Protein AF-0000000078268015 (afdb_homodimer)

Sequence (994 aa):
MNKLFCLAGTLLFILGSLFLSGPANSMHEPFAWPYADLQVLRTQRVTQLENVLGRLEEKARAAATDKVIVSVLELSAFHAQAQRQGAVDGDFEVKISEMKESFRRYYMENYYLFYDILFIDTTGAVVHSLRGENDLKTTLTAGEAASSPLGACIRRHPKSEVFIDYHDYTPSSEPAAFLVEPILKQDQLLGWIALQCSVNKINALFAPTGEEYETMETLLVNEKGIMLTDSQFFGDSSVLRAHLNFSNVPSKFAQGQGRMEVTDYRGQECLTTFQVVNFKGTRWLVVAKVDKDEVVTREFALHERYYTQRLLQAMAKQSCPAMNPPAQRAKKTAVRVDMDEFYRAERSQGLRTFGISTCTGFLAVPPGEFAYLAHVSNKDQTYGGTETNLLDQILENIERFDVSRSGKRELSFLIVAPHLDGLEGSLDQILDRGYLLSQINVLSCPQARTGEIRYDCEGTVITWTGPDLKPLGAHNIEDAVNLGKLMETIIAQGPPEMNKLFCLAGTLLFILGSLFLSGPANSMHEPFAWPYADLQVLRTQRVTQLENVLGRLEEKARAAATDKVIVSVLELSAFHAQAQRQGAVDGDFEVKISEMKESFRRYYMENYYLFYDILFIDTTGAVVHSLRGENDLKTTLTAGEAASSPLGACIRRHPKSEVFIDYHDYTPSSEPAAFLVEPILKQDQLLGWIALQCSVNKINALFAPTGEEYETMETLLVNEKGIMLTDSQFFGDSSVLRAHLNFSNVPSKFAQGQGRMEVTDYRGQECLTTFQVVNFKGTRWLVVAKVDKDEVVTREFALHERYYTQRLLQAMAKQSCPAMNPPAQRAKKTAVRVDMDEFYRAERSQGLRTFGISTCTGFLAVPPGEFAYLAHVSNKDQTYGGTETNLLDQILENIERFDVSRSGKRELSFLIVAPHLDGLEGSLDQILDRGYLLSQINVLSCPQARTGEIRYDCEGTVITWTGPDLKPLGAHNIEDAVNLGKLMETIIAQGPPE

Solvent-accessible surface area (backbone atoms only — not comparable to full-atom values): 53545 Å² total; per-residue (Å²): 140,75,82,82,70,70,84,79,66,71,87,68,61,83,77,59,67,84,67,64,71,77,86,69,80,71,69,78,56,85,57,50,64,63,48,49,53,30,45,54,53,36,52,51,46,51,51,53,49,51,51,53,52,50,49,50,51,51,51,50,59,48,46,47,70,30,66,67,53,52,50,49,42,52,52,31,43,50,48,52,53,30,53,77,67,69,63,68,50,74,69,56,51,52,52,51,52,50,48,52,54,54,47,52,54,52,36,62,74,72,46,57,84,34,72,32,46,35,27,25,34,78,79,32,30,22,54,42,41,77,72,60,49,71,54,47,73,35,39,24,67,44,77,78,43,26,74,32,74,68,16,42,42,51,69,76,38,60,84,42,74,43,64,44,71,72,38,86,33,71,60,73,75,40,56,33,24,33,45,34,31,41,25,63,56,96,87,37,76,63,24,36,38,38,36,28,37,52,44,64,64,57,27,56,68,46,48,87,85,76,64,94,48,92,62,50,46,45,44,39,23,40,84,86,30,34,22,57,26,53,47,91,88,44,88,56,80,21,52,77,68,38,50,53,46,69,87,54,44,63,59,46,61,71,60,33,56,52,70,48,78,44,60,45,68,84,70,43,53,24,43,36,28,39,38,54,44,79,56,82,88,42,55,33,37,41,38,14,35,32,42,41,52,58,53,52,34,47,54,38,63,77,40,39,72,65,45,50,54,52,49,52,51,53,55,70,67,50,72,65,65,85,59,40,74,66,71,76,82,69,79,69,81,44,47,76,35,49,80,75,34,67,46,78,30,53,56,89,42,24,39,30,36,66,74,23,35,88,28,35,34,38,36,42,35,41,87,87,45,46,34,37,41,33,24,40,44,64,45,18,41,43,54,73,30,78,76,42,52,63,67,60,51,52,52,49,46,37,46,36,64,70,29,24,62,58,48,58,74,54,38,36,34,38,41,37,22,28,61,68,83,47,47,64,36,46,47,51,59,47,43,74,70,70,52,47,38,62,31,34,28,40,42,53,35,74,77,32,46,29,34,26,45,37,38,40,83,89,44,49,40,35,40,32,26,25,80,86,71,40,78,69,19,21,44,44,68,85,66,29,50,42,44,27,61,51,46,50,54,50,53,70,70,50,76,87,128,138,74,86,82,69,71,92,74,69,76,84,70,61,81,77,62,67,82,67,62,71,74,87,60,85,71,68,78,57,84,57,50,64,62,48,49,54,31,45,54,53,38,51,51,47,50,51,52,49,52,50,52,51,49,49,50,52,52,51,49,58,47,46,47,70,27,68,67,54,52,48,50,43,54,52,32,44,49,49,51,53,30,53,76,66,69,64,66,50,73,68,57,51,52,52,52,52,50,49,53,55,54,46,50,54,51,36,62,73,72,48,60,86,34,71,33,46,36,28,25,34,78,78,31,30,21,55,40,42,77,74,59,49,71,55,46,73,36,39,24,65,43,76,77,42,25,75,33,72,67,18,42,43,50,68,76,39,60,84,44,74,43,63,43,72,74,38,86,33,68,58,75,71,42,57,32,23,34,46,33,32,40,26,63,56,97,88,37,75,63,24,35,38,36,36,28,36,50,44,64,64,57,27,55,68,46,47,86,85,77,64,92,47,92,64,50,47,45,43,39,24,40,82,86,29,34,22,57,25,54,47,92,87,43,88,56,80,22,52,76,67,38,53,51,46,70,89,54,44,64,59,47,63,72,61,33,56,52,71,48,77,44,61,45,68,84,70,43,54,25,45,33,29,40,37,55,46,79,55,83,88,42,57,32,37,40,35,14,36,31,42,41,53,57,52,50,35,48,54,38,64,77,40,39,73,64,44,49,53,51,49,53,51,53,54,69,66,51,74,64,66,86,60,40,74,66,72,77,83,71,78,69,81,44,49,76,34,50,81,73,33,66,46,77,30,53,53,87,42,24,38,30,37,66,72,23,34,87,29,37,34,38,36,40,35,42,84,87,46,46,34,37,42,34,23,41,43,63,46,17,41,42,55,70,30,79,75,41,52,64,66,60,51,52,52,49,48,39,45,36,65,70,29,23,61,58,47,57,74,55,38,37,36,40,40,36,19,25,53,71,78,38,48,66,38,47,48,50,59,46,43,74,71,68,51,47,38,61,32,35,28,41,43,52,37,72,77,32,48,27,33,27,47,38,39,41,84,89,44,49,41,35,40,30,25,24,81,86,72,40,77,70,20,20,42,44,69,85,66,28,49,45,44,28,62,52,46,51,55,50,51,72,68,50,76,86,130

Structure (mmCIF, N/CA/C/O backbone):
data_AF-0000000078268015-model_v1
#
loop_
_entity.id
_entity.type
_entity.pdbx_description
1 polymer 'Cache domain-containing protein'
#
loop_
_atom_site.group_PDB
_atom_site.id
_atom_site.type_symbol
_atom_site.label_atom_id
_atom_site.label_alt_id
_atom_site.label_comp_id
_atom_site.label_asym_id
_atom_site.label_entity_id
_atom_site.label_seq_id
_atom_site.pdbx_PDB_ins_code
_atom_site.Cartn_x
_atom_site.Cartn_y
_atom_site.Cartn_z
_atom_site.occupancy
_atom_site.B_iso_or_equiv
_atom_site.auth_seq_id
_atom_site.auth_comp_id
_atom_site.auth_asym_id
_atom_site.auth_atom_id
_atom_site.pdbx_PDB_model_num
ATOM 1 N N . MET A 1 1 ? -6.363 -22.812 -66.25 1 22.92 1 MET A N 1
ATOM 2 C CA . MET A 1 1 ? -5.898 -21.531 -65.75 1 22.92 1 MET A CA 1
ATOM 3 C C . MET A 1 1 ? -7.074 -20.672 -65.25 1 22.92 1 MET A C 1
ATOM 5 O O . MET A 1 1 ? -6.918 -19.781 -64.438 1 22.92 1 MET A O 1
ATOM 9 N N . ASN A 1 2 ? -8.203 -20.641 -66.062 1 21.12 2 ASN A N 1
ATOM 10 C CA . ASN A 1 2 ? -9.234 -19.625 -66.25 1 21.12 2 ASN A CA 1
ATOM 11 C C . ASN A 1 2 ? -10.234 -19.625 -65.125 1 21.12 2 ASN A C 1
ATOM 13 O O . ASN A 1 2 ? -11.008 -18.672 -64.938 1 21.12 2 ASN A O 1
ATOM 17 N N . LYS A 1 3 ? -10.703 -20.828 -64.688 1 24.11 3 LYS A N 1
ATOM 18 C CA . LYS A 1 3 ? -12.039 -21.062 -64.188 1 24.11 3 LYS A CA 1
ATOM 19 C C . LYS A 1 3 ? -12.211 -20.438 -62.812 1 24.11 3 LYS A C 1
ATOM 21 O O . LYS A 1 3 ? -13.219 -20.672 -62.125 1 24.11 3 LYS A O 1
ATOM 26 N N . LEU A 1 4 ? -11.023 -20.141 -62.094 1 24.19 4 LEU A N 1
ATOM 27 C CA . LEU A 1 4 ? -10.992 -20.078 -60.625 1 24.19 4 LEU A CA 1
ATOM 28 C C . LEU A 1 4 ? -11.625 -18.781 -60.125 1 24.19 4 LEU A C 1
ATOM 30 O O . LEU A 1 4 ? -11.562 -18.469 -58.938 1 24.19 4 LEU A O 1
ATOM 34 N N . PHE A 1 5 ? -12.109 -17.812 -61.094 1 25.39 5 PHE A N 1
ATOM 35 C CA . PHE A 1 5 ? -12.359 -16.406 -60.812 1 25.39 5 PHE A CA 1
ATOM 36 C C . PHE A 1 5 ? -13.641 -16.234 -60 1 25.39 5 PHE A C 1
ATOM 38 O O . PHE A 1 5 ? -13.828 -15.211 -59.344 1 25.39 5 PHE A O 1
ATOM 45 N N . CYS A 1 6 ? -14.766 -16.984 -60.344 1 23.23 6 CYS A N 1
ATOM 46 C CA . CYS A 1 6 ? -16.078 -16.359 -60.281 1 23.23 6 CYS A CA 1
ATOM 47 C C . CYS A 1 6 ? -16.578 -16.25 -58.844 1 23.23 6 CYS A C 1
ATOM 49 O O . CYS A 1 6 ? -17.578 -15.602 -58.594 1 23.23 6 CYS A O 1
ATOM 51 N N . LEU A 1 7 ? -16.391 -17.312 -58.031 1 26.58 7 LEU A N 1
ATOM 52 C CA . LEU A 1 7 ? -17.359 -17.578 -56.969 1 26.58 7 LEU A CA 1
ATOM 53 C C . LEU A 1 7 ? -17.25 -16.562 -55.844 1 26.58 7 LEU A C 1
ATOM 55 O O . LEU A 1 7 ? -17.688 -16.812 -54.719 1 26.58 7 LEU A O 1
ATOM 59 N N . ALA A 1 8 ? -16.391 -15.453 -55.938 1 28.44 8 ALA A N 1
ATOM 60 C CA . ALA A 1 8 ? -16.016 -14.516 -54.906 1 28.44 8 ALA A CA 1
ATOM 61 C C . ALA A 1 8 ? -17.188 -13.609 -54.531 1 28.44 8 ALA A C 1
ATOM 63 O O . ALA A 1 8 ? -17.047 -12.703 -53.719 1 28.44 8 ALA A O 1
ATOM 64 N N . GLY A 1 9 ? -18.297 -13.594 -55.375 1 25.55 9 GLY A N 1
ATOM 65 C CA . GLY A 1 9 ? -19.234 -12.484 -55.344 1 25.55 9 GLY A CA 1
ATOM 66 C C . GLY A 1 9 ? -20.062 -12.43 -54.062 1 25.55 9 GLY A C 1
ATOM 67 O O . GLY A 1 9 ? -20.375 -11.344 -53.594 1 25.55 9 GLY A O 1
ATOM 68 N N . THR A 1 10 ? -20.812 -13.516 -53.75 1 26.98 10 THR A N 1
ATOM 69 C CA . THR A 1 10 ? -22.125 -13.406 -53.156 1 26.98 10 THR A CA 1
ATOM 70 C C . THR A 1 10 ? -22.016 -13.047 -51.656 1 26.98 10 THR A C 1
ATOM 72 O O . THR A 1 10 ? -23.031 -12.82 -51 1 26.98 10 THR A O 1
ATOM 75 N N . LEU A 1 11 ? -20.89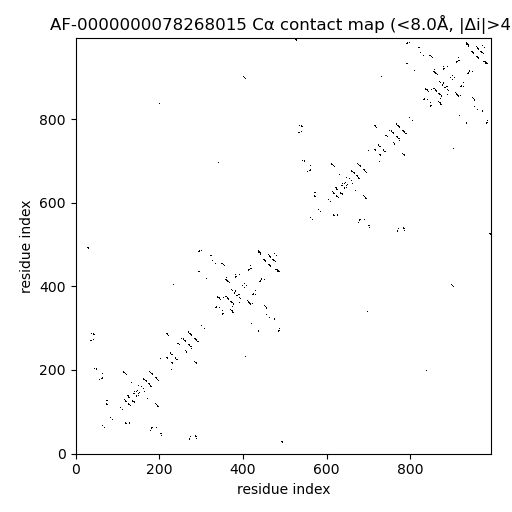1 -13.359 -50.969 1 28.88 11 LEU A N 1
ATOM 76 C CA . LEU A 1 11 ? -21.047 -13.469 -49.5 1 28.88 11 LEU A CA 1
ATOM 77 C C . LEU A 1 11 ? -21.266 -12.094 -48.875 1 28.88 11 LEU A C 1
ATOM 79 O O . LEU A 1 11 ? -21.188 -11.945 -47.656 1 28.88 11 LEU A O 1
ATOM 83 N N . LEU A 1 12 ? -21.469 -10.977 -49.75 1 27.78 12 LEU A N 1
ATOM 84 C CA . LEU A 1 12 ? -21.531 -9.594 -49.281 1 27.78 12 LEU A CA 1
ATOM 85 C C . LEU A 1 12 ? -22.812 -9.336 -48.5 1 27.78 12 LEU A C 1
ATOM 87 O O . LEU A 1 12 ? -22.953 -8.297 -47.844 1 27.78 12 LEU A O 1
ATOM 91 N N . PHE A 1 13 ? -23.953 -9.984 -48.906 1 28.56 13 PHE A N 1
ATOM 92 C CA . PHE A 1 13 ? -25.25 -9.367 -48.688 1 28.56 13 PHE A CA 1
ATOM 93 C C . PHE A 1 13 ? -25.594 -9.32 -47.188 1 28.56 13 PHE A C 1
ATOM 95 O O . PHE A 1 13 ? -26.359 -8.461 -46.75 1 28.56 13 PHE A O 1
ATOM 102 N N . ILE A 1 14 ? -25.484 -10.484 -46.5 1 30.19 14 ILE A N 1
ATOM 103 C CA . ILE A 1 14 ? -26.375 -10.633 -45.375 1 30.19 14 ILE A CA 1
ATOM 104 C C . ILE A 1 14 ? -25.969 -9.672 -44.25 1 30.19 14 ILE A C 1
ATOM 106 O O . ILE A 1 14 ? -26.453 -9.773 -43.125 1 30.19 14 ILE A O 1
ATOM 110 N N . LEU A 1 15 ? -24.875 -8.836 -44.406 1 29.3 15 LEU A N 1
ATOM 111 C CA . LEU A 1 15 ? -24.438 -8.062 -43.25 1 29.3 15 LEU A CA 1
ATOM 112 C C . LEU A 1 15 ? -25.406 -6.926 -42.969 1 29.3 15 LEU A C 1
ATOM 114 O O . LEU A 1 15 ? -25.203 -6.152 -42.031 1 29.3 15 LEU A O 1
ATOM 118 N N . GLY A 1 16 ? -26.219 -6.492 -44 1 28.52 16 GLY A N 1
ATOM 119 C CA . GLY A 1 16 ? -26.906 -5.215 -43.969 1 28.52 16 GLY A CA 1
ATOM 120 C C . GLY A 1 16 ? -28 -5.176 -42.906 1 28.52 16 GLY A C 1
ATOM 121 O O . GLY A 1 16 ? -28.281 -4.121 -42.344 1 28.52 16 GLY A O 1
ATOM 122 N N . SER A 1 17 ? -28.906 -6.137 -43.031 1 29.97 17 SER A N 1
ATOM 123 C CA . SER A 1 17 ? -30.266 -5.855 -42.562 1 29.97 17 SER A CA 1
ATOM 124 C C . SER A 1 17 ? -30.297 -5.656 -41.062 1 29.97 17 SER A C 1
ATOM 126 O O . SER A 1 17 ? -31.344 -5.328 -40.5 1 29.97 17 SER A O 1
ATOM 128 N N . LEU A 1 18 ? -29.469 -6.371 -40.344 1 30.39 18 LEU A N 1
ATOM 129 C CA . LEU A 1 18 ? -29.906 -6.406 -38.969 1 30.39 18 LEU A CA 1
ATOM 130 C C . LEU A 1 18 ? -29.859 -5.016 -38.344 1 30.39 18 LEU A C 1
ATOM 132 O O . LEU A 1 18 ? -30.078 -4.863 -37.125 1 30.39 18 LEU A O 1
ATOM 136 N N . PHE A 1 19 ? -29.406 -3.934 -39.094 1 30.44 19 PHE A N 1
ATOM 137 C CA . PHE A 1 19 ? -29.234 -2.605 -38.531 1 30.44 19 PHE A CA 1
ATOM 138 C C . PHE A 1 19 ? -30.578 -1.9 -38.375 1 30.44 19 PHE A C 1
ATOM 140 O O . PHE A 1 19 ? -30.641 -0.72 -38.031 1 30.44 19 PHE A O 1
ATOM 147 N N . LEU A 1 20 ? -31.609 -2.178 -39.156 1 29.42 20 LEU A N 1
ATOM 148 C CA . LEU A 1 20 ? -32.688 -1.212 -39.312 1 29.42 20 LEU A CA 1
ATOM 149 C C . LEU A 1 20 ? -33.406 -0.965 -38 1 29.42 20 LEU A C 1
ATOM 151 O O . LEU A 1 20 ? -34.469 -0.321 -37.969 1 29.42 20 LEU A O 1
ATOM 155 N N . SER A 1 21 ? -33.594 -1.953 -37.156 1 31.69 21 SER A N 1
ATOM 156 C CA . SER A 1 21 ? -34.625 -1.555 -36.219 1 31.69 21 SER A CA 1
ATOM 157 C C . SER A 1 21 ? -34.375 -0.148 -35.688 1 31.69 21 SER A C 1
ATOM 159 O O . SER A 1 21 ? -33.219 0.329 -35.688 1 31.69 21 SER A O 1
ATOM 161 N N . GLY A 1 22 ? -35.5 0.756 -35.531 1 32.38 22 GLY A N 1
ATOM 162 C CA . GLY A 1 22 ? -35.562 2.164 -35.188 1 32.38 22 GLY A CA 1
ATOM 163 C C . GLY A 1 22 ? -34.594 2.553 -34.094 1 32.38 22 GLY A C 1
ATOM 164 O O . GLY A 1 22 ? -34.188 1.711 -33.281 1 32.38 22 GLY A O 1
ATOM 165 N N . PRO A 1 23 ? -33.781 3.637 -34.344 1 33.12 23 PRO A N 1
ATOM 166 C CA . PRO A 1 23 ? -32.938 4.285 -33.344 1 33.12 23 PRO A CA 1
ATOM 167 C C . PRO A 1 23 ? -33.625 4.543 -32 1 33.12 23 PRO A C 1
ATOM 169 O O . PRO A 1 23 ? -33.219 5.422 -31.25 1 33.12 23 PRO A O 1
ATOM 172 N N . ALA A 1 24 ? -35.094 4.258 -31.906 1 32.31 24 ALA A N 1
ATOM 173 C CA . ALA A 1 24 ? -35.875 4.734 -30.766 1 32.31 24 ALA A CA 1
ATOM 174 C C . ALA A 1 24 ? -35.031 4.766 -29.5 1 32.31 24 ALA A C 1
ATOM 176 O O . ALA A 1 24 ? -34.75 5.84 -28.953 1 32.31 24 ALA A O 1
ATOM 177 N N . ASN A 1 25 ? -35.844 4.277 -28.281 1 32.94 25 ASN A N 1
ATOM 178 C CA . ASN A 1 25 ? -35.438 4.41 -26.875 1 32.94 25 ASN A CA 1
ATOM 179 C C . ASN A 1 25 ? -34.062 3.828 -26.625 1 32.94 25 ASN A C 1
ATOM 181 O O . ASN A 1 25 ? -33.906 2.641 -26.328 1 32.94 25 ASN A O 1
ATOM 185 N N . SER A 1 26 ? -33.25 3.811 -27.422 1 38.81 26 SER A N 1
ATOM 186 C CA . SER A 1 26 ? -31.906 3.43 -27.031 1 38.81 26 SER A CA 1
ATOM 187 C C . SER A 1 26 ? -31.609 3.828 -25.578 1 38.81 26 SER A C 1
ATOM 189 O O . SER A 1 26 ? -31.234 4.973 -25.312 1 38.81 26 SER A O 1
ATOM 191 N N . MET A 1 27 ? -32.562 3.623 -24.656 1 42.16 27 MET A N 1
ATOM 192 C CA . MET A 1 27 ? -32.406 3.754 -23.203 1 42.16 27 MET A CA 1
ATOM 193 C C . MET A 1 27 ? -30.938 3.559 -22.812 1 42.16 27 MET A C 1
ATOM 195 O O . MET A 1 27 ? -30.328 2.541 -23.156 1 42.16 27 MET A O 1
ATOM 199 N N . HIS A 1 28 ? -30.094 4.578 -22.75 1 55.16 28 HIS A N 1
ATOM 200 C CA . HIS A 1 28 ? -28.734 4.672 -22.234 1 55.16 28 HIS A CA 1
ATOM 201 C C . HIS A 1 28 ? -28.5 3.67 -21.109 1 55.16 28 HIS A C 1
ATOM 203 O O . HIS A 1 28 ? -29.203 3.691 -20.094 1 55.16 28 HIS A O 1
ATOM 209 N N . GLU A 1 29 ? -28.188 2.559 -21.391 1 72.12 29 GLU A N 1
ATOM 210 C CA . GLU A 1 29 ? -27.781 1.63 -20.344 1 72.12 29 GLU A CA 1
ATOM 211 C C . GLU A 1 29 ? -26.516 2.117 -19.641 1 72.12 29 GLU A C 1
ATOM 213 O O . GLU A 1 29 ? -25.438 2.096 -20.219 1 72.12 29 GLU A O 1
ATOM 218 N N . PRO A 1 30 ? -26.688 2.717 -18.516 1 76.75 30 PRO A N 1
ATOM 219 C CA . PRO A 1 30 ? -25.562 3.359 -17.828 1 76.75 30 PRO A CA 1
ATOM 220 C C . PRO A 1 30 ? -24.344 2.447 -17.719 1 76.75 30 PRO A C 1
ATOM 222 O O . PRO A 1 30 ? -23.219 2.93 -17.656 1 76.75 30 PRO A O 1
ATOM 225 N N . PHE A 1 31 ? -24.516 1.16 -17.828 1 87.56 31 PHE A N 1
ATOM 226 C CA . PHE A 1 31 ? -23.359 0.294 -17.578 1 87.56 31 PHE A CA 1
ATOM 227 C C . PHE A 1 31 ? -23.062 -0.557 -18.812 1 87.56 31 PHE A C 1
ATOM 229 O O . PHE A 1 31 ? -22.531 -1.667 -18.688 1 87.56 31 PHE A O 1
ATOM 236 N N . ALA A 1 32 ? -23.281 0.018 -20 1 88.56 32 ALA A N 1
ATOM 237 C CA . ALA A 1 32 ? -23.047 -0.732 -21.234 1 88.56 32 ALA A CA 1
ATOM 238 C C . ALA A 1 32 ? -21.547 -0.958 -21.453 1 88.56 32 ALA A C 1
ATOM 240 O O . ALA A 1 32 ? -21.125 -2.055 -21.828 1 88.56 32 ALA A O 1
ATOM 241 N N . TRP A 1 33 ? -20.812 0.065 -21.172 1 89.06 33 TRP A N 1
ATOM 242 C CA . TRP A 1 33 ? -19.375 -0.033 -21.438 1 89.06 33 TRP A CA 1
ATOM 243 C C . TRP A 1 33 ? -18.703 -0.975 -20.453 1 89.06 33 TRP A C 1
ATOM 245 O O . TRP A 1 33 ? -17.938 -1.854 -20.844 1 89.06 33 TRP A O 1
ATOM 255 N N . PRO A 1 34 ? -19 -0.862 -19.172 1 93.12 34 PRO A N 1
ATOM 256 C CA . PRO A 1 34 ? -18.438 -1.837 -18.25 1 93.12 34 PRO A CA 1
ATOM 257 C C . PRO A 1 34 ? -18.812 -3.275 -18.594 1 93.12 34 PRO A C 1
ATOM 259 O O . PRO A 1 34 ? -17.984 -4.18 -18.484 1 93.12 34 PRO A O 1
ATOM 262 N N . TYR A 1 35 ? -20 -3.494 -19.062 1 95.44 35 TYR A N 1
ATOM 263 C CA . TYR A 1 35 ? -20.406 -4.836 -19.469 1 95.44 35 TYR A CA 1
ATOM 264 C C . TYR A 1 35 ? -19.625 -5.309 -20.688 1 95.44 35 TYR A C 1
ATOM 266 O O . TYR A 1 35 ? -19.266 -6.484 -20.781 1 95.44 35 TYR A O 1
ATOM 274 N N . ALA A 1 36 ? -19.422 -4.418 -21.562 1 94.62 36 ALA A N 1
ATOM 275 C CA . ALA A 1 36 ? -18.641 -4.766 -22.734 1 94.62 36 ALA A CA 1
ATOM 276 C C . ALA A 1 36 ? -17.219 -5.172 -22.359 1 94.62 36 ALA A C 1
ATOM 278 O O . ALA A 1 36 ? -16.688 -6.152 -22.875 1 94.62 36 ALA A O 1
ATOM 279 N N . ASP A 1 37 ? -16.672 -4.406 -21.438 1 94.31 37 ASP A N 1
ATOM 280 C CA . ASP A 1 37 ? -15.328 -4.73 -20.953 1 94.31 37 ASP A CA 1
ATOM 281 C C . ASP A 1 37 ? -15.305 -6.098 -20.266 1 94.31 37 ASP A C 1
ATOM 283 O O . ASP A 1 37 ? -14.391 -6.891 -20.5 1 94.31 37 ASP A O 1
ATOM 287 N N . LEU A 1 38 ? -16.281 -6.355 -19.5 1 96.69 38 LEU A N 1
ATOM 288 C CA . LEU A 1 38 ? -16.375 -7.633 -18.812 1 96.69 38 LEU A CA 1
ATOM 289 C C . LEU A 1 38 ? -16.547 -8.781 -19.797 1 96.69 38 LEU A C 1
ATOM 291 O O . LEU A 1 38 ? -15.961 -9.852 -19.609 1 96.69 38 LEU A O 1
ATOM 295 N N . GLN A 1 39 ? -17.328 -8.547 -20.781 1 96.75 39 GLN A N 1
ATOM 296 C CA . GLN A 1 39 ? -17.562 -9.586 -21.781 1 96.75 39 GLN A CA 1
ATOM 297 C C . GLN A 1 39 ? -16.281 -9.914 -22.531 1 96.75 39 GLN A C 1
ATOM 299 O O . GLN A 1 39 ? -16 -11.086 -22.812 1 96.75 39 GLN A O 1
ATOM 304 N N . VAL A 1 40 ? -15.586 -8.844 -22.906 1 95.62 40 VAL A N 1
ATOM 305 C CA . VAL A 1 40 ? -14.32 -9.062 -23.609 1 95.62 40 VAL A CA 1
ATOM 306 C C . VAL A 1 40 ? -13.383 -9.891 -22.734 1 95.62 40 VAL A C 1
ATOM 308 O O . VAL A 1 40 ? -12.789 -10.867 -23.203 1 95.62 40 VAL A O 1
ATOM 311 N N . LEU A 1 41 ? -13.258 -9.555 -21.484 1 95.56 41 LEU A N 1
ATOM 312 C CA . LEU A 1 41 ? -12.383 -10.266 -20.562 1 95.56 41 LEU A CA 1
ATOM 313 C C . LEU A 1 41 ? -12.844 -11.703 -20.359 1 95.56 41 LEU A C 1
ATOM 315 O O . LEU A 1 41 ? -12.031 -12.633 -20.375 1 95.56 41 LEU A O 1
ATOM 319 N N . ARG A 1 42 ? -14.102 -11.922 -20.172 1 97.06 42 ARG A N 1
ATOM 320 C CA . ARG A 1 42 ? -14.656 -13.266 -19.984 1 97.06 42 ARG A CA 1
ATOM 321 C C . ARG A 1 42 ? -14.375 -14.141 -21.203 1 97.06 42 ARG A C 1
ATOM 323 O O . ARG A 1 42 ? -13.945 -15.289 -21.062 1 97.06 42 ARG A O 1
ATOM 330 N N . THR A 1 43 ? -14.625 -13.586 -22.359 1 97.19 43 THR A N 1
ATOM 331 C CA . THR A 1 43 ? -14.406 -14.336 -23.594 1 97.19 43 THR A CA 1
ATOM 332 C C . THR A 1 43 ? -12.938 -14.727 -23.734 1 97.19 43 THR A C 1
ATOM 334 O O . THR A 1 43 ? -12.625 -15.836 -24.172 1 97.19 43 THR A O 1
ATOM 337 N N . GLN A 1 44 ? -12.164 -13.805 -23.375 1 95.38 44 GLN A N 1
ATOM 338 C CA . GLN A 1 44 ? -10.734 -14.094 -23.406 1 95.38 44 GLN A CA 1
ATOM 339 C C . GLN A 1 44 ? -10.383 -15.25 -22.484 1 95.38 44 GLN A C 1
ATOM 341 O O . GLN A 1 44 ? -9.648 -16.172 -22.875 1 95.38 44 GLN A O 1
ATOM 346 N N . ARG A 1 45 ? -10.883 -15.273 -21.297 1 96.31 45 ARG A N 1
ATOM 347 C CA . ARG A 1 45 ? -10.586 -16.312 -20.328 1 96.31 45 ARG A CA 1
ATOM 348 C C . ARG A 1 45 ? -11.18 -17.656 -20.75 1 96.31 45 ARG A C 1
ATOM 350 O O . ARG A 1 45 ? -10.555 -18.703 -20.578 1 96.31 45 ARG A O 1
ATOM 357 N N . VAL A 1 46 ? -12.359 -17.594 -21.297 1 97.88 46 VAL A N 1
ATOM 358 C CA . VAL A 1 46 ? -12.992 -18.812 -21.781 1 97.88 46 VAL A CA 1
ATOM 359 C C . VAL A 1 46 ? -12.148 -19.438 -22.891 1 97.88 46 VAL A C 1
ATOM 361 O O . VAL A 1 46 ? -11.891 -20.641 -22.875 1 97.88 46 VAL A O 1
ATOM 364 N N . THR A 1 47 ? -11.719 -18.578 -23.766 1 97.06 47 THR A N 1
ATOM 365 C CA . THR A 1 47 ? -10.906 -19.062 -24.875 1 97.06 47 THR A CA 1
ATOM 366 C C . THR A 1 47 ? -9.602 -19.672 -24.359 1 97.06 47 THR A C 1
ATOM 368 O O . THR A 1 47 ? -9.195 -20.75 -24.812 1 97.06 47 THR A O 1
ATOM 371 N N . GLN A 1 48 ? -8.992 -19.016 -23.469 1 93.69 48 GLN A N 1
ATOM 372 C CA . GLN A 1 48 ? -7.746 -19.516 -22.891 1 93.69 48 GLN A CA 1
ATOM 373 C C . GLN A 1 48 ? -7.973 -20.828 -22.141 1 93.69 48 GLN A C 1
ATOM 375 O O . GLN A 1 48 ? -7.164 -21.75 -22.25 1 93.69 48 GLN A O 1
ATOM 380 N N . LEU A 1 49 ? -9.023 -20.906 -21.422 1 96.12 49 LEU A N 1
ATOM 381 C CA . LEU A 1 49 ? -9.359 -22.109 -20.688 1 96.12 49 LEU A CA 1
ATOM 382 C C . LEU A 1 49 ? -9.602 -23.281 -21.641 1 96.12 49 LEU A C 1
ATOM 384 O O . LEU A 1 49 ? -9.055 -24.375 -21.453 1 96.12 49 LEU A O 1
ATOM 388 N N . GLU A 1 50 ? -10.383 -23.031 -22.656 1 97.12 50 GLU A N 1
ATOM 389 C CA . GLU A 1 50 ? -10.688 -24.078 -23.641 1 97.12 50 GLU A CA 1
ATOM 390 C C . GLU A 1 50 ? -9.422 -24.547 -24.344 1 97.12 50 GLU A C 1
ATOM 392 O O . GLU A 1 50 ? -9.273 -25.75 -24.625 1 97.12 50 GLU A O 1
ATOM 397 N N . ASN A 1 51 ? -8.586 -23.641 -24.625 1 94.75 51 ASN A N 1
ATOM 398 C CA . ASN A 1 51 ? -7.32 -24 -25.25 1 94.75 51 ASN A CA 1
ATOM 399 C C . ASN A 1 51 ? -6.484 -24.906 -24.359 1 94.75 51 ASN A C 1
ATOM 401 O O . ASN A 1 51 ? -5.953 -25.922 -24.797 1 94.75 51 ASN A O 1
ATOM 405 N N . VAL A 1 52 ? -6.379 -24.547 -23.141 1 93 52 VAL A N 1
ATOM 406 C CA . VAL A 1 52 ? -5.59 -25.328 -22.203 1 93 52 VAL A CA 1
ATOM 407 C C . VAL A 1 52 ? -6.227 -26.703 -22.016 1 93 52 VAL A C 1
ATOM 409 O O . VAL A 1 52 ? -5.531 -27.719 -22 1 93 52 VAL A O 1
ATOM 412 N N . LEU A 1 53 ? -7.52 -26.75 -21.906 1 95.62 53 LEU A N 1
ATOM 413 C CA . LEU A 1 53 ? -8.227 -28.016 -21.719 1 95.62 53 LEU A CA 1
ATOM 414 C C . LEU A 1 53 ? -8.07 -28.906 -22.953 1 95.62 53 LEU A C 1
ATOM 416 O O . LEU A 1 53 ? -7.902 -30.125 -22.828 1 95.62 53 LEU A O 1
ATOM 420 N N . GLY A 1 54 ? -8.164 -28.234 -24.078 1 95.94 54 GLY A N 1
ATOM 421 C CA . GLY A 1 54 ? -7.934 -28.984 -25.312 1 95.94 54 GLY A CA 1
ATOM 422 C C . GLY A 1 54 ? -6.547 -29.594 -25.391 1 95.94 54 GLY A C 1
ATOM 423 O O . GLY A 1 54 ? -6.395 -30.75 -25.781 1 95.94 54 GLY A O 1
ATOM 424 N N . ARG A 1 55 ? -5.637 -28.906 -24.953 1 94.12 55 ARG A N 1
ATOM 425 C CA . ARG A 1 55 ? -4.266 -29.391 -24.938 1 94.12 55 ARG A CA 1
ATOM 426 C C . ARG A 1 55 ? -4.102 -30.547 -23.938 1 94.12 55 ARG A C 1
ATOM 428 O O . ARG A 1 55 ? -3.41 -31.516 -24.234 1 94.12 55 ARG A O 1
ATOM 435 N N . LEU A 1 56 ? -4.652 -30.406 -22.844 1 95.38 56 LEU A N 1
ATOM 436 C CA . LEU A 1 56 ? -4.602 -31.469 -21.844 1 95.38 56 LEU A CA 1
ATOM 437 C C . LEU A 1 56 ? -5.199 -32.75 -22.391 1 95.38 56 LEU A C 1
ATOM 439 O O . LEU A 1 56 ? -4.609 -33.844 -22.25 1 95.38 56 LEU A O 1
ATOM 443 N N . GLU A 1 57 ? -6.324 -32.625 -22.969 1 96.62 57 GLU A N 1
ATOM 444 C CA . GLU A 1 57 ? -7 -33.781 -23.531 1 96.62 57 GLU A CA 1
ATOM 445 C C . GLU A 1 57 ? -6.156 -34.438 -24.625 1 96.62 57 GLU A C 1
ATOM 447 O O . GLU A 1 57 ? -6.008 -35.656 -24.656 1 96.62 57 GLU A O 1
ATOM 452 N N . GLU A 1 58 ? -5.613 -33.625 -25.438 1 96.69 58 GLU A N 1
ATOM 453 C CA . GLU A 1 58 ? -4.793 -34.125 -26.531 1 96.69 58 GLU A CA 1
ATOM 454 C C . GLU A 1 58 ? -3.562 -34.875 -26 1 96.69 58 GLU A C 1
ATOM 456 O O . GLU A 1 58 ? -3.24 -35.969 -26.469 1 96.69 58 GLU A O 1
ATOM 461 N N . LYS A 1 59 ? -2.951 -34.281 -25.078 1 96.56 59 LYS A N 1
ATOM 462 C CA . LYS A 1 59 ? -1.747 -34.906 -24.516 1 96.56 59 LYS A CA 1
ATOM 463 C C . LYS A 1 59 ? -2.084 -36.156 -23.734 1 96.56 59 LYS A C 1
ATOM 465 O O . LYS A 1 59 ? -1.299 -37.125 -23.719 1 96.56 59 LYS A O 1
ATOM 470 N N . ALA A 1 60 ? -3.164 -36.156 -23.078 1 97.31 60 ALA A N 1
ATOM 471 C CA . ALA A 1 60 ? -3.584 -37.375 -22.344 1 97.31 60 ALA A CA 1
ATOM 472 C C . ALA A 1 60 ? -3.842 -38.531 -23.312 1 97.31 60 ALA A C 1
ATOM 474 O O . ALA A 1 60 ? -3.404 -39.656 -23.062 1 97.31 60 ALA A O 1
ATOM 475 N N . ARG A 1 61 ? -4.508 -38.25 -24.375 1 95.44 61 ARG A N 1
ATOM 476 C CA . ARG A 1 61 ? -4.773 -39.281 -25.391 1 95.44 61 ARG A CA 1
ATOM 477 C C . ARG A 1 61 ? -3.477 -39.781 -26.016 1 95.44 61 ARG A C 1
ATOM 479 O O . ARG A 1 61 ? -3.326 -40.969 -26.266 1 95.44 61 ARG A O 1
ATOM 486 N N . ALA A 1 62 ? -2.609 -38.844 -26.219 1 96.56 62 ALA A N 1
ATOM 487 C CA . ALA A 1 62 ? -1.311 -39.219 -26.766 1 96.56 62 ALA A CA 1
ATOM 488 C C . ALA A 1 62 ? -0.528 -40.094 -25.797 1 96.56 62 ALA A C 1
ATOM 490 O O . ALA A 1 62 ? 0.161 -41.031 -26.219 1 96.56 62 ALA A O 1
ATOM 491 N N . ALA A 1 63 ? -0.664 -39.812 -24.594 1 96.75 63 ALA A N 1
ATOM 492 C CA . ALA A 1 63 ? 0.053 -40.562 -23.562 1 96.75 63 ALA A CA 1
ATOM 493 C C . ALA A 1 63 ? -0.43 -42.031 -23.531 1 96.75 63 ALA A C 1
ATOM 495 O O . ALA A 1 63 ? 0.363 -42.938 -23.312 1 96.75 63 ALA A O 1
ATOM 496 N N . ALA A 1 64 ? -1.682 -42.281 -23.75 1 94.44 64 ALA A N 1
ATOM 497 C CA . ALA A 1 64 ? -2.285 -43.625 -23.672 1 94.44 64 ALA A CA 1
ATOM 498 C C . ALA A 1 64 ? -1.732 -44.531 -24.75 1 94.44 64 ALA A C 1
ATOM 500 O O . ALA A 1 64 ? -1.743 -45.75 -24.594 1 94.44 64 ALA A O 1
ATOM 501 N N . THR A 1 65 ? -1.223 -43.969 -25.812 1 94.12 65 THR A N 1
ATOM 502 C CA . THR A 1 65 ? -0.723 -44.781 -26.906 1 94.12 65 THR A CA 1
ATOM 503 C C . THR A 1 65 ? 0.778 -44.562 -27.094 1 94.12 65 THR A C 1
ATOM 505 O O . THR A 1 65 ? 1.366 -45.094 -28.062 1 94.12 65 THR A O 1
ATOM 508 N N . ASP A 1 66 ? 1.335 -43.812 -26.266 1 96.06 66 ASP A N 1
ATOM 509 C CA . ASP A 1 66 ? 2.764 -43.531 -26.344 1 96.06 66 ASP A CA 1
ATOM 510 C C . ASP A 1 66 ? 3.592 -44.75 -25.969 1 96.06 66 ASP A C 1
ATOM 512 O O . ASP A 1 66 ? 3.463 -45.281 -24.844 1 96.06 66 ASP A O 1
ATOM 516 N N . LYS A 1 67 ? 4.523 -45.188 -26.781 1 95 67 LYS A N 1
ATOM 517 C CA . LYS A 1 67 ? 5.285 -46.438 -26.594 1 95 67 LYS A CA 1
ATOM 518 C C . LYS A 1 67 ? 6.141 -46.344 -25.328 1 95 67 LYS A C 1
ATOM 520 O O . LYS A 1 67 ? 6.316 -47.344 -24.625 1 95 67 LYS A O 1
ATOM 525 N N . VAL A 1 68 ? 6.66 -45.188 -25.109 1 95.56 68 VAL A N 1
ATOM 526 C CA . VAL A 1 68 ? 7.504 -45.031 -23.938 1 95.56 68 VAL A CA 1
ATOM 527 C C . VAL A 1 68 ? 6.664 -45.156 -22.672 1 95.56 68 VAL A C 1
ATOM 529 O O . VAL A 1 68 ? 7.047 -45.875 -21.734 1 95.56 68 VAL A O 1
ATOM 532 N N . ILE A 1 69 ? 5.488 -44.562 -22.641 1 95.62 69 ILE A N 1
ATOM 533 C CA . ILE A 1 69 ? 4.598 -44.625 -21.484 1 95.62 69 ILE A CA 1
ATOM 534 C C . ILE A 1 69 ? 4.133 -46.062 -21.25 1 95.62 69 ILE A C 1
ATOM 536 O O . ILE A 1 69 ? 4.145 -46.531 -20.109 1 95.62 69 ILE A O 1
ATOM 540 N N . VAL A 1 70 ? 3.791 -46.75 -22.266 1 94.81 70 VAL A N 1
ATOM 541 C CA . VAL A 1 70 ? 3.328 -48.156 -22.172 1 94.81 70 VAL A CA 1
ATOM 542 C C . VAL A 1 70 ? 4.445 -49.031 -21.609 1 94.81 70 VAL A C 1
ATOM 544 O O . VAL A 1 70 ? 4.207 -49.875 -20.75 1 94.81 70 VAL A O 1
ATOM 547 N N . SER A 1 71 ? 5.68 -48.75 -22.109 1 94.31 71 SER A N 1
ATOM 548 C CA . SER A 1 71 ? 6.82 -49.531 -21.656 1 94.31 71 SER A CA 1
ATOM 549 C C . SER A 1 71 ? 7.094 -49.281 -20.172 1 94.31 71 SER A C 1
ATOM 551 O O . SER A 1 71 ? 7.441 -50.219 -19.438 1 94.31 71 SER A O 1
ATOM 553 N N . VAL A 1 72 ? 6.93 -48.062 -19.766 1 95.44 72 VAL A N 1
ATOM 554 C CA . VAL A 1 72 ? 7.148 -47.75 -18.359 1 95.44 72 VAL A CA 1
ATOM 555 C C . VAL A 1 72 ? 6.117 -48.469 -17.5 1 95.44 72 VAL A C 1
ATOM 557 O O . VAL A 1 72 ? 6.449 -49 -16.438 1 95.44 72 VAL A O 1
ATOM 560 N N . LEU A 1 73 ? 4.883 -48.5 -17.906 1 95.62 73 LEU A N 1
ATOM 561 C CA . LEU A 1 73 ? 3.844 -49.188 -17.156 1 95.62 73 LEU A CA 1
ATOM 562 C C . LEU A 1 73 ? 4.156 -50.688 -17.047 1 95.62 73 LEU A C 1
ATOM 564 O O . LEU A 1 73 ? 4.113 -51.25 -15.961 1 95.62 73 LEU A O 1
ATOM 568 N N . GLU A 1 74 ? 4.527 -51.281 -18.141 1 93.69 74 GLU A N 1
ATOM 569 C CA . GLU A 1 74 ? 4.805 -52.719 -18.172 1 93.69 74 GLU A CA 1
ATOM 570 C C . GLU A 1 74 ? 5.992 -53.062 -17.281 1 93.69 74 GLU A C 1
ATOM 572 O O . GLU A 1 74 ? 5.918 -54 -16.469 1 93.69 74 GLU A O 1
ATOM 577 N N . LEU A 1 75 ? 7.008 -52.312 -17.453 1 92.94 75 LEU A N 1
ATOM 578 C CA . LEU A 1 75 ? 8.219 -52.562 -16.688 1 92.94 75 LEU A CA 1
ATOM 579 C C . LEU A 1 75 ? 7.996 -52.312 -15.211 1 92.94 75 LEU A C 1
ATOM 581 O O . LEU A 1 75 ? 8.5 -53.062 -14.367 1 92.94 75 LEU A O 1
ATOM 585 N N . SER A 1 76 ? 7.273 -51.281 -14.883 1 94.38 76 SER A N 1
ATOM 586 C CA . SER A 1 76 ? 6.996 -50.969 -13.484 1 94.38 76 SER A CA 1
ATOM 587 C C . SER A 1 76 ? 6.086 -52.031 -12.852 1 94.38 76 SER A C 1
ATOM 589 O O . SER A 1 76 ? 6.258 -52.375 -11.688 1 94.38 76 SER A O 1
ATOM 591 N N . ALA A 1 77 ? 5.109 -52.469 -13.586 1 92.5 77 ALA A N 1
ATOM 592 C CA . ALA A 1 77 ? 4.234 -53.531 -13.102 1 92.5 77 ALA A CA 1
ATOM 593 C C . ALA A 1 77 ? 5.02 -54.812 -12.844 1 92.5 77 ALA A C 1
ATOM 595 O O . ALA A 1 77 ? 4.809 -55.469 -11.836 1 92.5 77 ALA A O 1
ATOM 596 N N . PHE A 1 78 ? 5.898 -55.094 -13.766 1 91.56 78 PHE A N 1
ATOM 597 C CA . PHE A 1 78 ? 6.746 -56.281 -13.617 1 91.56 78 PHE A CA 1
ATOM 598 C C . PHE A 1 78 ? 7.648 -56.156 -12.398 1 91.56 78 PHE A C 1
ATOM 600 O O . PHE A 1 78 ? 7.824 -57.094 -11.648 1 91.56 78 PHE A O 1
ATOM 607 N N . HIS A 1 79 ? 8.18 -55.062 -12.273 1 92.56 79 HIS A N 1
ATOM 608 C CA . HIS A 1 79 ? 9.039 -54.781 -11.133 1 92.56 79 HIS A CA 1
ATOM 609 C C . HIS A 1 79 ? 8.281 -54.969 -9.82 1 92.56 79 HIS A C 1
ATOM 611 O O . HIS A 1 79 ? 8.797 -55.531 -8.867 1 92.56 79 HIS A O 1
ATOM 617 N N . ALA A 1 80 ? 7.105 -54.406 -9.758 1 90.88 80 ALA A N 1
ATOM 618 C CA . ALA A 1 80 ? 6.281 -54.5 -8.555 1 90.88 80 ALA A CA 1
ATOM 619 C C . ALA A 1 80 ? 5.945 -55.969 -8.242 1 90.88 80 ALA A C 1
ATOM 621 O O . ALA A 1 80 ? 5.953 -56.375 -7.082 1 90.88 80 ALA A O 1
ATOM 622 N N . GLN A 1 81 ? 5.672 -56.719 -9.211 1 88.5 81 GLN A N 1
ATOM 623 C CA . GLN A 1 81 ? 5.375 -58.125 -9.039 1 88.5 81 GLN A CA 1
ATOM 624 C C . GLN A 1 81 ? 6.602 -58.906 -8.547 1 88.5 81 GLN A C 1
ATOM 626 O O . GLN A 1 81 ? 6.5 -59.719 -7.645 1 88.5 81 GLN A O 1
ATOM 631 N N . ALA A 1 82 ? 7.711 -58.531 -9.141 1 90.38 82 ALA A N 1
ATOM 632 C CA . ALA A 1 82 ? 8.961 -59.188 -8.742 1 90.38 82 ALA A CA 1
ATOM 633 C C . ALA A 1 82 ? 9.312 -58.844 -7.293 1 90.38 82 ALA A C 1
ATOM 635 O O . ALA A 1 82 ? 9.82 -59.719 -6.57 1 90.38 82 ALA A O 1
ATOM 636 N N . GLN A 1 83 ? 9.07 -57.688 -6.895 1 88.62 83 GLN A N 1
ATOM 637 C CA . GLN A 1 83 ? 9.344 -57.25 -5.52 1 88.62 83 GLN A CA 1
ATOM 638 C C . GLN A 1 83 ? 8.461 -58 -4.535 1 88.62 83 GLN A C 1
ATOM 640 O O . GLN A 1 83 ? 8.914 -58.406 -3.461 1 88.62 83 GLN A O 1
ATOM 645 N N . ARG A 1 84 ? 7.211 -58.156 -4.906 1 84.25 84 ARG A N 1
ATOM 646 C CA . ARG A 1 84 ? 6.277 -58.875 -4.051 1 84.25 84 ARG A CA 1
ATOM 647 C C . ARG A 1 84 ? 6.688 -60.344 -3.904 1 84.25 84 ARG A C 1
ATOM 649 O O . ARG A 1 84 ? 6.473 -60.969 -2.852 1 84.25 84 ARG A O 1
ATOM 656 N N . GLN A 1 85 ? 7.441 -60.844 -4.938 1 86.62 85 GLN A N 1
ATOM 657 C CA . GLN A 1 85 ? 7.832 -62.25 -4.945 1 86.62 85 GLN A CA 1
ATOM 658 C C . GLN A 1 85 ? 9.25 -62.438 -4.41 1 86.62 85 GLN A C 1
ATOM 660 O O . GLN A 1 85 ? 9.742 -63.562 -4.305 1 86.62 85 GLN A O 1
ATOM 665 N N . GLY A 1 86 ? 9.883 -61.312 -3.961 1 81.69 86 GLY A N 1
ATOM 666 C CA . GLY A 1 86 ? 11.234 -61.375 -3.443 1 81.69 86 GLY A CA 1
ATOM 667 C C . GLY A 1 86 ? 12.266 -61.75 -4.5 1 81.69 86 GLY A C 1
ATOM 668 O O . GLY A 1 86 ? 13.305 -62.312 -4.184 1 81.69 86 GLY A O 1
ATOM 669 N N . ALA A 1 87 ? 11.961 -61.594 -5.699 1 79.44 87 ALA A N 1
ATOM 670 C CA . ALA A 1 87 ? 12.789 -62.062 -6.805 1 79.44 87 ALA A CA 1
ATOM 671 C C . ALA A 1 87 ? 13.562 -60.906 -7.453 1 79.44 87 ALA A C 1
ATOM 673 O O . ALA A 1 87 ? 13.93 -61 -8.625 1 79.44 87 ALA A O 1
ATOM 674 N N . VAL A 1 88 ? 13.75 -59.812 -6.781 1 78.31 88 VAL A N 1
ATOM 675 C CA . VAL A 1 88 ? 14.43 -58.719 -7.434 1 78.31 88 VAL A CA 1
ATOM 676 C C . VAL A 1 88 ? 15.93 -58.812 -7.207 1 78.31 88 VAL A C 1
ATOM 678 O O . VAL A 1 88 ? 16.391 -58.969 -6.07 1 78.31 88 VAL A O 1
ATOM 681 N N . ASP A 1 89 ? 16.719 -58.938 -8.344 1 82.12 89 ASP A N 1
ATOM 682 C CA . ASP A 1 89 ? 18.172 -58.969 -8.227 1 82.12 89 ASP A CA 1
ATOM 683 C C . ASP A 1 89 ? 18.75 -57.531 -8.383 1 82.12 89 ASP A C 1
ATOM 685 O O . ASP A 1 89 ? 18.047 -56.625 -8.828 1 82.12 89 ASP A O 1
ATOM 689 N N . GLY A 1 90 ? 19.938 -57.406 -7.902 1 80.88 90 GLY A N 1
ATOM 690 C CA . GLY A 1 90 ? 20.609 -56.125 -7.887 1 80.88 90 GLY A CA 1
ATOM 691 C C . GLY A 1 90 ? 20.719 -55.469 -9.266 1 80.88 90 GLY A C 1
ATOM 692 O O . GLY A 1 90 ? 20.5 -54.281 -9.422 1 80.88 90 GLY A O 1
ATOM 693 N N . ASP A 1 91 ? 20.906 -56.25 -10.258 1 83 91 ASP A N 1
ATOM 694 C CA . ASP A 1 91 ? 21.078 -55.75 -11.625 1 83 91 ASP A CA 1
ATOM 695 C C . ASP A 1 91 ? 19.766 -55.188 -12.172 1 83 91 ASP A C 1
ATOM 697 O O . ASP A 1 91 ? 19.75 -54.188 -12.867 1 83 91 ASP A O 1
ATOM 701 N N . PHE A 1 92 ? 18.75 -55.875 -11.82 1 83.12 92 PHE A N 1
ATOM 702 C CA . PHE A 1 92 ? 17.438 -55.438 -12.266 1 83.12 92 PHE A CA 1
ATOM 703 C C . PHE A 1 92 ? 17.047 -54.125 -11.617 1 83.12 92 PHE A C 1
ATOM 705 O O . PHE A 1 92 ? 16.469 -53.25 -12.281 1 83.12 92 PHE A O 1
ATOM 712 N N . GLU A 1 93 ? 17.438 -54 -10.453 1 87.81 93 GLU A N 1
ATOM 713 C CA . GLU A 1 93 ? 17.141 -52.75 -9.734 1 87.81 93 GLU A CA 1
ATOM 714 C C . GLU A 1 93 ? 17.844 -51.562 -10.367 1 87.81 93 GLU A C 1
ATOM 716 O O . GLU A 1 93 ? 17.281 -50.469 -10.445 1 87.81 93 GLU A O 1
ATOM 721 N N . VAL A 1 94 ? 19 -51.75 -10.781 1 86.62 94 VAL A N 1
ATOM 722 C CA . VAL A 1 94 ? 19.781 -50.688 -11.414 1 86.62 94 VAL A CA 1
ATOM 723 C C . VAL A 1 94 ? 19.125 -50.281 -12.742 1 86.62 94 VAL A C 1
ATOM 725 O O . VAL A 1 94 ? 19 -49.094 -13.055 1 86.62 94 VAL A O 1
ATOM 728 N N . LYS A 1 95 ? 18.656 -51.25 -13.469 1 84.31 95 LYS A N 1
ATOM 729 C CA . LYS A 1 95 ? 18.016 -51 -14.758 1 84.31 95 LYS A CA 1
ATOM 730 C C . LYS A 1 95 ? 16.703 -50.219 -14.578 1 84.31 95 LYS A C 1
ATOM 732 O O . LYS A 1 95 ? 16.391 -49.344 -15.367 1 84.31 95 LYS A O 1
ATOM 737 N N . ILE A 1 96 ? 16.047 -50.594 -13.57 1 87.25 96 ILE A N 1
ATOM 738 C CA . ILE A 1 96 ? 14.797 -49.938 -13.273 1 87.25 96 ILE A CA 1
ATOM 739 C C . ILE A 1 96 ? 15.07 -48.469 -12.891 1 87.25 96 ILE A C 1
ATOM 741 O O . ILE A 1 96 ? 14.359 -47.562 -13.328 1 87.25 96 ILE A O 1
ATOM 745 N N . SER A 1 97 ? 16.094 -48.312 -12.148 1 85.88 97 SER A N 1
ATOM 746 C CA . SER A 1 97 ? 16.469 -46.969 -11.727 1 85.88 97 SER A CA 1
ATOM 747 C C . SER A 1 97 ? 16.875 -46.125 -12.922 1 85.88 97 SER A C 1
ATOM 749 O O . SER A 1 97 ? 16.5 -44.938 -13.008 1 85.88 97 SER A O 1
ATOM 751 N N . GLU A 1 98 ? 17.562 -46.656 -13.82 1 86 98 GLU A N 1
ATOM 752 C CA . GLU A 1 98 ? 17.984 -45.969 -15.031 1 86 98 GLU A CA 1
ATOM 753 C C . GLU A 1 98 ? 16.781 -45.625 -15.906 1 86 98 GLU A C 1
ATOM 755 O O . GLU A 1 98 ? 16.719 -44.531 -16.484 1 86 98 GLU A O 1
ATOM 760 N N . MET A 1 99 ? 15.93 -46.531 -16 1 85.75 99 MET A N 1
ATOM 761 C CA . MET A 1 99 ? 14.719 -46.312 -16.781 1 85.75 99 MET A CA 1
ATOM 762 C C . MET A 1 99 ? 13.906 -45.156 -16.188 1 85.75 99 MET A C 1
ATOM 764 O O . MET A 1 99 ? 13.414 -44.312 -16.922 1 85.75 99 MET A O 1
ATOM 768 N N . LYS A 1 100 ? 13.812 -45.125 -14.945 1 84.81 100 LYS A N 1
ATOM 769 C CA . LYS A 1 100 ? 13.055 -44.094 -14.266 1 84.81 100 LYS A CA 1
ATOM 770 C C . LYS A 1 100 ? 13.68 -42.719 -14.508 1 84.81 100 LYS A C 1
ATOM 772 O O . LYS A 1 100 ? 12.969 -41.719 -14.719 1 84.81 100 LYS A O 1
ATOM 777 N N . GLU A 1 101 ? 14.945 -42.656 -14.516 1 82.44 101 GLU A N 1
ATOM 778 C CA . GLU A 1 101 ? 15.641 -41.406 -14.781 1 82.44 101 GLU A CA 1
ATOM 779 C C . GLU A 1 101 ? 15.438 -40.969 -16.219 1 82.44 101 GLU A C 1
ATOM 781 O O . GLU A 1 101 ? 15.234 -39.781 -16.484 1 82.44 101 GLU A O 1
ATOM 786 N N . SER A 1 102 ? 15.57 -41.906 -17.109 1 87.31 102 SER A N 1
ATOM 787 C CA . SER A 1 102 ? 15.344 -41.625 -18.516 1 87.31 102 SER A CA 1
ATOM 788 C C . SER A 1 102 ? 13.914 -41.156 -18.75 1 87.31 102 SER A C 1
ATOM 790 O O . SER A 1 102 ? 13.672 -40.25 -19.562 1 87.31 102 SER A O 1
ATOM 792 N N . PHE A 1 103 ? 12.969 -41.719 -18.062 1 90.25 103 PHE A N 1
ATOM 793 C CA . PHE A 1 103 ? 11.57 -41.344 -18.219 1 90.25 103 PHE A CA 1
ATOM 794 C C . PHE A 1 103 ? 11.344 -39.906 -17.688 1 90.25 103 PHE A C 1
ATOM 796 O O . PHE A 1 103 ? 10.547 -39.156 -18.25 1 90.25 103 PHE A O 1
ATOM 803 N N . ARG A 1 104 ? 11.969 -39.625 -16.641 1 85.94 104 ARG A N 1
ATOM 804 C CA . ARG A 1 104 ? 11.844 -38.281 -16.109 1 85.94 104 ARG A CA 1
ATOM 805 C C . ARG A 1 104 ? 12.188 -37.25 -17.188 1 85.94 104 ARG A C 1
ATOM 807 O O . ARG A 1 104 ? 11.492 -36.25 -17.328 1 85.94 104 ARG A O 1
ATOM 814 N N . ARG A 1 105 ? 13.234 -37.469 -17.891 1 84 105 ARG A N 1
ATOM 815 C CA . ARG A 1 105 ? 13.617 -36.562 -18.969 1 84 105 ARG A CA 1
ATOM 816 C C . ARG A 1 105 ? 12.555 -36.531 -20.062 1 84 105 ARG A C 1
ATOM 818 O O . ARG A 1 105 ? 12.219 -35.469 -20.578 1 84 105 ARG A O 1
ATOM 825 N N . TYR A 1 106 ? 12.156 -37.719 -20.438 1 91.12 106 TYR A N 1
ATOM 826 C CA . TYR A 1 106 ? 11.117 -37.844 -21.453 1 91.12 106 TYR A CA 1
ATOM 827 C C . TYR A 1 106 ? 9.859 -37.094 -21.047 1 91.12 106 TYR A C 1
ATOM 829 O O . TYR A 1 106 ? 9.242 -36.406 -21.859 1 91.12 106 TYR A O 1
ATOM 837 N N . TYR A 1 107 ? 9.43 -37.188 -19.797 1 90.56 107 TYR A N 1
ATOM 838 C CA . TYR A 1 107 ? 8.289 -36.5 -19.234 1 90.56 107 TYR A CA 1
ATOM 839 C C . TYR A 1 107 ? 8.445 -34.969 -19.375 1 90.56 107 TYR A C 1
ATOM 841 O O . TYR A 1 107 ? 7.512 -34.281 -19.781 1 90.56 107 TYR A O 1
ATOM 849 N N . MET A 1 108 ? 9.594 -34.469 -19 1 80.38 108 MET A N 1
ATOM 850 C CA . MET A 1 108 ? 9.859 -33.031 -19.031 1 80.38 108 MET A CA 1
ATOM 851 C C . MET A 1 108 ? 9.727 -32.5 -20.453 1 80.38 108 MET A C 1
ATOM 853 O O . MET A 1 108 ? 9.305 -31.359 -20.656 1 80.38 108 MET A O 1
ATOM 857 N N . GLU A 1 109 ? 10.023 -33.344 -21.359 1 85.12 109 GLU A N 1
ATOM 858 C CA . GLU A 1 109 ? 10.016 -32.906 -22.766 1 85.12 109 GLU A CA 1
ATOM 859 C C . GLU A 1 109 ? 8.617 -33 -23.359 1 85.12 109 GLU A C 1
ATOM 861 O O . GLU A 1 109 ? 8.258 -32.219 -24.234 1 85.12 109 GLU A O 1
ATOM 866 N N . ASN A 1 110 ? 7.859 -34 -22.828 1 91.06 110 ASN A N 1
ATOM 867 C CA . ASN A 1 110 ? 6.656 -34.312 -23.594 1 91.06 110 ASN A CA 1
ATOM 868 C C . ASN A 1 110 ? 5.395 -34.094 -22.766 1 91.06 110 ASN A C 1
ATOM 870 O O . ASN A 1 110 ? 4.316 -33.875 -23.312 1 91.06 110 ASN A O 1
ATOM 874 N N . TYR A 1 111 ? 5.457 -34.219 -21.484 1 93.12 111 TYR A N 1
ATOM 875 C CA . TYR A 1 111 ? 4.234 -34.281 -20.688 1 93.12 111 TYR A CA 1
ATOM 876 C C . TYR A 1 111 ? 4.32 -33.375 -19.484 1 93.12 111 TYR A C 1
ATOM 878 O O . TYR A 1 111 ? 3.631 -33.562 -18.484 1 93.12 111 TYR A O 1
ATOM 886 N N . TYR A 1 112 ? 5.133 -32.312 -19.625 1 85 112 TYR A N 1
ATOM 887 C CA . TYR A 1 112 ? 5.375 -31.359 -18.547 1 85 112 TYR A CA 1
ATOM 888 C C . TYR A 1 112 ? 4.098 -30.609 -18.172 1 85 112 TYR A C 1
ATOM 890 O O . TYR A 1 112 ? 4.008 -30.016 -17.094 1 85 112 TYR A O 1
ATOM 898 N N . LEU A 1 113 ? 3.098 -30.734 -19.016 1 86.88 113 LEU A N 1
ATOM 899 C CA . LEU A 1 113 ? 1.801 -30.094 -18.797 1 86.88 113 LEU A CA 1
ATOM 900 C C . LEU A 1 113 ? 1.123 -30.672 -17.562 1 86.88 113 LEU A C 1
ATOM 902 O O . LEU A 1 113 ? 0.34 -29.984 -16.906 1 86.88 113 LEU A O 1
ATOM 906 N N . PHE A 1 114 ? 1.464 -31.906 -17.25 1 93.06 114 PHE A N 1
ATOM 907 C CA . PHE A 1 114 ? 0.859 -32.594 -16.109 1 93.06 114 PHE A CA 1
ATOM 908 C C . PHE A 1 114 ? 1.768 -32.5 -14.891 1 93.06 114 PHE A C 1
ATOM 910 O O . PHE A 1 114 ? 2.992 -32.594 -15.016 1 93.06 114 PHE A O 1
ATOM 917 N N . TYR A 1 115 ? 1.099 -32.281 -13.742 1 89.19 115 TYR A N 1
ATOM 918 C CA . TYR A 1 115 ? 1.84 -32.25 -12.484 1 89.19 115 TYR A CA 1
ATOM 919 C C . TYR A 1 115 ? 2.5 -33.594 -12.195 1 89.19 115 TYR A C 1
ATOM 921 O O . TYR A 1 115 ? 3.637 -33.625 -11.719 1 89.19 115 TYR A O 1
ATOM 929 N N . ASP A 1 116 ? 1.783 -34.656 -12.43 1 92.81 116 ASP A N 1
ATOM 930 C CA . ASP A 1 116 ? 2.234 -36.031 -12.18 1 92.81 116 ASP A CA 1
ATOM 931 C C . ASP A 1 116 ? 1.556 -37 -13.133 1 92.81 116 ASP A C 1
ATOM 933 O O . ASP A 1 116 ? 0.526 -36.688 -13.734 1 92.81 116 ASP A O 1
ATOM 937 N N . ILE A 1 117 ? 2.223 -38.094 -13.344 1 96.56 117 ILE A N 1
ATOM 938 C CA . ILE A 1 117 ? 1.628 -39.25 -14.031 1 96.56 117 ILE A CA 1
ATOM 939 C C . ILE A 1 117 ? 1.687 -40.469 -13.141 1 96.56 117 ILE A C 1
ATOM 941 O O . ILE A 1 117 ? 2.771 -40.938 -12.766 1 96.56 117 ILE A O 1
ATOM 945 N N . LEU A 1 118 ? 0.557 -41 -12.797 1 97.38 118 LEU A N 1
ATOM 946 C CA . LEU A 1 118 ? 0.469 -42.25 -12.031 1 97.38 118 LEU A CA 1
ATOM 947 C C . LEU A 1 118 ? 0.282 -43.438 -12.953 1 97.38 118 LEU A C 1
ATOM 949 O O . LEU A 1 118 ? -0.615 -43.438 -13.797 1 97.38 118 LEU A O 1
ATOM 953 N N . PHE A 1 119 ? 1.181 -44.375 -12.789 1 97.62 119 PHE A N 1
ATOM 954 C CA . PHE A 1 119 ? 1.073 -45.656 -13.5 1 97.62 119 PHE A CA 1
ATOM 955 C C . PHE A 1 119 ? 0.407 -46.688 -12.625 1 97.62 119 PHE A C 1
ATOM 957 O O . PHE A 1 119 ? 0.933 -47.062 -11.57 1 97.62 119 PHE A O 1
ATOM 964 N N . ILE A 1 120 ? -0.765 -47.188 -13.094 1 97.12 120 ILE A N 1
ATOM 965 C CA . ILE A 1 120 ? -1.581 -48.094 -12.305 1 97.12 120 ILE A CA 1
ATOM 966 C C . ILE A 1 120 ? -1.696 -49.438 -13.016 1 97.12 120 ILE A C 1
ATOM 968 O O . ILE A 1 120 ? -2.09 -49.5 -14.188 1 97.12 120 ILE A O 1
ATOM 972 N N . ASP A 1 121 ? -1.401 -50.5 -12.344 1 95.69 121 ASP A N 1
ATOM 973 C CA . ASP A 1 121 ? -1.481 -51.812 -12.984 1 95.69 121 ASP A CA 1
ATOM 974 C C . ASP A 1 121 ? -2.885 -52.375 -12.859 1 95.69 121 ASP A C 1
ATOM 976 O O . ASP A 1 121 ? -3.805 -51.719 -12.383 1 95.69 121 ASP A O 1
ATOM 980 N N . THR A 1 122 ? -3.072 -53.656 -13.281 1 94.12 122 THR A N 1
ATOM 981 C CA . THR A 1 122 ? -4.402 -54.25 -13.398 1 94.12 122 THR A CA 1
ATOM 982 C C . THR A 1 122 ? -4.957 -54.594 -12.016 1 94.12 122 THR A C 1
ATOM 984 O O . THR A 1 122 ? -6.16 -54.812 -11.867 1 94.12 122 THR A O 1
ATOM 987 N N . THR A 1 123 ? -4.137 -54.625 -10.977 1 92.31 123 THR A N 1
ATOM 988 C CA . THR A 1 123 ? -4.605 -54.875 -9.609 1 92.31 123 THR A CA 1
ATOM 989 C C . THR A 1 123 ? -5.117 -53.594 -8.977 1 92.31 123 THR A C 1
ATOM 991 O O . THR A 1 123 ? -5.785 -53.625 -7.941 1 92.31 123 THR A O 1
ATOM 994 N N . GLY A 1 124 ? -4.832 -52.469 -9.656 1 94.38 124 GLY A N 1
ATOM 995 C CA . GLY A 1 124 ? -5.211 -51.156 -9.125 1 94.38 124 GLY A CA 1
ATOM 996 C C . GLY A 1 124 ? -4.109 -50.5 -8.312 1 94.38 124 GLY A C 1
ATOM 997 O O . GLY A 1 124 ? -4.324 -49.469 -7.699 1 94.38 124 GLY A O 1
ATOM 998 N N . ALA A 1 125 ? -2.957 -51.094 -8.266 1 95.19 125 ALA A N 1
ATOM 999 C CA . ALA A 1 125 ? -1.832 -50.531 -7.508 1 95.19 125 ALA A CA 1
ATOM 1000 C C . ALA A 1 125 ? -1.094 -49.469 -8.312 1 95.19 125 ALA A C 1
ATOM 1002 O O . ALA A 1 125 ? -0.877 -49.656 -9.516 1 95.19 125 ALA A O 1
ATOM 1003 N N . VAL A 1 126 ? -0.799 -48.375 -7.676 1 97.06 126 VAL A N 1
ATOM 1004 C CA . VAL A 1 126 ? 0.075 -47.375 -8.297 1 97.06 126 VAL A CA 1
ATOM 1005 C C . VAL A 1 126 ? 1.519 -47.875 -8.273 1 97.06 126 VAL A C 1
ATOM 1007 O O . VAL A 1 126 ? 2.191 -47.781 -7.238 1 97.06 126 VAL A O 1
ATOM 1010 N N . VAL A 1 127 ? 2.062 -48.25 -9.391 1 95.75 127 VAL A N 1
ATOM 1011 C CA . VAL A 1 127 ? 3.342 -48.938 -9.445 1 95.75 127 VAL A CA 1
ATOM 1012 C C . VAL A 1 127 ? 4.457 -47.969 -9.773 1 95.75 127 VAL A C 1
ATOM 1014 O O . VAL A 1 127 ? 5.637 -48.25 -9.578 1 95.75 127 VAL A O 1
ATOM 1017 N N . HIS A 1 128 ? 4.102 -46.844 -10.289 1 95 128 HIS A N 1
ATOM 1018 C CA . HIS A 1 128 ? 5.078 -45.781 -10.547 1 95 128 HIS A CA 1
ATOM 1019 C C . HIS A 1 128 ? 4.426 -44.406 -10.531 1 95 128 HIS A C 1
ATOM 1021 O O . HIS A 1 128 ? 3.234 -44.281 -10.82 1 95 128 HIS A O 1
ATOM 1027 N N . SER A 1 129 ? 5.074 -43.438 -10.133 1 93.88 129 SER A N 1
ATOM 1028 C CA . SER A 1 129 ? 4.695 -42.031 -10.133 1 93.88 129 SER A CA 1
ATOM 1029 C C . SER A 1 129 ? 5.91 -41.156 -10.352 1 93.88 129 SER A C 1
ATOM 1031 O O . SER A 1 129 ? 6.996 -41.438 -9.844 1 93.88 129 SER A O 1
ATOM 1033 N N . LEU A 1 130 ? 5.703 -40.188 -11.125 1 87.25 130 LEU A N 1
ATOM 1034 C CA . LEU A 1 130 ? 6.809 -39.281 -11.383 1 87.25 130 LEU A CA 1
ATOM 1035 C C . LEU A 1 130 ? 7.234 -38.531 -10.109 1 87.25 130 LEU A C 1
ATOM 1037 O O . LEU A 1 130 ? 8.43 -38.344 -9.867 1 87.25 130 LEU A O 1
ATOM 1041 N N . ARG A 1 131 ? 6.285 -38.125 -9.32 1 84.5 131 ARG A N 1
ATOM 1042 C CA . ARG A 1 131 ? 6.559 -37.312 -8.141 1 84.5 131 ARG A CA 1
ATOM 1043 C C . ARG A 1 131 ? 6.82 -38.188 -6.922 1 84.5 131 ARG A C 1
ATOM 1045 O O . ARG A 1 131 ? 7.457 -37.781 -5.961 1 84.5 131 ARG A O 1
ATOM 1052 N N . GLY A 1 132 ? 6.406 -39.375 -6.945 1 87.56 132 GLY A N 1
ATOM 1053 C CA . GLY A 1 132 ? 6.629 -40.312 -5.855 1 87.56 132 GLY A CA 1
ATOM 1054 C C . GLY A 1 132 ? 6 -39.875 -4.547 1 87.56 132 GLY A C 1
ATOM 1055 O O . GLY A 1 132 ? 6.617 -40 -3.486 1 87.56 132 GLY A O 1
ATOM 1056 N N . GLU A 1 133 ? 4.832 -39.281 -4.617 1 88.12 133 GLU A N 1
ATOM 1057 C CA . GLU A 1 133 ? 4.152 -38.844 -3.412 1 88.12 133 GLU A CA 1
ATOM 1058 C C . GLU A 1 133 ? 3.496 -40 -2.668 1 88.12 133 GLU A C 1
ATOM 1060 O O . GLU A 1 133 ? 3.826 -41.156 -2.91 1 88.12 133 GLU A O 1
ATOM 1065 N N . ASN A 1 134 ? 2.621 -39.719 -1.699 1 88.62 134 ASN A N 1
ATOM 1066 C CA . ASN A 1 134 ? 2.066 -40.719 -0.809 1 88.62 134 ASN A CA 1
ATOM 1067 C C . ASN A 1 134 ? 1.138 -41.688 -1.556 1 88.62 134 ASN A C 1
ATOM 1069 O O . ASN A 1 134 ? 0.765 -42.719 -1.029 1 88.62 134 ASN A O 1
ATOM 1073 N N . ASP A 1 135 ? 0.839 -41.375 -2.812 1 91.44 135 ASP A N 1
ATOM 1074 C CA . ASP A 1 135 ? -0.039 -42.25 -3.602 1 91.44 135 ASP A CA 1
ATOM 1075 C C . ASP A 1 135 ? 0.745 -43.375 -4.25 1 91.44 135 ASP A C 1
ATOM 1077 O O . ASP A 1 135 ? 0.157 -44.375 -4.707 1 91.44 135 ASP A O 1
ATOM 1081 N N . LEU A 1 136 ? 2.064 -43.281 -4.223 1 92.06 136 LEU A N 1
ATOM 1082 C CA . LEU A 1 136 ? 2.879 -44.375 -4.762 1 92.06 136 LEU A CA 1
ATOM 1083 C C . LEU A 1 136 ? 2.74 -45.625 -3.91 1 92.06 136 LEU A C 1
ATOM 1085 O O . LEU A 1 136 ? 2.752 -45.562 -2.68 1 92.06 136 LEU A O 1
ATOM 1089 N N . LYS A 1 137 ? 2.549 -46.781 -4.5 1 90.56 137 LYS A N 1
ATOM 1090 C CA . LYS A 1 137 ? 2.445 -48.094 -3.904 1 90.56 137 LYS A CA 1
ATOM 1091 C C . LYS A 1 137 ? 1.1 -48.281 -3.211 1 90.56 137 LYS A C 1
ATOM 1093 O O . LYS A 1 137 ? 0.892 -49.281 -2.508 1 90.56 137 LYS A O 1
ATOM 1098 N N . THR A 1 138 ? 0.23 -47.344 -3.377 1 93.31 138 THR A N 1
ATOM 1099 C CA . THR A 1 138 ? -1.129 -47.5 -2.871 1 93.31 138 THR A CA 1
ATOM 1100 C C . THR A 1 138 ? -1.982 -48.281 -3.863 1 93.31 138 THR A C 1
ATOM 1102 O O . THR A 1 138 ? -1.82 -48.156 -5.078 1 93.31 138 THR A O 1
ATOM 1105 N N . THR A 1 139 ? -2.861 -49.125 -3.275 1 93.19 139 THR A N 1
ATOM 1106 C CA . THR A 1 139 ? -3.797 -49.844 -4.109 1 93.19 139 THR A CA 1
ATOM 1107 C C . THR A 1 139 ? -5.152 -49.156 -4.16 1 93.19 139 THR A C 1
ATOM 1109 O O . THR A 1 139 ? -5.883 -49.125 -3.168 1 93.19 139 THR A O 1
ATOM 1112 N N . LEU A 1 140 ? -5.52 -48.719 -5.316 1 94.31 140 LEU A N 1
ATOM 1113 C CA . LEU A 1 140 ? -6.688 -47.844 -5.504 1 94.31 140 LEU A CA 1
ATOM 1114 C C . LEU A 1 140 ? -7.973 -48.688 -5.484 1 94.31 140 LEU A C 1
ATOM 1116 O O . LEU A 1 140 ? -9.07 -48.125 -5.367 1 94.31 140 LEU A O 1
ATOM 1120 N N . THR A 1 141 ? -7.836 -49.969 -5.598 1 90.81 141 THR A N 1
ATOM 1121 C CA . THR A 1 141 ? -9.023 -50.812 -5.621 1 90.81 141 THR A CA 1
ATOM 1122 C C . THR A 1 141 ? -9.273 -51.438 -4.246 1 90.81 141 THR A C 1
ATOM 1124 O O . THR A 1 141 ? -10.258 -52.156 -4.055 1 90.81 141 THR A O 1
ATOM 1127 N N . ALA A 1 142 ? -8.461 -51.156 -3.346 1 89.12 142 ALA A N 1
ATOM 1128 C CA . ALA A 1 142 ? -8.602 -51.719 -2.008 1 89.12 142 ALA A CA 1
ATOM 1129 C C . ALA A 1 142 ? -8.336 -50.656 -0.932 1 89.12 142 ALA A C 1
ATOM 1131 O O . ALA A 1 142 ? -7.645 -49.688 -1.179 1 89.12 142 ALA A O 1
ATOM 1132 N N . GLY A 1 143 ? -9.031 -50.906 0.257 1 87.06 143 GLY A N 1
ATOM 1133 C CA . GLY A 1 143 ? -8.781 -50.062 1.404 1 87.06 143 GLY A CA 1
ATOM 1134 C C . GLY A 1 143 ? -9.422 -48.688 1.277 1 87.06 143 GLY A C 1
ATOM 1135 O O . GLY A 1 143 ? -10.461 -48.531 0.632 1 87.06 143 GLY A O 1
ATOM 1136 N N . GLU A 1 144 ? -8.828 -47.656 1.917 1 87.25 144 GLU A N 1
ATOM 1137 C CA . GLU A 1 144 ? -9.336 -46.281 1.962 1 87.25 144 GLU A CA 1
ATOM 1138 C C . GLU A 1 144 ? -9.242 -45.625 0.594 1 87.25 144 GLU A C 1
ATOM 1140 O O . GLU A 1 144 ? -10.086 -44.781 0.242 1 87.25 144 GLU A O 1
ATOM 1145 N N . ALA A 1 145 ? -8.242 -46.062 -0.202 1 88.88 145 ALA A N 1
ATOM 1146 C CA . ALA A 1 145 ? -8.008 -45.469 -1.516 1 88.88 145 ALA A CA 1
ATOM 1147 C C . ALA A 1 145 ? -9.094 -45.875 -2.504 1 88.88 145 ALA A C 1
ATOM 1149 O O . ALA A 1 145 ? -9.305 -45.188 -3.518 1 88.88 145 ALA A O 1
ATOM 1150 N N . ALA A 1 146 ? -9.82 -46.938 -2.17 1 90.06 146 ALA A N 1
ATOM 1151 C CA . ALA A 1 146 ? -10.867 -47.406 -3.059 1 90.06 146 ALA A CA 1
ATOM 1152 C C . ALA A 1 146 ? -12.039 -46.438 -3.125 1 90.06 146 ALA A C 1
ATOM 1154 O O . ALA A 1 146 ? -12.75 -46.375 -4.129 1 90.06 146 ALA A O 1
ATOM 1155 N N . SER A 1 147 ? -12.188 -45.688 -2.061 1 90.75 147 SER A N 1
ATOM 1156 C CA . SER A 1 147 ? -13.297 -44.719 -2.008 1 90.75 147 SER A CA 1
ATOM 1157 C C . SER A 1 147 ? -12.883 -43.375 -2.562 1 90.75 147 SER A C 1
ATOM 1159 O O . SER A 1 147 ? -13.719 -42.469 -2.705 1 90.75 147 SER A O 1
ATOM 1161 N N . SER A 1 148 ? -11.664 -43.25 -2.9 1 93.19 148 SER A N 1
ATOM 1162 C CA . SER A 1 148 ? -11.203 -42.031 -3.518 1 93.19 148 SER A CA 1
ATOM 1163 C C . SER A 1 148 ? -11.781 -41.844 -4.918 1 93.19 148 SER A C 1
ATOM 1165 O O . SER A 1 148 ? -12.242 -42.812 -5.523 1 93.19 148 SER A O 1
ATOM 1167 N N . PRO A 1 149 ? -11.844 -40.656 -5.41 1 94.19 149 PRO A N 1
ATOM 1168 C CA . PRO A 1 149 ? -12.336 -40.438 -6.777 1 94.19 149 PRO A CA 1
ATOM 1169 C C . PRO A 1 149 ? -11.562 -41.281 -7.809 1 94.19 149 PRO A C 1
ATOM 1171 O O . PRO A 1 149 ? -12.156 -41.812 -8.742 1 94.19 149 PRO A O 1
ATOM 1174 N N . LEU A 1 150 ? -10.281 -41.406 -7.672 1 94.38 150 LEU A N 1
ATOM 1175 C CA . LEU A 1 150 ? -9.469 -42.219 -8.586 1 94.38 150 LEU A CA 1
ATOM 1176 C C . LEU A 1 150 ? -9.844 -43.688 -8.5 1 94.38 150 LEU A C 1
ATOM 1178 O O . LEU A 1 150 ? -9.984 -44.344 -9.523 1 94.38 150 LEU A O 1
ATOM 1182 N N . GLY A 1 151 ? -9.914 -44.188 -7.27 1 94.25 151 GLY A N 1
ATOM 1183 C CA . GLY A 1 151 ? -10.336 -45.562 -7.078 1 94.25 151 GLY A CA 1
ATOM 1184 C C . GLY A 1 151 ? -11.695 -45.844 -7.676 1 94.25 151 GLY A C 1
ATOM 1185 O O . GLY A 1 151 ? -11.867 -46.844 -8.367 1 94.25 151 GLY A O 1
ATOM 1186 N N . ALA A 1 152 ? -12.633 -45 -7.387 1 94.56 152 ALA A N 1
ATOM 1187 C CA . ALA A 1 152 ? -13.984 -45.156 -7.922 1 94.56 152 ALA A CA 1
ATOM 1188 C C . ALA A 1 152 ? -13.969 -45.156 -9.445 1 94.56 152 ALA A C 1
ATOM 1190 O O . ALA A 1 152 ? -14.711 -45.906 -10.078 1 94.56 152 ALA A O 1
ATOM 1191 N N . CYS A 1 153 ? -13.18 -44.312 -10.023 1 93.44 153 CYS A N 1
ATOM 1192 C CA . CYS A 1 153 ? -13.07 -44.188 -11.469 1 93.44 153 CYS A CA 1
ATOM 1193 C C . CYS A 1 153 ? -12.609 -45.469 -12.109 1 93.44 153 CYS A C 1
ATOM 1195 O O . CYS A 1 153 ? -13.219 -45.969 -13.062 1 93.44 153 CYS A O 1
ATOM 1197 N N . ILE A 1 154 ? -11.57 -46.062 -11.562 1 92.06 154 ILE A N 1
ATOM 1198 C CA . ILE A 1 154 ? -10.977 -47.281 -12.109 1 92.06 154 ILE A CA 1
ATOM 1199 C C . ILE A 1 154 ? -11.969 -48.438 -11.984 1 92.06 154 ILE A C 1
ATOM 1201 O O . ILE A 1 154 ? -12.047 -49.281 -12.875 1 92.06 154 ILE A O 1
ATOM 1205 N N . ARG A 1 155 ? -12.672 -48.438 -10.922 1 91.88 155 ARG A N 1
ATOM 1206 C CA . ARG A 1 155 ? -13.641 -49.5 -10.672 1 91.88 155 ARG A CA 1
ATOM 1207 C C . ARG A 1 155 ? -14.844 -49.375 -11.602 1 91.88 155 ARG A C 1
ATOM 1209 O O . ARG A 1 155 ? -15.297 -50.344 -12.195 1 91.88 155 ARG A O 1
ATOM 1216 N N . ARG A 1 156 ? -15.352 -48.188 -11.727 1 91.62 156 ARG A N 1
ATOM 1217 C CA . ARG A 1 156 ? -16.609 -47.969 -12.43 1 91.62 156 ARG A CA 1
ATOM 1218 C C . ARG A 1 156 ? -16.391 -47.906 -13.945 1 91.62 156 ARG A C 1
ATOM 1220 O O . ARG A 1 156 ? -17.266 -48.312 -14.719 1 91.62 156 ARG A O 1
ATOM 1227 N N . HIS A 1 157 ? -15.195 -47.375 -14.344 1 88.81 157 HIS A N 1
ATOM 1228 C CA . HIS A 1 157 ? -14.945 -47.156 -15.758 1 88.81 157 HIS A CA 1
ATOM 1229 C C . HIS A 1 157 ? -13.602 -47.75 -16.172 1 88.81 157 HIS A C 1
ATOM 1231 O O . HIS A 1 157 ? -12.727 -47.031 -16.672 1 88.81 157 HIS A O 1
ATOM 1237 N N . PRO A 1 158 ? -13.43 -49 -16.094 1 89.88 158 PRO A N 1
ATOM 1238 C CA . PRO A 1 158 ? -12.117 -49.625 -16.281 1 89.88 158 PRO A CA 1
ATOM 1239 C C . PRO A 1 158 ? -11.594 -49.469 -17.703 1 89.88 158 PRO A C 1
ATOM 1241 O O . PRO A 1 158 ? -10.383 -49.469 -17.938 1 89.88 158 PRO A O 1
ATOM 1244 N N . LYS A 1 159 ? -12.461 -49.281 -18.719 1 92.81 159 LYS A N 1
ATOM 1245 C CA . LYS A 1 159 ? -11.953 -49.281 -20.094 1 92.81 159 LYS A CA 1
ATOM 1246 C C . LYS A 1 159 ? -12.281 -47.938 -20.781 1 92.81 159 LYS A C 1
ATOM 1248 O O . LYS A 1 159 ? -12.227 -47.844 -22.016 1 92.81 159 LYS A O 1
ATOM 1253 N N . SER A 1 160 ? -12.672 -46.969 -19.984 1 92.94 160 SER A N 1
ATOM 1254 C CA . SER A 1 160 ? -13.047 -45.656 -20.562 1 92.94 160 SER A CA 1
ATOM 1255 C C . SER A 1 160 ? -12.164 -44.562 -20.016 1 92.94 160 SER A C 1
ATOM 1257 O O . SER A 1 160 ? -11.688 -44.625 -18.891 1 92.94 160 SER A O 1
ATOM 1259 N N . GLU A 1 161 ? -11.906 -43.594 -20.922 1 94.94 161 GLU A N 1
ATOM 1260 C CA . GLU A 1 161 ? -11.266 -42.344 -20.469 1 94.94 161 GLU A CA 1
ATOM 1261 C C . GLU A 1 161 ? -12.195 -41.531 -19.578 1 94.94 161 GLU A C 1
ATOM 1263 O O . GLU A 1 161 ? -13.398 -41.469 -19.844 1 94.94 161 GLU A O 1
ATOM 1268 N N . VAL A 1 162 ? -11.68 -41.062 -18.5 1 96.44 162 VAL A N 1
ATOM 1269 C CA . VAL A 1 162 ? -12.508 -40.312 -17.562 1 96.44 162 VAL A CA 1
ATOM 1270 C C . VAL A 1 162 ? -11.75 -39.062 -17.078 1 96.44 162 VAL A C 1
ATOM 1272 O O . VAL A 1 162 ? -10.531 -39.125 -16.891 1 96.44 162 VAL A O 1
ATOM 1275 N N . PHE A 1 163 ? -12.477 -37.969 -17 1 97.38 163 PHE A N 1
ATOM 1276 C CA . PHE A 1 163 ? -11.969 -36.781 -16.344 1 97.38 163 PHE A CA 1
ATOM 1277 C C . PHE A 1 163 ? -12.547 -36.656 -14.93 1 97.38 163 PHE A C 1
ATOM 1279 O O . PHE A 1 163 ? -13.758 -36.688 -14.742 1 97.38 163 PHE A O 1
ATOM 1286 N N . ILE A 1 164 ? -11.664 -36.625 -13.977 1 97 164 ILE A N 1
ATOM 1287 C CA . ILE A 1 164 ? -12.062 -36.375 -12.594 1 97 164 ILE A CA 1
ATOM 1288 C C . ILE A 1 164 ? -11.836 -34.906 -12.242 1 97 164 ILE A C 1
ATOM 1290 O O . ILE A 1 164 ? -10.703 -34.438 -12.281 1 97 164 ILE A O 1
ATOM 1294 N N . ASP A 1 165 ? -12.891 -34.188 -11.836 1 96.44 165 ASP A N 1
ATOM 1295 C CA . ASP A 1 165 ? -12.852 -32.781 -11.562 1 96.44 165 ASP A CA 1
ATOM 1296 C C . ASP A 1 165 ? -11.977 -32.469 -10.344 1 96.44 165 ASP A C 1
ATOM 1298 O O . ASP A 1 165 ? -11.648 -33.375 -9.57 1 96.44 165 ASP A O 1
ATOM 1302 N N . TYR A 1 166 ? -11.594 -31.203 -10.211 1 96.12 166 TYR A N 1
ATOM 1303 C CA . TYR A 1 166 ? -10.727 -30.766 -9.125 1 96.12 166 TYR A CA 1
ATOM 1304 C C . TYR A 1 166 ? -11.336 -31.094 -7.77 1 96.12 166 TYR A C 1
ATOM 1306 O O . TYR A 1 166 ? -12.539 -30.891 -7.555 1 96.12 166 TYR A O 1
ATOM 1314 N N . HIS A 1 167 ? -10.578 -31.672 -6.91 1 94.94 167 HIS A N 1
ATOM 1315 C CA . HIS A 1 167 ? -10.922 -32.031 -5.543 1 94.94 167 HIS A CA 1
ATOM 1316 C C . HIS A 1 167 ? -9.695 -32.031 -4.641 1 94.94 167 HIS A C 1
ATOM 1318 O O . HIS A 1 167 ? -8.562 -31.891 -5.125 1 94.94 167 HIS A O 1
ATOM 1324 N N . ASP A 1 168 ? -9.953 -32.031 -3.365 1 93.31 168 ASP A N 1
ATOM 1325 C CA . ASP A 1 168 ? -8.82 -32.125 -2.449 1 93.31 168 ASP A CA 1
ATOM 1326 C C . ASP A 1 168 ? -8.102 -33.469 -2.59 1 93.31 168 ASP A C 1
ATOM 1328 O O . ASP A 1 168 ? -8.68 -34.531 -2.326 1 93.31 168 ASP A O 1
ATOM 1332 N N . TYR A 1 169 ? -6.906 -33.406 -3.096 1 93.25 169 TYR A N 1
ATOM 1333 C CA . TYR A 1 169 ? -6.102 -34.625 -3.279 1 93.25 169 TYR A CA 1
ATOM 1334 C C . TYR A 1 169 ? -5.02 -34.719 -2.211 1 93.25 169 TYR A C 1
ATOM 1336 O O . TYR A 1 169 ? -3.928 -34.156 -2.369 1 93.25 169 TYR A O 1
ATOM 1344 N N . THR A 1 170 ? -5.211 -35.5 -1.229 1 89.12 170 THR A N 1
ATOM 1345 C CA . THR A 1 170 ? -4.457 -35.562 0.018 1 89.12 170 THR A CA 1
ATOM 1346 C C . THR A 1 170 ? -3.002 -35.938 -0.248 1 89.12 170 THR A C 1
ATOM 1348 O O . THR A 1 170 ? -2.088 -35.375 0.357 1 89.12 170 THR A O 1
ATOM 1351 N N . PRO A 1 171 ? -2.826 -36.875 -1.174 1 88.81 171 PRO A N 1
ATOM 1352 C CA . PRO A 1 171 ? -1.432 -37.281 -1.373 1 88.81 171 PRO A CA 1
ATOM 1353 C C . PRO A 1 171 ? -0.537 -36.125 -1.798 1 88.81 171 PRO A C 1
ATOM 1355 O O . PRO A 1 171 ? 0.656 -36.125 -1.485 1 88.81 171 PRO A O 1
ATOM 1358 N N . SER A 1 172 ? -1.096 -35.219 -2.512 1 85.56 172 SER A N 1
ATOM 1359 C CA . SER A 1 172 ? -0.324 -34.031 -2.947 1 85.56 172 SER A CA 1
ATOM 1360 C C . SER A 1 172 ? -0.56 -32.844 -2.031 1 85.56 172 SER A C 1
ATOM 1362 O O . SER A 1 172 ? 0.066 -31.797 -2.197 1 85.56 172 SER A O 1
ATOM 1364 N N . SER A 1 173 ? -1.481 -32.906 -1.056 1 82 173 SER A N 1
ATOM 1365 C CA . SER A 1 173 ? -1.884 -31.812 -0.164 1 82 173 SER A CA 1
ATOM 1366 C C . SER A 1 173 ? -2.273 -30.578 -0.951 1 82 173 SER A C 1
ATOM 1368 O O . SER A 1 173 ? -1.896 -29.453 -0.583 1 82 173 SER A O 1
ATOM 1370 N N . GLU A 1 174 ? -2.859 -30.766 -2.137 1 85.69 174 GLU A N 1
ATOM 1371 C CA . GLU A 1 174 ? -3.324 -29.672 -2.992 1 85.69 174 GLU A CA 1
ATOM 1372 C C . GLU A 1 174 ? -4.504 -30.125 -3.855 1 85.69 174 GLU A C 1
ATOM 1374 O O . GLU A 1 174 ? -4.691 -31.312 -4.094 1 85.69 174 GLU A O 1
ATOM 1379 N N . PRO A 1 175 ? -5.289 -29.141 -4.309 1 92.31 175 PRO A N 1
ATOM 1380 C CA . PRO A 1 175 ? -6.344 -29.5 -5.262 1 92.31 175 PRO A CA 1
ATOM 1381 C C . PRO A 1 175 ? -5.793 -30.078 -6.566 1 92.31 175 PRO A C 1
ATOM 1383 O O . PRO A 1 175 ? -4.781 -29.594 -7.078 1 92.31 175 PRO A O 1
ATOM 1386 N N . ALA A 1 176 ? -6.457 -31.125 -7.047 1 94.12 176 ALA A N 1
ATOM 1387 C CA . ALA A 1 176 ? -6.004 -31.766 -8.281 1 94.12 176 ALA A CA 1
ATOM 1388 C C . ALA A 1 176 ? -7.176 -32.344 -9.062 1 94.12 176 ALA A C 1
ATOM 1390 O O . ALA A 1 176 ? -8.188 -32.75 -8.477 1 94.12 176 ALA A O 1
ATOM 1391 N N . ALA A 1 177 ? -7.059 -32.281 -10.328 1 96.56 177 ALA A N 1
ATOM 1392 C CA . ALA A 1 177 ? -7.902 -33 -11.258 1 96.56 177 ALA A CA 1
ATOM 1393 C C . ALA A 1 177 ? -7.105 -34.094 -11.977 1 96.56 177 ALA A C 1
ATOM 1395 O O . ALA A 1 177 ? -5.875 -34.094 -11.93 1 96.56 177 ALA A O 1
ATOM 1396 N N . PHE A 1 178 ? -7.809 -35.094 -12.578 1 97.81 178 PHE A N 1
ATOM 1397 C CA . PHE A 1 178 ? -7.109 -36.188 -13.242 1 97.81 178 PHE A CA 1
ATOM 1398 C C . PHE A 1 178 ? -7.75 -36.5 -14.586 1 97.81 178 PHE A C 1
ATOM 1400 O O . PHE A 1 178 ? -8.977 -36.5 -14.711 1 97.81 178 PHE A O 1
ATOM 1407 N N . LEU A 1 179 ? -6.988 -36.688 -15.555 1 98.06 179 LEU A N 1
ATOM 1408 C CA . LEU A 1 179 ? -7.375 -37.406 -16.75 1 98.06 179 LEU A CA 1
ATOM 1409 C C . LEU A 1 179 ? -6.91 -38.844 -16.688 1 98.06 179 LEU A C 1
ATOM 1411 O O . LEU A 1 179 ? -5.707 -39.125 -16.672 1 98.06 179 LEU A O 1
ATOM 1415 N N . VAL A 1 180 ? -7.836 -39.75 -16.594 1 97.94 180 VAL A N 1
ATOM 1416 C CA . VAL A 1 180 ? -7.527 -41.188 -16.469 1 97.94 180 VAL A CA 1
ATOM 1417 C C . VAL A 1 180 ? -7.703 -41.875 -17.812 1 97.94 180 VAL A C 1
ATOM 1419 O O . VAL A 1 180 ? -8.773 -41.812 -18.422 1 97.94 180 VAL A O 1
ATOM 1422 N N . GLU A 1 181 ? -6.637 -42.5 -18.25 1 97.44 181 GLU A N 1
ATOM 1423 C CA . GLU A 1 181 ? -6.648 -43.188 -19.531 1 97.44 181 GLU A CA 1
ATOM 1424 C C . GLU A 1 181 ? -6.34 -44.688 -19.344 1 97.44 181 GLU A C 1
ATOM 1426 O O . GLU A 1 181 ? -5.309 -45.031 -18.781 1 97.44 181 GLU A O 1
ATOM 1431 N N . PRO A 1 182 ? -7.199 -45.562 -19.859 1 96.62 182 PRO A N 1
ATOM 1432 C CA . PRO A 1 182 ? -6.824 -47 -19.906 1 96.62 182 PRO A CA 1
ATOM 1433 C C . PRO A 1 182 ? -5.789 -47.281 -20.984 1 96.62 182 PRO A C 1
ATOM 1435 O O . PRO A 1 182 ? -5.84 -46.719 -22.078 1 96.62 182 PRO A O 1
ATOM 1438 N N . ILE A 1 183 ? -4.836 -48.031 -20.625 1 96.62 183 ILE A N 1
ATOM 1439 C CA . ILE A 1 183 ? -3.85 -48.5 -21.594 1 96.62 183 ILE A CA 1
ATOM 1440 C C . ILE A 1 183 ? -4.215 -49.906 -22.078 1 96.62 183 ILE A C 1
ATOM 1442 O O . ILE A 1 183 ? -4.188 -50.844 -21.297 1 96.62 183 ILE A O 1
ATOM 1446 N N . LEU A 1 184 ? -4.527 -49.938 -23.375 1 92.56 184 LEU A N 1
ATOM 1447 C CA . LEU A 1 184 ? -4.953 -51.219 -23.969 1 92.56 184 LEU A CA 1
ATOM 1448 C C . LEU A 1 184 ? -3.922 -51.719 -24.984 1 92.56 184 LEU A C 1
ATOM 1450 O O . LEU A 1 184 ? -3.318 -50.906 -25.703 1 92.56 184 LEU A O 1
ATOM 1454 N N . LYS A 1 185 ? -3.566 -52.906 -24.906 1 87.81 185 LYS A N 1
ATOM 1455 C CA . LYS A 1 185 ? -2.789 -53.594 -25.938 1 87.81 185 LYS A CA 1
ATOM 1456 C C . LYS A 1 185 ? -3.59 -54.75 -26.531 1 87.81 185 LYS A C 1
ATOM 1458 O O . LYS A 1 185 ? -3.854 -55.75 -25.859 1 87.81 185 LYS A O 1
ATOM 1463 N N . GLN A 1 186 ? -3.887 -54.75 -27.875 1 86.81 186 GLN A N 1
ATOM 1464 C CA . GLN A 1 186 ? -4.707 -55.781 -28.547 1 86.81 186 GLN A CA 1
ATOM 1465 C C . GLN A 1 186 ? -5.973 -56.062 -27.734 1 86.81 186 GLN A C 1
ATOM 1467 O O . GLN A 1 186 ? -6.277 -57.219 -27.453 1 86.81 186 GLN A O 1
ATOM 1472 N N . ASP A 1 187 ? -6.652 -55.125 -27.156 1 85.5 187 ASP A N 1
ATOM 1473 C CA . ASP A 1 187 ? -7.941 -55.156 -26.469 1 85.5 187 ASP A CA 1
ATOM 1474 C C . ASP A 1 187 ? -7.797 -55.688 -25.047 1 85.5 187 ASP A C 1
ATOM 1476 O O . ASP A 1 187 ? -8.797 -55.938 -24.359 1 85.5 187 ASP A O 1
ATOM 1480 N N . GLN A 1 188 ? -6.562 -55.938 -24.719 1 91.69 188 GLN A N 1
ATOM 1481 C CA . GLN A 1 188 ? -6.301 -56.344 -23.344 1 91.69 188 GLN A CA 1
ATOM 1482 C C . GLN A 1 188 ? -5.855 -55.156 -22.5 1 91.69 188 GLN A C 1
ATOM 1484 O O . GLN A 1 188 ? -4.992 -54.375 -22.906 1 91.69 188 GLN A O 1
ATOM 1489 N N . LEU A 1 189 ? -6.504 -55.062 -21.391 1 94.5 189 LEU A N 1
ATOM 1490 C CA . LEU A 1 189 ? -6.172 -53.969 -20.484 1 94.5 189 LEU A CA 1
ATOM 1491 C C . LEU A 1 189 ? -4.844 -54.219 -19.781 1 94.5 189 LEU A C 1
ATOM 1493 O O . LEU A 1 189 ? -4.691 -55.25 -19.094 1 94.5 189 LEU A O 1
ATOM 1497 N N . LEU A 1 190 ? -3.873 -53.375 -19.969 1 95.19 190 LEU A N 1
ATOM 1498 C CA . LEU A 1 190 ? -2.568 -53.469 -19.328 1 95.19 190 LEU A CA 1
ATOM 1499 C C . LEU A 1 190 ? -2.551 -52.719 -18.016 1 95.19 190 LEU A C 1
ATOM 1501 O O . LEU A 1 190 ? -1.734 -53 -17.141 1 95.19 190 LEU A O 1
ATOM 1505 N N . GLY A 1 191 ? -3.473 -51.781 -17.875 1 96.56 191 GLY A N 1
ATOM 1506 C CA . GLY A 1 191 ? -3.568 -50.906 -16.734 1 96.56 191 GLY A CA 1
ATOM 1507 C C . GLY A 1 191 ? -4.082 -49.531 -17.078 1 96.56 191 GLY A C 1
ATOM 1508 O O . GLY A 1 191 ? -4.859 -49.375 -18.016 1 96.56 191 GLY A O 1
ATOM 1509 N N . TRP A 1 192 ? -3.812 -48.531 -16.234 1 97.38 192 TRP A N 1
ATOM 1510 C CA . TRP A 1 192 ? -4.262 -47.156 -16.438 1 97.38 192 TRP A CA 1
ATOM 1511 C C . TRP A 1 192 ? -3.119 -46.188 -16.203 1 97.38 192 TRP A C 1
ATOM 1513 O O . TRP A 1 192 ? -2.16 -46.5 -15.484 1 97.38 192 TRP A O 1
ATOM 1523 N N . ILE A 1 193 ? -3.184 -45.094 -16.812 1 97.88 193 ILE A N 1
ATOM 1524 C CA . ILE A 1 193 ? -2.408 -43.906 -16.406 1 97.88 193 ILE A CA 1
ATOM 1525 C C . ILE A 1 193 ? -3.35 -42.812 -15.922 1 97.88 193 ILE A C 1
ATOM 1527 O O . ILE A 1 193 ? -4.434 -42.625 -16.484 1 97.88 193 ILE A O 1
ATOM 1531 N N . ALA A 1 194 ? -3.076 -42.219 -14.859 1 98 194 ALA A N 1
ATOM 1532 C CA . ALA A 1 194 ? -3.777 -41.062 -14.352 1 98 194 ALA A CA 1
ATOM 1533 C C . ALA A 1 194 ? -2.891 -39.812 -14.422 1 98 194 ALA A C 1
ATOM 1535 O O . ALA A 1 194 ? -1.883 -39.719 -13.711 1 98 194 ALA A O 1
ATOM 1536 N N . LEU A 1 195 ? -3.229 -38.906 -15.273 1 97.88 195 LEU A N 1
ATOM 1537 C CA . LEU A 1 195 ? -2.492 -37.656 -15.453 1 97.88 195 LEU A CA 1
ATOM 1538 C C . LEU A 1 195 ? -3.057 -36.562 -14.562 1 97.88 195 LEU A C 1
ATOM 1540 O O . LEU A 1 195 ? -4.203 -36.156 -14.742 1 97.88 195 LEU A O 1
ATOM 1544 N N . GLN A 1 196 ? -2.275 -36.125 -13.625 1 96.06 196 GLN A N 1
ATOM 1545 C CA . GLN A 1 196 ? -2.713 -35.156 -12.633 1 96.06 196 GLN A CA 1
ATOM 1546 C C . GLN A 1 196 ? -2.625 -33.719 -13.18 1 96.06 196 GLN A C 1
ATOM 1548 O O . GLN A 1 196 ? -1.575 -33.312 -13.68 1 96.06 196 GLN A O 1
ATOM 1553 N N . CYS A 1 197 ? -3.684 -33.031 -13.117 1 94.19 197 CYS A N 1
ATOM 1554 C CA . CYS A 1 197 ? -3.742 -31.625 -13.523 1 94.19 197 CYS A CA 1
ATOM 1555 C C . CYS A 1 197 ? -3.668 -30.703 -12.32 1 94.19 197 CYS A C 1
ATOM 1557 O O . CYS A 1 197 ? -4.531 -30.75 -11.438 1 94.19 197 CYS A O 1
ATOM 1559 N N . SER A 1 198 ? -2.66 -29.844 -12.352 1 87.75 198 SER A N 1
ATOM 1560 C CA . SER A 1 198 ? -2.5 -28.891 -11.258 1 87.75 198 SER A CA 1
ATOM 1561 C C . SER A 1 198 ? -3.49 -27.75 -11.383 1 87.75 198 SER A C 1
ATOM 1563 O O . SER A 1 198 ? -3.787 -27.297 -12.492 1 87.75 198 SER A O 1
ATOM 1565 N N . VAL A 1 199 ? -3.943 -27.266 -10.219 1 87.19 199 VAL A N 1
ATOM 1566 C CA . VAL A 1 199 ? -4.879 -26.156 -10.219 1 87.19 199 VAL A CA 1
ATOM 1567 C C . VAL A 1 199 ? -4.121 -24.844 -10.477 1 87.19 199 VAL A C 1
ATOM 1569 O O . VAL A 1 199 ? -4.707 -23.859 -10.93 1 87.19 199 VAL A O 1
ATOM 1572 N N . ASN A 1 200 ? -2.83 -24.828 -10.25 1 81.12 200 ASN A N 1
ATOM 1573 C CA . ASN A 1 200 ? -2.008 -23.625 -10.398 1 81.12 200 ASN A CA 1
ATOM 1574 C C . ASN A 1 200 ? -1.978 -23.141 -11.844 1 81.12 200 ASN A C 1
ATOM 1576 O O . ASN A 1 200 ? -1.896 -21.938 -12.094 1 81.12 200 ASN A O 1
ATOM 1580 N N . LYS A 1 201 ? -2.025 -24.047 -12.773 1 81.44 201 LYS A N 1
ATOM 1581 C CA . LYS A 1 201 ? -2.025 -23.656 -14.18 1 81.44 201 LYS A CA 1
ATOM 1582 C C . LYS A 1 201 ? -3.312 -22.922 -14.547 1 81.44 201 LYS A C 1
ATOM 1584 O O . LYS A 1 201 ? -3.283 -21.953 -15.297 1 81.44 201 LYS A O 1
ATOM 1589 N N . ILE A 1 202 ? -4.383 -23.453 -14.031 1 87.81 202 ILE A N 1
ATOM 1590 C CA . ILE A 1 202 ? -5.668 -22.781 -14.242 1 87.81 202 ILE A CA 1
ATOM 1591 C C . ILE A 1 202 ? -5.672 -21.438 -13.531 1 87.81 202 ILE A C 1
ATOM 1593 O O . ILE A 1 202 ? -6.141 -20.438 -14.094 1 87.81 202 ILE A O 1
ATOM 1597 N N . ASN A 1 203 ? -5.18 -21.453 -12.352 1 87.44 203 ASN A N 1
ATOM 1598 C CA . ASN A 1 203 ? -5.109 -20.234 -11.57 1 87.44 203 ASN A CA 1
ATOM 1599 C C . ASN A 1 203 ? -4.32 -19.141 -12.305 1 87.44 203 ASN A C 1
ATOM 1601 O O . ASN A 1 203 ? -4.695 -17.969 -12.273 1 87.44 203 ASN A O 1
ATOM 1605 N N . ALA A 1 204 ? -3.254 -19.5 -12.891 1 81.12 204 ALA A N 1
ATOM 1606 C CA . ALA A 1 204 ? -2.41 -18.547 -13.609 1 81.12 204 ALA A CA 1
ATOM 1607 C C . ALA A 1 204 ? -3.172 -17.922 -14.773 1 81.12 204 ALA A C 1
ATOM 1609 O O . ALA A 1 204 ? -2.973 -16.734 -15.086 1 81.12 204 ALA A O 1
ATOM 1610 N N . LEU A 1 205 ? -4.023 -18.656 -15.383 1 85.56 205 LEU A N 1
ATOM 1611 C CA . LEU A 1 205 ? -4.824 -18.172 -16.5 1 85.56 205 LEU A CA 1
ATOM 1612 C C . LEU A 1 205 ? -5.785 -17.078 -16.062 1 85.56 205 LEU A C 1
ATOM 1614 O O . LEU A 1 205 ? -6.102 -16.172 -16.844 1 85.56 205 LEU A O 1
ATOM 1618 N N . PHE A 1 206 ? -6.18 -17.188 -14.883 1 91.12 206 PHE A N 1
ATOM 1619 C CA . PHE A 1 206 ? -7.219 -16.281 -14.398 1 91.12 206 PHE A CA 1
ATOM 1620 C C . PHE A 1 206 ? -6.613 -15.156 -13.562 1 91.12 206 PHE A C 1
ATOM 1622 O O . PHE A 1 206 ? -7.34 -14.32 -13.023 1 91.12 206 PHE A O 1
ATOM 1629 N N . ALA A 1 207 ? -5.316 -15.141 -13.492 1 83.12 207 ALA A N 1
ATOM 1630 C CA . ALA A 1 207 ? -4.641 -14.07 -12.758 1 83.12 207 ALA A CA 1
ATOM 1631 C C . ALA A 1 207 ? -4.875 -12.719 -13.43 1 83.12 207 ALA A C 1
ATOM 1633 O O . ALA A 1 207 ? -5 -12.641 -14.656 1 83.12 207 ALA A O 1
ATOM 1634 N N . PRO A 1 208 ? -4.918 -11.641 -12.594 1 84 208 PRO A N 1
ATOM 1635 C CA . PRO A 1 208 ? -5.082 -10.312 -13.172 1 84 208 PRO A CA 1
ATOM 1636 C C . PRO A 1 208 ? -3.945 -9.938 -14.125 1 84 208 PRO A C 1
ATOM 1638 O O . PRO A 1 208 ? -2.787 -10.281 -13.875 1 84 208 PRO A O 1
ATOM 1641 N N . THR A 1 209 ? -4.184 -9.258 -15.195 1 75.38 209 THR A N 1
ATOM 1642 C CA . THR A 1 209 ? -3.211 -8.844 -16.203 1 75.38 209 THR A CA 1
ATOM 1643 C C . THR A 1 209 ? -3.166 -7.32 -16.312 1 75.38 209 THR A C 1
ATOM 1645 O O . THR A 1 209 ? -2.742 -6.781 -17.328 1 75.38 209 THR A O 1
ATOM 1648 N N . GLY A 1 210 ? -3.619 -6.637 -15.25 1 76.12 210 GLY A N 1
ATOM 1649 C CA . GLY A 1 210 ? -3.629 -5.184 -15.297 1 76.12 210 GLY A CA 1
ATOM 1650 C C . GLY A 1 210 ? -4.926 -4.613 -15.836 1 76.12 210 GLY A C 1
ATOM 1651 O O . GLY A 1 210 ? -4.914 -3.736 -16.703 1 76.12 210 GLY A O 1
ATOM 1652 N N . GLU A 1 211 ? -5.992 -4.992 -15.328 1 73.12 211 GLU A N 1
ATOM 1653 C CA . GLU A 1 211 ? -7.324 -4.594 -15.766 1 73.12 211 GLU A CA 1
ATOM 1654 C C . GLU A 1 211 ? -7.609 -3.135 -15.422 1 73.12 211 GLU A C 1
ATOM 1656 O O . GLU A 1 211 ? -6.965 -2.564 -14.539 1 73.12 211 GLU A O 1
ATOM 1661 N N . GLU A 1 212 ? -8.562 -2.682 -16.172 1 79.5 212 GLU A N 1
ATOM 1662 C CA . GLU A 1 212 ? -8.945 -1.276 -16.094 1 79.5 212 GLU A CA 1
ATOM 1663 C C . GLU A 1 212 ? -9.477 -0.935 -14.703 1 79.5 212 GLU A C 1
ATOM 1665 O O . GLU A 1 212 ? -9.234 0.16 -14.188 1 79.5 212 GLU A O 1
ATOM 1670 N N . TYR A 1 213 ? -10.242 -1.86 -14.148 1 91.81 213 TYR A N 1
ATOM 1671 C CA . TYR A 1 213 ? -10.82 -1.656 -12.82 1 91.81 213 TYR A CA 1
ATOM 1672 C C . TYR A 1 213 ? -10.016 -2.398 -11.766 1 91.81 213 TYR A C 1
ATOM 1674 O O . TYR A 1 213 ? -9.617 -3.549 -11.969 1 91.81 213 TYR A O 1
ATOM 1682 N N . GLU A 1 214 ? -9.82 -1.765 -10.648 1 92.19 214 GLU A N 1
ATOM 1683 C CA . GLU A 1 214 ? -9.078 -2.375 -9.547 1 92.19 214 GLU A CA 1
ATOM 1684 C C . GLU A 1 214 ? -9.805 -3.607 -9.016 1 92.19 214 GLU A C 1
ATOM 1686 O O . GLU A 1 214 ? -9.172 -4.566 -8.57 1 92.19 214 GLU A O 1
ATOM 1691 N N . THR A 1 215 ? -11.164 -3.637 -9.148 1 94.75 215 THR A N 1
ATOM 1692 C CA . THR A 1 215 ? -11.938 -4.707 -8.531 1 94.75 215 THR A CA 1
ATOM 1693 C C . THR A 1 215 ? -12.344 -5.754 -9.562 1 94.75 215 THR A C 1
ATOM 1695 O O . THR A 1 215 ? -13.086 -6.688 -9.258 1 94.75 215 THR A O 1
ATOM 1698 N N . MET A 1 216 ? -11.914 -5.543 -10.758 1 94.69 216 MET A N 1
ATOM 1699 C CA . MET A 1 216 ? -12.266 -6.5 -11.797 1 94.69 216 MET A CA 1
ATOM 1700 C C . MET A 1 216 ? -11.609 -7.852 -11.547 1 94.69 216 MET A C 1
ATOM 1702 O O . MET A 1 216 ? -10.406 -7.918 -11.266 1 94.69 216 MET A O 1
ATOM 1706 N N . GLU A 1 217 ? -12.438 -8.914 -11.617 1 94.12 217 GLU A N 1
ATOM 1707 C CA . GLU A 1 217 ? -11.945 -10.25 -11.312 1 94.12 217 GLU A CA 1
ATOM 1708 C C . GLU A 1 217 ? -12.586 -11.297 -12.211 1 94.12 217 GLU A C 1
ATOM 1710 O O . GLU A 1 217 ? -13.734 -11.141 -12.633 1 94.12 217 GLU A O 1
ATOM 1715 N N . THR A 1 218 ? -11.836 -12.227 -12.555 1 96.06 218 THR A N 1
ATOM 1716 C CA . THR A 1 218 ? -12.352 -13.406 -13.234 1 96.06 218 THR A CA 1
ATOM 1717 C C . THR A 1 218 ? -12.195 -14.648 -12.359 1 96.06 218 THR A C 1
ATOM 1719 O O . THR A 1 218 ? -11.188 -14.797 -11.664 1 96.06 218 THR A O 1
ATOM 1722 N N . LEU A 1 219 ? -13.211 -15.516 -12.445 1 96.25 219 LEU A N 1
ATOM 1723 C CA . LEU A 1 219 ? -13.227 -16.719 -11.609 1 96.25 219 LEU A CA 1
ATOM 1724 C C . LEU A 1 219 ? -13.719 -17.922 -12.406 1 96.25 219 LEU A C 1
ATOM 1726 O O . LEU A 1 219 ? -14.5 -17.781 -13.352 1 96.25 219 LEU A O 1
ATOM 1730 N N . LEU A 1 220 ? -13.211 -19.016 -12.047 1 97.12 220 LEU A N 1
ATOM 1731 C CA . LEU A 1 220 ? -13.734 -20.312 -12.461 1 97.12 220 LEU A CA 1
ATOM 1732 C C . LEU A 1 220 ? -14.391 -21.031 -11.281 1 97.12 220 LEU A C 1
ATOM 1734 O O . LEU A 1 220 ? -13.797 -21.141 -10.211 1 97.12 220 LEU A O 1
ATOM 1738 N N . VAL A 1 221 ? -15.617 -21.469 -11.523 1 96.31 221 VAL A N 1
ATOM 1739 C CA . VAL A 1 221 ? -16.375 -22.094 -10.445 1 96.31 221 VAL A CA 1
ATOM 1740 C C . VAL A 1 221 ? -17 -23.391 -10.938 1 96.31 221 VAL A C 1
ATOM 1742 O O . VAL A 1 221 ? -17.391 -23.516 -12.102 1 96.31 221 VAL A O 1
ATOM 1745 N N . ASN A 1 222 ? -17.078 -24.375 -10.016 1 95.56 222 ASN A N 1
ATOM 1746 C CA . ASN A 1 222 ? -17.734 -25.625 -10.398 1 95.56 222 ASN A CA 1
ATOM 1747 C C . ASN A 1 222 ? -19.234 -25.547 -10.18 1 95.56 222 ASN A C 1
ATOM 1749 O O . ASN A 1 222 ? -19.766 -24.516 -9.797 1 95.56 222 ASN A O 1
ATOM 1753 N N . GLU A 1 223 ? -19.922 -26.594 -10.414 1 93.5 223 GLU A N 1
ATOM 1754 C CA . GLU A 1 223 ? -21.391 -26.594 -10.414 1 93.5 223 GLU A CA 1
ATOM 1755 C C . GLU A 1 223 ? -21.938 -26.391 -9.008 1 93.5 223 GLU A C 1
ATOM 1757 O O . GLU A 1 223 ? -23.094 -25.969 -8.844 1 93.5 223 GLU A O 1
ATOM 1762 N N . LYS A 1 224 ? -21.141 -26.625 -8.031 1 92.38 224 LYS A N 1
ATOM 1763 C CA . LYS A 1 224 ? -21.562 -26.422 -6.645 1 92.38 224 LYS A CA 1
ATOM 1764 C C . LYS A 1 224 ? -21.312 -24.969 -6.207 1 92.38 224 LYS A C 1
ATOM 1766 O O . LYS A 1 224 ? -21.641 -24.594 -5.078 1 92.38 224 LYS A O 1
ATOM 1771 N N . GLY A 1 225 ? -20.766 -24.234 -7.051 1 94.12 225 GLY A N 1
ATOM 1772 C CA . GLY A 1 225 ? -20.484 -22.844 -6.738 1 94.12 225 GLY A CA 1
ATOM 1773 C C . GLY A 1 225 ? -19.141 -22.641 -6.055 1 94.12 225 GLY A C 1
ATOM 1774 O O . GLY A 1 225 ? -18.859 -21.562 -5.551 1 94.12 225 GLY A O 1
ATOM 1775 N N . ILE A 1 226 ? -18.344 -23.703 -6.027 1 95.62 226 ILE A N 1
ATOM 1776 C CA . ILE A 1 226 ? -17.047 -23.641 -5.352 1 95.62 226 ILE A CA 1
ATOM 1777 C C . ILE A 1 226 ? -15.992 -23.078 -6.305 1 95.62 226 ILE A C 1
ATOM 1779 O O . ILE A 1 226 ? -15.93 -23.484 -7.469 1 95.62 226 ILE A O 1
ATOM 1783 N N . MET A 1 227 ? -15.156 -22.188 -5.766 1 95.56 227 MET A N 1
ATOM 1784 C CA . MET A 1 227 ? -14.148 -21.531 -6.594 1 95.56 227 MET A CA 1
ATOM 1785 C C . MET A 1 227 ? -13.016 -22.484 -6.93 1 95.56 227 MET A C 1
ATOM 1787 O O . MET A 1 227 ? -12.539 -23.234 -6.066 1 95.56 227 MET A O 1
ATOM 1791 N N . LEU A 1 228 ? -12.586 -22.469 -8.172 1 95.56 228 LEU A N 1
ATOM 1792 C CA . LEU A 1 228 ? -11.461 -23.266 -8.641 1 95.56 228 LEU A CA 1
ATOM 1793 C C . LEU A 1 228 ? -10.258 -22.391 -8.938 1 95.56 228 LEU A C 1
ATOM 1795 O O . LEU A 1 228 ? -9.219 -22.875 -9.391 1 95.56 228 LEU A O 1
ATOM 1799 N N . THR A 1 229 ? -10.43 -21.125 -8.766 1 94.12 229 THR A N 1
ATOM 1800 C CA . THR A 1 229 ? -9.352 -20.141 -8.93 1 94.12 229 THR A CA 1
ATOM 1801 C C . THR A 1 229 ? -9.273 -19.219 -7.723 1 94.12 229 THR A C 1
ATOM 1803 O O . THR A 1 229 ? -10.242 -19.078 -6.973 1 94.12 229 THR A O 1
ATOM 1806 N N . ASP A 1 230 ? -8.094 -18.625 -7.59 1 90.75 230 ASP A N 1
ATOM 1807 C CA . ASP A 1 230 ? -7.891 -17.703 -6.48 1 90.75 230 ASP A CA 1
ATOM 1808 C C . ASP A 1 230 ? -8.555 -16.359 -6.766 1 90.75 230 ASP A C 1
ATOM 1810 O O . ASP A 1 230 ? -8.531 -15.875 -7.902 1 90.75 230 ASP A O 1
ATOM 1814 N N . SER A 1 231 ? -9.133 -15.836 -5.711 1 91.88 231 SER A N 1
ATOM 1815 C CA . SER A 1 231 ? -9.664 -14.477 -5.758 1 91.88 231 SER A CA 1
ATOM 1816 C C . SER A 1 231 ? -8.586 -13.453 -5.418 1 91.88 231 SER A C 1
ATOM 1818 O O . SER A 1 231 ? -7.758 -13.688 -4.535 1 91.88 231 SER A O 1
ATOM 1820 N N . GLN A 1 232 ? -8.617 -12.32 -6.09 1 87.75 232 GLN A N 1
ATOM 1821 C CA . GLN A 1 232 ? -7.66 -11.258 -5.801 1 87.75 232 GLN A CA 1
ATOM 1822 C C . GLN A 1 232 ? -8.008 -10.547 -4.496 1 87.75 232 GLN A C 1
ATOM 1824 O O . GLN A 1 232 ? -7.246 -9.703 -4.02 1 87.75 232 GLN A O 1
ATOM 1829 N N . PHE A 1 233 ? -9.086 -10.867 -3.895 1 90.5 233 PHE A N 1
ATOM 1830 C CA . PHE A 1 233 ? -9.523 -10.172 -2.688 1 90.5 233 PHE A CA 1
ATOM 1831 C C . PHE A 1 233 ? -9.141 -10.961 -1.442 1 90.5 233 PHE A C 1
ATOM 1833 O O . PHE A 1 233 ? -9.359 -10.508 -0.319 1 90.5 233 PHE A O 1
ATOM 1840 N N . PHE A 1 234 ? -8.57 -12.18 -1.715 1 85.81 234 PHE A N 1
ATOM 1841 C CA . PHE A 1 234 ? -8.109 -13 -0.599 1 85.81 234 PHE A CA 1
ATOM 1842 C C . PHE A 1 234 ? -6.59 -13.109 -0.61 1 85.81 234 PHE A C 1
ATOM 1844 O O . PHE A 1 234 ? -5.984 -13.312 -1.666 1 85.81 234 PHE A O 1
ATOM 1851 N N . GLY A 1 235 ? -6.02 -12.953 0.524 1 78.88 235 GLY A N 1
ATOM 1852 C CA . GLY A 1 235 ? -4.594 -13.203 0.649 1 78.88 235 GLY A CA 1
ATOM 1853 C C . GLY A 1 235 ? -4.238 -14.68 0.543 1 78.88 235 GLY A C 1
ATOM 1854 O O . GLY A 1 235 ? -3.248 -15.039 -0.097 1 78.88 235 GLY A O 1
ATOM 1855 N N . ASP A 1 236 ? -5.098 -15.453 1.061 1 82.69 236 ASP A N 1
ATOM 1856 C CA . ASP A 1 236 ? -4.938 -16.906 0.987 1 82.69 236 ASP A CA 1
ATOM 1857 C C . ASP A 1 236 ? -5.668 -17.469 -0.228 1 82.69 236 ASP A C 1
ATOM 1859 O O . ASP A 1 236 ? -6.52 -16.797 -0.816 1 82.69 236 ASP A O 1
ATOM 1863 N N . SER A 1 237 ? -5.371 -18.656 -0.481 1 86.94 237 SER A N 1
ATOM 1864 C CA . SER A 1 237 ? -6.004 -19.297 -1.633 1 86.94 237 SER A CA 1
ATOM 1865 C C . SER A 1 237 ? -7.496 -19.5 -1.406 1 86.94 237 SER A C 1
ATOM 1867 O O . SER A 1 237 ? -7.918 -19.922 -0.326 1 86.94 237 SER A O 1
ATOM 1869 N N . SER A 1 238 ? -8.234 -19.203 -2.395 1 91.69 238 SER A N 1
ATOM 1870 C CA . SER A 1 238 ? -9.672 -19.406 -2.348 1 91.69 238 SER A CA 1
ATOM 1871 C C . SER A 1 238 ? -10.07 -20.719 -3.031 1 91.69 238 SER A C 1
ATOM 1873 O O . SER A 1 238 ? -11.227 -21.141 -2.955 1 91.69 238 SER A O 1
ATOM 1875 N N . VAL A 1 239 ? -9.18 -21.375 -3.617 1 93.31 239 VAL A N 1
ATOM 1876 C CA . VAL A 1 239 ? -9.469 -22.578 -4.383 1 93.31 239 VAL A CA 1
ATOM 1877 C C . VAL A 1 239 ? -10.062 -23.641 -3.469 1 93.31 239 VAL A C 1
ATOM 1879 O O . VAL A 1 239 ? -9.461 -24 -2.451 1 93.31 239 VAL A O 1
ATOM 1882 N N . LEU A 1 240 ? -11.242 -24.125 -3.766 1 93.94 240 LEU A N 1
ATOM 1883 C CA . LEU A 1 240 ? -12.016 -25.156 -3.074 1 93.94 240 LEU A CA 1
ATOM 1884 C C . LEU A 1 240 ? -12.352 -24.719 -1.651 1 93.94 240 LEU A C 1
ATOM 1886 O O . LEU A 1 240 ? -12.68 -25.547 -0.802 1 93.94 240 LEU A O 1
ATOM 1890 N N . ARG A 1 241 ? -12.211 -23.453 -1.366 1 91.06 241 ARG A N 1
ATOM 1891 C CA . ARG A 1 241 ? -12.469 -22.922 -0.03 1 91.06 241 ARG A CA 1
ATOM 1892 C C . ARG A 1 241 ? -13.578 -21.875 -0.061 1 91.06 241 ARG A C 1
ATOM 1894 O O . ARG A 1 241 ? -14.445 -21.859 0.811 1 91.06 241 ARG A O 1
ATOM 1901 N N . ALA A 1 242 ? -13.484 -21.078 -1.053 1 90.81 242 ALA A N 1
ATOM 1902 C CA . ALA A 1 242 ? -14.492 -20.016 -1.165 1 90.81 242 ALA A CA 1
ATOM 1903 C C . ALA A 1 242 ? -15.617 -20.438 -2.109 1 90.81 242 ALA A C 1
ATOM 1905 O O . ALA A 1 242 ? -15.414 -21.25 -3.006 1 90.81 242 ALA A O 1
ATOM 1906 N N . HIS A 1 243 ? -16.797 -19.891 -1.825 1 90.88 243 HIS A N 1
ATOM 1907 C CA . HIS A 1 243 ? -18 -20.188 -2.605 1 90.88 243 HIS A CA 1
ATOM 1908 C C . HIS A 1 243 ? -18.719 -18.906 -3.035 1 90.88 243 HIS A C 1
ATOM 1910 O O . HIS A 1 243 ? -18.766 -17.938 -2.279 1 90.88 243 HIS A O 1
ATOM 1916 N N . LEU A 1 244 ? -19.188 -18.984 -4.234 1 90.5 244 LEU A N 1
ATOM 1917 C CA . LEU A 1 244 ? -20.062 -17.891 -4.645 1 90.5 244 LEU A CA 1
ATOM 1918 C C . LEU A 1 244 ? -21.359 -17.891 -3.857 1 90.5 244 LEU A C 1
ATOM 1920 O O . LEU A 1 244 ? -21.625 -18.828 -3.105 1 90.5 244 LEU A O 1
ATOM 1924 N N . ASN A 1 245 ? -22.047 -16.797 -4.035 1 83.69 245 ASN A N 1
ATOM 1925 C CA . ASN A 1 245 ? -23.375 -16.766 -3.443 1 83.69 245 ASN A CA 1
ATOM 1926 C C . ASN A 1 245 ? -24.297 -17.781 -4.113 1 83.69 245 ASN A C 1
ATOM 1928 O O . ASN A 1 245 ? -24.547 -17.703 -5.316 1 83.69 245 ASN A O 1
ATOM 1932 N N . PHE A 1 246 ? -24.875 -18.625 -3.41 1 77.81 246 PHE A N 1
ATOM 1933 C CA . PHE A 1 246 ? -25.641 -19.766 -3.887 1 77.81 246 PHE A CA 1
ATOM 1934 C C . PHE A 1 246 ? -26.859 -19.312 -4.672 1 77.81 246 PHE A C 1
ATOM 1936 O O . PHE A 1 246 ? -27.297 -19.984 -5.602 1 77.81 246 PHE A O 1
ATOM 1943 N N . SER A 1 247 ? -27.328 -18.156 -4.359 1 81.56 247 SER A N 1
ATOM 1944 C CA . SER A 1 247 ? -28.594 -17.719 -4.926 1 81.56 247 SER A CA 1
ATOM 1945 C C . SER A 1 247 ? -28.469 -17.484 -6.426 1 81.56 247 SER A C 1
ATOM 1947 O O . SER A 1 247 ? -29.469 -17.609 -7.156 1 81.56 247 SER A O 1
ATOM 1949 N N . ASN A 1 248 ? -27.297 -17.344 -6.922 1 84.75 248 ASN A N 1
ATOM 1950 C CA . ASN A 1 248 ? -27.188 -16.953 -8.32 1 84.75 248 ASN A CA 1
ATOM 1951 C C . ASN A 1 248 ? -26.516 -18.031 -9.164 1 84.75 248 ASN A C 1
ATOM 1953 O O . ASN A 1 248 ? -26.516 -17.953 -10.391 1 84.75 248 ASN A O 1
ATOM 1957 N N . VAL A 1 249 ? -26.062 -19.109 -8.602 1 91 249 VAL A N 1
ATOM 1958 C CA . VAL A 1 249 ? -25.219 -20.078 -9.305 1 91 249 VAL A CA 1
ATOM 1959 C C . VAL A 1 249 ? -26.094 -20.969 -10.18 1 91 249 VAL A C 1
ATOM 1961 O O . VAL A 1 249 ? -25.844 -21.109 -11.375 1 91 249 VAL A O 1
ATOM 1964 N N . PRO A 1 250 ? -27.188 -21.516 -9.633 1 91.25 250 PRO A N 1
ATOM 1965 C CA . PRO A 1 250 ? -28 -22.406 -10.469 1 91.25 250 PRO A CA 1
ATOM 1966 C C . PRO A 1 250 ? -28.578 -21.703 -11.688 1 91.25 250 PRO A C 1
ATOM 1968 O O . PRO A 1 250 ? -28.641 -22.266 -12.773 1 91.25 250 PRO A O 1
ATOM 1971 N N . SER A 1 251 ? -29 -20.516 -11.484 1 91.75 251 SER A N 1
ATOM 1972 C CA . SER A 1 251 ? -29.578 -19.766 -12.594 1 91.75 251 SER A CA 1
ATOM 1973 C C . SER A 1 251 ? -28.562 -19.516 -13.688 1 91.75 251 SER A C 1
ATOM 1975 O O . SER A 1 251 ? -28.891 -19.547 -14.875 1 91.75 251 SER A O 1
ATOM 1977 N N . LYS A 1 252 ? -27.344 -19.266 -13.336 1 94.31 252 LYS A N 1
ATOM 1978 C CA . LYS A 1 252 ? -26.297 -19.031 -14.312 1 94.31 252 LYS A CA 1
ATOM 1979 C C . LYS A 1 252 ? -26 -20.281 -15.133 1 94.31 252 LYS A C 1
ATOM 1981 O O . LYS A 1 252 ? -25.844 -20.203 -16.359 1 94.31 252 LYS A O 1
ATOM 1986 N N . PHE A 1 253 ? -25.984 -21.406 -14.461 1 95.69 253 PHE A N 1
ATOM 1987 C CA . PHE A 1 253 ? -25.734 -22.656 -15.172 1 95.69 253 PHE A CA 1
ATOM 1988 C C . PHE A 1 253 ? -26.891 -22.984 -16.109 1 95.69 253 PHE A C 1
ATOM 1990 O O . PHE A 1 253 ? -26.688 -23.516 -17.203 1 95.69 253 PHE A O 1
ATOM 1997 N N . ALA A 1 254 ? -28.078 -22.641 -15.664 1 95.06 254 ALA A N 1
ATOM 1998 C CA . ALA A 1 254 ? -29.25 -22.891 -16.5 1 95.06 254 ALA A CA 1
ATOM 1999 C C . ALA A 1 254 ? -29.266 -21.984 -17.719 1 95.06 254 ALA A C 1
ATOM 2001 O O . ALA A 1 254 ? -29.594 -22.422 -18.828 1 95.06 254 ALA A O 1
ATOM 2002 N N . GLN A 1 255 ? -28.891 -20.75 -17.594 1 95.44 255 GLN A N 1
ATOM 2003 C CA . GLN A 1 255 ? -28.875 -19.781 -18.672 1 95.44 255 GLN A CA 1
ATOM 2004 C C . GLN A 1 255 ? -27.734 -20.031 -19.656 1 95.44 255 GLN A C 1
ATOM 2006 O O . GLN A 1 255 ? -27.844 -19.734 -20.844 1 95.44 255 GLN A O 1
ATOM 2011 N N . GLY A 1 256 ? -26.656 -20.531 -19.172 1 96.62 256 GLY A N 1
ATOM 2012 C CA . GLY A 1 256 ? -25.516 -20.859 -20.016 1 96.62 256 GLY A CA 1
ATOM 2013 C C . GLY A 1 256 ? -24.562 -19.688 -20.234 1 96.62 256 GLY A C 1
ATOM 2014 O O . GLY A 1 256 ? -23.344 -19.844 -20.109 1 96.62 256 GLY A O 1
ATOM 2015 N N . GLN A 1 257 ? -25.109 -18.609 -20.609 1 97.5 257 GLN A N 1
ATOM 2016 C CA . GLN A 1 257 ? -24.344 -17.375 -20.812 1 97.5 257 GLN A CA 1
ATOM 2017 C C . GLN A 1 257 ? -25.219 -16.156 -20.578 1 97.5 257 GLN A C 1
ATOM 2019 O O . GLN A 1 257 ? -26.422 -16.172 -20.844 1 97.5 257 GLN A O 1
ATOM 2024 N N . GLY A 1 258 ? -24.594 -15.094 -19.984 1 96.31 258 GLY A N 1
ATOM 2025 C CA . GLY A 1 258 ? -25.375 -13.883 -19.766 1 96.31 258 GLY A CA 1
ATOM 2026 C C . GLY A 1 258 ? -24.672 -12.875 -18.891 1 96.31 258 GLY A C 1
ATOM 2027 O O . GLY A 1 258 ? -23.438 -12.914 -18.734 1 96.31 258 GLY A O 1
ATOM 2028 N N . ARG A 1 259 ? -25.391 -11.875 -18.547 1 95.12 259 ARG A N 1
ATOM 2029 C CA . ARG A 1 259 ? -24.938 -10.852 -17.609 1 95.12 259 ARG A CA 1
ATOM 2030 C C . ARG A 1 259 ? -25.984 -10.57 -16.547 1 95.12 259 ARG A C 1
ATOM 2032 O O . ARG A 1 259 ? -27.172 -10.812 -16.766 1 95.12 259 ARG A O 1
ATOM 2039 N N . MET A 1 260 ? -25.578 -10.164 -15.398 1 92.88 260 MET A N 1
ATOM 2040 C CA . MET A 1 260 ? -26.469 -9.859 -14.289 1 92.88 260 MET A CA 1
ATOM 2041 C C . MET A 1 260 ? -25.781 -9 -13.242 1 92.88 260 MET A C 1
ATOM 2043 O O . MET A 1 260 ? -24.547 -9.023 -13.125 1 92.88 260 MET A O 1
ATOM 2047 N N . GLU A 1 261 ? -26.594 -8.188 -12.578 1 93.31 261 GLU A N 1
ATOM 2048 C CA . GLU A 1 261 ? -26.156 -7.535 -11.352 1 93.31 261 GLU A CA 1
ATOM 2049 C C . GLU A 1 261 ? -26.391 -8.43 -10.133 1 93.31 261 GLU A C 1
ATOM 2051 O O . GLU A 1 261 ? -27.484 -8.961 -9.961 1 93.31 261 GLU A O 1
ATOM 2056 N N . VAL A 1 262 ? -25.375 -8.617 -9.344 1 93.94 262 VAL A N 1
ATOM 2057 C CA . VAL A 1 262 ? -25.516 -9.531 -8.211 1 93.94 262 VAL A CA 1
ATOM 2058 C C . VAL A 1 262 ? -24.766 -8.969 -7.004 1 93.94 262 VAL A C 1
ATOM 2060 O O . VAL A 1 262 ? -23.984 -8.023 -7.133 1 93.94 262 VAL A O 1
ATOM 2063 N N . THR A 1 263 ? -25.094 -9.484 -5.805 1 93.81 263 THR A N 1
ATOM 2064 C CA . THR A 1 263 ? -24.234 -9.359 -4.637 1 93.81 263 THR A CA 1
ATOM 2065 C C . THR A 1 263 ? -23.234 -10.508 -4.578 1 93.81 263 THR A C 1
ATOM 2067 O O . THR A 1 263 ? -23.625 -11.672 -4.547 1 93.81 263 THR A O 1
ATOM 2070 N N . ASP A 1 264 ? -21.969 -10.203 -4.598 1 92.19 264 ASP A N 1
ATOM 2071 C CA . ASP A 1 264 ? -20.969 -11.266 -4.73 1 92.19 264 ASP A CA 1
ATOM 2072 C C . ASP A 1 264 ? -20.656 -11.898 -3.379 1 92.19 264 ASP A C 1
ATOM 2074 O O . ASP A 1 264 ? -21.375 -11.664 -2.4 1 92.19 264 ASP A O 1
ATOM 2078 N N . TYR A 1 265 ? -19.672 -12.797 -3.348 1 90.88 265 TYR A N 1
ATOM 2079 C CA . TYR A 1 265 ? -19.328 -13.602 -2.184 1 90.88 265 TYR A CA 1
ATOM 2080 C C . TYR A 1 265 ? -18.781 -12.734 -1.061 1 90.88 265 TYR A C 1
ATOM 2082 O O . TYR A 1 265 ? -18.703 -13.172 0.09 1 90.88 265 TYR A O 1
ATOM 2090 N N . ARG A 1 266 ? -18.453 -11.477 -1.327 1 91.81 266 ARG A N 1
ATOM 2091 C CA . ARG A 1 266 ? -17.953 -10.523 -0.339 1 91.81 266 ARG A CA 1
ATOM 2092 C C . ARG A 1 266 ? -19.078 -9.625 0.174 1 91.81 266 ARG A C 1
ATOM 2094 O O . ARG A 1 266 ? -18.844 -8.734 0.986 1 91.81 266 ARG A O 1
ATOM 2101 N N . GLY A 1 267 ? -20.266 -9.734 -0.374 1 91.56 267 GLY A N 1
ATOM 2102 C CA . GLY A 1 267 ? -21.375 -8.859 -0.029 1 91.56 267 GLY A CA 1
ATOM 2103 C C . GLY A 1 267 ? -21.375 -7.562 -0.812 1 91.56 267 GLY A C 1
ATOM 2104 O O . GLY A 1 267 ? -22.062 -6.609 -0.431 1 91.56 267 GLY A O 1
ATOM 2105 N N . GLN A 1 268 ? -20.672 -7.504 -1.842 1 93.19 268 GLN A N 1
ATOM 2106 C CA . GLN A 1 268 ? -20.562 -6.305 -2.664 1 93.19 268 GLN A CA 1
ATOM 2107 C C . GLN A 1 268 ? -21.453 -6.41 -3.904 1 93.19 268 GLN A C 1
ATOM 2109 O O . GLN A 1 268 ? -21.531 -7.473 -4.523 1 93.19 268 GLN A O 1
ATOM 2114 N N . GLU A 1 269 ? -22.141 -5.332 -4.223 1 95.44 269 GLU A N 1
ATOM 2115 C CA . GLU A 1 269 ? -22.875 -5.285 -5.48 1 95.44 269 GLU A CA 1
ATOM 2116 C C . GLU A 1 269 ? -21.938 -5.227 -6.672 1 95.44 269 GLU A C 1
ATOM 2118 O O . GLU A 1 269 ? -21 -4.418 -6.699 1 95.44 269 GLU A O 1
ATOM 2123 N N . CYS A 1 270 ? -22.203 -6.133 -7.641 1 95.69 270 CYS A N 1
ATOM 2124 C CA . CYS A 1 270 ? -21.281 -6.234 -8.766 1 95.69 270 CYS A CA 1
ATOM 2125 C C . CYS A 1 270 ? -22.031 -6.406 -10.078 1 95.69 270 CYS A C 1
ATOM 2127 O O . CYS A 1 270 ? -23.172 -6.891 -10.086 1 95.69 270 CYS A O 1
ATOM 2129 N N . LEU A 1 271 ? -21.406 -5.918 -11.148 1 96.56 271 LEU A N 1
ATOM 2130 C CA . LEU A 1 271 ? -21.766 -6.328 -12.5 1 96.56 271 LEU A CA 1
ATOM 2131 C C . LEU A 1 271 ? -21.031 -7.605 -12.891 1 96.56 271 LEU A C 1
ATOM 2133 O O . LEU A 1 271 ? -19.812 -7.73 -12.656 1 96.56 271 LEU A O 1
ATOM 2137 N N . THR A 1 272 ? -21.812 -8.562 -13.414 1 96.31 272 THR A N 1
ATOM 2138 C CA . THR A 1 272 ? -21.188 -9.844 -13.734 1 96.31 272 THR A CA 1
ATOM 2139 C C . THR A 1 272 ? -21.578 -10.289 -15.141 1 96.31 272 THR A C 1
ATOM 2141 O O . THR A 1 272 ? -22.672 -9.992 -15.617 1 96.31 272 THR A O 1
ATOM 2144 N N . THR A 1 273 ? -20.672 -10.844 -15.875 1 97.5 273 THR A N 1
ATOM 2145 C CA . THR A 1 273 ? -20.906 -11.664 -17.047 1 97.5 273 THR A CA 1
ATOM 2146 C C . THR A 1 273 ? -20.391 -13.086 -16.828 1 97.5 273 THR A C 1
ATOM 2148 O O . THR A 1 273 ? -19.453 -13.297 -16.062 1 97.5 273 THR A O 1
ATOM 2151 N N . PHE A 1 274 ? -21.078 -14.055 -17.406 1 97.88 274 PHE A N 1
ATOM 2152 C CA . PHE A 1 274 ? -20.719 -15.438 -17.125 1 97.88 274 PHE A CA 1
ATOM 2153 C C . PHE A 1 274 ? -20.953 -16.312 -18.344 1 97.88 274 PHE A C 1
ATOM 2155 O O . PHE A 1 274 ? -21.719 -15.953 -19.234 1 97.88 274 PHE A O 1
ATOM 2162 N N . GLN A 1 275 ? -20.312 -17.406 -18.391 1 98.56 275 GLN A N 1
ATOM 2163 C CA . GLN A 1 275 ? -20.469 -18.406 -19.438 1 98.56 275 GLN A CA 1
ATOM 2164 C C . GLN A 1 275 ? -20.125 -19.797 -18.906 1 98.56 275 GLN A C 1
ATOM 2166 O O . GLN A 1 275 ? -19.109 -19.984 -18.219 1 98.56 275 GLN A O 1
ATOM 2171 N N . VAL A 1 276 ? -21 -20.766 -19.172 1 98.38 276 VAL A N 1
ATOM 2172 C CA . VAL A 1 276 ? -20.766 -22.156 -18.781 1 98.38 276 VAL A CA 1
ATOM 2173 C C . VAL A 1 276 ? -19.812 -22.812 -19.797 1 98.38 276 VAL A C 1
ATOM 2175 O O . VAL A 1 276 ? -19.953 -22.609 -21 1 98.38 276 VAL A O 1
ATOM 2178 N N . VAL A 1 277 ? -18.844 -23.469 -19.312 1 98.12 277 VAL A N 1
ATOM 2179 C CA . VAL A 1 277 ? -17.906 -24.25 -20.125 1 98.12 277 VAL A CA 1
ATOM 2180 C C . VAL A 1 277 ? -18.031 -25.734 -19.766 1 98.12 277 VAL A C 1
ATOM 2182 O O . VAL A 1 277 ? -18.125 -26.094 -18.594 1 98.12 277 VAL A O 1
ATOM 2185 N N . ASN A 1 278 ? -18.047 -26.531 -20.812 1 96.81 278 ASN A N 1
ATOM 2186 C CA . ASN A 1 278 ? -18.125 -27.969 -20.656 1 96.81 278 ASN A CA 1
ATOM 2187 C C . ASN A 1 278 ? -16.828 -28.672 -21.031 1 96.81 278 ASN A C 1
ATOM 2189 O O . ASN A 1 278 ? -16.234 -28.344 -22.062 1 96.81 278 ASN A O 1
ATOM 2193 N N . PHE A 1 279 ? -16.438 -29.578 -20.172 1 96.56 279 PHE A N 1
ATOM 2194 C CA . PHE A 1 279 ? -15.242 -30.375 -20.438 1 96.56 279 PHE A CA 1
ATOM 2195 C C . PHE A 1 279 ? -15.414 -31.812 -19.953 1 96.56 279 PHE A C 1
ATOM 2197 O O . PHE A 1 279 ? -15.367 -32.062 -18.75 1 96.56 279 PHE A O 1
ATOM 2204 N N . LYS A 1 280 ? -15.531 -32.719 -20.906 1 95.56 280 LYS A N 1
ATOM 2205 C CA . LYS A 1 280 ? -15.609 -34.156 -20.656 1 95.56 280 LYS A CA 1
ATOM 2206 C C . LYS A 1 280 ? -16.641 -34.469 -19.578 1 95.56 280 LYS A C 1
ATOM 2208 O O . LYS A 1 280 ? -16.359 -35.188 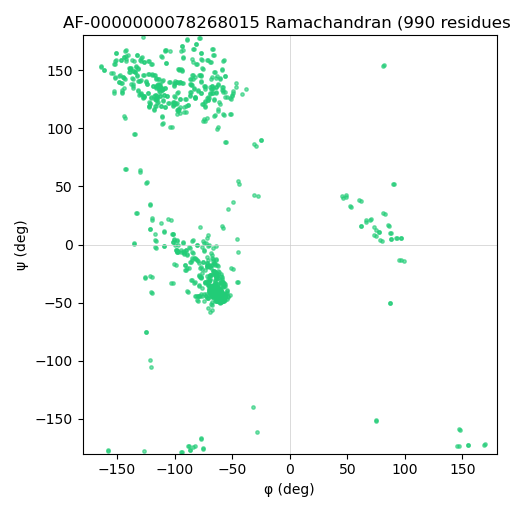-18.609 1 95.56 280 LYS A O 1
ATOM 2213 N N . GLY A 1 281 ? -17.781 -33.812 -19.656 1 93.56 281 GLY A N 1
ATOM 2214 C CA . GLY A 1 281 ? -18.906 -34.094 -18.781 1 93.56 281 GLY A CA 1
ATOM 2215 C C . GLY A 1 281 ? -18.953 -33.188 -17.562 1 93.56 281 GLY A C 1
ATOM 2216 O O . GLY A 1 281 ? -19.953 -33.125 -16.859 1 93.56 281 GLY A O 1
ATOM 2217 N N . THR A 1 282 ? -17.922 -32.531 -17.328 1 96.19 282 THR A N 1
ATOM 2218 C CA . THR A 1 282 ? -17.891 -31.578 -16.234 1 96.19 282 THR A CA 1
ATOM 2219 C C . THR A 1 282 ? -18.266 -30.188 -16.719 1 96.19 282 THR A C 1
ATOM 2221 O O . THR A 1 282 ? -17.844 -29.766 -17.812 1 96.19 282 THR A O 1
ATOM 2224 N N . ARG A 1 283 ? -19.094 -29.453 -15.898 1 97 283 ARG A N 1
ATOM 2225 C CA . ARG A 1 283 ? -19.5 -28.078 -16.234 1 97 283 ARG A CA 1
ATOM 2226 C C . ARG A 1 283 ? -18.906 -27.078 -15.25 1 97 283 ARG A C 1
ATOM 2228 O O . ARG A 1 283 ? -18.984 -27.281 -14.031 1 97 283 ARG A O 1
ATOM 2235 N N . TRP A 1 284 ? -18.266 -26.109 -15.797 1 97.94 284 TRP A N 1
ATOM 2236 C CA . TRP A 1 284 ? -17.719 -25 -15.008 1 97.94 284 TRP A CA 1
ATOM 2237 C C . TRP A 1 284 ? -18.328 -23.672 -15.445 1 97.94 284 TRP A C 1
ATOM 2239 O O . TRP A 1 284 ? -18.891 -23.562 -16.531 1 97.94 284 TRP A O 1
ATOM 2249 N N . LEU A 1 285 ? -18.328 -22.781 -14.602 1 97.62 285 LEU A N 1
ATOM 2250 C CA . LEU A 1 285 ? -18.797 -21.422 -14.867 1 97.62 285 LEU A CA 1
ATOM 2251 C C . LEU A 1 285 ? -17.641 -20.422 -14.836 1 97.62 285 LEU A C 1
ATOM 2253 O O . LEU A 1 285 ? -16.906 -20.344 -13.844 1 97.62 285 LEU A O 1
ATOM 2257 N N . VAL A 1 286 ? -17.406 -19.75 -15.953 1 98.25 286 VAL A N 1
ATOM 2258 C CA . VAL A 1 286 ? -16.469 -18.641 -15.984 1 98.25 286 VAL A CA 1
ATOM 2259 C C . VAL A 1 286 ? -17.203 -17.328 -15.688 1 98.25 286 VAL A C 1
ATOM 2261 O O . VAL A 1 286 ? -18.203 -17.016 -16.344 1 98.25 286 VAL A O 1
ATOM 2264 N N . VAL A 1 287 ? -16.734 -16.609 -14.711 1 97 287 VAL A N 1
ATOM 2265 C CA . VAL A 1 287 ? -17.391 -15.375 -14.305 1 97 287 VAL A CA 1
ATOM 2266 C C . VAL A 1 287 ? -16.391 -14.219 -14.391 1 97 287 VAL A C 1
ATOM 2268 O O . VAL A 1 287 ? -15.242 -14.336 -13.953 1 97 287 VAL A O 1
ATOM 2271 N N . ALA A 1 288 ? -16.734 -13.172 -14.992 1 97.06 288 ALA A N 1
ATOM 2272 C CA . ALA A 1 288 ? -16.062 -11.875 -14.898 1 97.06 288 ALA A CA 1
ATOM 2273 C C . ALA A 1 288 ? -16.922 -10.859 -14.164 1 97.06 288 ALA A C 1
ATOM 2275 O O . ALA A 1 288 ? -18.125 -10.727 -14.453 1 97.06 288 ALA A O 1
ATOM 2276 N N . LYS A 1 289 ? -16.344 -10.164 -13.242 1 96.69 289 LYS A N 1
ATOM 2277 C CA . LYS A 1 289 ? -17.156 -9.242 -12.453 1 96.69 289 LYS A CA 1
ATOM 2278 C C . LYS A 1 289 ? -16.375 -7.98 -12.109 1 96.69 289 LYS A C 1
ATOM 2280 O O . LYS A 1 289 ? -15.141 -7.969 -12.172 1 96.69 289 LYS A O 1
ATOM 2285 N N . VAL A 1 290 ? -17.062 -6.941 -11.75 1 97.06 290 VAL A N 1
ATOM 2286 C CA . VAL A 1 290 ? -16.516 -5.676 -11.273 1 97.06 290 VAL A CA 1
ATOM 2287 C C . VAL A 1 290 ? -17.469 -5.039 -10.273 1 97.06 290 VAL A C 1
ATOM 2289 O O . VAL A 1 290 ? -18.688 -5.148 -10.414 1 97.06 290 VAL A O 1
ATOM 2292 N N . ASP A 1 291 ? -16.922 -4.477 -9.25 1 97.31 291 ASP A N 1
ATOM 2293 C CA . ASP A 1 291 ? -17.766 -3.84 -8.234 1 97.31 291 ASP A CA 1
ATOM 2294 C C . ASP A 1 291 ? -18.531 -2.656 -8.82 1 97.31 291 ASP A C 1
ATOM 2296 O O . ASP A 1 291 ? -17.953 -1.82 -9.523 1 97.31 291 ASP A O 1
ATOM 2300 N N . LYS A 1 292 ? -19.75 -2.574 -8.508 1 97.06 292 LYS A N 1
ATOM 2301 C CA . LYS A 1 292 ? -20.609 -1.535 -9.062 1 97.06 292 LYS A CA 1
ATOM 2302 C C . LYS A 1 292 ? -20.156 -0.148 -8.617 1 97.06 292 LYS A C 1
ATOM 2304 O O . LYS A 1 292 ? -20.188 0.804 -9.398 1 97.06 292 LYS A O 1
ATOM 2309 N N . ASP A 1 293 ? -19.766 -0.027 -7.391 1 97.38 293 ASP A N 1
ATOM 2310 C CA . ASP A 1 293 ? -19.391 1.283 -6.871 1 97.38 293 ASP A CA 1
ATOM 2311 C C . ASP A 1 293 ? -18.141 1.809 -7.578 1 97.38 293 ASP A C 1
ATOM 2313 O O . ASP A 1 293 ? -17.984 3.018 -7.762 1 97.38 293 ASP A O 1
ATOM 2317 N N . GLU A 1 294 ? -17.188 0.93 -7.906 1 97.06 294 GLU A N 1
ATOM 2318 C CA . GLU A 1 294 ? -16.047 1.371 -8.695 1 97.06 294 GLU A CA 1
ATOM 2319 C C . GLU A 1 294 ? -16.484 1.852 -10.078 1 97.06 294 GLU A C 1
ATOM 2321 O O . GLU A 1 294 ? -15.961 2.848 -10.586 1 97.06 294 GLU A O 1
ATOM 2326 N N . VAL A 1 295 ? -17.438 1.185 -10.711 1 96.38 295 VAL A N 1
ATOM 2327 C CA . VAL A 1 295 ? -17.953 1.57 -12.016 1 96.38 295 VAL A CA 1
ATOM 2328 C C . VAL A 1 295 ? -18.594 2.955 -11.922 1 96.38 295 VAL A C 1
ATOM 2330 O O . VAL A 1 295 ? -18.344 3.814 -12.773 1 96.38 295 VAL A O 1
ATOM 2333 N N . VAL A 1 296 ? -19.359 3.158 -10.906 1 96.31 296 VAL A N 1
ATOM 2334 C CA . VAL A 1 296 ? -20.031 4.434 -10.68 1 96.31 296 VAL A CA 1
ATOM 2335 C C . VAL A 1 296 ? -19 5.543 -10.516 1 96.31 296 VAL A C 1
ATOM 2337 O O . VAL A 1 296 ? -19.125 6.613 -11.109 1 96.31 296 VAL A O 1
ATOM 2340 N N . THR A 1 297 ? -18.016 5.285 -9.727 1 96.94 297 THR A N 1
ATOM 2341 C CA . THR A 1 297 ? -16.969 6.266 -9.477 1 96.94 297 THR A CA 1
ATOM 2342 C C . THR A 1 297 ? -16.219 6.59 -10.766 1 96.94 297 THR A C 1
ATOM 2344 O O . THR A 1 297 ? -15.898 7.75 -11.031 1 96.94 297 THR A O 1
ATOM 2347 N N . ARG A 1 298 ? -15.953 5.57 -11.516 1 94.44 298 ARG A N 1
ATOM 2348 C CA . ARG A 1 298 ? -15.258 5.777 -12.781 1 94.44 298 ARG A CA 1
ATOM 2349 C C . ARG A 1 298 ? -16.109 6.598 -13.75 1 94.44 298 ARG A C 1
ATOM 2351 O O . ARG A 1 298 ? -15.594 7.465 -14.453 1 94.44 298 ARG A O 1
ATOM 2358 N N . GLU A 1 299 ? -17.375 6.297 -13.828 1 92.62 299 GLU A N 1
ATOM 2359 C CA . GLU A 1 299 ? -18.281 7.094 -14.648 1 92.62 299 GLU A CA 1
ATOM 2360 C C . GLU A 1 299 ? -18.25 8.562 -14.234 1 92.62 299 GLU A C 1
ATOM 2362 O O . GLU A 1 299 ? -18.203 9.453 -15.086 1 92.62 299 GLU A O 1
ATOM 2367 N N . PHE A 1 300 ? -18.297 8.828 -12.969 1 94.56 300 PHE A N 1
ATOM 2368 C CA . PHE A 1 300 ? -18.172 10.18 -12.445 1 94.56 300 PHE A CA 1
ATOM 2369 C C . PHE A 1 300 ? -16.891 10.852 -12.938 1 94.56 300 PHE A C 1
ATOM 2371 O O . PHE A 1 300 ? -16.922 11.984 -13.422 1 94.56 300 PHE A O 1
ATOM 2378 N N . ALA A 1 301 ? -15.781 10.109 -12.836 1 92.62 301 ALA A N 1
ATOM 2379 C CA . ALA A 1 301 ? -14.477 10.656 -13.195 1 92.62 301 ALA A CA 1
ATOM 2380 C C . ALA A 1 301 ? -14.398 10.961 -14.688 1 92.62 301 ALA A C 1
ATOM 2382 O O . ALA A 1 301 ? -13.758 11.93 -15.094 1 92.62 301 ALA A O 1
ATOM 2383 N N . LEU A 1 302 ? -15.008 10.18 -15.508 1 89.94 302 LEU A N 1
ATOM 2384 C CA . LEU A 1 302 ? -14.977 10.352 -16.953 1 89.94 302 LEU A CA 1
ATOM 2385 C C . LEU A 1 302 ? -15.758 11.594 -17.375 1 89.94 302 LEU A C 1
ATOM 2387 O O . LEU A 1 302 ? -15.43 12.227 -18.375 1 89.94 302 LEU A O 1
ATOM 2391 N N . HIS A 1 303 ? -16.797 11.922 -16.594 1 91.31 303 HIS A N 1
ATOM 2392 C CA . HIS A 1 303 ? -17.625 13.094 -16.844 1 91.31 303 HIS A CA 1
ATOM 2393 C C . HIS A 1 303 ? -17.672 14 -15.617 1 91.31 303 HIS A C 1
ATOM 2395 O O . HIS A 1 303 ? -18.766 14.391 -15.18 1 91.31 303 HIS A O 1
ATOM 2401 N N . GLU A 1 304 ? -16.578 14.336 -15.156 1 92.12 304 GLU A N 1
ATOM 2402 C CA . GLU A 1 304 ? -16.406 14.938 -13.836 1 92.12 304 GLU A CA 1
ATOM 2403 C C . GLU A 1 304 ? -17.172 16.266 -13.727 1 92.12 304 GLU A C 1
ATOM 2405 O O . GLU A 1 304 ? -17.906 16.484 -12.766 1 92.12 304 GLU A O 1
ATOM 2410 N N . ARG A 1 305 ? -16.984 17.188 -14.703 1 91.19 305 ARG A N 1
ATOM 2411 C CA . ARG A 1 305 ? -17.609 18.5 -14.633 1 91.19 305 ARG A CA 1
ATOM 2412 C C . ARG A 1 305 ? -19.141 18.375 -14.594 1 91.19 305 ARG A C 1
ATOM 2414 O O . ARG A 1 305 ? -19.797 19.016 -13.766 1 91.19 305 ARG A O 1
ATOM 2421 N N . TYR A 1 306 ? -19.609 17.547 -15.477 1 92 306 TYR A N 1
ATOM 2422 C CA . TYR A 1 306 ? -21.062 17.344 -15.562 1 92 306 TYR A CA 1
ATOM 2423 C C . TYR A 1 306 ? -21.594 16.734 -14.273 1 92 306 TYR A C 1
ATOM 2425 O O . TYR A 1 306 ? -22.547 17.266 -13.688 1 92 306 TYR A O 1
ATOM 2433 N N . TYR A 1 307 ? -21 15.695 -13.742 1 93.62 307 TYR A N 1
ATOM 2434 C CA . TYR A 1 307 ? -21.547 14.969 -12.602 1 93.62 307 TYR A CA 1
ATOM 2435 C C . TYR A 1 307 ? -21.281 15.711 -11.305 1 93.62 307 TYR A C 1
ATOM 2437 O O . TYR A 1 307 ? -22.047 15.586 -10.344 1 93.62 307 TYR A O 1
ATOM 2445 N N . THR A 1 308 ? -20.234 16.5 -11.25 1 94.56 308 THR A N 1
ATOM 2446 C CA . THR A 1 308 ? -20.031 17.312 -10.07 1 94.56 308 THR A CA 1
ATOM 2447 C C . THR A 1 308 ? -21.172 18.297 -9.875 1 94.56 308 THR A C 1
ATOM 2449 O O . THR A 1 308 ? -21.688 18.453 -8.766 1 94.56 308 THR A O 1
ATOM 2452 N N . GLN A 1 309 ? -21.547 18.922 -10.953 1 93.69 309 GLN A N 1
ATOM 2453 C CA . GLN A 1 309 ? -22.656 19.875 -10.891 1 93.69 309 GLN A CA 1
ATOM 2454 C C . GLN A 1 309 ? -23.953 19.188 -10.461 1 93.69 309 GLN A C 1
ATOM 2456 O O . GLN A 1 309 ? -24.672 19.703 -9.609 1 93.69 309 GLN A O 1
ATOM 2461 N N . ARG A 1 310 ? -24.203 18.047 -11.016 1 94.44 310 ARG A N 1
ATOM 2462 C CA . ARG A 1 310 ? -25.406 17.297 -10.664 1 94.44 310 ARG A CA 1
ATOM 2463 C C . ARG A 1 310 ? -25.375 16.844 -9.211 1 94.44 310 ARG A C 1
ATOM 2465 O O . ARG A 1 310 ? -26.406 16.859 -8.531 1 94.44 310 ARG A O 1
ATOM 2472 N N . LEU A 1 311 ? -24.266 16.438 -8.82 1 95.12 311 LEU A N 1
ATOM 2473 C CA . LEU A 1 311 ? -24.109 15.984 -7.445 1 95.12 311 LEU A CA 1
ATOM 2474 C C . LEU A 1 311 ? -24.359 17.125 -6.461 1 95.12 311 LEU A C 1
ATOM 2476 O O . LEU A 1 311 ? -25.078 16.953 -5.473 1 95.12 311 LEU A O 1
ATOM 2480 N N . LEU A 1 312 ? -23.797 18.281 -6.742 1 93.88 312 LEU A N 1
ATOM 2481 C CA . LEU A 1 312 ? -23.953 19.438 -5.871 1 93.88 312 LEU A CA 1
ATOM 2482 C C . LEU A 1 312 ? -25.422 19.891 -5.836 1 93.88 312 LEU A C 1
ATOM 2484 O O . LEU A 1 312 ? -25.938 20.25 -4.777 1 93.88 312 LEU A O 1
ATOM 2488 N N . GLN A 1 313 ? -26.031 19.797 -6.961 1 93.12 313 GLN A N 1
ATOM 2489 C CA . GLN A 1 313 ? -27.453 20.141 -7.031 1 93.12 313 GLN A CA 1
ATOM 2490 C C . GLN A 1 313 ? -28.297 19.156 -6.215 1 93.12 313 GLN A C 1
ATOM 2492 O O . GLN A 1 313 ? -29.203 19.562 -5.492 1 93.12 313 GLN A O 1
ATOM 2497 N N . ALA A 1 314 ? -27.969 17.906 -6.359 1 93.5 314 ALA A N 1
ATOM 2498 C CA . ALA A 1 314 ? -28.688 16.891 -5.609 1 93.5 314 ALA A CA 1
ATOM 2499 C C . ALA A 1 314 ? -28.484 17.062 -4.105 1 93.5 314 ALA A C 1
ATOM 2501 O O . ALA A 1 314 ? -29.406 16.875 -3.318 1 93.5 314 ALA A O 1
ATOM 2502 N N . MET A 1 315 ? -27.328 17.438 -3.773 1 92.25 315 MET A N 1
ATOM 2503 C CA . MET A 1 315 ? -27 17.641 -2.365 1 92.25 315 MET A CA 1
ATOM 2504 C C . MET A 1 315 ? -27.734 18.859 -1.803 1 92.25 315 MET A C 1
ATOM 2506 O O . MET A 1 315 ? -28.203 18.828 -0.663 1 92.25 315 MET A O 1
ATOM 2510 N N . ALA A 1 316 ? -27.797 19.859 -2.559 1 88.81 316 ALA A N 1
ATOM 2511 C CA . ALA A 1 316 ? -28.453 21.094 -2.125 1 88.81 316 ALA A CA 1
ATOM 2512 C C . ALA A 1 316 ? -29.953 20.844 -1.892 1 88.81 316 ALA A C 1
ATOM 2514 O O . ALA A 1 316 ? -30.562 21.516 -1.063 1 88.81 316 ALA A O 1
ATOM 2515 N N . LYS A 1 317 ? -30.438 19.875 -2.604 1 85.75 317 LYS A N 1
ATOM 2516 C CA . LYS A 1 317 ? -31.859 19.594 -2.506 1 85.75 317 LYS A CA 1
ATOM 2517 C C . LYS A 1 317 ? -32.156 18.656 -1.333 1 85.75 317 LYS A C 1
ATOM 2519 O O . LYS A 1 317 ? -33.312 18.531 -0.906 1 85.75 317 LYS A O 1
ATOM 2524 N N . GLN A 1 318 ? -31.125 18.094 -0.887 1 81.12 318 GLN A N 1
ATOM 2525 C CA . GLN A 1 318 ? -31.328 17.156 0.215 1 81.12 318 GLN A CA 1
ATOM 2526 C C . GLN A 1 318 ? -31.641 17.891 1.512 1 81.12 318 GLN A C 1
ATOM 2528 O O . GLN A 1 318 ? -31.016 18.906 1.821 1 81.12 318 GLN A O 1
ATOM 2533 N N . SER A 1 319 ? -32.75 17.609 2.119 1 75.69 319 SER A N 1
ATOM 2534 C CA . SER A 1 319 ? -33.094 18.172 3.424 1 75.69 319 SER A CA 1
ATOM 2535 C C . SER A 1 319 ? -32.156 17.625 4.512 1 75.69 319 SER A C 1
ATOM 2537 O O . SER A 1 319 ? -31.703 16.484 4.418 1 75.69 319 SER A O 1
ATOM 2539 N N . CYS A 1 320 ? -31.844 18.453 5.43 1 76.12 320 CYS A N 1
ATOM 2540 C CA . CYS A 1 320 ? -31.078 18 6.582 1 76.12 320 CYS A CA 1
ATOM 2541 C C . CYS A 1 320 ? -31.797 16.844 7.281 1 76.12 320 CYS A C 1
ATOM 2543 O O . CYS A 1 320 ? -33 16.922 7.559 1 76.12 320 CYS A O 1
ATOM 2545 N N . PRO A 1 321 ? -31.047 15.805 7.434 1 76.69 321 PRO A N 1
ATOM 2546 C CA . PRO A 1 321 ? -31.672 14.68 8.125 1 76.69 321 PRO A CA 1
ATOM 2547 C C . PRO A 1 321 ? -32.188 15.055 9.516 1 76.69 321 PRO A C 1
ATOM 2549 O O . PRO A 1 321 ? -31.766 16.047 10.086 1 76.69 321 PRO A O 1
ATOM 2552 N N . ALA A 1 322 ? -33.094 14.25 9.969 1 80.88 322 ALA A N 1
ATOM 2553 C CA . ALA A 1 322 ? -33.656 14.461 11.305 1 80.88 322 ALA A CA 1
ATOM 2554 C C . ALA A 1 322 ? -32.562 14.422 12.359 1 80.88 322 ALA A C 1
ATOM 2556 O O . ALA A 1 322 ? -31.656 13.57 12.289 1 80.88 322 ALA A O 1
ATOM 2557 N N . MET A 1 323 ? -32.594 15.383 13.219 1 86.81 323 MET A N 1
ATOM 2558 C CA . MET A 1 323 ? -31.531 15.508 14.211 1 86.81 323 MET A CA 1
ATOM 2559 C C . MET A 1 323 ? -31.938 14.844 15.523 1 86.81 323 MET A C 1
ATOM 2561 O O . MET A 1 323 ? -33.125 14.852 15.891 1 86.81 323 MET A O 1
ATOM 2565 N N . ASN A 1 324 ? -30.984 14.188 16.109 1 82.62 324 ASN A N 1
ATOM 2566 C CA . ASN A 1 324 ? -31.156 13.672 17.453 1 82.62 324 ASN A CA 1
ATOM 2567 C C . ASN A 1 324 ? -30.922 14.75 18.5 1 82.62 324 ASN A C 1
ATOM 2569 O O . ASN A 1 324 ? -30.281 15.766 18.219 1 82.62 324 ASN A O 1
ATOM 2573 N N . PRO A 1 325 ? -31.609 14.469 19.719 1 77.25 325 PRO A N 1
ATOM 2574 C CA . PRO A 1 325 ? -31.312 15.43 20.781 1 77.25 325 PRO A CA 1
ATOM 2575 C C . PRO A 1 325 ? -29.828 15.547 21.078 1 77.25 325 PRO A C 1
ATOM 2577 O O . PRO A 1 325 ? -29.078 14.594 20.891 1 77.25 325 PRO A O 1
ATOM 2580 N N . PRO A 1 326 ? -29.5 16.734 21.391 1 66.19 326 PRO A N 1
ATOM 2581 C CA . PRO A 1 326 ? -28.062 17 21.609 1 66.19 326 PRO A CA 1
ATOM 2582 C C . PRO A 1 326 ? -27.422 16.016 22.578 1 66.19 326 PRO A C 1
ATOM 2584 O O . PRO A 1 326 ? -28.031 15.648 23.578 1 66.19 326 PRO A O 1
ATOM 2587 N N . ALA A 1 327 ? -26.516 15.148 22.094 1 58.09 327 ALA A N 1
ATOM 2588 C CA . ALA A 1 327 ? -25.828 14.125 22.875 1 58.09 327 ALA A CA 1
ATOM 2589 C C . ALA A 1 327 ? -25.188 14.727 24.125 1 58.09 327 ALA A C 1
ATOM 2591 O O . ALA A 1 327 ? -24.703 15.867 24.109 1 58.09 327 ALA A O 1
ATOM 2592 N N . GLN A 1 328 ? -25.5 14.164 25.328 1 55.31 328 GLN A N 1
ATOM 2593 C CA . GLN A 1 328 ? -24.859 14.57 26.578 1 55.31 328 GLN A CA 1
ATOM 2594 C C . GLN A 1 328 ? -23.344 14.578 26.438 1 55.31 328 GLN A C 1
ATOM 2596 O O . GLN A 1 328 ? -22.766 13.703 25.781 1 55.31 328 GLN A O 1
ATOM 2601 N N . ARG A 1 329 ? -22.719 15.734 26.828 1 50.31 329 ARG A N 1
ATOM 2602 C CA . ARG A 1 329 ? -21.297 16.047 26.844 1 50.31 329 ARG A CA 1
ATOM 2603 C C . ARG A 1 329 ? -20.484 14.898 27.422 1 50.31 329 ARG A C 1
ATOM 2605 O O . ARG A 1 329 ? -20.438 14.711 28.641 1 50.31 329 ARG A O 1
ATOM 2612 N N . ALA A 1 330 ? -20.562 13.719 26.969 1 48.84 330 ALA A N 1
ATOM 2613 C CA . ALA A 1 330 ? -19.641 12.828 27.672 1 48.84 330 ALA A CA 1
ATOM 2614 C C . ALA A 1 330 ? -18.203 13.328 27.547 1 48.84 330 ALA A C 1
ATOM 2616 O O . ALA A 1 330 ? -17.734 13.633 26.438 1 48.84 330 ALA A O 1
ATOM 2617 N N . LYS A 1 331 ? -17.625 13.766 28.641 1 52.53 331 LYS A N 1
ATOM 2618 C CA . LYS A 1 331 ? -16.328 14.344 28.969 1 52.53 331 LYS A CA 1
ATOM 2619 C C . LYS A 1 331 ? -15.195 13.391 28.609 1 52.53 331 LYS A C 1
ATOM 2621 O O . LYS A 1 331 ? -14.117 13.445 29.219 1 52.53 331 LYS A O 1
ATOM 2626 N N . LYS A 1 332 ? -15.383 12.297 27.766 1 56.5 332 LYS A N 1
ATOM 2627 C CA . LYS A 1 332 ? -14.117 11.578 27.688 1 56.5 332 LYS A CA 1
ATOM 2628 C C . LYS A 1 332 ? -13.039 12.43 27.031 1 56.5 332 LYS A C 1
ATOM 2630 O O . LYS A 1 332 ? -13.344 13.289 26.203 1 56.5 332 LYS A O 1
ATOM 2635 N N . THR A 1 333 ? -11.852 12.328 27.469 1 70.19 333 THR A N 1
ATOM 2636 C CA . THR A 1 333 ? -10.617 13 27.078 1 70.19 333 THR A CA 1
ATOM 2637 C C . THR A 1 333 ? -10.359 12.812 25.578 1 70.19 333 THR A C 1
ATOM 2639 O O . THR A 1 333 ? -10.258 11.68 25.109 1 70.19 333 THR A O 1
ATOM 2642 N N . ALA A 1 334 ? -10.891 13.695 24.766 1 85.69 334 ALA A N 1
ATOM 2643 C CA . ALA A 1 334 ? -10.609 13.703 23.344 1 85.69 334 ALA A CA 1
ATOM 2644 C C . ALA A 1 334 ? -9.531 14.727 23 1 85.69 334 ALA A C 1
ATOM 2646 O O . ALA A 1 334 ? -9.461 15.789 23.625 1 85.69 334 ALA A O 1
ATOM 2647 N N . VAL A 1 335 ? -8.766 14.25 22.141 1 84.62 335 VAL A N 1
ATOM 2648 C CA . VAL A 1 335 ? -7.746 15.172 21.641 1 84.62 335 VAL A CA 1
ATOM 2649 C C . VAL A 1 335 ? -8.398 16.25 20.766 1 84.62 335 VAL A C 1
ATOM 2651 O O . VAL A 1 335 ? -9.172 15.93 19.859 1 84.62 335 VAL A O 1
ATOM 2654 N N . ARG A 1 336 ? -8.148 17.438 21.141 1 85.75 336 ARG A N 1
ATOM 2655 C CA . ARG A 1 336 ? -8.703 18.562 20.375 1 85.75 336 ARG A CA 1
ATOM 2656 C C . ARG A 1 336 ? -7.914 18.797 19.094 1 85.75 336 ARG A C 1
ATOM 2658 O O . ARG A 1 336 ? -6.684 18.859 19.125 1 85.75 336 ARG A O 1
ATOM 2665 N N . VAL A 1 337 ? -8.609 18.891 18.016 1 89.12 337 VAL A N 1
ATOM 2666 C CA . VAL A 1 337 ? -8.016 19.188 16.719 1 89.12 337 VAL A CA 1
ATOM 2667 C C . VAL A 1 337 ? -8.391 20.609 16.312 1 89.12 337 VAL A C 1
ATOM 2669 O O . VAL A 1 337 ? -9.562 20.906 16.062 1 89.12 337 VAL A O 1
ATOM 2672 N N . ASP A 1 338 ? -7.441 21.438 16.156 1 82.94 338 ASP A N 1
ATOM 2673 C CA . ASP A 1 338 ? -7.695 22.844 15.867 1 82.94 338 ASP A CA 1
ATOM 2674 C C . ASP A 1 338 ? -7.672 23.094 14.359 1 82.94 338 ASP A C 1
ATOM 2676 O O . ASP A 1 338 ? -7.344 22.203 13.578 1 82.94 338 ASP A O 1
ATOM 2680 N N . MET A 1 339 ? -8.062 24.266 14.008 1 84.94 339 MET A N 1
ATOM 2681 C CA . MET A 1 339 ? -8.125 24.656 12.609 1 84.94 339 MET A CA 1
ATOM 2682 C C . MET A 1 339 ? -6.758 24.531 11.945 1 84.94 339 MET A C 1
ATOM 2684 O O . MET A 1 339 ? -5.738 24.891 12.531 1 84.94 339 MET A O 1
ATOM 2688 N N . ASP A 1 340 ? -6.777 23.969 10.75 1 84.25 340 ASP A N 1
ATOM 2689 C CA . ASP A 1 340 ? -5.621 23.812 9.875 1 84.25 340 ASP A CA 1
ATOM 2690 C C . ASP A 1 340 ? -4.648 22.766 10.438 1 84.25 340 ASP A C 1
ATOM 2692 O O . ASP A 1 340 ? -3.441 22.844 10.188 1 84.25 340 ASP A O 1
ATOM 2696 N N . GLU A 1 341 ? -5.195 21.938 11.266 1 85.44 341 GLU A N 1
ATOM 2697 C CA . GLU A 1 341 ? -4.418 20.812 11.781 1 85.44 341 GLU A CA 1
ATOM 2698 C C . GLU A 1 341 ? -5.172 19.5 11.609 1 85.44 341 GLU A C 1
ATOM 2700 O O . GLU A 1 341 ? -6.379 19.5 11.344 1 85.44 341 GLU A O 1
ATOM 2705 N N . PHE A 1 342 ? -4.438 18.469 11.664 1 90.88 342 PHE A N 1
ATOM 2706 C CA . PHE A 1 342 ? -5.055 17.156 11.766 1 90.88 342 PHE A CA 1
ATOM 2707 C C . PHE A 1 342 ? -4.34 16.297 12.812 1 90.88 342 PHE A C 1
ATOM 2709 O O . PHE A 1 342 ? -3.207 16.594 13.195 1 90.88 342 PHE A O 1
ATOM 2716 N N . TYR A 1 343 ? -5.047 15.32 13.289 1 89.62 343 TYR A N 1
ATOM 2717 C CA . TYR A 1 343 ? -4.508 14.391 14.281 1 89.62 343 TYR A CA 1
ATOM 2718 C C . TYR A 1 343 ? -4.883 12.953 13.945 1 89.62 343 TYR A C 1
ATOM 2720 O O . TYR A 1 343 ? -5.98 12.695 13.438 1 89.62 343 TYR A O 1
ATOM 2728 N N . ARG A 1 344 ? -3.957 12.086 14.203 1 90.75 344 ARG A N 1
ATOM 2729 C CA . ARG A 1 344 ? -4.215 10.648 14.094 1 90.75 344 ARG A CA 1
ATOM 2730 C C . ARG A 1 344 ? -4.496 10.039 15.461 1 90.75 344 ARG A C 1
ATOM 2732 O O . ARG A 1 344 ? -3.715 10.211 16.406 1 90.75 344 ARG A O 1
ATOM 2739 N N . ALA A 1 345 ? -5.574 9.375 15.547 1 89.5 345 ALA A N 1
ATOM 2740 C CA . ALA A 1 345 ? -5.926 8.695 16.781 1 89.5 345 ALA A CA 1
ATOM 2741 C C . ALA A 1 345 ? -5.68 7.191 16.672 1 89.5 345 ALA A C 1
ATOM 2743 O O . ALA A 1 345 ? -5.941 6.59 15.625 1 89.5 345 ALA A O 1
ATOM 2744 N N . GLU A 1 346 ? -5.168 6.684 17.766 1 85.19 346 GLU A N 1
ATOM 2745 C CA . GLU A 1 346 ? -5.137 5.23 17.906 1 85.19 346 GLU A CA 1
ATOM 2746 C C . GLU A 1 346 ? -6.465 4.691 18.422 1 85.19 346 GLU A C 1
ATOM 2748 O O . GLU A 1 346 ? -7.348 5.469 18.812 1 85.19 346 GLU A O 1
ATOM 2753 N N . ARG A 1 347 ? -6.684 3.447 18.391 1 77 347 ARG A N 1
ATOM 2754 C CA . ARG A 1 347 ? -7.945 2.777 18.672 1 77 347 ARG A CA 1
ATOM 2755 C C . ARG A 1 347 ? -8.594 3.342 19.938 1 77 347 ARG A C 1
ATOM 2757 O O . ARG A 1 347 ? -9.805 3.541 19.984 1 77 347 ARG A O 1
ATOM 2764 N N . SER A 1 348 ? -7.961 3.797 20.938 1 77.5 348 SER A N 1
ATOM 2765 C CA . SER A 1 348 ? -8.586 4.172 22.203 1 77.5 348 SER A CA 1
ATOM 2766 C C . SER A 1 348 ? -8.578 5.688 22.391 1 77.5 348 SER A C 1
ATOM 2768 O O . SER A 1 348 ? -9.102 6.191 23.391 1 77.5 348 SER A O 1
ATOM 2770 N N . GLN A 1 349 ? -8.258 6.309 21.344 1 85 349 GLN A N 1
ATOM 2771 C CA . GLN A 1 349 ? -8.164 7.758 21.516 1 85 349 GLN A CA 1
ATOM 2772 C C . GLN A 1 349 ? -9.32 8.461 20.812 1 85 349 GLN A C 1
ATOM 2774 O O . GLN A 1 349 ? -9.719 8.07 19.703 1 85 349 GLN A O 1
ATOM 2779 N N . GLY A 1 350 ? -9.906 9.406 21.516 1 90.12 350 GLY A N 1
ATOM 2780 C CA . GLY A 1 350 ? -10.961 10.211 20.906 1 90.12 350 GLY A CA 1
ATOM 2781 C C . GLY A 1 350 ? -10.445 11.508 20.297 1 90.12 350 GLY A C 1
ATOM 2782 O O . GLY A 1 350 ? -9.414 12.031 20.734 1 90.12 350 GLY A O 1
ATOM 2783 N N . LEU A 1 351 ? -11.094 11.961 19.281 1 93.19 351 LEU A N 1
ATOM 2784 C CA . LEU A 1 351 ? -10.773 13.227 18.641 1 93.19 351 LEU A CA 1
ATOM 2785 C C . LEU A 1 351 ? -11.977 14.156 18.625 1 93.19 351 LEU A C 1
ATOM 2787 O O . LEU A 1 351 ? -13.125 13.703 18.594 1 93.19 351 LEU A O 1
ATOM 2791 N N . ARG A 1 352 ? -11.664 15.43 18.734 1 93.19 352 ARG A N 1
ATOM 2792 C CA . ARG A 1 352 ? -12.742 16.422 18.719 1 93.19 352 ARG A CA 1
ATOM 2793 C C . ARG A 1 352 ? -12.305 17.688 18 1 93.19 352 ARG A C 1
ATOM 2795 O O . ARG A 1 352 ? -11.164 18.125 18.141 1 93.19 352 ARG A O 1
ATOM 2802 N N . THR A 1 353 ? -13.109 18.203 17.156 1 93.69 353 THR A N 1
ATOM 2803 C CA . THR A 1 353 ? -12.945 19.547 16.594 1 93.69 353 THR A CA 1
ATOM 2804 C C . THR A 1 353 ? -14.266 20.297 16.609 1 93.69 353 THR A C 1
ATOM 2806 O O . THR A 1 353 ? -15.336 19.688 16.578 1 93.69 353 THR A O 1
ATOM 2809 N N . PHE A 1 354 ? -14.219 21.547 16.75 1 89.75 354 PHE A N 1
ATOM 2810 C CA . PHE A 1 354 ? -15.422 22.359 16.859 1 89.75 354 PHE A CA 1
ATOM 2811 C C . PHE A 1 354 ? -15.242 23.688 16.141 1 89.75 354 PHE A C 1
ATOM 2813 O O . PHE A 1 354 ? -14.141 24.016 15.688 1 89.75 354 PHE A O 1
ATOM 2820 N N . GLY A 1 355 ? -16.328 24.312 15.969 1 88.44 355 GLY A N 1
ATOM 2821 C CA . GLY A 1 355 ? -16.297 25.609 15.328 1 88.44 355 GLY A CA 1
ATOM 2822 C C . GLY A 1 355 ? -16.266 25.531 13.812 1 88.44 355 GLY A C 1
ATOM 2823 O O . GLY A 1 355 ? -15.695 26.406 13.156 1 88.44 355 GLY A O 1
ATOM 2824 N N . ILE A 1 356 ? -16.766 24.484 13.281 1 93.81 356 ILE A N 1
ATOM 2825 C CA . ILE A 1 356 ? -16.828 24.344 11.828 1 93.81 356 ILE A CA 1
ATOM 2826 C C . ILE A 1 356 ? -17.922 25.25 11.266 1 93.81 356 ILE A C 1
ATOM 2828 O O . ILE A 1 356 ? -19.109 24.984 11.445 1 93.81 356 ILE A O 1
ATOM 2832 N N . SER A 1 357 ? -17.562 26.328 10.633 1 92.5 357 SER A N 1
ATOM 2833 C CA . SER A 1 357 ? -18.516 27.281 10.062 1 92.5 357 SER A CA 1
ATOM 2834 C C . SER A 1 357 ? -18.25 27.5 8.586 1 92.5 357 SER A C 1
ATOM 2836 O O . SER A 1 357 ? -18.859 26.859 7.73 1 92.5 357 SER A O 1
ATOM 2838 N N . THR A 1 358 ? -17.156 28.281 8.258 1 90.12 358 THR A N 1
ATOM 2839 C CA . THR A 1 358 ? -16.75 28.469 6.867 1 90.12 358 THR A CA 1
ATOM 2840 C C . THR A 1 358 ? -15.711 27.422 6.457 1 90.12 358 THR A C 1
ATOM 2842 O O . THR A 1 358 ? -15.32 27.359 5.289 1 90.12 358 THR A O 1
ATOM 2845 N N . CYS A 1 359 ? -15.281 26.688 7.453 1 93.44 359 CYS A N 1
ATOM 2846 C CA . CYS A 1 359 ? -14.305 25.625 7.258 1 93.44 359 CYS A CA 1
ATOM 2847 C C . CYS A 1 359 ? -15 24.281 7.055 1 93.44 359 CYS A C 1
ATOM 2849 O O . CYS A 1 359 ? -16.219 24.219 6.863 1 93.44 359 CYS A O 1
ATOM 2851 N N . THR A 1 360 ? -14.258 23.219 6.895 1 96.56 360 THR A N 1
ATOM 2852 C CA . THR A 1 360 ? -14.742 21.844 6.711 1 96.56 360 THR A CA 1
ATOM 2853 C C . THR A 1 360 ? -14.062 20.891 7.684 1 96.56 360 THR A C 1
ATOM 2855 O O . THR A 1 360 ? -12.859 21 7.926 1 96.56 360 THR A O 1
ATOM 2858 N N . GLY A 1 361 ? -14.898 20.094 8.359 1 97.69 361 GLY A N 1
ATOM 2859 C CA . GLY A 1 361 ? -14.359 18.969 9.102 1 97.69 361 GLY A CA 1
ATOM 2860 C C . GLY A 1 361 ? -14.195 17.719 8.25 1 97.69 361 GLY A C 1
ATOM 2861 O O . GLY A 1 361 ? -15.047 17.422 7.406 1 97.69 361 GLY A O 1
ATOM 2862 N N . PHE A 1 362 ? -13.086 17.062 8.445 1 97.88 362 PHE A N 1
ATOM 2863 C CA . PHE A 1 362 ? -12.797 15.859 7.691 1 97.88 362 PHE A CA 1
ATOM 2864 C C . PHE A 1 362 ? -12.375 14.719 8.617 1 97.88 362 PHE A C 1
ATOM 2866 O O . PHE A 1 362 ? -11.492 14.898 9.461 1 97.88 362 PHE A O 1
ATOM 2873 N N . LEU A 1 363 ? -13 13.602 8.453 1 97.25 363 LEU A N 1
ATOM 2874 C CA . LEU A 1 363 ? -12.695 12.414 9.234 1 97.25 363 LEU A CA 1
ATOM 2875 C C . LEU A 1 363 ? -12.438 11.219 8.328 1 97.25 363 LEU A C 1
ATOM 2877 O O . LEU A 1 363 ? -13.195 10.977 7.379 1 97.25 363 LEU A O 1
ATOM 2881 N N . ALA A 1 364 ? -11.328 10.539 8.508 1 96.62 364 ALA A N 1
ATOM 2882 C CA . ALA A 1 364 ? -11.008 9.281 7.84 1 96.62 364 ALA A CA 1
ATOM 2883 C C . ALA A 1 364 ? -10.898 8.133 8.844 1 96.62 364 ALA A C 1
ATOM 2885 O O . ALA A 1 364 ? -10.141 8.219 9.812 1 96.62 364 ALA A O 1
ATOM 2886 N N . VAL A 1 365 ? -11.641 7.055 8.625 1 91.94 365 VAL A N 1
ATOM 2887 C CA . VAL A 1 365 ? -11.602 5.988 9.617 1 91.94 365 VAL A CA 1
ATOM 2888 C C . VAL A 1 365 ? -11.75 4.633 8.93 1 91.94 365 VAL A C 1
ATOM 2890 O O . VAL A 1 365 ? -12.523 4.496 7.977 1 91.94 365 VAL A O 1
ATOM 2893 N N . PRO A 1 366 ? -10.805 3.654 9.273 1 85.25 366 PRO A N 1
ATOM 2894 C CA . PRO A 1 366 ? -11.172 2.254 9.062 1 85.25 366 PRO A CA 1
ATOM 2895 C C . PRO A 1 366 ? -11.977 1.675 10.219 1 85.25 366 PRO A C 1
ATOM 2897 O O . PRO A 1 366 ? -12.008 2.256 11.305 1 85.25 366 PRO A O 1
ATOM 2900 N N . PRO A 1 367 ? -12.656 0.721 9.953 1 71.25 367 PRO A N 1
ATOM 2901 C CA . PRO A 1 367 ? -13.398 0.123 11.062 1 71.25 367 PRO A CA 1
ATOM 2902 C C . PRO A 1 367 ? -12.484 -0.417 12.156 1 71.25 367 PRO A C 1
ATOM 2904 O O . PRO A 1 367 ? -11.656 -1.298 11.898 1 71.25 367 PRO A O 1
ATOM 2907 N N . GLY A 1 368 ? -12.602 0.204 13.422 1 68.38 368 GLY A N 1
ATOM 2908 C CA . GLY A 1 368 ? -12.031 -0.344 14.648 1 68.38 368 GLY A CA 1
ATOM 2909 C C . GLY A 1 368 ? -10.539 -0.115 14.766 1 68.38 368 GLY A C 1
ATOM 2910 O O . GLY A 1 368 ? -9.883 -0.711 15.625 1 68.38 368 GLY A O 1
ATOM 2911 N N . GLU A 1 369 ? -9.898 0.667 13.977 1 82 369 GLU A N 1
ATOM 2912 C CA . GLU A 1 369 ? -8.445 0.795 14.047 1 82 369 GLU A CA 1
ATOM 2913 C C . GLU A 1 369 ? -8.031 2.236 14.336 1 82 369 GLU A C 1
ATOM 2915 O O . GLU A 1 369 ? -8.461 2.824 15.328 1 82 369 GLU A O 1
ATOM 2920 N N . PHE A 1 370 ? -7.527 3.014 13.422 1 89.38 370 PHE A N 1
ATOM 2921 C CA . PHE A 1 370 ? -7.059 4.387 13.57 1 89.38 370 PHE A CA 1
ATOM 2922 C C . PHE A 1 370 ? -8.07 5.371 12.992 1 89.38 370 PHE A C 1
ATOM 2924 O O . PHE A 1 370 ? -9.055 4.961 12.375 1 89.38 370 PHE A O 1
ATOM 2931 N N . ALA A 1 371 ? -7.867 6.625 13.336 1 93.75 371 ALA A N 1
ATOM 2932 C CA . ALA A 1 371 ? -8.688 7.688 12.766 1 93.75 371 ALA A CA 1
ATOM 2933 C C . ALA A 1 371 ? -7.867 8.953 12.547 1 93.75 371 ALA A C 1
ATOM 2935 O O . ALA A 1 371 ? -6.895 9.203 13.258 1 93.75 371 ALA A O 1
ATOM 2936 N N . TYR A 1 372 ? -8.188 9.641 11.484 1 95.31 372 TYR A N 1
ATOM 2937 C CA . TYR A 1 372 ? -7.637 10.969 11.258 1 95.31 372 TYR A CA 1
ATOM 2938 C C . TYR A 1 372 ? -8.734 12.023 11.273 1 95.31 372 TYR A C 1
ATOM 2940 O O . TYR A 1 372 ? -9.758 11.875 10.602 1 95.31 372 TYR A O 1
ATOM 2948 N N . LEU A 1 373 ? -8.625 13.008 12.078 1 96.44 373 LEU A N 1
ATOM 2949 C CA . LEU A 1 373 ? -9.539 14.148 12.109 1 96.44 373 LEU A CA 1
ATOM 2950 C C . LEU A 1 373 ? -8.82 15.438 11.734 1 96.44 373 LEU A C 1
ATOM 2952 O O . LEU A 1 373 ? -7.719 15.703 12.227 1 96.44 373 LEU A O 1
ATOM 2956 N N . ALA A 1 374 ? -9.359 16.172 10.797 1 96.25 374 ALA A N 1
ATOM 2957 C CA . ALA A 1 374 ? -8.773 17.438 10.367 1 96.25 374 ALA A CA 1
ATOM 2958 C C . ALA A 1 374 ? -9.805 18.562 10.414 1 96.25 374 ALA A C 1
ATOM 2960 O O . ALA A 1 374 ? -11.008 18.312 10.266 1 96.25 374 ALA A O 1
ATOM 2961 N N . HIS A 1 375 ? -9.367 19.688 10.727 1 94.88 375 HIS A N 1
ATOM 2962 C CA . HIS A 1 375 ? -10.125 20.938 10.617 1 94.88 375 HIS A CA 1
ATOM 2963 C C . HIS A 1 375 ? -9.555 21.812 9.508 1 94.88 375 HIS A C 1
ATOM 2965 O O . HIS A 1 375 ? -8.547 22.5 9.711 1 94.88 375 HIS A O 1
ATOM 2971 N N . VAL A 1 376 ? -10.289 21.828 8.398 1 94.44 376 VAL A N 1
ATOM 2972 C CA . VAL A 1 376 ? -9.75 22.391 7.16 1 94.44 376 VAL A CA 1
ATOM 2973 C C . VAL A 1 376 ? -10.32 23.797 6.938 1 94.44 376 VAL A C 1
ATOM 2975 O O . VAL A 1 376 ? -11.531 23.953 6.754 1 94.44 376 VAL A O 1
ATOM 2978 N N . SER A 1 377 ? -9.484 24.828 6.875 1 90.25 377 SER A N 1
ATOM 2979 C CA . SER A 1 377 ? -9.945 26.188 6.637 1 90.25 377 SER A CA 1
ATOM 2980 C C . SER A 1 377 ? -10 26.5 5.141 1 90.25 377 SER A C 1
ATOM 2982 O O . SER A 1 377 ? -9.625 25.656 4.316 1 90.25 377 SER A O 1
ATOM 2984 N N . ASN A 1 378 ? -10.484 27.688 4.812 1 89.5 378 ASN A N 1
ATOM 2985 C CA . ASN A 1 378 ? -10.625 28.094 3.416 1 89.5 378 ASN A CA 1
ATOM 2986 C C . ASN A 1 378 ? -9.273 28.438 2.795 1 89.5 378 ASN A C 1
ATOM 2988 O O . ASN A 1 378 ? -9.203 28.766 1.609 1 89.5 378 ASN A O 1
ATOM 2992 N N . LYS A 1 379 ? -8.195 28.312 3.529 1 85.44 379 LYS A N 1
ATOM 2993 C CA . LYS A 1 379 ? -6.855 28.562 3.014 1 85.44 379 LYS A CA 1
ATOM 2994 C C . LYS A 1 379 ? -6.207 27.266 2.523 1 85.44 379 LYS A C 1
ATOM 2996 O O . LYS A 1 379 ? -5.109 27.297 1.969 1 85.44 379 LYS A O 1
ATOM 3001 N N . ASP A 1 380 ? -6.859 26.219 2.725 1 90.56 380 ASP A N 1
ATOM 3002 C CA . ASP A 1 380 ? -6.379 24.906 2.322 1 90.56 380 ASP A CA 1
ATOM 3003 C C . ASP A 1 380 ? -6.547 24.688 0.819 1 90.56 380 ASP A C 1
ATOM 3005 O O . ASP A 1 380 ? -7.43 25.281 0.2 1 90.56 380 ASP A O 1
ATOM 3009 N N . GLN A 1 381 ? -5.801 23.766 0.313 1 90.44 381 GLN A N 1
ATOM 3010 C CA . GLN A 1 381 ? -5.855 23.469 -1.112 1 90.44 381 GLN A CA 1
ATOM 3011 C C . GLN A 1 381 ? -7.234 22.938 -1.509 1 90.44 381 GLN A C 1
ATOM 3013 O O . GLN A 1 381 ? -7.633 23.047 -2.672 1 90.44 381 GLN A O 1
ATOM 3018 N N . THR A 1 382 ? -7.957 22.375 -0.619 1 92.75 382 THR A N 1
ATOM 3019 C CA . THR A 1 382 ? -9.32 21.922 -0.852 1 92.75 382 THR A CA 1
ATOM 3020 C C . THR A 1 382 ? -10.195 23.078 -1.338 1 92.75 382 THR A C 1
ATOM 3022 O O . THR A 1 382 ? -11.125 22.875 -2.119 1 92.75 382 THR A O 1
ATOM 3025 N N . TYR A 1 383 ? -9.906 24.297 -0.856 1 93.44 383 TYR A N 1
ATOM 3026 C CA . TYR A 1 383 ? -10.664 25.5 -1.212 1 93.44 383 TYR A CA 1
ATOM 3027 C C . TYR A 1 383 ? -9.922 26.328 -2.26 1 93.44 383 TYR A C 1
ATOM 3029 O O . TYR A 1 383 ? -10.297 27.453 -2.547 1 93.44 383 TYR A O 1
ATOM 3037 N N . GLY A 1 384 ? -8.844 25.75 -2.795 1 90.69 384 GLY A N 1
ATOM 3038 C CA . GLY A 1 384 ? -8.039 26.5 -3.746 1 90.69 384 GLY A CA 1
ATOM 3039 C C . GLY A 1 384 ? -6.957 27.344 -3.086 1 90.69 384 GLY A C 1
ATOM 3040 O O . GLY A 1 384 ? -6.258 28.109 -3.756 1 90.69 384 GLY A O 1
ATOM 3041 N N . GLY A 1 385 ? -6.805 27.234 -1.8 1 88.25 385 GLY A N 1
ATOM 3042 C CA . GLY A 1 385 ? -5.742 27.922 -1.087 1 88.25 385 GLY A CA 1
ATOM 3043 C C . GLY A 1 385 ? -4.383 27.281 -1.273 1 88.25 385 GLY A C 1
ATOM 3044 O O . GLY A 1 385 ? -4.234 26.359 -2.078 1 88.25 385 GLY A O 1
ATOM 3045 N N . THR A 1 386 ? -3.324 27.812 -0.567 1 81.62 386 THR A N 1
ATOM 3046 C CA . THR A 1 386 ? -1.975 27.297 -0.758 1 81.62 386 THR A CA 1
ATOM 3047 C C . THR A 1 386 ? -1.28 27.094 0.584 1 81.62 386 THR A C 1
ATOM 3049 O O . THR A 1 386 ? -0.137 26.641 0.633 1 81.62 386 THR A O 1
ATOM 3052 N N . GLU A 1 387 ? -1.984 27.391 1.625 1 78.81 387 GLU A N 1
ATOM 3053 C CA . GLU A 1 387 ? -1.312 27.391 2.922 1 78.81 387 GLU A CA 1
ATOM 3054 C C . GLU A 1 387 ? -1.151 25.969 3.463 1 78.81 387 GLU A C 1
ATOM 3056 O O . GLU A 1 387 ? -0.104 25.625 4.016 1 78.81 387 GLU A O 1
ATOM 3061 N N . THR A 1 388 ? -2.287 25.203 3.332 1 83.88 388 THR A N 1
ATOM 3062 C CA . THR A 1 388 ? -2.232 23.844 3.83 1 83.88 388 THR A CA 1
ATOM 3063 C C . THR A 1 388 ? -2.789 22.859 2.797 1 83.88 388 THR A C 1
ATOM 3065 O O . THR A 1 388 ? -3.373 23.281 1.794 1 83.88 388 THR A O 1
ATOM 3068 N N . ASN A 1 389 ? -2.486 21.672 2.996 1 88.81 389 ASN A N 1
ATOM 3069 C CA . ASN A 1 389 ? -3.016 20.562 2.211 1 88.81 389 ASN A CA 1
ATOM 3070 C C . ASN A 1 389 ? -3.268 19.328 3.076 1 88.81 389 ASN A C 1
ATOM 3072 O O . ASN A 1 389 ? -2.672 18.266 2.854 1 88.81 389 ASN A O 1
ATOM 3076 N N . LEU A 1 390 ? -4.188 19.516 3.951 1 92.06 390 LEU A N 1
ATOM 3077 C CA . LEU A 1 390 ? -4.336 18.562 5.051 1 92.06 390 LEU A CA 1
ATOM 3078 C C . LEU A 1 390 ? -4.848 17.219 4.543 1 92.06 390 LEU A C 1
ATOM 3080 O O . LEU A 1 390 ? -4.359 16.172 4.957 1 92.06 390 LEU A O 1
ATOM 3084 N N . LEU A 1 391 ? -5.809 17.266 3.648 1 94.69 391 LEU A N 1
ATOM 3085 C CA . LEU A 1 391 ? -6.391 16.016 3.158 1 94.69 391 LEU A CA 1
ATOM 3086 C C . LEU A 1 391 ? -5.34 15.172 2.443 1 94.69 391 LEU A C 1
ATOM 3088 O O . LEU A 1 391 ? -5.242 13.969 2.68 1 94.69 391 LEU A O 1
ATOM 3092 N N . ASP A 1 392 ? -4.633 15.805 1.639 1 91.88 392 ASP A N 1
ATOM 3093 C CA . ASP A 1 392 ? -3.584 15.086 0.917 1 91.88 392 ASP A CA 1
ATOM 3094 C C . ASP A 1 392 ? -2.564 14.484 1.882 1 91.88 392 ASP A C 1
ATOM 3096 O O . ASP A 1 392 ? -2.109 13.359 1.688 1 91.88 392 ASP A O 1
ATOM 3100 N N . GLN A 1 393 ? -2.199 15.234 2.857 1 88.62 393 GLN A N 1
ATOM 3101 C CA . GLN A 1 393 ? -1.232 14.75 3.838 1 88.62 393 GLN A CA 1
ATOM 3102 C C . GLN A 1 393 ? -1.78 13.547 4.602 1 88.62 393 GLN A C 1
ATOM 3104 O O . GLN A 1 393 ? -1.059 12.57 4.836 1 88.62 393 GLN A O 1
ATOM 3109 N N . ILE A 1 394 ? -3.014 13.648 4.988 1 92.88 394 ILE A N 1
ATOM 3110 C CA . ILE A 1 394 ? -3.656 12.547 5.703 1 92.88 394 ILE A CA 1
ATOM 3111 C C . ILE A 1 394 ? -3.662 11.297 4.832 1 92.88 394 ILE A C 1
ATOM 3113 O O . ILE A 1 394 ? -3.268 10.219 5.277 1 92.88 394 ILE A O 1
ATOM 3117 N N . LEU A 1 395 ? -4.109 11.477 3.598 1 94.56 395 LEU A N 1
ATOM 3118 C CA . LEU A 1 395 ? -4.207 10.336 2.695 1 94.56 395 LEU A CA 1
ATOM 3119 C C . LEU A 1 395 ? -2.828 9.75 2.404 1 94.56 395 LEU A C 1
ATOM 3121 O O . LEU A 1 395 ? -2.674 8.531 2.297 1 94.56 395 LEU A O 1
ATOM 3125 N N . GLU A 1 396 ? -1.885 10.594 2.283 1 91 396 GLU A N 1
ATOM 3126 C CA . GLU A 1 396 ? -0.509 10.141 2.109 1 91 396 GLU A CA 1
ATOM 3127 C C . GLU A 1 396 ? -0.052 9.305 3.301 1 91 396 GLU A C 1
ATOM 3129 O O . GLU A 1 396 ? 0.546 8.242 3.127 1 91 396 GLU A O 1
ATOM 3134 N N . ASN A 1 397 ? -0.299 9.766 4.465 1 90.81 397 ASN A N 1
ATOM 3135 C CA . ASN A 1 397 ? 0.085 9.039 5.668 1 90.81 397 ASN A CA 1
ATOM 3136 C C . ASN A 1 397 ? -0.601 7.676 5.738 1 90.81 397 ASN A C 1
ATOM 3138 O O . ASN A 1 397 ? 0.032 6.676 6.078 1 90.81 397 ASN A O 1
ATOM 3142 N N . ILE A 1 398 ? -1.835 7.723 5.426 1 93.38 398 ILE A N 1
ATOM 3143 C CA . ILE A 1 398 ? -2.605 6.488 5.484 1 93.38 398 ILE A CA 1
ATOM 3144 C C . ILE A 1 398 ? -1.992 5.453 4.543 1 93.38 398 ILE A C 1
ATOM 3146 O O . ILE A 1 398 ? -1.749 4.312 4.938 1 93.38 398 ILE A O 1
ATOM 3150 N N . GLU A 1 399 ? -1.727 5.809 3.322 1 92.31 399 GLU A N 1
ATOM 3151 C CA . GLU A 1 399 ? -1.212 4.883 2.316 1 92.31 399 GLU A CA 1
ATOM 3152 C C . GLU A 1 399 ? 0.225 4.477 2.627 1 92.31 399 GLU A C 1
ATOM 3154 O O . GLU A 1 399 ? 0.633 3.35 2.332 1 92.31 399 GLU A O 1
ATOM 3159 N N . ARG A 1 400 ? 0.928 5.332 3.197 1 91.25 400 ARG A N 1
ATOM 3160 C CA . ARG A 1 400 ? 2.338 5.07 3.469 1 91.25 400 ARG A CA 1
ATOM 3161 C C . ARG A 1 400 ? 2.504 4.18 4.695 1 91.25 400 ARG A C 1
ATOM 3163 O O . ARG A 1 400 ? 3.391 3.322 4.73 1 91.25 400 ARG A O 1
ATOM 3170 N N . PHE A 1 401 ? 1.626 4.344 5.699 1 90.06 401 PHE A N 1
ATOM 3171 C CA . PHE A 1 401 ? 1.961 3.727 6.977 1 90.06 401 PHE A CA 1
ATOM 3172 C C . PHE A 1 401 ? 0.833 2.818 7.449 1 90.06 401 PHE A C 1
ATOM 3174 O O . PHE A 1 401 ? 1.063 1.886 8.227 1 90.06 401 PHE A O 1
ATOM 3181 N N . ASP A 1 402 ? -0.368 3.141 7.062 1 90.5 402 ASP A N 1
ATOM 3182 C CA . ASP A 1 402 ? -1.473 2.576 7.832 1 90.5 402 ASP A CA 1
ATOM 3183 C C . ASP A 1 402 ? -2.104 1.393 7.102 1 90.5 402 ASP A C 1
ATOM 3185 O O . ASP A 1 402 ? -2.615 0.467 7.734 1 90.5 402 ASP A O 1
ATOM 3189 N N . VAL A 1 403 ? -2.115 1.467 5.766 1 91.5 403 VAL A N 1
ATOM 3190 C CA . VAL A 1 403 ? -2.893 0.434 5.09 1 91.5 403 VAL A CA 1
ATOM 3191 C C . VAL A 1 403 ? -2.139 -0.06 3.857 1 91.5 403 VAL A C 1
ATOM 3193 O O . VAL A 1 403 ? -1.369 0.69 3.25 1 91.5 403 VAL A O 1
ATOM 3196 N N . SER A 1 404 ? -2.371 -1.359 3.477 1 91.44 404 SER A N 1
ATOM 3197 C CA . SER A 1 404 ? -1.979 -1.889 2.174 1 91.44 404 SER A CA 1
ATOM 3198 C C . SER A 1 404 ? -2.959 -1.463 1.086 1 91.44 404 SER A C 1
ATOM 3200 O O . SER A 1 404 ? -3.943 -0.774 1.364 1 91.44 404 SER A O 1
ATOM 3202 N N . ARG A 1 405 ? -2.695 -1.826 -0.092 1 91.69 405 ARG A N 1
ATOM 3203 C CA . ARG A 1 405 ? -3.559 -1.438 -1.204 1 91.69 405 ARG A CA 1
ATOM 3204 C C . ARG A 1 405 ? -4.973 -1.97 -1.011 1 91.69 405 ARG A C 1
ATOM 3206 O O . ARG A 1 405 ? -5.949 -1.257 -1.255 1 91.69 405 ARG A O 1
ATOM 3213 N N . SER A 1 406 ? -5.125 -3.197 -0.57 1 90.88 406 SER A N 1
ATOM 3214 C CA . SER A 1 406 ? -6.449 -3.766 -0.336 1 90.88 406 SER A CA 1
ATOM 3215 C C . SER A 1 406 ? -7.137 -3.098 0.85 1 90.88 406 SER A C 1
ATOM 3217 O O . SER A 1 406 ? -8.367 -3.008 0.892 1 90.88 406 SER A O 1
ATOM 3219 N N . GLY A 1 407 ? -6.332 -2.572 1.774 1 91.75 407 GLY A N 1
ATOM 3220 C CA . GLY A 1 407 ? -6.879 -1.913 2.949 1 91.75 407 GLY A CA 1
ATOM 3221 C C . GLY A 1 407 ? -7.516 -0.572 2.639 1 91.75 407 GLY A C 1
ATOM 3222 O O . GLY A 1 407 ? -8.32 -0.062 3.426 1 91.75 407 GLY A O 1
ATOM 3223 N N . LYS A 1 408 ? -7.188 -0.027 1.532 1 93.25 408 LYS A N 1
ATOM 3224 C CA . LYS A 1 408 ? -7.758 1.256 1.131 1 93.25 408 LYS A CA 1
ATOM 3225 C C . LYS A 1 408 ? -9.281 1.179 1.047 1 93.25 408 LYS A C 1
ATOM 3227 O O . LYS A 1 408 ? -9.969 2.148 1.363 1 93.25 408 LYS A O 1
ATOM 3232 N N . ARG A 1 409 ? -9.773 0.021 0.693 1 92.81 409 ARG A N 1
ATOM 3233 C CA . ARG A 1 409 ? -11.195 -0.166 0.445 1 92.81 409 ARG A CA 1
ATOM 3234 C C . ARG A 1 409 ? -11.992 -0.124 1.747 1 92.81 409 ARG A C 1
ATOM 3236 O O . ARG A 1 409 ? -13.203 0.091 1.734 1 92.81 409 ARG A O 1
ATOM 3243 N N . GLU A 1 410 ? -11.336 -0.258 2.811 1 92.69 410 GLU A N 1
ATOM 3244 C CA . GLU A 1 410 ? -12.016 -0.338 4.098 1 92.69 410 GLU A CA 1
ATOM 3245 C C . GLU A 1 410 ? -12.203 1.048 4.707 1 92.69 410 GLU A C 1
ATOM 3247 O O . GLU A 1 410 ? -12.945 1.206 5.684 1 92.69 410 GLU A O 1
ATOM 3252 N N . LEU A 1 411 ? -11.602 2.016 4.117 1 95.69 411 LEU A N 1
ATOM 3253 C CA . LEU A 1 411 ? -11.664 3.359 4.688 1 95.69 411 LEU A CA 1
ATOM 3254 C C . LEU A 1 411 ? -13 4.02 4.383 1 95.69 411 LEU A C 1
ATOM 3256 O O . LEU A 1 411 ? -13.609 3.758 3.342 1 95.69 411 LEU A O 1
ATOM 3260 N N . SER A 1 412 ? -13.461 4.801 5.285 1 96.12 412 SER A N 1
ATOM 3261 C CA . SER A 1 412 ? -14.609 5.688 5.133 1 96.12 412 SER A CA 1
ATOM 3262 C C . SER A 1 412 ? -14.242 7.133 5.441 1 96.12 412 SER A C 1
ATOM 3264 O O . SER A 1 412 ? -13.477 7.395 6.371 1 96.12 412 SER A O 1
ATOM 3266 N N . PHE A 1 413 ? -14.734 8 4.652 1 97.88 413 PHE A N 1
ATOM 3267 C CA . PHE A 1 413 ? -14.453 9.422 4.828 1 97.88 413 PHE A CA 1
ATOM 3268 C C . PHE A 1 413 ? -15.719 10.188 5.18 1 97.88 413 PHE A C 1
ATOM 3270 O O . PHE A 1 413 ? -16.797 9.906 4.641 1 97.88 413 PHE A O 1
ATOM 3277 N N . LEU A 1 414 ? -15.625 11.086 6.102 1 97.69 414 LEU A N 1
ATOM 3278 C CA . LEU A 1 414 ? -16.734 11.953 6.484 1 97.69 414 LEU A CA 1
ATOM 3279 C C . LEU A 1 414 ? -16.359 13.422 6.305 1 97.69 414 LEU A C 1
ATOM 3281 O O . LEU A 1 414 ? -15.32 13.867 6.809 1 97.69 414 LEU A O 1
ATOM 3285 N N . ILE A 1 415 ? -17.094 14.117 5.527 1 98 415 ILE A N 1
ATOM 3286 C CA . ILE A 1 415 ? -16.922 15.547 5.301 1 98 415 ILE A CA 1
ATOM 3287 C C . ILE A 1 415 ? -18.094 16.297 5.941 1 98 415 ILE A C 1
ATOM 3289 O O . ILE A 1 415 ? -19.25 16.062 5.617 1 98 415 ILE A O 1
ATOM 3293 N N . VAL A 1 416 ? -17.812 17.234 6.824 1 97.06 416 VAL A N 1
ATOM 3294 C CA . VAL A 1 416 ? -18.828 17.922 7.594 1 97.06 416 VAL A CA 1
ATOM 3295 C C . VAL A 1 416 ? -18.656 19.438 7.445 1 97.06 416 VAL A C 1
ATOM 3297 O O . VAL A 1 416 ? -17.578 19.969 7.703 1 97.06 416 VAL A O 1
ATOM 3300 N N . ALA A 1 417 ? -19.688 20.109 7.062 1 96 417 ALA A N 1
ATOM 3301 C CA . ALA A 1 417 ? -19.75 21.562 7.039 1 96 417 ALA A CA 1
ATOM 3302 C C . ALA A 1 417 ? -21.203 22.031 6.914 1 96 417 ALA A C 1
ATOM 3304 O O . ALA A 1 417 ? -22.062 21.312 6.414 1 96 417 ALA A O 1
ATOM 3305 N N . PRO A 1 418 ? -21.484 23.234 7.406 1 93.94 418 PRO A N 1
ATOM 3306 C CA . PRO A 1 418 ? -22.828 23.781 7.18 1 93.94 418 PRO A CA 1
ATOM 3307 C C . PRO A 1 418 ? -23.109 24.047 5.707 1 93.94 418 PRO A C 1
ATOM 3309 O O . PRO A 1 418 ? -24.266 24.188 5.312 1 93.94 418 PRO A O 1
ATOM 3312 N N . HIS A 1 419 ? -22.141 24.125 4.879 1 93.62 419 HIS A N 1
ATOM 3313 C CA . HIS A 1 419 ? -22.219 24.453 3.459 1 93.62 419 HIS A CA 1
ATOM 3314 C C . HIS A 1 419 ? -21.531 23.391 2.604 1 93.62 419 HIS A C 1
ATOM 3316 O O . HIS A 1 419 ? -20.984 22.422 3.133 1 93.62 419 HIS A O 1
ATOM 3322 N N . LEU A 1 420 ? -21.516 23.656 1.224 1 94 420 LEU A N 1
ATOM 3323 C CA . LEU A 1 420 ? -20.938 22.672 0.315 1 94 420 LEU A CA 1
ATOM 3324 C C . LEU A 1 420 ? -19.719 23.266 -0.396 1 94 420 LEU A C 1
ATOM 3326 O O . LEU A 1 420 ? -19.172 22.641 -1.309 1 94 420 LEU A O 1
ATOM 3330 N N . ASP A 1 421 ? -19.156 24.375 -0.135 1 91.19 421 ASP A N 1
ATOM 3331 C CA . ASP A 1 421 ? -18.109 25.109 -0.849 1 91.19 421 ASP A CA 1
ATOM 3332 C C . ASP A 1 421 ? -16.828 24.297 -0.938 1 91.19 421 ASP A C 1
ATOM 3334 O O . ASP A 1 421 ? -16.125 24.344 -1.945 1 91.19 421 ASP A O 1
ATOM 3338 N N . GLY A 1 422 ? -16.406 23.5 -0.113 1 91.88 422 GLY A N 1
ATOM 3339 C CA . GLY A 1 422 ? -15.164 22.75 -0.099 1 91.88 422 GLY A CA 1
ATOM 3340 C C . GLY A 1 422 ? -15.344 21.297 -0.515 1 91.88 422 GLY A C 1
ATOM 3341 O O . GLY A 1 422 ? -14.367 20.547 -0.565 1 91.88 422 GLY A O 1
ATOM 3342 N N . LEU A 1 423 ? -16.5 21.031 -0.98 1 95.25 423 LEU A N 1
ATOM 3343 C CA . LEU A 1 423 ? -16.781 19.625 -1.259 1 95.25 423 LEU A CA 1
ATOM 3344 C C . LEU A 1 423 ? -16.094 19.188 -2.547 1 95.25 423 LEU A C 1
ATOM 3346 O O . LEU A 1 423 ? -15.484 18.109 -2.592 1 95.25 423 LEU A O 1
ATOM 3350 N N . GLU A 1 424 ? -16.156 19.969 -3.596 1 95 424 GLU A N 1
ATOM 3351 C CA . GLU A 1 424 ? -15.547 19.609 -4.871 1 95 424 GLU A CA 1
ATOM 3352 C C . GLU A 1 424 ? -14.047 19.375 -4.715 1 95 424 GLU A C 1
ATOM 3354 O O . GLU A 1 424 ? -13.508 18.391 -5.219 1 95 424 GLU A O 1
ATOM 3359 N N . GLY A 1 425 ? -13.367 20.297 -4.062 1 95.44 425 GLY A N 1
ATOM 3360 C CA . GLY A 1 425 ? -11.938 20.125 -3.824 1 95.44 425 GLY A CA 1
ATOM 3361 C C . GLY A 1 425 ? -11.609 18.891 -3.027 1 95.44 425 GLY A C 1
ATOM 3362 O O . GLY A 1 425 ? -10.609 18.203 -3.305 1 95.44 425 GLY A O 1
ATOM 3363 N N . SER A 1 426 ? -12.422 18.594 -2.014 1 96.75 426 SER A N 1
ATOM 3364 C CA . SER A 1 426 ? -12.242 17.391 -1.228 1 96.75 426 SER A CA 1
ATOM 3365 C C . SER A 1 426 ? -12.391 16.141 -2.094 1 96.75 426 SER A C 1
ATOM 3367 O O . SER A 1 426 ? -11.586 15.203 -1.99 1 96.75 426 SER A O 1
ATOM 3369 N N . LEU A 1 427 ? -13.398 16.141 -2.938 1 96.75 427 LEU A N 1
ATOM 3370 C CA . LEU A 1 427 ? -13.648 15.008 -3.814 1 96.75 427 LEU A CA 1
ATOM 3371 C C . LEU A 1 427 ? -12.469 14.773 -4.758 1 96.75 427 LEU A C 1
ATO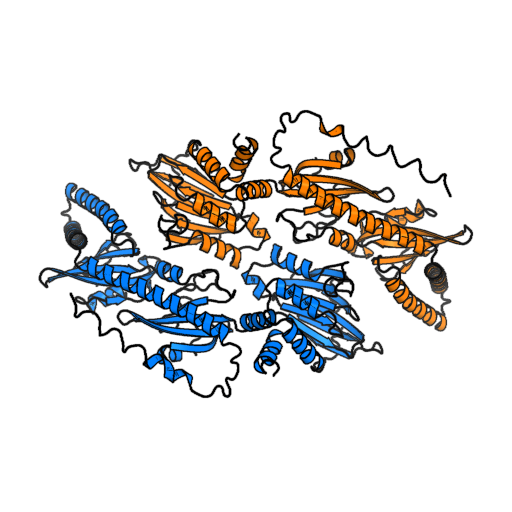M 3373 O O . LEU A 1 427 ? -12.008 13.641 -4.914 1 96.75 427 LEU A O 1
ATOM 3377 N N . ASP A 1 428 ? -11.992 15.789 -5.312 1 95.75 428 ASP A N 1
ATOM 3378 C CA . ASP A 1 428 ? -10.867 15.68 -6.234 1 95.75 428 ASP A CA 1
ATOM 3379 C C . ASP A 1 428 ? -9.672 15.016 -5.566 1 95.75 428 ASP A C 1
ATOM 3381 O O . ASP A 1 428 ? -9.078 14.086 -6.121 1 95.75 428 ASP A O 1
ATOM 3385 N N . GLN A 1 429 ? -9.344 15.445 -4.383 1 95.44 429 GLN A N 1
ATOM 3386 C CA . GLN A 1 429 ? -8.18 14.93 -3.684 1 95.44 429 GLN A CA 1
ATOM 3387 C C . GLN A 1 429 ? -8.367 13.461 -3.307 1 95.44 429 GLN A C 1
ATOM 3389 O O . GLN A 1 429 ? -7.445 12.656 -3.432 1 95.44 429 GLN A O 1
ATOM 3394 N N . ILE A 1 430 ? -9.562 13.109 -2.896 1 97.31 430 ILE A N 1
ATOM 3395 C CA . ILE A 1 430 ? -9.844 11.742 -2.465 1 97.31 430 ILE A CA 1
ATOM 3396 C C . ILE A 1 430 ? -9.883 10.812 -3.676 1 97.31 430 ILE A C 1
ATOM 3398 O O . ILE A 1 430 ? -9.242 9.758 -3.674 1 97.31 430 ILE A O 1
ATOM 3402 N N . LEU A 1 431 ? -10.531 11.258 -4.719 1 97 431 LEU A N 1
ATOM 3403 C CA . LEU A 1 431 ? -10.719 10.414 -5.895 1 97 431 LEU A CA 1
ATOM 3404 C C . LEU A 1 431 ? -9.422 10.281 -6.684 1 97 431 LEU A C 1
ATOM 3406 O O . LEU A 1 431 ? -9.156 9.242 -7.281 1 97 431 LEU A O 1
ATOM 3410 N N . ASP A 1 432 ? -8.625 11.297 -6.688 1 94.25 432 ASP A N 1
ATOM 3411 C CA . ASP A 1 432 ? -7.336 11.258 -7.371 1 94.25 432 ASP A CA 1
ATOM 3412 C C . ASP A 1 432 ? -6.43 10.18 -6.773 1 94.25 432 ASP A C 1
ATOM 3414 O O . ASP A 1 432 ? -5.535 9.672 -7.449 1 94.25 432 ASP A O 1
ATOM 3418 N N . ARG A 1 433 ? -6.699 9.844 -5.559 1 94.31 433 ARG A N 1
ATOM 3419 C CA . ARG A 1 433 ? -5.871 8.852 -4.891 1 94.31 433 ARG A CA 1
ATOM 3420 C C . ARG A 1 433 ? -6.449 7.449 -5.062 1 94.31 433 ARG A C 1
ATOM 3422 O O . ARG A 1 433 ? -5.91 6.477 -4.523 1 94.31 433 ARG A O 1
ATOM 3429 N N . GLY A 1 434 ? -7.531 7.344 -5.777 1 94.44 434 GLY A N 1
ATOM 3430 C CA . GLY A 1 434 ? -8.07 6.043 -6.141 1 94.44 434 GLY A CA 1
ATOM 3431 C C . GLY A 1 434 ? -9.172 5.574 -5.211 1 94.44 434 GLY A C 1
ATOM 3432 O O . GLY A 1 434 ? -9.602 4.422 -5.281 1 94.44 434 GLY A O 1
ATOM 3433 N N . TYR A 1 435 ? -9.586 6.426 -4.285 1 97.44 435 TYR A N 1
ATOM 3434 C CA . TYR A 1 435 ? -10.727 6.066 -3.441 1 97.44 435 TYR A CA 1
ATOM 3435 C C . TYR A 1 435 ? -12.039 6.227 -4.199 1 97.44 435 TYR A C 1
ATOM 3437 O O . TYR A 1 435 ? -12.07 6.805 -5.289 1 97.44 435 TYR A O 1
ATOM 3445 N N . LEU A 1 436 ? -13.086 5.641 -3.656 1 98.06 436 LEU A N 1
ATOM 3446 C CA . LEU A 1 436 ? -14.359 5.582 -4.363 1 98.06 436 LEU A CA 1
ATOM 3447 C C . LEU A 1 436 ? -15.375 6.531 -3.736 1 98.06 436 LEU A C 1
ATOM 3449 O O . LEU A 1 436 ? -15.266 6.867 -2.555 1 98.06 436 LEU A O 1
ATOM 3453 N N . LEU A 1 437 ? -16.344 6.938 -4.531 1 98.31 437 LEU A N 1
ATOM 3454 C CA . LEU A 1 437 ? -17.438 7.773 -4.043 1 98.31 437 LEU A CA 1
ATOM 3455 C C . LEU A 1 437 ? -18.188 7.082 -2.902 1 98.31 437 LEU A C 1
ATOM 3457 O O . LEU A 1 437 ? -18.656 7.742 -1.978 1 98.31 437 LEU A O 1
ATOM 3461 N N . SER A 1 438 ? -18.281 5.762 -2.951 1 97.94 438 SER A N 1
ATOM 3462 C CA . SER A 1 438 ? -19.016 4.98 -1.954 1 97.94 438 SER A CA 1
ATOM 3463 C C . SER A 1 438 ? -18.344 5.074 -0.585 1 97.94 438 SER A C 1
ATOM 3465 O O . SER A 1 438 ? -18.953 4.719 0.429 1 97.94 438 SER A O 1
ATOM 3467 N N . GLN A 1 439 ? -17.109 5.531 -0.551 1 97.38 439 GLN A N 1
ATOM 3468 C CA . GLN A 1 439 ? -16.375 5.652 0.708 1 97.38 439 GLN A CA 1
ATOM 3469 C C . GLN A 1 439 ? -16.562 7.039 1.315 1 97.38 439 GLN A C 1
ATOM 3471 O O . GLN A 1 439 ? -16.094 7.301 2.428 1 97.38 439 GLN A O 1
ATOM 3476 N N . ILE A 1 440 ? -17.188 7.953 0.614 1 98 440 ILE A N 1
ATOM 3477 C CA . ILE A 1 440 ? -17.281 9.344 1.029 1 98 440 ILE A CA 1
ATOM 3478 C C . ILE A 1 440 ? -18.688 9.633 1.554 1 98 440 ILE A C 1
ATOM 3480 O O . ILE A 1 440 ? -19.672 9.438 0.841 1 98 440 ILE A O 1
ATOM 3484 N N . ASN A 1 441 ? -18.781 10.062 2.744 1 97.25 441 ASN A N 1
ATOM 3485 C CA . ASN A 1 441 ? -20.016 10.5 3.4 1 97.25 441 ASN A CA 1
ATOM 3486 C C . ASN A 1 441 ? -19.984 12 3.695 1 97.25 441 ASN A C 1
ATOM 3488 O O . ASN A 1 441 ? -18.969 12.531 4.141 1 97.25 441 ASN A O 1
ATOM 3492 N N . VAL A 1 442 ? -21.109 12.656 3.428 1 96.88 442 VAL A N 1
ATOM 3493 C CA . VAL A 1 442 ? -21.156 14.102 3.578 1 96.88 442 VAL A CA 1
ATOM 3494 C C . VAL A 1 442 ? -22.328 14.5 4.477 1 96.88 442 VAL A C 1
ATOM 3496 O O . VAL A 1 442 ? -23.453 14.031 4.281 1 96.88 442 VAL A O 1
ATOM 3499 N N . LEU A 1 443 ? -22.031 15.25 5.441 1 95.31 443 LEU A N 1
ATOM 3500 C CA . LEU A 1 443 ? -23.062 15.844 6.293 1 95.31 443 LEU A CA 1
ATOM 3501 C C . LEU A 1 443 ? -23.016 17.359 6.215 1 95.31 443 LEU A C 1
ATOM 3503 O O . LEU A 1 443 ? -22.016 17.984 6.57 1 95.31 443 LEU A O 1
ATOM 3507 N N . SER A 1 444 ? -24.047 17.906 5.723 1 93.75 444 SER A N 1
ATOM 3508 C CA . SER A 1 444 ? -24.188 19.359 5.645 1 93.75 444 SER A CA 1
ATOM 3509 C C . SER A 1 444 ? -25.484 19.812 6.328 1 93.75 444 SER A C 1
ATOM 3511 O O . SER A 1 444 ? -26.5 19.141 6.258 1 93.75 444 SER A O 1
ATOM 3513 N N . CYS A 1 445 ? -25.406 20.906 7.023 1 92.62 445 CYS A N 1
ATOM 3514 C CA . CYS A 1 445 ? -26.547 21.516 7.684 1 92.62 445 CYS A CA 1
ATOM 3515 C C . CYS A 1 445 ? -26.562 23.031 7.453 1 92.62 445 CYS A C 1
ATOM 3517 O O . CYS A 1 445 ? -26.109 23.797 8.297 1 92.62 445 CYS A O 1
ATOM 3519 N N . PRO A 1 446 ? -27.312 23.484 6.43 1 90.81 446 PRO A N 1
ATOM 3520 C CA . PRO A 1 446 ? -27.281 24.891 6.051 1 90.81 446 PRO A CA 1
ATOM 3521 C C . PRO A 1 446 ? -27.875 25.812 7.117 1 90.81 446 PRO A C 1
ATOM 3523 O O . PRO A 1 446 ? -27.562 27 7.156 1 90.81 446 PRO A O 1
ATOM 3526 N N . GLN A 1 447 ? -28.703 25.297 7.953 1 90.06 447 GLN A N 1
ATOM 3527 C CA . GLN A 1 447 ? -29.344 26.125 8.977 1 90.06 447 GLN A CA 1
ATOM 3528 C C . GLN A 1 447 ? -28.422 26.328 10.172 1 90.06 447 GLN A C 1
ATOM 3530 O O . GLN A 1 447 ? -28.703 27.172 11.031 1 90.06 447 GLN A O 1
ATOM 3535 N N . ALA A 1 448 ? -27.375 25.547 10.195 1 93.06 448 ALA A N 1
ATOM 3536 C CA . ALA A 1 448 ? -26.469 25.625 11.336 1 93.06 448 ALA A CA 1
ATOM 3537 C C . ALA A 1 448 ? -25.438 26.75 11.141 1 93.06 448 ALA A C 1
ATOM 3539 O O . ALA A 1 448 ? -25.016 27.016 10.016 1 93.06 448 ALA A O 1
ATOM 3540 N N . ARG A 1 449 ? -25.109 27.344 12.25 1 93.12 449 ARG A N 1
ATOM 3541 C CA . ARG A 1 449 ? -24.016 28.297 12.25 1 93.12 449 ARG A CA 1
ATOM 3542 C C . ARG A 1 449 ? -22.656 27.594 12.32 1 93.12 449 ARG A C 1
ATOM 3544 O O . ARG A 1 449 ? -21.719 27.969 11.617 1 93.12 449 ARG A O 1
ATOM 3551 N N . THR A 1 450 ? -22.578 26.594 13.219 1 93.31 450 THR A N 1
ATOM 3552 C CA . THR A 1 450 ? -21.328 25.859 13.383 1 93.31 450 THR A CA 1
ATOM 3553 C C . THR A 1 450 ? -21.609 24.375 13.625 1 93.31 450 THR A C 1
ATOM 3555 O O . THR A 1 450 ? -22.734 24 13.953 1 93.31 450 THR A O 1
ATOM 3558 N N . GLY A 1 451 ? -20.609 23.562 13.367 1 94.06 451 GLY A N 1
ATOM 3559 C CA . GLY A 1 451 ? -20.641 22.141 13.656 1 94.06 451 GLY A CA 1
ATOM 3560 C C . GLY A 1 451 ? -19.453 21.672 14.492 1 94.06 451 GLY A C 1
ATOM 3561 O O . GLY A 1 451 ? -18.438 22.359 14.555 1 94.06 451 GLY A O 1
ATOM 3562 N N . GLU A 1 452 ? -19.672 20.547 15.164 1 94.25 452 GLU A N 1
ATOM 3563 C CA . GLU A 1 452 ? -18.656 19.859 15.953 1 94.25 452 GLU A CA 1
ATOM 3564 C C . GLU A 1 452 ? -18.625 18.375 15.625 1 94.25 452 GLU A C 1
ATOM 3566 O O . GLU A 1 452 ? -19.672 17.734 15.469 1 94.25 452 GLU A O 1
ATOM 3571 N N . ILE A 1 453 ? -17.438 17.875 15.414 1 95.69 453 ILE A N 1
ATOM 3572 C CA . ILE A 1 453 ? -17.25 16.453 15.211 1 95.69 453 ILE A CA 1
ATOM 3573 C C . ILE A 1 453 ? -16.609 15.828 16.453 1 95.69 453 ILE A C 1
ATOM 3575 O O . ILE A 1 453 ? -15.586 16.312 16.938 1 95.69 453 ILE A O 1
ATOM 3579 N N . ARG A 1 454 ? -17.188 14.828 16.953 1 93.56 454 ARG A N 1
ATOM 3580 C CA . ARG A 1 454 ? -16.609 14.008 18.016 1 93.56 454 ARG A CA 1
ATOM 3581 C C . ARG A 1 454 ? -16.484 12.555 17.578 1 93.56 454 ARG A C 1
ATOM 3583 O O . ARG A 1 454 ? -17.484 11.914 17.234 1 93.56 454 ARG A O 1
ATOM 3590 N N . TYR A 1 455 ? -15.281 12.133 17.609 1 93.25 455 TYR A N 1
ATOM 3591 C CA . TYR A 1 455 ? -14.984 10.75 17.266 1 93.25 455 TYR A CA 1
ATOM 3592 C C . TYR A 1 455 ? -14.469 9.984 18.469 1 93.25 455 TYR A C 1
ATOM 3594 O O . TYR A 1 455 ? -13.641 10.492 19.234 1 93.25 455 TYR A O 1
ATOM 3602 N N . ASP A 1 456 ? -14.938 8.734 18.656 1 88.62 456 ASP A N 1
ATOM 3603 C CA . ASP A 1 456 ? -14.375 7.809 19.625 1 88.62 456 ASP A CA 1
ATOM 3604 C C . ASP A 1 456 ? -14.703 6.363 19.266 1 88.62 456 ASP A C 1
ATOM 3606 O O . ASP A 1 456 ? -15.195 6.094 18.172 1 88.62 456 ASP A O 1
ATOM 3610 N N . CYS A 1 457 ? -14.297 5.418 20.109 1 81.19 457 CYS A N 1
ATOM 3611 C CA . CYS A 1 457 ? -14.453 3.996 19.828 1 81.19 457 CYS A CA 1
ATOM 3612 C C . CYS A 1 457 ? -15.93 3.625 19.719 1 81.19 457 CYS A C 1
ATOM 3614 O O . CYS A 1 457 ? -16.266 2.58 19.156 1 81.19 457 CYS A O 1
ATOM 3616 N N . GLU A 1 458 ? -16.766 4.5 20.234 1 80.94 458 GLU A N 1
ATOM 3617 C CA . GLU A 1 458 ? -18.203 4.191 20.203 1 80.94 458 GLU A CA 1
ATOM 3618 C C . GLU A 1 458 ? -18.859 4.738 18.953 1 80.94 458 GLU A C 1
ATOM 3620 O O . GLU A 1 458 ? -19.969 4.336 18.594 1 80.94 458 GLU A O 1
ATOM 3625 N N . GLY A 1 459 ? -18.125 5.652 18.375 1 87.25 459 GLY A N 1
ATOM 3626 C CA . GLY A 1 459 ? -18.688 6.18 17.141 1 87.25 459 GLY A CA 1
ATOM 3627 C C . GLY A 1 459 ? -18.359 7.645 16.906 1 87.25 459 GLY A C 1
ATOM 3628 O O . GLY A 1 459 ? -17.5 8.211 17.578 1 87.25 459 GLY A O 1
ATOM 3629 N N . THR A 1 460 ? -19 8.195 15.836 1 91.44 460 THR A N 1
ATOM 3630 C CA . THR A 1 460 ? -18.797 9.586 15.461 1 91.44 460 THR A CA 1
ATOM 3631 C C . THR A 1 460 ? -20.094 10.375 15.578 1 91.44 460 THR A C 1
ATOM 3633 O O . THR A 1 460 ? -21.109 9.984 15.016 1 91.44 460 THR A O 1
ATOM 3636 N N . VAL A 1 461 ? -20.031 11.445 16.328 1 93.19 461 VAL A N 1
ATOM 3637 C CA . VAL A 1 461 ? -21.203 12.305 16.516 1 93.19 461 VAL A CA 1
ATOM 3638 C C . VAL A 1 461 ? -20.906 13.711 16 1 93.19 461 VAL A C 1
ATOM 3640 O O . VAL A 1 461 ? -19.812 14.242 16.25 1 93.19 461 VAL A O 1
ATOM 3643 N N . ILE A 1 462 ? -21.812 14.266 15.32 1 95.06 462 ILE A N 1
ATOM 3644 C CA . ILE A 1 462 ? -21.734 15.641 14.844 1 95.06 462 ILE A CA 1
ATOM 3645 C C . ILE A 1 462 ? -22.812 16.484 15.508 1 95.06 462 ILE A C 1
ATOM 3647 O O . ILE A 1 462 ? -24 16.172 15.406 1 95.06 462 ILE A O 1
ATOM 3651 N N . THR A 1 463 ? -22.391 17.5 16.156 1 94.75 463 THR A N 1
ATOM 3652 C CA . THR A 1 463 ? -23.344 18.391 16.812 1 94.75 463 THR A CA 1
ATOM 3653 C C . THR A 1 463 ? -23.375 19.75 16.094 1 94.75 463 THR A C 1
ATOM 3655 O O . THR A 1 463 ? -22.328 20.266 15.695 1 94.75 463 THR A O 1
ATOM 3658 N N . TRP A 1 464 ? -24.625 20.281 16 1 93.81 464 TRP A N 1
ATOM 3659 C CA . TRP A 1 464 ? -24.812 21.531 15.297 1 93.81 464 TRP A CA 1
ATOM 3660 C C . TRP A 1 464 ? -25.312 22.625 16.25 1 93.81 464 TRP A C 1
ATOM 3662 O O . TRP A 1 464 ? -26.109 22.359 17.156 1 93.81 464 TRP A O 1
ATOM 3672 N N . THR A 1 465 ? -24.812 23.781 15.992 1 92.88 465 THR A N 1
ATOM 3673 C CA . THR A 1 465 ? -25.266 24.969 16.719 1 92.88 465 THR A CA 1
ATOM 3674 C C . THR A 1 465 ? -25.938 25.953 15.766 1 92.88 465 THR A C 1
ATOM 3676 O O . THR A 1 465 ? -25.422 26.25 14.688 1 92.88 465 THR A O 1
ATOM 3679 N N . GLY A 1 466 ? -27.062 26.469 16.234 1 91.19 466 GLY A N 1
ATOM 3680 C CA . GLY A 1 466 ? -27.828 27.391 15.414 1 91.19 466 GLY A CA 1
ATOM 3681 C C . GLY A 1 466 ? -27.297 28.812 15.453 1 91.19 466 GLY A C 1
ATOM 3682 O O . GLY A 1 466 ? -26.344 29.094 16.172 1 91.19 466 GLY A O 1
ATOM 3683 N N . PRO A 1 467 ? -27.891 29.672 14.57 1 89.19 467 PRO A N 1
ATOM 3684 C CA . PRO A 1 467 ? -27.469 31.078 14.523 1 89.19 467 PRO A CA 1
ATOM 3685 C C . PRO A 1 467 ? -27.672 31.797 15.859 1 89.19 467 PRO A C 1
ATOM 3687 O O . PRO A 1 467 ? -26.953 32.75 16.156 1 89.19 467 PRO A O 1
ATOM 3690 N N . ASP A 1 468 ? -28.609 31.344 16.703 1 87.12 468 ASP A N 1
ATOM 3691 C CA . ASP A 1 468 ? -28.891 31.922 18.016 1 87.12 468 ASP A CA 1
ATOM 3692 C C . ASP A 1 468 ? -27.953 31.344 19.062 1 87.12 468 ASP A C 1
ATOM 3694 O O . ASP A 1 468 ? -28.156 31.547 20.266 1 87.12 468 ASP A O 1
ATOM 3698 N N . LEU A 1 469 ? -27.031 30.5 18.656 1 83.88 469 LEU A N 1
ATOM 3699 C CA . LEU A 1 469 ? -26.031 29.891 19.516 1 83.88 469 LEU A CA 1
ATOM 3700 C C . LEU A 1 469 ? -26.641 28.797 20.375 1 83.88 469 LEU A C 1
ATOM 3702 O O . LEU A 1 469 ? -26.078 28.406 21.391 1 83.88 469 LEU A O 1
ATOM 3706 N N . LYS A 1 470 ? -27.844 28.406 20.031 1 87 470 LYS A N 1
ATOM 3707 C CA . LYS A 1 470 ? -28.484 27.266 20.688 1 87 470 LYS A CA 1
ATOM 3708 C C . LYS A 1 470 ? -28.25 25.984 19.906 1 87 470 LYS A C 1
ATOM 3710 O O . LYS A 1 470 ? -28.078 26.016 18.688 1 87 470 LYS A O 1
ATOM 3715 N N . PRO A 1 471 ? -28.234 24.938 20.656 1 88.31 471 PRO A N 1
ATOM 3716 C CA . PRO A 1 471 ? -28.062 23.656 19.969 1 88.31 471 PRO A CA 1
ATOM 3717 C C . PRO A 1 471 ? -29.219 23.312 19.031 1 88.31 471 PRO A C 1
ATOM 3719 O O . PRO A 1 471 ? -30.391 23.5 19.406 1 88.31 471 PRO A O 1
ATOM 3722 N N . LEU A 1 472 ? -28.938 22.938 17.844 1 90 472 LEU A N 1
ATOM 3723 C CA . LEU A 1 472 ? -29.938 22.516 16.859 1 90 472 LEU A CA 1
ATOM 3724 C C . LEU A 1 472 ? -30.203 21.031 16.969 1 90 472 LEU A C 1
ATOM 3726 O O . LEU A 1 472 ? -31.344 20.578 16.828 1 90 472 LEU A O 1
ATOM 3730 N N . GLY A 1 473 ? -29.125 20.266 17.172 1 92.19 473 GLY A N 1
ATOM 3731 C CA . GLY A 1 473 ? -29.219 18.812 17.203 1 92.19 473 GLY A CA 1
ATOM 3732 C C . GLY A 1 473 ? -27.922 18.109 16.844 1 92.19 473 GLY A C 1
ATOM 3733 O O . GLY A 1 473 ? -26.859 18.75 16.797 1 92.19 473 GLY A O 1
ATOM 3734 N N . ALA A 1 474 ? -28.109 16.781 16.734 1 93.5 474 ALA A N 1
ATOM 3735 C CA . ALA A 1 474 ? -26.906 15.977 16.453 1 93.5 474 ALA A CA 1
ATOM 3736 C C . ALA A 1 474 ? -27.188 14.938 15.375 1 93.5 474 ALA A C 1
ATOM 3738 O O . ALA A 1 474 ? -28.344 14.555 15.156 1 93.5 474 ALA A O 1
ATOM 3739 N N . HIS A 1 475 ? -26.219 14.641 14.672 1 93.62 475 HIS A N 1
ATOM 3740 C CA . HIS A 1 475 ? -26.25 13.555 13.695 1 93.62 475 HIS A CA 1
ATOM 3741 C C . HIS A 1 475 ? -25.141 12.539 13.977 1 93.62 475 HIS A C 1
ATOM 3743 O O . HIS A 1 475 ? -24.172 12.852 14.672 1 93.62 475 HIS A O 1
ATOM 3749 N N . ASN A 1 476 ? -25.344 11.367 13.492 1 91.75 476 ASN A N 1
ATOM 3750 C CA . ASN A 1 476 ? -24.297 10.344 13.43 1 91.75 476 ASN A CA 1
ATOM 3751 C C . ASN A 1 476 ? -23.812 10.133 12.008 1 91.75 476 ASN A C 1
ATOM 3753 O O . ASN A 1 476 ? -24.391 10.648 11.055 1 91.75 476 ASN A O 1
ATOM 3757 N N . ILE A 1 477 ? -22.703 9.422 11.891 1 87.88 477 ILE A N 1
ATOM 3758 C CA . ILE A 1 477 ? -22.109 9.195 10.578 1 87.88 477 ILE A CA 1
ATOM 3759 C C . ILE A 1 477 ? -23.109 8.477 9.672 1 87.88 477 ILE A C 1
ATOM 3761 O O . ILE A 1 477 ? -23.109 8.68 8.453 1 87.88 477 ILE A O 1
ATOM 3765 N N . GLU A 1 478 ? -24.016 7.688 10.25 1 88.88 478 GLU A N 1
ATOM 3766 C CA . GLU A 1 478 ? -24.984 6.926 9.477 1 88.88 478 GLU A CA 1
ATOM 3767 C C . GLU A 1 478 ? -26.031 7.848 8.836 1 88.88 478 GLU A C 1
ATOM 3769 O O . GLU A 1 478 ? -26.719 7.453 7.895 1 88.88 478 GLU A O 1
ATOM 3774 N N . ASP A 1 479 ? -26.141 9.047 9.336 1 92.25 479 ASP A N 1
ATOM 3775 C CA . ASP A 1 479 ? -27.109 10.008 8.828 1 92.25 479 ASP A CA 1
ATOM 3776 C C . ASP A 1 479 ? -26.562 10.75 7.613 1 92.25 479 ASP A C 1
ATOM 3778 O O . ASP A 1 479 ? -27.297 11.484 6.945 1 92.25 479 ASP A O 1
ATOM 3782 N N . ALA A 1 480 ? -25.281 10.523 7.316 1 94.31 480 ALA A N 1
ATOM 3783 C CA . ALA A 1 480 ? -24.641 11.258 6.23 1 94.31 480 ALA A CA 1
ATOM 3784 C C . ALA A 1 480 ? -25.078 10.734 4.871 1 94.31 480 ALA A C 1
ATOM 3786 O O . ALA A 1 480 ? -25.531 9.586 4.758 1 94.31 480 ALA A O 1
ATOM 3787 N N . VAL A 1 481 ? -25.078 11.57 3.928 1 95.25 481 VAL A N 1
ATOM 3788 C CA . VAL A 1 481 ? -25.359 11.172 2.551 1 95.25 481 VAL A CA 1
ATOM 3789 C C . VAL A 1 481 ? -24.141 10.453 1.961 1 95.25 481 VAL A C 1
ATOM 3791 O O . VAL A 1 481 ? -23.047 11.008 1.925 1 95.25 481 VAL A O 1
ATOM 3794 N N . ASN A 1 482 ? -24.375 9.273 1.579 1 96.56 482 ASN A N 1
ATOM 3795 C CA . ASN A 1 482 ? -23.312 8.539 0.889 1 96.56 482 ASN A CA 1
ATOM 3796 C C . ASN A 1 482 ? -23.25 8.906 -0.591 1 96.56 482 ASN A C 1
ATOM 3798 O O . ASN A 1 482 ? -24.234 8.742 -1.315 1 96.56 482 ASN A O 1
ATOM 3802 N N . LEU A 1 483 ? -22.109 9.289 -1.064 1 97.44 483 LEU A N 1
ATOM 3803 C CA . LEU A 1 483 ? -22 9.852 -2.408 1 97.44 483 LEU A CA 1
ATOM 3804 C C . LEU A 1 483 ? -22.062 8.75 -3.461 1 97.44 483 LEU A C 1
ATOM 3806 O O . LEU A 1 483 ? -22.422 9.008 -4.613 1 97.44 483 LEU A O 1
ATOM 3810 N N . GLY A 1 484 ? -21.609 7.535 -3.086 1 97.31 484 GLY A N 1
ATOM 3811 C CA . GLY A 1 484 ? -21.766 6.422 -4.008 1 97.31 484 GLY A CA 1
ATOM 3812 C C . GLY A 1 484 ? -23.219 6.129 -4.34 1 97.31 484 GLY A C 1
ATOM 3813 O O . GLY A 1 484 ? -23.578 6.016 -5.516 1 97.31 484 GLY A O 1
ATOM 3814 N N . LYS A 1 485 ? -24 6.059 -3.352 1 95.56 485 LYS A N 1
ATOM 3815 C CA . LYS A 1 485 ? -25.422 5.793 -3.523 1 95.56 485 LYS A CA 1
ATOM 3816 C C . LYS A 1 485 ? -26.109 6.941 -4.254 1 95.56 485 LYS A C 1
ATOM 3818 O O . LYS A 1 485 ? -26.922 6.715 -5.148 1 95.56 485 LYS A O 1
ATOM 3823 N N . LEU A 1 486 ? -25.828 8.094 -3.855 1 95.75 486 LEU A N 1
ATOM 3824 C CA . LEU A 1 486 ? -26.406 9.258 -4.508 1 95.75 486 LEU A CA 1
ATOM 3825 C C . LEU A 1 486 ? -26.047 9.297 -5.988 1 95.75 486 LEU A C 1
ATOM 3827 O O . LEU A 1 486 ? -26.906 9.555 -6.836 1 95.75 486 LEU A O 1
ATOM 3831 N N . MET A 1 487 ? -24.828 9.047 -6.273 1 95.56 487 MET A N 1
ATOM 3832 C CA . MET A 1 487 ? -24.359 9.109 -7.656 1 95.56 487 MET A CA 1
ATOM 3833 C C . MET A 1 487 ? -25.016 8.008 -8.492 1 95.56 487 MET A C 1
ATOM 3835 O O . MET A 1 487 ? -25.297 8.211 -9.672 1 95.56 487 MET A O 1
ATOM 3839 N N . GLU A 1 488 ? -25.156 6.848 -7.887 1 94.06 488 GLU A N 1
ATOM 3840 C CA . GLU A 1 488 ? -25.875 5.781 -8.586 1 94.06 488 GLU A CA 1
ATOM 3841 C C . GLU A 1 488 ? -27.266 6.234 -9.023 1 94.06 488 GLU A C 1
ATOM 3843 O O . GLU A 1 488 ? -27.688 5.953 -10.148 1 94.06 488 GLU A O 1
ATOM 3848 N N . THR A 1 489 ? -27.906 6.941 -8.156 1 92.38 489 THR A N 1
ATOM 3849 C CA . THR A 1 489 ? -29.219 7.465 -8.461 1 92.38 489 THR A CA 1
ATOM 3850 C C . THR A 1 489 ? -29.156 8.5 -9.578 1 92.38 489 THR A C 1
ATOM 3852 O O . THR A 1 489 ? -30 8.523 -10.477 1 92.38 489 THR A O 1
ATOM 3855 N N . ILE A 1 490 ? -28.188 9.281 -9.539 1 93.19 490 ILE A N 1
ATOM 3856 C CA . ILE A 1 490 ? -28.016 10.336 -10.523 1 93.19 490 ILE A CA 1
ATOM 3857 C C . ILE A 1 490 ? -27.75 9.719 -11.898 1 93.19 490 ILE A C 1
ATOM 3859 O O . ILE A 1 490 ? -28.328 10.148 -12.898 1 93.19 490 ILE A O 1
ATOM 3863 N N . ILE A 1 491 ? -26.906 8.75 -11.922 1 90.81 491 ILE A N 1
ATOM 3864 C CA . ILE A 1 491 ? -26.547 8.102 -13.18 1 90.81 491 ILE A CA 1
ATOM 3865 C C . ILE A 1 491 ? -27.75 7.398 -13.773 1 90.81 491 ILE A C 1
ATOM 3867 O O . ILE A 1 491 ? -27.938 7.391 -14.992 1 90.81 491 ILE A O 1
ATOM 3871 N N . ALA A 1 492 ? -28.531 6.824 -12.922 1 86.25 492 ALA A N 1
ATOM 3872 C CA . ALA A 1 492 ? -29.719 6.109 -13.375 1 86.25 492 ALA A CA 1
ATOM 3873 C C . ALA A 1 492 ? -30.719 7.059 -14.031 1 86.25 492 ALA A C 1
ATOM 3875 O O . ALA A 1 492 ? -31.547 6.637 -14.828 1 86.25 492 ALA A O 1
ATOM 3876 N N . GLN A 1 493 ? -30.656 8.328 -13.68 1 83.06 493 GLN A N 1
ATOM 3877 C CA . GLN A 1 493 ? -31.578 9.32 -14.227 1 83.06 493 GLN A CA 1
ATOM 3878 C C . GLN A 1 493 ? -31.141 9.773 -15.617 1 83.06 493 GLN A C 1
ATOM 3880 O O . GLN A 1 493 ? -31.922 10.352 -16.359 1 83.06 493 GLN A O 1
ATOM 3885 N N . GLY A 1 494 ? -30.031 9.305 -16.219 1 71.81 494 GLY A N 1
ATOM 3886 C CA . GLY A 1 494 ? -29.594 9.539 -17.578 1 71.81 494 GLY A CA 1
ATOM 3887 C C . GLY A 1 494 ? -28.875 10.859 -17.766 1 71.81 494 GLY A C 1
ATOM 3888 O O . GLY A 1 494 ? -28.828 11.68 -16.844 1 71.81 494 GLY A O 1
ATOM 3889 N N . PRO A 1 495 ? -27.938 10.945 -18.859 1 62.94 495 PRO A N 1
ATOM 3890 C CA . PRO A 1 495 ? -27.281 12.211 -19.156 1 62.94 495 PRO A CA 1
ATOM 3891 C C . PRO A 1 495 ? -28.266 13.336 -19.484 1 62.94 495 PRO A C 1
ATOM 3893 O O . PRO A 1 495 ? -29.438 13.07 -19.766 1 62.94 495 PRO A O 1
ATOM 3896 N N . PRO A 1 496 ? -27.781 14.672 -19.141 1 50.34 496 PRO A N 1
ATOM 3897 C CA . PRO A 1 496 ? -28.734 15.688 -19.609 1 50.34 496 PRO A CA 1
ATOM 3898 C C . PRO A 1 496 ? -29.141 15.477 -21.062 1 50.34 496 PRO A C 1
ATOM 3900 O O . PRO A 1 496 ? -28.359 14.961 -21.875 1 50.34 496 PRO A O 1
ATOM 3903 N N . GLU A 1 497 ? -30.516 15.492 -21.375 1 42.06 497 GLU A N 1
ATOM 3904 C CA . GLU A 1 497 ? -30.969 15.664 -22.75 1 42.06 497 GLU A CA 1
ATOM 3905 C C . GLU A 1 497 ? -30.188 16.766 -23.453 1 42.06 497 GLU A C 1
ATOM 3907 O O . GLU A 1 497 ? -29.844 17.781 -22.844 1 42.06 497 GLU A O 1
ATOM 3912 N N . MET B 1 1 ? 18.109 67.312 -21.719 1 22.45 1 MET B N 1
ATOM 3913 C CA . MET B 1 1 ? 17.797 66.25 -22.688 1 22.45 1 MET B CA 1
ATOM 3914 C C . MET B 1 1 ? 18.953 65.25 -22.797 1 22.45 1 MET B C 1
ATOM 3916 O O . MET B 1 1 ? 18.734 64.062 -23.016 1 22.45 1 MET B O 1
ATOM 3920 N N . ASN B 1 2 ? 20.203 65.75 -23 1 20.94 2 ASN B N 1
ATOM 3921 C CA . ASN B 1 2 ? 21.328 65.062 -23.688 1 20.94 2 ASN B CA 1
ATOM 3922 C C . ASN B 1 2 ? 22.031 64.062 -22.766 1 20.94 2 ASN B C 1
ATOM 3924 O O . ASN B 1 2 ? 22.891 63.312 -23.219 1 20.94 2 ASN B O 1
ATOM 3928 N N . LYS B 1 3 ? 22.297 64.438 -21.516 1 23.12 3 LYS B N 1
ATOM 3929 C CA . LYS B 1 3 ? 23.438 63.969 -20.734 1 23.12 3 LYS B CA 1
ATOM 3930 C C . LYS B 1 3 ? 23.297 62.469 -20.422 1 23.12 3 LYS B C 1
ATOM 3932 O O . LYS B 1 3 ? 24.062 61.938 -19.609 1 23.12 3 LYS B O 1
ATOM 3937 N N . LEU B 1 4 ? 22.016 61.875 -20.641 1 24.11 4 LEU B N 1
ATOM 3938 C CA . LEU B 1 4 ? 21.5 60.625 -20.078 1 24.11 4 LEU B CA 1
ATOM 3939 C C . LEU B 1 4 ? 22.188 59.438 -20.703 1 24.11 4 LEU B C 1
ATOM 3941 O O . LEU B 1 4 ? 21.812 58.281 -20.406 1 24.11 4 LEU B O 1
ATOM 3945 N N . PHE B 1 5 ? 23 59.625 -21.844 1 25.89 5 PHE B N 1
ATOM 3946 C CA . PHE B 1 5 ? 23.328 58.562 -22.781 1 25.89 5 PHE B CA 1
ATOM 3947 C C . PHE B 1 5 ? 24.406 57.625 -22.203 1 25.89 5 PHE B C 1
ATOM 3949 O O . PHE B 1 5 ? 24.703 56.594 -22.766 1 25.89 5 PHE B O 1
ATOM 3956 N N . CYS B 1 6 ? 25.453 58.125 -21.438 1 23.34 6 CYS B N 1
ATOM 3957 C CA . CYS B 1 6 ? 26.797 57.594 -21.547 1 23.34 6 CYS B CA 1
ATOM 3958 C C . CYS B 1 6 ? 26.891 56.219 -20.859 1 23.34 6 CYS B C 1
ATOM 3960 O O . CYS B 1 6 ? 27.812 55.438 -21.125 1 23.34 6 CYS B O 1
ATOM 3962 N N . LEU B 1 7 ? 26.391 56.031 -19.578 1 26.73 7 LEU B N 1
ATOM 3963 C CA . LEU B 1 7 ? 27.062 55.125 -18.672 1 26.73 7 LEU B CA 1
ATOM 3964 C C . LEU B 1 7 ? 26.719 53.688 -19.016 1 26.73 7 LEU B C 1
ATOM 3966 O O . LEU B 1 7 ? 26.062 52.969 -18.234 1 26.73 7 LEU B O 1
ATOM 3970 N N . ALA B 1 8 ? 26.125 53.312 -20.234 1 26.52 8 ALA B N 1
ATOM 3971 C CA . ALA B 1 8 ? 25.562 52.031 -20.672 1 26.52 8 ALA B CA 1
ATOM 3972 C C . ALA B 1 8 ? 26.672 51 -20.875 1 26.52 8 ALA B C 1
ATOM 3974 O O . ALA B 1 8 ? 26.391 49.812 -21.141 1 26.52 8 ALA B O 1
ATOM 3975 N N . GLY B 1 9 ? 27.938 51.438 -21.203 1 25.67 9 GLY B N 1
ATOM 3976 C CA . GLY B 1 9 ? 28.844 50.562 -21.938 1 25.67 9 GLY B CA 1
ATOM 3977 C C . GLY B 1 9 ? 29.359 49.406 -21.125 1 25.67 9 GLY B C 1
ATOM 3978 O O . GLY B 1 9 ? 29.594 48.312 -21.672 1 25.67 9 GLY B O 1
ATOM 3979 N N . THR B 1 10 ? 29.969 49.625 -19.938 1 27.14 10 THR B N 1
ATOM 3980 C CA . THR B 1 10 ? 31.094 48.812 -19.469 1 27.14 10 THR B CA 1
ATOM 3981 C C . THR B 1 10 ? 30.609 47.469 -18.938 1 27.14 10 THR B C 1
ATOM 3983 O O . THR B 1 10 ? 31.406 46.625 -18.516 1 27.14 10 THR B O 1
ATOM 3986 N N . LEU B 1 11 ? 29.297 47.281 -18.562 1 28.2 11 LEU B N 1
ATOM 3987 C CA . LEU B 1 11 ? 29.016 46.188 -17.656 1 28.2 11 LEU B CA 1
ATOM 3988 C C . LEU B 1 11 ? 29.141 44.812 -18.359 1 28.2 11 LEU B C 1
ATOM 3990 O O . LEU B 1 11 ? 28.828 43.781 -17.766 1 28.2 11 LEU B O 1
ATOM 3994 N N . LEU B 1 12 ? 29.516 44.781 -19.703 1 27.81 12 LEU B N 1
ATOM 3995 C CA . LEU B 1 12 ? 29.469 43.562 -20.5 1 27.81 12 LEU B CA 1
ATOM 3996 C C . LEU B 1 12 ? 30.578 42.594 -20.062 1 27.81 12 LEU B C 1
ATOM 3998 O O . LEU B 1 12 ? 30.609 41.438 -20.516 1 27.81 12 LEU B O 1
ATOM 4002 N N . PHE B 1 13 ? 31.781 43.094 -19.641 1 28.53 13 PHE B N 1
ATOM 4003 C CA . PHE B 1 13 ? 33 42.312 -19.781 1 28.53 13 PHE B CA 1
ATOM 4004 C C . PHE B 1 13 ? 33 41.094 -18.875 1 28.53 13 PHE B C 1
ATOM 4006 O O . PHE B 1 13 ? 33.625 40.094 -19.172 1 28.53 13 PHE B O 1
ATOM 4013 N N . ILE B 1 14 ? 32.688 41.281 -17.562 1 30.23 14 ILE B N 1
ATOM 4014 C CA . ILE B 1 14 ? 33.312 40.344 -16.625 1 30.23 14 ILE B CA 1
ATOM 4015 C C . ILE B 1 14 ? 32.688 38.969 -16.781 1 30.23 14 ILE B C 1
ATOM 4017 O O . ILE B 1 14 ? 32.969 38.062 -15.992 1 30.23 14 ILE B O 1
ATOM 4021 N N . LEU B 1 15 ? 31.656 38.75 -17.703 1 29 15 LEU B N 1
ATOM 4022 C CA . LEU B 1 15 ? 31.016 37.438 -17.688 1 29 15 LEU B CA 1
ATOM 4023 C C . LEU B 1 15 ? 31.953 36.375 -18.25 1 29 15 LEU B C 1
ATOM 4025 O O . LEU B 1 15 ? 31.594 35.188 -18.297 1 29 15 LEU B O 1
ATOM 4029 N N . GLY B 1 16 ? 32.906 36.781 -19.156 1 28.86 16 GLY B N 1
ATOM 4030 C CA . GLY B 1 16 ? 33.594 35.812 -20.016 1 28.86 16 GLY B CA 1
ATOM 4031 C C . GLY B 1 16 ? 34.5 34.875 -19.25 1 28.86 16 GLY B C 1
ATOM 4032 O O . GLY B 1 16 ? 34.719 33.75 -19.672 1 28.86 16 GLY B O 1
ATOM 4033 N N . SER B 1 17 ? 35.375 35.469 -18.438 1 29.95 17 SER B N 1
ATOM 4034 C CA . SER B 1 17 ? 36.625 34.781 -18.156 1 29.95 17 SER B CA 1
ATOM 4035 C C . SER B 1 17 ? 36.375 33.5 -17.375 1 29.95 17 SER B C 1
ATOM 4037 O O . SER B 1 17 ? 37.312 32.719 -17.125 1 29.95 17 SER B O 1
ATOM 4039 N N . LEU B 1 18 ? 35.375 33.5 -16.516 1 30.02 18 LEU B N 1
ATOM 4040 C CA . LEU B 1 18 ? 35.562 32.406 -15.555 1 30.02 18 LEU B CA 1
ATOM 4041 C C . LEU B 1 18 ? 35.438 31.047 -16.25 1 30.02 18 LEU B C 1
ATOM 4043 O O . LEU B 1 18 ? 35.469 30 -15.586 1 30.02 18 LEU B O 1
ATOM 4047 N N . PHE B 1 19 ? 35.125 31 -17.594 1 30.61 19 PHE B N 1
ATOM 4048 C CA . PHE B 1 19 ? 34.875 29.719 -18.266 1 30.61 19 PHE B CA 1
ATOM 4049 C C . PHE B 1 19 ? 36.188 29.031 -18.578 1 30.61 19 PHE B C 1
ATOM 4051 O O . PHE B 1 19 ? 36.219 27.984 -19.234 1 30.61 19 PHE B O 1
ATOM 4058 N N . LEU B 1 20 ? 37.344 29.688 -18.75 1 29.23 20 LEU B N 1
ATOM 4059 C CA . LEU B 1 20 ? 38.469 29.078 -19.469 1 29.23 20 LEU B CA 1
ATOM 4060 C C . LEU B 1 20 ? 39 27.859 -18.734 1 29.23 20 LEU B C 1
ATOM 4062 O O . LEU B 1 20 ? 40.062 27.344 -19.062 1 29.23 20 LEU B O 1
ATOM 4066 N N . SER B 1 21 ? 38.969 27.828 -17.422 1 31.34 21 SER B N 1
ATOM 4067 C CA . SER B 1 21 ? 39.844 26.75 -17.016 1 31.34 21 SER B CA 1
ATOM 4068 C C . SER B 1 21 ? 39.594 25.484 -17.812 1 31.34 21 SER B C 1
ATOM 4070 O O . SER B 1 21 ? 38.469 25.297 -18.328 1 31.34 21 SER B O 1
ATOM 4072 N N . GLY B 1 22 ? 40.688 24.734 -18.312 1 31.92 22 GLY B N 1
ATOM 4073 C CA . GLY B 1 22 ? 40.75 23.547 -19.156 1 31.92 22 GLY B CA 1
ATOM 4074 C C . GLY B 1 22 ? 39.656 22.547 -18.859 1 31.92 22 GLY B C 1
ATOM 4075 O O . GLY B 1 22 ? 39.062 22.547 -17.766 1 31.92 22 GLY B O 1
ATOM 4076 N N . PRO B 1 23 ? 39 22.031 -19.953 1 33.19 23 PRO B N 1
ATOM 4077 C CA . PRO B 1 23 ? 38.062 20.891 -19.891 1 33.19 23 PRO B CA 1
ATOM 4078 C C . PRO B 1 23 ? 38.594 19.734 -19.047 1 33.19 23 PRO B C 1
ATOM 4080 O O . PRO B 1 23 ? 38.219 18.594 -19.266 1 33.19 23 PRO B O 1
ATOM 4083 N N . ALA B 1 24 ? 39.844 19.891 -18.328 1 31.77 24 ALA B N 1
ATOM 4084 C CA . ALA B 1 24 ? 40.469 18.734 -17.672 1 31.77 24 ALA B CA 1
ATOM 4085 C C . ALA B 1 24 ? 39.406 17.703 -17.25 1 31.77 24 ALA B C 1
ATOM 4087 O O . ALA B 1 24 ? 38.219 18 -17.281 1 31.77 24 ALA B O 1
ATOM 4088 N N . ASN B 1 25 ? 39.969 16.734 -16.172 1 33.25 25 ASN B N 1
ATOM 4089 C CA . ASN B 1 25 ? 39.344 15.531 -15.617 1 33.25 25 ASN B CA 1
ATOM 4090 C C . ASN B 1 25 ? 37.906 15.812 -15.164 1 33.25 25 ASN B C 1
ATOM 4092 O O . ASN B 1 25 ? 37.688 16.297 -14.055 1 33.25 25 ASN B O 1
ATOM 4096 N N . SER B 1 26 ? 37.219 16.516 -15.727 1 38.94 26 SER B N 1
ATOM 4097 C CA . SER B 1 26 ? 35.812 16.531 -15.344 1 38.94 26 SER B CA 1
ATOM 4098 C C . SER B 1 26 ? 35.375 15.188 -14.758 1 38.94 26 SER B C 1
ATOM 4100 O O . SER B 1 26 ? 35.031 14.266 -15.5 1 38.94 26 SER B O 1
ATOM 4102 N N . MET B 1 27 ? 36.219 14.547 -13.883 1 42.47 27 MET B N 1
ATOM 4103 C CA . MET B 1 27 ? 35.844 13.375 -13.094 1 42.47 27 MET B CA 1
ATOM 4104 C C . MET B 1 27 ? 34.344 13.312 -12.859 1 42.47 27 MET B C 1
ATOM 4106 O O . MET B 1 27 ? 33.75 14.258 -12.336 1 42.47 27 MET B O 1
ATOM 4110 N N . HIS B 1 28 ? 33.562 12.695 -13.688 1 55.53 28 HIS B N 1
ATOM 4111 C CA . HIS B 1 28 ? 32.125 12.344 -13.602 1 55.53 28 HIS B CA 1
ATOM 4112 C C . HIS B 1 28 ? 31.719 12.102 -12.156 1 55.53 28 HIS B C 1
ATOM 4114 O O . HIS B 1 28 ? 32.281 11.242 -11.477 1 55.53 28 HIS B O 1
ATOM 4120 N N . GLU B 1 29 ? 31.391 13.039 -11.5 1 72 29 GLU B N 1
ATOM 4121 C CA . GLU B 1 29 ? 30.797 12.82 -10.18 1 72 29 GLU B CA 1
ATOM 4122 C C . GLU B 1 29 ? 29.484 12.047 -10.289 1 72 29 GLU B C 1
ATOM 4124 O O . GLU B 1 29 ? 28.484 12.578 -10.781 1 72 29 GLU B O 1
ATOM 4129 N N . PRO B 1 30 ? 29.547 10.789 -10.008 1 76.69 30 PRO B N 1
ATOM 4130 C CA . PRO B 1 30 ? 28.375 9.93 -10.234 1 76.69 30 PRO B CA 1
ATOM 4131 C C . PRO B 1 30 ? 27.094 10.492 -9.617 1 76.69 30 PRO B C 1
ATOM 4133 O O . PRO B 1 30 ? 26 10.219 -10.102 1 76.69 30 PRO B O 1
ATOM 4136 N N . PHE B 1 31 ? 27.188 11.375 -8.672 1 87.5 31 PHE B N 1
ATOM 4137 C CA . PHE B 1 31 ? 25.969 11.805 -8 1 87.5 31 PHE B CA 1
ATOM 4138 C C . PHE B 1 31 ? 25.781 13.312 -8.141 1 87.5 31 PHE B C 1
ATOM 4140 O O . PHE B 1 31 ? 25.172 13.945 -7.27 1 87.5 31 PHE B O 1
ATOM 4147 N N . ALA B 1 32 ? 26.203 13.859 -9.289 1 88.38 32 ALA B N 1
ATOM 4148 C CA . ALA B 1 32 ? 26.078 15.305 -9.492 1 88.38 32 ALA B CA 1
ATOM 4149 C C . ALA B 1 32 ? 24.625 15.711 -9.656 1 88.38 32 ALA B C 1
ATOM 4151 O O . ALA B 1 32 ? 24.188 16.719 -9.094 1 88.38 32 ALA B O 1
ATOM 4152 N N . TRP B 1 33 ? 23.922 14.898 -10.367 1 88.94 33 TRP B N 1
ATOM 4153 C CA . TRP B 1 33 ? 22.531 15.258 -10.648 1 88.94 33 TRP B CA 1
ATOM 4154 C C . TRP B 1 33 ? 21.672 15.125 -9.398 1 88.94 33 TRP B C 1
ATOM 4156 O O . TRP B 1 33 ? 20.906 16.031 -9.062 1 88.94 33 TRP B O 1
ATOM 4166 N N . PRO B 1 34 ? 21.797 14.047 -8.664 1 93.06 34 PRO B N 1
ATOM 4167 C CA . PRO B 1 34 ? 21.047 13.969 -7.402 1 93.06 34 PRO B CA 1
ATOM 4168 C C . PRO B 1 34 ? 21.375 15.117 -6.453 1 93.06 34 PRO B C 1
ATOM 4170 O O . PRO B 1 34 ? 20.484 15.648 -5.793 1 93.06 34 PRO B O 1
ATOM 4173 N N . TYR B 1 35 ? 22.594 15.562 -6.414 1 95.44 35 TYR B N 1
ATOM 4174 C CA . TYR B 1 35 ? 22.953 16.688 -5.559 1 95.44 35 TYR B CA 1
ATOM 4175 C C . TYR B 1 35 ? 22.328 17.984 -6.055 1 95.44 35 TYR B C 1
ATOM 4177 O O . TYR B 1 35 ? 21.906 18.828 -5.254 1 95.44 35 TYR B O 1
ATOM 4185 N N . ALA B 1 36 ? 22.297 18.109 -7.312 1 94.56 36 ALA B N 1
ATOM 4186 C CA . ALA B 1 36 ? 21.656 19.297 -7.879 1 94.56 36 ALA B CA 1
ATOM 4187 C C . ALA B 1 36 ? 20.172 19.328 -7.512 1 94.56 36 ALA B C 1
ATOM 4189 O O . ALA B 1 36 ? 19.641 20.391 -7.148 1 94.56 36 ALA B O 1
ATOM 4190 N N . ASP B 1 37 ? 19.547 18.172 -7.609 1 94.25 37 ASP B N 1
ATOM 4191 C CA . ASP B 1 37 ? 18.141 18.094 -7.238 1 94.25 37 ASP B CA 1
ATOM 4192 C C . ASP B 1 37 ? 17.938 18.422 -5.762 1 94.25 37 ASP B C 1
ATOM 4194 O O . ASP B 1 37 ? 17.016 19.156 -5.406 1 94.25 37 ASP B O 1
ATOM 4198 N N . LEU B 1 38 ? 18.797 17.938 -4.953 1 96.69 38 LEU B N 1
ATOM 4199 C CA . LEU B 1 38 ? 18.719 18.188 -3.52 1 96.69 38 LEU B CA 1
ATOM 4200 C C . LEU B 1 38 ? 18.938 19.656 -3.215 1 96.69 38 LEU B C 1
ATOM 4202 O O . LEU B 1 38 ? 18.266 20.219 -2.348 1 96.69 38 LEU B O 1
ATOM 4206 N N . GLN B 1 39 ? 19.859 20.234 -3.902 1 96.69 39 GLN B N 1
ATOM 4207 C CA . GLN B 1 39 ? 20.156 21.641 -3.686 1 96.69 39 GLN B CA 1
ATOM 4208 C C . GLN B 1 39 ? 18.969 22.516 -4.07 1 96.69 39 GLN B C 1
ATOM 4210 O O . GLN B 1 39 ? 18.656 23.484 -3.371 1 96.69 39 GLN B O 1
ATOM 4215 N N . VAL B 1 40 ? 18.391 22.172 -5.215 1 95.56 40 VAL B N 1
ATOM 4216 C CA . VAL B 1 40 ? 17.234 22.938 -5.652 1 95.56 40 VAL B CA 1
ATOM 4217 C C . VAL B 1 40 ? 16.125 22.844 -4.594 1 95.56 40 VAL B C 1
ATOM 4219 O O . VAL B 1 40 ? 15.539 23.859 -4.211 1 95.56 40 VAL B O 1
ATOM 4222 N N . LEU B 1 41 ? 15.859 21.656 -4.105 1 95.5 41 LEU B N 1
ATOM 4223 C CA . LEU B 1 41 ? 14.82 21.438 -3.102 1 95.5 41 LEU B CA 1
ATOM 4224 C C . LEU B 1 41 ? 15.164 22.172 -1.803 1 95.5 41 LEU B C 1
ATOM 4226 O O . LEU B 1 41 ? 14.297 22.812 -1.2 1 95.5 41 LEU B O 1
ATOM 4230 N N . ARG B 1 42 ? 16.375 22.078 -1.343 1 97.06 42 ARG B N 1
ATOM 4231 C CA . ARG B 1 42 ? 16.797 22.734 -0.117 1 97.06 42 ARG B CA 1
ATOM 4232 C C . ARG B 1 42 ? 16.625 24.25 -0.224 1 97.06 42 ARG B C 1
ATOM 4234 O O . ARG B 1 42 ? 16.125 24.891 0.699 1 97.06 42 ARG B O 1
ATOM 4241 N N . THR B 1 43 ? 17.062 24.797 -1.332 1 97.19 43 THR B N 1
ATOM 4242 C CA . THR B 1 43 ? 16.969 26.234 -1.538 1 97.19 43 THR B CA 1
ATOM 4243 C C . THR B 1 43 ? 15.508 26.688 -1.521 1 97.19 43 THR B C 1
ATOM 4245 O O . THR B 1 43 ? 15.18 27.734 -0.97 1 97.19 43 THR B O 1
ATOM 4248 N N . GLN B 1 44 ? 14.75 25.875 -2.121 1 95.38 44 GLN B N 1
ATOM 4249 C CA . GLN B 1 44 ? 13.32 26.172 -2.111 1 95.38 44 GLN B CA 1
ATOM 4250 C C . GLN B 1 44 ? 12.773 26.188 -0.687 1 95.38 44 GLN B C 1
ATOM 4252 O O . GLN B 1 44 ? 12.039 27.109 -0.316 1 95.38 44 GLN B O 1
ATOM 4257 N N . ARG B 1 45 ? 13.109 25.266 0.125 1 96.25 45 ARG B N 1
ATOM 4258 C CA . ARG B 1 45 ? 12.617 25.188 1.497 1 96.25 45 ARG B CA 1
ATOM 4259 C C . ARG B 1 45 ? 13.18 26.312 2.348 1 96.25 45 ARG B C 1
ATOM 4261 O O . ARG B 1 45 ? 12.469 26.875 3.188 1 96.25 45 ARG B O 1
ATOM 4268 N N . VAL B 1 46 ? 14.43 26.625 2.127 1 97.88 46 VAL B N 1
ATOM 4269 C CA . VAL B 1 46 ? 15.039 27.719 2.861 1 97.88 46 VAL B CA 1
ATOM 4270 C C . VAL B 1 46 ? 14.305 29.031 2.543 1 97.88 46 VAL B C 1
ATOM 4272 O O . VAL B 1 46 ? 13.977 29.797 3.447 1 97.88 46 VAL B O 1
ATOM 4275 N N . THR B 1 47 ? 14.055 29.203 1.284 1 97.06 47 THR B N 1
ATOM 4276 C CA . THR B 1 47 ? 13.359 30.422 0.866 1 97.06 47 THR B CA 1
ATOM 4277 C C . THR B 1 47 ? 11.961 30.484 1.479 1 97.06 47 THR B C 1
ATOM 4279 O O . THR B 1 47 ? 11.547 31.531 1.981 1 97.06 47 THR B O 1
ATOM 4282 N N . GLN B 1 48 ? 11.273 29.406 1.439 1 93.62 48 GLN B N 1
ATOM 4283 C CA . GLN B 1 48 ? 9.938 29.359 2.02 1 93.62 48 GLN B CA 1
ATOM 4284 C C . GLN B 1 48 ? 9.984 29.594 3.525 1 93.62 48 GLN B C 1
ATOM 4286 O O . GLN B 1 48 ? 9.133 30.312 4.07 1 93.62 48 GLN B O 1
ATOM 4291 N N . LEU B 1 49 ? 10.93 29.016 4.168 1 96.06 49 LEU B N 1
ATOM 4292 C CA . LEU B 1 49 ? 11.086 29.188 5.605 1 96.06 49 LEU B CA 1
ATOM 4293 C C . LEU B 1 49 ? 11.383 30.641 5.953 1 96.06 49 LEU B C 1
ATOM 4295 O O . LEU B 1 49 ? 10.75 31.203 6.844 1 96.06 49 LEU B O 1
ATOM 4299 N N . GLU B 1 50 ? 12.297 31.219 5.242 1 97.06 50 GLU B N 1
ATOM 4300 C CA . GLU B 1 50 ? 12.664 32.594 5.492 1 97.06 50 GLU B CA 1
ATOM 4301 C C . GLU B 1 50 ? 11.484 33.531 5.25 1 97.06 50 GLU B C 1
ATOM 4303 O O . GLU B 1 50 ? 11.297 34.531 5.984 1 97.06 50 GLU B O 1
ATOM 4308 N N . ASN B 1 51 ? 10.734 33.25 4.254 1 94.69 51 ASN B N 1
ATOM 4309 C CA . ASN B 1 51 ? 9.547 34.031 3.98 1 94.69 51 ASN B CA 1
ATOM 4310 C C . ASN B 1 51 ? 8.547 33.969 5.125 1 94.69 51 ASN B C 1
ATOM 4312 O O . ASN B 1 51 ? 8.008 34.969 5.562 1 94.69 51 ASN B O 1
ATOM 4316 N N . VAL B 1 52 ? 8.305 32.812 5.574 1 92.88 52 VAL B N 1
ATOM 4317 C CA . VAL B 1 52 ? 7.352 32.594 6.66 1 92.88 52 VAL B CA 1
ATOM 4318 C C . VAL B 1 52 ? 7.867 33.281 7.93 1 92.88 52 VAL B C 1
ATOM 4320 O O . VAL B 1 52 ? 7.113 33.969 8.633 1 92.88 52 VAL B O 1
ATOM 4323 N N . LEU B 1 53 ? 9.125 33.156 8.211 1 95.62 53 LEU B N 1
ATOM 4324 C CA . LEU B 1 53 ? 9.719 33.781 9.398 1 95.62 53 LEU B CA 1
ATOM 4325 C C . LEU B 1 53 ? 9.672 35.281 9.305 1 95.62 53 LEU B C 1
ATOM 4327 O O . LEU B 1 53 ? 9.414 35.969 10.297 1 95.62 53 LEU B O 1
ATOM 4331 N N . GLY B 1 54 ? 9.961 35.75 8.102 1 95.94 54 GLY B N 1
ATOM 4332 C CA . GLY B 1 54 ? 9.852 37.156 7.891 1 95.94 54 GLY B CA 1
ATOM 4333 C C . GLY B 1 54 ? 8.453 37.719 8.133 1 95.94 54 GLY B C 1
ATOM 4334 O O . GLY B 1 54 ? 8.281 38.75 8.75 1 95.94 54 GLY B O 1
ATOM 4335 N N . ARG B 1 55 ? 7.535 37 7.734 1 94 55 ARG B N 1
ATOM 4336 C CA . ARG B 1 55 ? 6.145 37.375 7.934 1 94 55 ARG B CA 1
ATOM 4337 C C . ARG B 1 55 ? 5.773 37.344 9.414 1 94 55 ARG B C 1
ATOM 4339 O O . ARG B 1 55 ? 5.062 38.219 9.906 1 94 55 ARG B O 1
ATOM 4346 N N . LEU B 1 56 ? 6.18 36.375 10.062 1 95.31 56 LEU B N 1
ATOM 4347 C CA . LEU B 1 56 ? 5.926 36.25 11.492 1 95.31 56 LEU B CA 1
ATOM 4348 C C . LEU B 1 56 ? 6.512 37.469 12.234 1 95.31 56 LEU B C 1
ATOM 4350 O O . LEU B 1 56 ? 5.84 38.062 13.078 1 95.31 56 LEU B O 1
ATOM 4354 N N . GLU B 1 57 ? 7.719 37.75 11.914 1 96.69 57 GLU B N 1
ATOM 4355 C CA . GLU B 1 57 ? 8.383 38.875 12.57 1 96.69 57 GLU B CA 1
ATOM 4356 C C . GLU B 1 57 ? 7.656 40.188 12.289 1 96.69 57 GLU B C 1
ATOM 4358 O O . GLU B 1 57 ? 7.438 41 13.195 1 96.69 57 GLU B O 1
ATOM 4363 N N . GLU B 1 58 ? 7.277 40.344 11.086 1 96.62 58 GLU B N 1
ATOM 4364 C CA . GLU B 1 58 ? 6.582 41.562 10.688 1 96.62 58 GLU B CA 1
ATOM 4365 C C . GLU B 1 58 ? 5.242 41.688 11.414 1 96.62 58 GLU B C 1
ATOM 4367 O O . GLU B 1 58 ? 4.914 42.75 11.938 1 96.62 58 GLU B O 1
ATOM 4372 N N . LYS B 1 59 ? 4.547 40.656 11.453 1 96.56 59 LYS B N 1
ATOM 4373 C CA . LYS B 1 59 ? 3.242 40.656 12.102 1 96.56 59 LYS B CA 1
ATOM 4374 C C . LYS B 1 59 ? 3.387 40.844 13.617 1 96.56 59 LYS B C 1
ATOM 4376 O O . LYS B 1 59 ? 2.541 41.469 14.25 1 96.56 59 LYS B O 1
ATOM 4381 N N . ALA B 1 60 ? 4.363 40.25 14.172 1 97.31 60 ALA B N 1
ATOM 4382 C CA . ALA B 1 60 ? 4.605 40.438 15.602 1 97.31 60 ALA B CA 1
ATOM 4383 C C . ALA B 1 60 ? 4.914 41.875 15.93 1 97.31 60 ALA B C 1
ATOM 4385 O O . ALA B 1 60 ? 4.383 42.438 16.906 1 97.31 60 ALA B O 1
ATOM 4386 N N . ARG B 1 61 ? 5.73 42.5 15.156 1 95.44 61 ARG B N 1
ATOM 4387 C CA . ARG B 1 61 ? 6.062 43.906 15.352 1 95.44 61 ARG B CA 1
ATOM 4388 C C . ARG B 1 61 ? 4.832 44.812 15.188 1 95.44 61 ARG B C 1
ATOM 4390 O O . ARG B 1 61 ? 4.637 45.75 15.938 1 95.44 61 ARG B O 1
ATOM 4397 N N . ALA B 1 62 ? 4.062 44.406 14.227 1 96.5 62 ALA B N 1
ATOM 4398 C CA . ALA B 1 62 ? 2.826 45.156 13.992 1 96.5 62 ALA B CA 1
ATOM 4399 C C . ALA B 1 62 ? 1.868 45 15.172 1 96.5 62 ALA B C 1
ATOM 4401 O O . ALA B 1 62 ? 1.183 45.969 15.547 1 96.5 62 ALA B O 1
ATOM 4402 N N . ALA B 1 63 ? 1.854 43.875 15.719 1 96.69 63 ALA B N 1
ATOM 4403 C CA . ALA B 1 63 ? 0.963 43.625 16.844 1 96.69 63 ALA B CA 1
ATOM 4404 C C . ALA B 1 63 ? 1.345 44.469 18.062 1 96.69 63 ALA B C 1
ATOM 4406 O O . ALA B 1 63 ? 0.475 44.938 18.797 1 96.69 63 ALA B O 1
ATOM 4407 N N . ALA B 1 64 ? 2.6 44.719 18.297 1 94.44 64 ALA B N 1
ATOM 4408 C CA . ALA B 1 64 ? 3.102 45.469 19.453 1 94.44 64 ALA B CA 1
ATOM 4409 C C . ALA B 1 64 ? 2.645 46.906 19.422 1 94.44 64 ALA B C 1
ATOM 4411 O O . ALA B 1 64 ? 2.555 47.562 20.453 1 94.44 64 ALA B O 1
ATOM 4412 N N . THR B 1 65 ? 2.32 47.438 18.25 1 94.06 65 THR B N 1
ATOM 4413 C CA . THR B 1 65 ? 1.926 48.812 18.125 1 94.06 65 THR B CA 1
ATOM 4414 C C . THR B 1 65 ? 0.479 48.938 17.641 1 94.06 65 THR B C 1
ATOM 4416 O O . THR B 1 65 ? -0.008 50.031 17.375 1 94.06 65 THR B O 1
ATOM 4419 N N . ASP B 1 66 ? -0.13 47.844 17.5 1 96 66 ASP B N 1
ATOM 4420 C CA . ASP B 1 66 ? -1.516 47.812 17.047 1 96 66 ASP B CA 1
ATOM 4421 C C . ASP B 1 66 ? -2.461 48.344 18.109 1 96 66 ASP B C 1
ATOM 4423 O O . ASP B 1 66 ? -2.516 47.812 19.219 1 96 66 ASP B O 1
ATOM 4427 N N . LYS B 1 67 ? -3.303 49.312 17.812 1 95 67 LYS B N 1
ATOM 4428 C CA . LYS B 1 67 ? -4.16 50 18.797 1 95 67 LYS B CA 1
ATOM 4429 C C . LYS B 1 67 ? -5.172 49.031 19.391 1 95 67 LYS B C 1
ATOM 4431 O O . LYS B 1 67 ? -5.508 49.125 20.578 1 95 67 LYS B O 1
ATOM 4436 N N . VAL B 1 68 ? -5.648 48.156 18.562 1 95.44 68 VAL B N 1
ATOM 4437 C CA . VAL B 1 68 ? -6.633 47.188 19.047 1 95.44 68 VAL B CA 1
ATOM 4438 C C . VAL B 1 68 ? -5.98 46.25 20.062 1 95.44 68 VAL B C 1
ATOM 4440 O O . VAL B 1 68 ? -6.535 46 21.125 1 95.44 68 VAL B O 1
ATOM 4443 N N . ILE B 1 69 ? -4.781 45.781 19.781 1 95.5 69 ILE B N 1
ATOM 4444 C CA . ILE B 1 69 ? -4.059 44.844 20.641 1 95.5 69 ILE B CA 1
ATOM 4445 C C . ILE B 1 69 ? -3.725 45.531 21.969 1 95.5 69 ILE B C 1
ATOM 4447 O O . ILE B 1 69 ? -3.916 44.969 23.047 1 95.5 69 ILE B O 1
ATOM 4451 N N . VAL B 1 70 ? -3.285 46.75 21.922 1 94.69 70 VAL B N 1
ATOM 4452 C CA . VAL B 1 70 ? -2.932 47.531 23.109 1 94.69 70 VAL B CA 1
ATOM 4453 C C . VAL B 1 70 ? -4.168 47.719 23.984 1 94.69 70 VAL B C 1
ATOM 4455 O O . VAL B 1 70 ? -4.105 47.562 25.203 1 94.69 70 VAL B O 1
ATOM 4458 N N . SER B 1 71 ? -5.305 48.031 23.312 1 94.25 71 SER B N 1
ATOM 4459 C CA . SER B 1 71 ? -6.547 48.219 24.047 1 94.25 71 SER B CA 1
ATOM 4460 C C . SER B 1 71 ? -7 46.969 24.75 1 94.25 71 SER B C 1
ATOM 4462 O O . SER B 1 71 ? -7.504 47 25.859 1 94.25 71 SER B O 1
ATOM 4464 N N . VAL B 1 72 ? -6.824 45.844 24.062 1 95.31 72 VAL B N 1
ATOM 4465 C CA . VAL B 1 72 ? -7.211 44.594 24.641 1 95.31 72 VAL B CA 1
ATOM 4466 C C . VAL B 1 72 ? -6.352 44.281 25.875 1 95.31 72 VAL B C 1
ATOM 4468 O O . VAL B 1 72 ? -6.855 43.812 26.891 1 95.31 72 VAL B O 1
ATOM 4471 N N . LEU B 1 73 ? -5.07 44.562 25.828 1 95.56 73 LEU B N 1
ATOM 4472 C CA . LEU B 1 73 ? -4.188 44.344 26.969 1 95.56 73 LEU B CA 1
ATOM 4473 C C . LEU B 1 73 ? -4.609 45.219 28.141 1 95.56 73 LEU B C 1
ATOM 4475 O O . LEU B 1 73 ? -4.746 44.75 29.266 1 95.56 73 LEU B O 1
ATOM 4479 N N . GLU B 1 74 ? -4.871 46.469 27.875 1 93.69 74 GLU B N 1
ATOM 4480 C CA . GLU B 1 74 ? -5.234 47.406 28.922 1 93.69 74 GLU B CA 1
ATOM 4481 C C . GLU B 1 74 ? -6.555 47.031 29.594 1 93.69 74 GLU B C 1
ATOM 4483 O O . GLU B 1 74 ? -6.652 47 30.812 1 93.69 74 GLU B O 1
ATOM 4488 N N . LEU B 1 75 ? -7.488 46.75 28.766 1 92.94 75 LEU B N 1
ATOM 4489 C CA . LEU B 1 75 ? -8.805 46.406 29.281 1 92.94 75 LEU B CA 1
ATOM 4490 C C . LEU B 1 75 ? -8.773 45.094 30.031 1 92.94 75 LEU B C 1
ATOM 4492 O O . LEU B 1 75 ? -9.438 44.938 31.062 1 92.94 75 LEU B O 1
ATOM 4496 N N . SER B 1 76 ? -8.031 44.125 29.531 1 94.31 76 SER B N 1
ATOM 4497 C CA . SER B 1 76 ? -7.926 42.844 30.203 1 94.31 76 SER B CA 1
ATOM 4498 C C . SER B 1 76 ? -7.18 42.969 31.516 1 94.31 76 SER B C 1
ATOM 4500 O O . SER B 1 76 ? -7.527 42.281 32.5 1 94.31 76 SER B O 1
ATOM 4502 N N . ALA B 1 77 ? -6.137 43.719 31.531 1 92.5 77 ALA B N 1
ATOM 4503 C CA . ALA B 1 77 ? -5.406 43.969 32.781 1 92.5 77 ALA B CA 1
ATOM 4504 C C . ALA B 1 77 ? -6.301 44.625 33.812 1 92.5 77 ALA B C 1
ATOM 4506 O O . ALA B 1 77 ? -6.27 44.281 35 1 92.5 77 ALA B O 1
ATOM 4507 N N . PHE B 1 78 ? -7.062 45.594 33.344 1 91.5 78 PHE B N 1
ATOM 4508 C CA . PHE B 1 78 ? -7.996 46.281 34.219 1 91.5 78 PHE B CA 1
ATOM 4509 C C . PHE B 1 78 ? -9.047 45.312 34.75 1 91.5 78 PHE B C 1
ATOM 4511 O O . PHE B 1 78 ? -9.383 45.344 35.938 1 91.5 78 PHE B O 1
ATOM 4518 N N . HIS B 1 79 ? -9.531 44.562 33.938 1 92.56 79 HIS B N 1
ATOM 4519 C CA . HIS B 1 79 ? -10.516 43.562 34.312 1 92.56 79 HIS B CA 1
ATOM 4520 C C . HIS B 1 79 ? -9.953 42.594 35.344 1 92.56 79 HIS B C 1
ATOM 4522 O O . HIS B 1 79 ? -10.625 42.25 36.344 1 92.56 79 HIS B O 1
ATOM 4528 N N . ALA B 1 80 ? -8.758 42.125 35.125 1 90.81 80 ALA B N 1
ATOM 4529 C CA . ALA B 1 80 ? -8.109 41.219 36.062 1 90.81 80 ALA B CA 1
ATOM 4530 C C . ALA B 1 80 ? -7.914 41.875 37.438 1 90.81 80 ALA B C 1
ATOM 4532 O O . ALA B 1 80 ? -8.102 41.219 38.469 1 90.81 80 ALA B O 1
ATOM 4533 N N . GLN B 1 81 ? -7.559 43.062 37.438 1 88.5 81 GLN B N 1
ATOM 4534 C CA . GLN B 1 81 ? -7.383 43.812 38.688 1 88.5 81 GLN B CA 1
ATOM 4535 C C . GLN B 1 81 ? -8.711 44 39.406 1 88.5 81 GLN B C 1
ATOM 4537 O O . GLN B 1 81 ? -8.781 43.812 40.625 1 88.5 81 GLN B O 1
ATOM 4542 N N . ALA B 1 82 ? -9.695 44.281 38.625 1 90.44 82 ALA B N 1
ATOM 4543 C CA . ALA B 1 82 ? -11.023 44.469 39.188 1 90.44 82 ALA B CA 1
ATOM 4544 C C . ALA B 1 82 ? -11.547 43.188 39.812 1 90.44 82 ALA B C 1
ATOM 4546 O O . ALA B 1 82 ? -12.203 43.188 40.844 1 90.44 82 ALA B O 1
ATOM 4547 N N . GLN B 1 83 ? -11.305 42.125 39.156 1 88.69 83 GLN B N 1
ATOM 4548 C CA . GLN B 1 83 ? -11.734 40.812 39.656 1 88.69 83 GLN B CA 1
ATOM 4549 C C . GLN B 1 83 ? -11.031 40.469 40.969 1 88.69 83 GLN B C 1
ATOM 4551 O O . GLN B 1 83 ? -11.648 39.906 41.875 1 88.69 83 GLN B O 1
ATOM 4556 N N . ARG B 1 84 ? -9.75 40.781 41 1 84.19 84 ARG B N 1
ATOM 4557 C CA . ARG B 1 84 ? -8.984 40.5 42.219 1 84.19 84 ARG B CA 1
ATOM 4558 C C . ARG B 1 84 ? -9.5 41.344 43.406 1 84.19 84 ARG B C 1
ATOM 4560 O O . ARG B 1 84 ? -9.469 40.875 44.531 1 84.19 84 ARG B O 1
ATOM 4567 N N . GLN B 1 85 ? -10.141 42.5 43.031 1 86.69 85 GLN B N 1
ATOM 4568 C CA . GLN B 1 85 ? -10.617 43.406 44.062 1 86.69 85 GLN B CA 1
ATOM 4569 C C . GLN B 1 85 ? -12.102 43.188 44.344 1 86.69 85 GLN B C 1
ATOM 4571 O O . GLN B 1 85 ? -12.672 43.844 45.219 1 86.69 85 GLN B O 1
ATOM 4576 N N . GLY B 1 86 ? -12.703 42.188 43.688 1 82.06 86 GLY B N 1
ATOM 4577 C CA . GLY B 1 86 ? -14.117 41.906 43.875 1 82.06 86 GLY B CA 1
ATOM 4578 C C . GLY B 1 86 ? -15.016 43.031 43.344 1 82.06 86 GLY B C 1
ATOM 4579 O O . GLY B 1 86 ? -16.125 43.219 43.844 1 82.06 86 GLY B O 1
ATOM 4580 N N . ALA B 1 87 ? -14.531 43.812 42.5 1 79.69 87 ALA B N 1
ATOM 4581 C CA . ALA B 1 87 ? -15.227 45.031 42.094 1 79.69 87 ALA B CA 1
ATOM 4582 C C . ALA B 1 87 ? -15.836 44.875 40.688 1 79.69 87 ALA B C 1
ATOM 4584 O O . ALA B 1 87 ? -16.047 45.844 40 1 79.69 87 ALA B O 1
ATOM 4585 N N . VAL B 1 88 ? -16.062 43.688 40.25 1 78.5 88 VAL B N 1
ATOM 4586 C CA . VAL B 1 88 ? -16.562 43.531 38.906 1 78.5 88 VAL B CA 1
ATOM 4587 C C . VAL B 1 88 ? -18.094 43.5 38.906 1 78.5 88 VAL B C 1
ATOM 4589 O O . VAL B 1 88 ? -18.703 42.75 39.688 1 78.5 88 VAL B O 1
ATOM 4592 N N . ASP B 1 89 ? -18.734 44.5 38.219 1 82.25 89 ASP B N 1
ATOM 4593 C CA . ASP B 1 89 ? -20.188 44.5 38.125 1 82.25 89 ASP B CA 1
ATOM 4594 C C . ASP B 1 89 ? -20.641 43.781 36.844 1 82.25 89 ASP B C 1
ATOM 4596 O O . ASP B 1 89 ? -19.828 43.5 35.969 1 82.25 89 ASP B O 1
ATOM 4600 N N . GLY B 1 90 ? -21.875 43.406 36.875 1 81.19 90 GLY B N 1
ATOM 4601 C CA . GLY B 1 90 ? -22.453 42.625 35.812 1 81.19 90 GLY B CA 1
ATOM 4602 C C . GLY B 1 90 ? -22.344 43.281 34.438 1 81.19 90 GLY B C 1
ATOM 4603 O O . GLY B 1 90 ? -22.031 42.625 33.438 1 81.19 90 GLY B O 1
ATOM 4604 N N . ASP B 1 91 ? -22.453 44.531 34.406 1 83.12 91 ASP B N 1
ATOM 4605 C CA . ASP B 1 91 ? -22.406 45.281 33.156 1 83.12 91 ASP B CA 1
ATOM 4606 C C . ASP B 1 91 ? -21 45.281 32.562 1 83.12 91 ASP B C 1
ATOM 4608 O O . ASP B 1 91 ? -20.828 45.188 31.344 1 83.12 91 ASP B O 1
ATOM 4612 N N . PHE B 1 92 ? -20.094 45.375 33.406 1 83.12 92 PHE B N 1
ATOM 4613 C CA . PHE B 1 92 ? -18.688 45.375 33 1 83.12 92 PHE B CA 1
ATOM 4614 C C . PHE B 1 92 ? -18.297 44.031 32.438 1 83.12 92 PHE B C 1
ATOM 4616 O O . PHE B 1 92 ? -17.578 43.938 31.422 1 83.12 92 PHE B O 1
ATOM 4623 N N . GLU B 1 93 ? -18.859 43.062 33 1 87.81 93 GLU B N 1
ATOM 4624 C CA . GLU B 1 93 ? -18.578 41.719 32.531 1 87.81 93 GLU B CA 1
ATOM 4625 C C . GLU B 1 93 ? -19.094 41.5 31.109 1 87.81 93 GLU B C 1
ATOM 4627 O O . GLU B 1 93 ? -18.453 40.812 30.297 1 87.81 93 GLU B O 1
ATOM 4632 N N . VAL B 1 94 ? -20.203 41.969 30.844 1 86.69 94 VAL B N 1
ATOM 4633 C CA . VAL B 1 94 ? -20.812 41.844 29.531 1 86.69 94 VAL B CA 1
ATOM 4634 C C . VAL B 1 94 ? -19.969 42.594 28.5 1 86.69 94 VAL B C 1
ATOM 4636 O O . VAL B 1 94 ? -19.734 42.062 27.391 1 86.69 94 VAL B O 1
ATOM 4639 N N . LYS B 1 95 ? -19.484 43.719 28.844 1 84.56 95 LYS B N 1
ATOM 4640 C CA . LYS B 1 95 ? -18.672 44.531 27.938 1 84.56 95 LYS B CA 1
ATOM 4641 C C . LYS B 1 95 ? -17.344 43.844 27.625 1 84.56 95 LYS B C 1
ATOM 4643 O O . LYS B 1 95 ? -16.875 43.875 26.484 1 84.56 95 LYS B O 1
ATOM 4648 N N . ILE B 1 96 ? -16.844 43.25 28.625 1 87.25 96 ILE B N 1
ATOM 4649 C CA . ILE B 1 96 ? -15.594 42.531 28.453 1 87.25 96 ILE B CA 1
ATOM 4650 C C . ILE B 1 96 ? -15.812 41.344 27.531 1 87.25 96 ILE B C 1
ATOM 4652 O O . ILE B 1 96 ? -14.992 41.062 26.656 1 87.25 96 ILE B O 1
ATOM 4656 N N . SER B 1 97 ? -16.906 40.719 27.734 1 85.88 97 SER B N 1
ATOM 4657 C CA . SER B 1 97 ? -17.25 39.562 26.906 1 85.88 97 SER B CA 1
ATOM 4658 C C . SER B 1 97 ? -17.438 39.969 25.453 1 85.88 97 SER B C 1
ATOM 4660 O O . SER B 1 97 ? -16.969 39.25 24.547 1 85.88 97 SER B O 1
ATOM 4662 N N . GLU B 1 98 ? -18.047 41.031 25.234 1 85.88 98 GLU B N 1
ATOM 4663 C CA . GLU B 1 98 ? -18.25 41.562 23.891 1 85.88 98 GLU B CA 1
ATOM 4664 C C . GLU B 1 98 ? -16.922 41.938 23.234 1 85.88 98 GLU B C 1
ATOM 4666 O O . GLU B 1 98 ? -16.719 41.688 22.031 1 85.88 98 GLU B O 1
ATOM 4671 N N . MET B 1 99 ? -16.156 42.562 24 1 85.62 99 MET B N 1
ATOM 4672 C CA . MET B 1 99 ? -14.836 42.938 23.5 1 85.62 99 MET B CA 1
ATOM 4673 C C . MET B 1 99 ? -14.023 41.719 23.094 1 85.62 99 MET B C 1
ATOM 4675 O O . MET B 1 99 ? -13.383 41.719 22.047 1 85.62 99 MET B O 1
ATOM 4679 N N . LYS B 1 100 ? -14.094 40.75 23.844 1 84.25 100 LYS B N 1
ATOM 4680 C CA . LYS B 1 100 ? -13.359 39.5 23.562 1 84.25 100 LYS B CA 1
ATOM 4681 C C . LYS B 1 100 ? -13.852 38.875 22.266 1 84.25 100 LYS B C 1
ATOM 4683 O O . LYS B 1 100 ? -13.055 38.344 21.484 1 84.25 100 LYS B O 1
ATOM 4688 N N . GLU B 1 101 ? -15.102 38.906 22.047 1 82.19 101 GLU B N 1
ATOM 4689 C CA . GLU B 1 101 ? -15.68 38.344 20.828 1 82.19 101 GLU B CA 1
ATOM 4690 C C . GLU B 1 101 ? -15.258 39.188 19.609 1 82.19 101 GLU B C 1
ATOM 4692 O O . GLU B 1 101 ? -14.945 38.625 18.562 1 82.19 101 GLU B O 1
ATOM 4697 N N . SER B 1 102 ? -15.336 40.469 19.781 1 87 102 SER B N 1
ATOM 4698 C CA . SER B 1 102 ? -14.898 41.344 18.703 1 87 102 SER B CA 1
ATOM 4699 C C . SER B 1 102 ? -13.422 41.156 18.391 1 87 102 SER B C 1
ATOM 4701 O O . SER B 1 102 ? -13.016 41.219 17.219 1 87 102 SER B O 1
ATOM 4703 N N . PHE B 1 103 ? -12.617 40.938 19.406 1 90 103 PHE B N 1
ATOM 4704 C CA . PHE B 1 103 ? -11.188 40.719 19.188 1 90 103 PHE B CA 1
ATOM 4705 C C . PHE B 1 103 ? -10.938 39.406 18.453 1 90 103 PHE B C 1
ATOM 4707 O O . PHE B 1 103 ? -10.023 39.312 17.641 1 90 103 PHE B O 1
ATOM 4714 N N . ARG B 1 104 ? -11.68 38.438 18.797 1 85.69 104 ARG B N 1
ATOM 4715 C CA . ARG B 1 104 ? -11.531 37.188 18.094 1 85.69 104 ARG B CA 1
ATOM 4716 C C . ARG B 1 104 ? -11.664 37.375 16.578 1 85.69 104 ARG B C 1
ATOM 4718 O O . ARG B 1 104 ? -10.891 36.812 15.812 1 85.69 104 ARG B O 1
ATOM 4725 N N . ARG B 1 105 ? -12.625 38.125 16.188 1 83.38 105 ARG B N 1
ATOM 4726 C CA . ARG B 1 105 ? -12.805 38.406 14.758 1 83.38 105 ARG B CA 1
ATOM 4727 C C . ARG B 1 105 ? -11.602 39.156 14.203 1 83.38 105 ARG B C 1
ATOM 4729 O O . ARG B 1 105 ? -11.133 38.875 13.102 1 83.38 105 ARG B O 1
ATOM 4736 N N . TYR B 1 106 ? -11.25 40.188 14.953 1 90.88 106 TYR B N 1
ATOM 4737 C CA . TYR B 1 106 ? -10.094 41 14.555 1 90.88 106 TYR B CA 1
ATOM 4738 C C . TYR B 1 106 ? -8.852 40.125 14.406 1 90.88 106 TYR B C 1
ATOM 4740 O O . TYR B 1 106 ? -8.086 40.281 13.445 1 90.88 106 TYR B O 1
ATOM 4748 N N . TYR B 1 107 ? -8.594 39.188 15.305 1 90.12 107 TYR B N 1
ATOM 4749 C CA . TYR B 1 107 ? -7.488 38.25 15.273 1 90.12 107 TYR B CA 1
ATOM 4750 C C . TYR B 1 107 ? -7.523 37.406 14 1 90.12 107 TYR B C 1
ATOM 4752 O O . TYR B 1 107 ? -6.5 37.219 13.336 1 90.12 107 TYR B O 1
ATOM 4760 N N . MET B 1 108 ? -8.68 36.875 13.672 1 79.88 108 MET B N 1
ATOM 4761 C CA . MET B 1 108 ? -8.836 36 12.5 1 79.88 108 MET B CA 1
ATOM 4762 C C . MET B 1 108 ? -8.5 36.75 11.219 1 79.88 108 MET B C 1
ATOM 4764 O O . MET B 1 108 ? -8 36.156 10.258 1 79.88 108 MET B O 1
ATOM 4768 N N . GLU B 1 109 ? -8.719 38 11.281 1 84.75 109 GLU B N 1
ATOM 4769 C CA . GLU B 1 109 ? -8.5 38.812 10.086 1 84.75 109 GLU B CA 1
ATOM 4770 C C . GLU B 1 109 ? -7.039 39.25 9.969 1 84.75 109 GLU B C 1
ATOM 4772 O O . GLU B 1 109 ? -6.516 39.406 8.867 1 84.75 109 GLU B O 1
ATOM 4777 N N . ASN B 1 110 ? -6.422 39.406 11.164 1 90.94 110 ASN B N 1
ATOM 4778 C CA . ASN B 1 110 ? -5.148 40.125 11.086 1 90.94 110 ASN B CA 1
ATOM 4779 C C . ASN B 1 110 ? -4 39.281 11.617 1 90.94 110 ASN B C 1
ATOM 4781 O O . ASN B 1 110 ? -2.846 39.469 11.234 1 90.94 110 ASN B O 1
ATOM 4785 N N . TYR B 1 111 ? -4.238 38.375 12.508 1 92.94 111 TYR B N 1
ATOM 4786 C CA . TYR B 1 111 ? -3.139 37.719 13.211 1 92.94 111 TYR B CA 1
ATOM 4787 C C . TYR B 1 111 ? -3.326 36.188 13.227 1 92.94 111 TYR B C 1
ATOM 4789 O O . TYR B 1 111 ? -2.799 35.5 14.109 1 92.94 111 TYR B O 1
ATOM 4797 N N . TYR B 1 112 ? -4.039 35.719 12.195 1 84.12 112 TYR B N 1
ATOM 4798 C CA . TYR B 1 112 ? -4.367 34.281 12.102 1 84.12 112 TYR B CA 1
ATOM 4799 C C . TYR B 1 112 ? -3.109 33.438 11.945 1 84.12 112 TYR B C 1
ATOM 4801 O O . TYR B 1 112 ? -3.137 32.25 12.172 1 84.12 112 TYR B O 1
ATOM 4809 N N . LEU B 1 113 ? -2.006 34.094 11.648 1 86.62 113 LEU B N 1
ATOM 4810 C CA . LEU B 1 113 ? -0.719 33.438 11.469 1 86.62 113 LEU B CA 1
ATOM 4811 C C . LEU B 1 113 ? -0.257 32.781 12.773 1 86.62 113 LEU B C 1
ATOM 4813 O O . LEU B 1 113 ? 0.475 31.797 12.758 1 86.62 113 LEU B O 1
ATOM 4817 N N . PHE B 1 114 ? -0.71 33.375 13.875 1 93.06 114 PHE B N 1
ATOM 4818 C CA . PHE B 1 114 ? -0.311 32.875 15.188 1 93.06 114 PHE B CA 1
ATOM 4819 C C . PHE B 1 114 ? -1.369 31.938 15.758 1 93.06 114 PHE B C 1
ATOM 4821 O O . PHE B 1 114 ? -2.568 32.156 15.586 1 93.06 114 PHE B O 1
ATOM 4828 N N . TYR B 1 115 ? -0.855 30.859 16.375 1 89 115 TYR B N 1
ATOM 4829 C CA . TYR B 1 115 ? -1.756 29.922 17.016 1 89 115 TYR B CA 1
ATOM 4830 C C . TYR B 1 115 ? -2.533 30.578 18.156 1 89 115 TYR B C 1
ATOM 4832 O O . TYR B 1 115 ? -3.725 30.312 18.328 1 89 115 TYR B O 1
ATOM 4840 N N . ASP B 1 116 ? -1.854 31.391 18.922 1 92.75 116 ASP B N 1
ATOM 4841 C CA . ASP B 1 116 ? -2.42 32.094 20.078 1 92.75 116 ASP B CA 1
ATOM 4842 C C . ASP B 1 116 ? -1.683 33.406 20.344 1 92.75 116 ASP B C 1
ATOM 4844 O O . ASP B 1 116 ? -0.571 33.594 19.859 1 92.75 116 ASP B O 1
ATOM 4848 N N . ILE B 1 117 ? -2.377 34.312 20.969 1 96.5 117 ILE B N 1
ATOM 4849 C CA . ILE B 1 117 ? -1.769 35.5 21.5 1 96.5 117 ILE B CA 1
ATOM 4850 C C . ILE B 1 117 ? -2.025 35.594 23 1 96.5 117 ILE B C 1
ATOM 4852 O O . ILE B 1 117 ? -3.178 35.656 23.438 1 96.5 117 ILE B O 1
ATOM 4856 N N . LEU B 1 118 ? -0.994 35.594 23.781 1 97.38 118 LEU B N 1
ATOM 4857 C CA . LEU B 1 118 ? -1.09 35.781 25.234 1 97.38 118 LEU B CA 1
ATOM 4858 C C . LEU B 1 118 ? -0.861 37.25 25.609 1 97.38 118 LEU B C 1
ATOM 4860 O O . LEU B 1 118 ? 0.138 37.844 25.203 1 97.38 118 LEU B O 1
ATOM 4864 N N . PHE B 1 119 ? -1.822 37.781 26.312 1 97.62 119 PHE B N 1
ATOM 4865 C CA . PHE B 1 119 ? -1.703 39.094 26.859 1 97.62 119 PHE B CA 1
ATOM 4866 C C . PHE B 1 119 ? -1.23 39.062 28.312 1 97.62 119 PHE B C 1
ATOM 4868 O O . PHE B 1 119 ? -1.913 38.5 29.172 1 97.62 119 PHE B O 1
ATOM 4875 N N . ILE B 1 120 ? -0.055 39.625 28.531 1 97.12 120 ILE B N 1
ATOM 4876 C CA . ILE B 1 120 ? 0.588 39.562 29.844 1 97.12 120 ILE B CA 1
ATOM 4877 C C . ILE B 1 120 ? 0.711 40.938 30.453 1 97.12 120 ILE B C 1
ATOM 4879 O O . ILE B 1 120 ? 1.251 41.844 29.828 1 97.12 120 ILE B O 1
ATOM 4883 N N . ASP B 1 121 ? 0.26 41.125 31.656 1 95.62 121 ASP B N 1
ATOM 4884 C CA . ASP B 1 121 ? 0.344 42.438 32.281 1 95.62 121 ASP B CA 1
ATOM 4885 C C . ASP B 1 121 ? 1.676 42.594 33 1 95.62 121 ASP B C 1
ATOM 4887 O O . ASP B 1 121 ? 2.564 41.75 32.906 1 95.62 121 ASP B O 1
ATOM 4891 N N . THR B 1 122 ? 1.833 43.719 33.75 1 94.06 122 THR B N 1
ATOM 4892 C CA . THR B 1 122 ? 3.123 44.094 34.312 1 94.06 122 THR B CA 1
ATOM 4893 C C . THR B 1 122 ? 3.463 43.219 35.5 1 94.06 122 THR B C 1
ATOM 4895 O O . THR B 1 122 ? 4.617 43.156 35.938 1 94.06 122 THR B O 1
ATOM 4898 N N . THR B 1 123 ? 2.514 42.5 36.062 1 92.31 123 THR B N 1
ATOM 4899 C CA . THR B 1 123 ? 2.777 41.562 37.156 1 92.31 123 THR B CA 1
ATOM 4900 C C . THR B 1 123 ? 3.285 40.219 36.625 1 92.31 123 THR B C 1
ATOM 4902 O O . THR B 1 123 ? 3.805 39.406 37.406 1 92.31 123 THR B O 1
ATOM 4905 N N . GLY B 1 124 ? 3.172 40.062 35.312 1 94.31 124 GLY B N 1
ATOM 4906 C CA . GLY B 1 124 ? 3.557 38.812 34.688 1 94.31 124 GLY B CA 1
ATOM 4907 C C . GLY B 1 124 ? 2.402 37.812 34.531 1 94.31 124 GLY B C 1
ATOM 4908 O O . GLY B 1 124 ? 2.6 36.688 34.125 1 94.31 124 GLY B O 1
ATOM 4909 N N . ALA B 1 125 ? 1.217 38.25 34.875 1 95.19 125 ALA B N 1
ATOM 4910 C CA . ALA B 1 125 ? 0.039 37.375 34.75 1 95.19 125 ALA B CA 1
ATOM 4911 C C . ALA B 1 125 ? -0.514 37.375 33.344 1 95.19 125 ALA B C 1
ATOM 4913 O O . ALA B 1 125 ? -0.577 38.438 32.688 1 95.19 125 ALA B O 1
ATOM 4914 N N . VAL B 1 126 ? -0.815 36.188 32.812 1 97.06 126 VAL B N 1
ATOM 4915 C CA . VAL B 1 126 ? -1.53 36.094 31.562 1 97.06 126 VAL B CA 1
ATOM 4916 C C . VAL B 1 126 ? -2.994 36.5 31.766 1 97.06 126 VAL B C 1
ATOM 4918 O O . VAL B 1 126 ? -3.795 35.688 32.25 1 97.06 126 VAL B O 1
ATOM 4921 N N . VAL B 1 127 ? -3.404 37.625 31.281 1 95.69 127 VAL B N 1
ATOM 4922 C CA . VAL B 1 127 ? -4.707 38.188 31.625 1 95.69 127 VAL B CA 1
ATOM 4923 C C . VAL B 1 127 ? -5.703 37.906 30.5 1 95.69 127 VAL B C 1
ATOM 4925 O O . VAL B 1 127 ? -6.914 38 30.703 1 95.69 127 VAL B O 1
ATOM 4928 N N . HIS B 1 128 ? -5.207 37.562 29.359 1 95 128 HIS B N 1
ATOM 4929 C CA . HIS B 1 128 ? -6.074 37.156 28.266 1 95 128 HIS B CA 1
ATOM 4930 C C . HIS B 1 128 ? -5.34 36.25 27.297 1 95 128 HIS B C 1
ATOM 4932 O O . HIS B 1 128 ? -4.113 36.312 27.172 1 95 128 HIS B O 1
ATOM 4938 N N . SER B 1 129 ? -5.969 35.375 26.719 1 93.88 129 SER B N 1
ATOM 4939 C CA . SER B 1 129 ? -5.504 34.469 25.672 1 93.88 129 SER B CA 1
ATOM 4940 C C . SER B 1 129 ? -6.617 34.156 24.672 1 93.88 129 SER B C 1
ATOM 4942 O O . SER B 1 129 ? -7.777 34 25.062 1 93.88 129 SER B O 1
ATOM 4944 N N . LEU B 1 130 ? -6.258 34.125 23.484 1 87.12 130 LEU B N 1
ATOM 4945 C CA . LEU B 1 130 ? -7.258 33.812 22.469 1 87.12 130 LEU B CA 1
ATOM 4946 C C . LEU B 1 130 ? -7.797 32.406 22.641 1 87.12 130 LEU B C 1
ATOM 4948 O O . LEU B 1 130 ? -9 32.188 22.469 1 87.12 130 LEU B O 1
ATOM 4952 N N . ARG B 1 131 ? -6.938 31.469 22.922 1 84.38 131 ARG B N 1
ATOM 4953 C CA . ARG B 1 131 ? -7.312 30.062 23 1 84.38 131 ARG B CA 1
ATOM 4954 C C . ARG B 1 131 ? -7.789 29.703 24.391 1 84.38 131 ARG B C 1
ATOM 4956 O O . ARG B 1 131 ? -8.516 28.719 24.578 1 84.38 131 ARG B O 1
ATOM 4963 N N . GLY B 1 132 ? -7.457 30.453 25.344 1 87.5 132 GLY B N 1
ATOM 4964 C CA . GLY B 1 132 ? -7.887 30.219 26.719 1 87.5 132 GLY B CA 1
ATOM 4965 C C . GLY B 1 132 ? -7.414 28.875 27.266 1 87.5 132 GLY B C 1
ATOM 4966 O O . GLY B 1 132 ? -8.172 28.172 27.938 1 87.5 132 GLY B O 1
ATOM 4967 N N . GLU B 1 133 ? -6.211 28.484 26.922 1 88.19 133 GLU B N 1
ATOM 4968 C CA . GLU B 1 133 ? -5.668 27.219 27.406 1 88.19 133 GLU B CA 1
ATOM 4969 C C . GLU B 1 133 ? -5.203 27.328 28.859 1 88.19 133 GLU B C 1
ATOM 4971 O O . GLU B 1 133 ? -5.57 28.266 29.562 1 88.19 133 GLU B O 1
ATOM 4976 N N . ASN B 1 134 ? -4.441 26.344 29.359 1 88.62 134 ASN B N 1
ATOM 4977 C CA . ASN B 1 134 ? -4.078 26.25 30.766 1 88.62 134 ASN B CA 1
ATOM 4978 C C . ASN B 1 134 ? -3.119 27.375 31.172 1 88.62 134 ASN B C 1
ATOM 4980 O O . ASN B 1 134 ? -2.889 27.609 32.344 1 88.62 134 ASN B O 1
ATOM 4984 N N . ASP B 1 135 ? -2.656 28.141 30.203 1 91.5 135 ASP B N 1
ATOM 4985 C CA . ASP B 1 135 ? -1.735 29.234 30.484 1 91.5 135 ASP B CA 1
ATOM 4986 C C . ASP B 1 135 ? -2.492 30.5 30.875 1 91.5 135 ASP B C 1
ATOM 4988 O O . ASP B 1 135 ? -1.913 31.438 31.438 1 91.5 135 ASP B O 1
ATOM 4992 N N . LEU B 1 136 ? -3.785 30.516 30.641 1 92 136 LEU B N 1
ATOM 4993 C CA . LEU B 1 136 ? -4.586 31.672 31.031 1 92 136 LEU B CA 1
ATOM 4994 C C . LEU B 1 136 ? -4.641 31.797 32.562 1 92 136 LEU B C 1
ATOM 4996 O O . LEU B 1 136 ? -4.809 30.797 33.25 1 92 136 LEU B O 1
ATOM 5000 N N . LYS B 1 137 ? -4.453 32.969 33.125 1 90.38 137 LYS B N 1
ATOM 5001 C CA . LYS B 1 137 ? -4.516 33.344 34.531 1 90.38 137 LYS B CA 1
ATOM 5002 C C . LYS B 1 137 ? -3.291 32.812 35.281 1 90.38 137 LYS B C 1
ATOM 5004 O O . LYS B 1 137 ? -3.242 32.875 36.5 1 90.38 137 LYS B O 1
ATOM 5009 N N . THR B 1 138 ? -2.354 32.281 34.531 1 93.31 138 THR B N 1
ATOM 5010 C CA . THR B 1 138 ? -1.088 31.906 35.156 1 93.31 138 THR B CA 1
ATOM 5011 C C . THR B 1 138 ? -0.161 33.125 35.281 1 93.31 138 THR B C 1
ATOM 5013 O O . THR B 1 138 ? -0.154 34 34.406 1 93.31 138 THR B O 1
ATOM 5016 N N . THR B 1 139 ? 0.578 33.125 36.406 1 93.19 139 THR B N 1
ATOM 5017 C CA . THR B 1 139 ? 1.565 34.188 36.594 1 93.19 139 THR B CA 1
ATOM 5018 C C . THR B 1 139 ? 2.959 33.688 36.188 1 93.19 139 THR B C 1
ATOM 5020 O O . THR B 1 139 ? 3.549 32.875 36.875 1 93.19 139 THR B O 1
ATOM 5023 N N . LEU B 1 140 ? 3.492 34.281 35.188 1 94.31 140 LEU B N 1
ATOM 5024 C CA . LEU B 1 140 ? 4.727 33.812 34.562 1 94.31 140 LEU B CA 1
ATOM 5025 C C . LEU B 1 140 ? 5.941 34.219 35.375 1 94.31 140 LEU B C 1
ATOM 5027 O O . LEU B 1 140 ? 7.043 33.719 35.156 1 94.31 140 LEU B O 1
ATOM 5031 N N . THR B 1 141 ? 5.758 35.156 36.281 1 90.88 141 THR B N 1
ATOM 5032 C CA . THR B 1 141 ? 6.879 35.625 37.094 1 90.88 141 THR B CA 1
ATOM 5033 C C . THR B 1 141 ? 6.906 34.938 38.438 1 90.88 141 THR B C 1
ATOM 5035 O O . THR B 1 141 ? 7.797 35.188 39.25 1 90.88 141 THR B O 1
ATOM 5038 N N . ALA B 1 142 ? 5.984 34.094 38.656 1 89.12 142 ALA B N 1
ATOM 5039 C CA . ALA B 1 142 ? 5.906 33.438 39.969 1 89.12 142 ALA B CA 1
ATOM 5040 C C . ALA B 1 142 ? 5.566 31.953 39.781 1 89.12 142 ALA B C 1
ATOM 5042 O O . ALA B 1 142 ? 4.98 31.562 38.75 1 89.12 142 ALA B O 1
ATOM 5043 N N . GLY B 1 143 ? 6.074 31.141 40.812 1 87.19 143 GLY B N 1
ATOM 5044 C CA . GLY B 1 143 ? 5.723 29.734 40.812 1 87.19 143 GLY B CA 1
ATOM 5045 C C . GLY B 1 143 ? 6.461 28.922 39.781 1 87.19 143 GLY B C 1
ATOM 5046 O O . GLY B 1 143 ? 7.586 29.266 39.375 1 87.19 143 GLY B O 1
ATOM 5047 N N . GLU B 1 144 ? 5.852 27.828 39.281 1 87.25 144 GLU B N 1
ATOM 5048 C CA . GLU B 1 144 ? 6.438 26.891 38.344 1 87.25 144 GLU B CA 1
ATOM 5049 C C . GLU B 1 144 ? 6.582 27.531 36.969 1 87.25 144 GLU B C 1
ATOM 5051 O O . GLU B 1 144 ? 7.516 27.219 36.219 1 87.25 144 GLU B O 1
ATOM 5056 N N . ALA B 1 145 ? 5.676 28.469 36.656 1 88.81 145 ALA B N 1
ATOM 5057 C CA . ALA B 1 145 ? 5.668 29.125 35.375 1 88.81 145 ALA B CA 1
ATOM 5058 C C . ALA B 1 145 ? 6.852 30.078 35.219 1 88.81 145 ALA B C 1
ATOM 5060 O O . ALA B 1 145 ? 7.246 30.422 34.094 1 88.81 145 ALA B O 1
ATOM 5061 N N . ALA B 1 146 ? 7.457 30.453 36.344 1 90.06 146 ALA B N 1
ATOM 5062 C CA . ALA B 1 146 ? 8.578 31.391 36.312 1 90.06 146 ALA B CA 1
ATOM 5063 C C . ALA B 1 146 ? 9.812 30.75 35.656 1 90.06 146 ALA B C 1
ATOM 5065 O O . ALA B 1 146 ? 10.648 31.438 35.094 1 90.06 146 ALA B O 1
ATOM 5066 N N . SER B 1 147 ? 9.859 29.438 35.75 1 90.75 147 SER B N 1
ATOM 5067 C CA . SER B 1 147 ? 11.008 28.719 35.219 1 90.75 147 SER B CA 1
ATOM 5068 C C . SER B 1 147 ? 10.766 28.328 33.75 1 90.75 147 SER B C 1
ATOM 5070 O O . SER B 1 147 ? 11.672 27.828 33.094 1 90.75 147 SER B O 1
ATOM 5072 N N . SER B 1 148 ? 9.617 28.594 33.281 1 93.06 148 SER B N 1
ATOM 5073 C CA . SER B 1 148 ? 9.328 28.328 31.891 1 93.06 148 SER B CA 1
ATOM 5074 C C . SER B 1 148 ? 10.102 29.266 30.969 1 93.06 148 SER B C 1
ATOM 5076 O O . SER B 1 148 ? 10.57 30.312 31.406 1 93.06 148 SER B O 1
ATOM 5078 N N . PRO B 1 149 ? 10.305 28.891 29.75 1 94.19 149 PRO B N 1
ATOM 5079 C CA . PRO B 1 149 ? 10.977 29.781 28.812 1 94.19 149 PRO B CA 1
ATOM 5080 C C . PRO B 1 149 ? 10.305 31.156 28.703 1 94.19 149 PRO B C 1
ATOM 5082 O O . PRO B 1 149 ? 10.984 32.188 28.609 1 94.19 149 PRO B O 1
ATOM 5085 N N . LEU B 1 150 ? 9 31.203 28.719 1 94.38 150 LEU B N 1
ATOM 5086 C CA . LEU B 1 150 ? 8.273 32.469 28.672 1 94.38 150 LEU B CA 1
ATOM 5087 C C . LEU B 1 150 ? 8.539 33.312 29.922 1 94.38 150 LEU B C 1
ATOM 5089 O O . LEU B 1 150 ? 8.758 34.531 29.828 1 94.38 150 LEU B O 1
ATOM 5093 N N . GLY B 1 151 ? 8.406 32.656 31.062 1 94.31 151 GLY B N 1
ATOM 5094 C CA . GLY B 1 151 ? 8.703 33.375 32.312 1 94.31 151 GLY B CA 1
ATOM 5095 C C . GLY B 1 151 ? 10.109 33.938 32.344 1 94.31 151 GLY B C 1
ATOM 5096 O O . GLY B 1 151 ? 10.312 35.094 32.719 1 94.31 151 GLY B O 1
ATOM 5097 N N . ALA B 1 152 ? 11.062 33.094 31.984 1 94.62 152 ALA B N 1
ATOM 5098 C CA . ALA B 1 152 ? 12.461 33.531 31.953 1 94.62 152 ALA B CA 1
ATOM 5099 C C . ALA B 1 152 ? 12.648 34.719 31 1 94.62 152 ALA B C 1
ATOM 5101 O O . ALA B 1 152 ? 13.422 35.625 31.297 1 94.62 152 ALA B O 1
ATOM 5102 N N . CYS B 1 153 ? 11.992 34.656 29.891 1 93.62 153 CYS B N 1
ATOM 5103 C CA . CYS B 1 153 ? 12.094 35.719 28.875 1 93.62 153 CYS B CA 1
ATOM 5104 C C . CYS B 1 153 ? 11.633 37.062 29.438 1 93.62 153 CYS B C 1
ATOM 5106 O O . CYS B 1 153 ? 12.336 38.062 29.297 1 93.62 153 CYS B O 1
ATOM 5108 N N . ILE B 1 154 ? 10.5 37.062 30.062 1 92.12 154 ILE B N 1
ATOM 5109 C CA . ILE B 1 154 ? 9.906 38.281 30.594 1 92.12 154 ILE B CA 1
ATOM 5110 C C . ILE B 1 154 ? 10.797 38.844 31.703 1 92.12 154 ILE B C 1
ATOM 5112 O O . ILE B 1 154 ? 10.93 40.062 31.828 1 92.12 154 ILE B O 1
ATOM 5116 N N . ARG B 1 155 ? 11.352 38 32.469 1 91.94 155 ARG B N 1
ATOM 5117 C CA . ARG B 1 155 ? 12.211 38.438 33.562 1 91.94 155 ARG B CA 1
ATOM 5118 C C . ARG B 1 155 ? 13.539 38.969 33.062 1 91.94 155 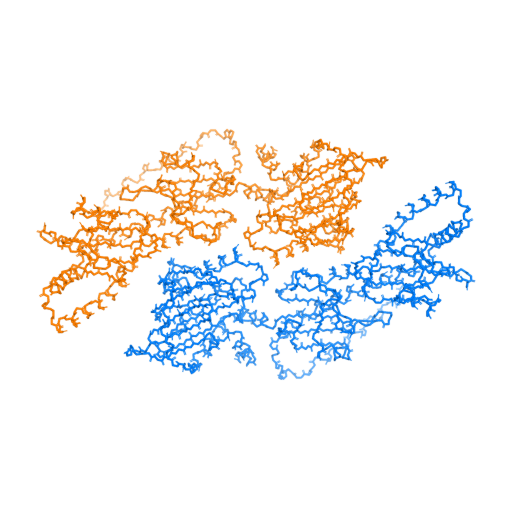ARG B C 1
ATOM 5120 O O . ARG B 1 155 ? 13.992 40.031 33.5 1 91.94 155 ARG B O 1
ATOM 5127 N N . ARG B 1 156 ? 14.133 38.312 32.125 1 91.75 156 ARG B N 1
ATOM 5128 C CA . ARG B 1 156 ? 15.484 38.625 31.688 1 91.75 156 ARG B CA 1
ATOM 5129 C C . ARG B 1 156 ? 15.477 39.781 30.672 1 91.75 156 ARG B C 1
ATOM 5131 O O . ARG B 1 156 ? 16.422 40.562 30.609 1 91.75 156 ARG B O 1
ATOM 5138 N N . HIS B 1 157 ? 14.391 39.812 29.875 1 89 157 HIS B N 1
ATOM 5139 C CA . HIS B 1 157 ? 14.344 40.781 28.797 1 89 157 HIS B CA 1
ATOM 5140 C C . HIS B 1 157 ? 13.039 41.562 28.797 1 89 157 HIS B C 1
ATOM 5142 O O . HIS B 1 157 ? 12.289 41.562 27.828 1 89 157 HIS B O 1
ATOM 5148 N N . PRO B 1 158 ? 12.773 42.281 29.812 1 90 158 PRO B N 1
ATOM 5149 C CA . PRO B 1 158 ? 11.461 42.906 29.984 1 90 158 PRO B CA 1
ATOM 5150 C C . PRO B 1 158 ? 11.148 43.969 28.906 1 90 158 PRO B C 1
ATOM 5152 O O . PRO B 1 158 ? 9.984 44.219 28.625 1 90 158 PRO B O 1
ATOM 5155 N N . LYS B 1 159 ? 12.141 44.562 28.266 1 92.81 159 LYS B N 1
ATOM 5156 C CA . LYS B 1 159 ? 11.828 45.656 27.328 1 92.81 159 LYS B CA 1
ATOM 5157 C C . LYS B 1 159 ? 12.32 45.344 25.922 1 92.81 159 LYS B C 1
ATOM 5159 O O . LYS B 1 159 ? 12.43 46.219 25.078 1 92.81 159 LYS B O 1
ATOM 5164 N N . SER B 1 160 ? 12.672 44.062 25.719 1 92.94 160 SER B N 1
ATOM 5165 C CA . SER B 1 160 ? 13.195 43.688 24.406 1 92.94 160 SER B CA 1
ATOM 5166 C C . SER B 1 160 ? 12.32 42.625 23.75 1 92.94 160 SER B C 1
ATOM 5168 O O . SER B 1 160 ? 11.688 41.812 24.453 1 92.94 160 SER B O 1
ATOM 5170 N N . GLU B 1 161 ? 12.258 42.719 22.406 1 95 161 GLU B N 1
ATOM 5171 C CA . GLU B 1 161 ? 11.641 41.656 21.656 1 95 161 GLU B CA 1
ATOM 5172 C C . GLU B 1 161 ? 12.492 40.375 21.703 1 95 161 GLU B C 1
ATOM 5174 O O . GLU B 1 161 ? 13.719 40.438 21.641 1 95 161 GLU B O 1
ATOM 5179 N N . VAL B 1 162 ? 11.867 39.25 21.922 1 96.5 162 VAL B N 1
ATOM 5180 C CA . VAL B 1 162 ? 12.602 38 22.031 1 96.5 162 VAL B CA 1
ATOM 5181 C C . VAL B 1 162 ? 11.867 36.906 21.281 1 96.5 162 VAL B C 1
ATOM 5183 O O . VAL B 1 162 ? 10.633 36.875 21.266 1 96.5 162 VAL B O 1
ATOM 5186 N N . PHE B 1 163 ? 12.664 36.125 20.594 1 97.38 163 PHE B N 1
ATOM 5187 C CA . PHE B 1 163 ? 12.148 34.875 20.016 1 97.38 163 PHE B CA 1
ATOM 5188 C C . PHE B 1 163 ? 12.539 33.688 20.859 1 97.38 163 PHE B C 1
ATOM 5190 O O . PHE B 1 163 ? 13.719 33.469 21.156 1 97.38 163 PHE B O 1
ATOM 5197 N N . ILE B 1 164 ? 11.523 32.969 21.312 1 97 164 ILE B N 1
ATOM 5198 C CA . ILE B 1 164 ? 11.742 31.734 22.031 1 97 164 ILE B CA 1
ATOM 5199 C C . ILE B 1 164 ? 11.57 30.547 21.078 1 97 164 ILE B C 1
ATOM 5201 O O . ILE B 1 164 ? 10.492 30.344 20.516 1 97 164 ILE B O 1
ATOM 5205 N N . ASP B 1 165 ? 12.625 29.719 20.922 1 96.38 165 ASP B N 1
ATOM 5206 C CA . ASP B 1 165 ? 12.641 28.609 19.984 1 96.38 165 ASP B CA 1
ATOM 5207 C C . ASP B 1 165 ? 11.633 27.531 20.375 1 96.38 165 ASP B C 1
ATOM 5209 O O . ASP B 1 165 ? 11.148 27.516 21.516 1 96.38 165 ASP B O 1
ATOM 5213 N N . TYR B 1 166 ? 11.312 26.672 19.438 1 96.12 166 TYR B N 1
ATOM 5214 C CA . TYR B 1 166 ? 10.336 25.594 19.641 1 96.12 166 TYR B CA 1
ATOM 5215 C C . TYR B 1 166 ? 10.742 24.719 20.812 1 96.12 166 TYR B C 1
ATOM 5217 O O . TYR B 1 166 ? 11.914 24.344 20.953 1 96.12 166 TYR B O 1
ATOM 5225 N N . HIS B 1 167 ? 9.836 24.469 21.688 1 94.94 167 HIS B N 1
ATOM 5226 C CA . HIS B 1 167 ? 9.969 23.609 22.875 1 94.94 167 HIS B CA 1
ATOM 5227 C C . HIS B 1 167 ? 8.633 22.984 23.25 1 94.94 167 HIS B C 1
ATOM 5229 O O . HIS B 1 167 ? 7.59 23.344 22.703 1 94.94 167 HIS B O 1
ATOM 5235 N N . ASP B 1 168 ? 8.719 21.984 24.078 1 93.31 168 ASP B N 1
ATOM 5236 C CA . ASP B 1 168 ? 7.469 21.391 24.562 1 93.31 168 ASP B CA 1
ATOM 5237 C C . ASP B 1 168 ? 6.688 22.391 25.422 1 93.31 168 ASP B C 1
ATOM 5239 O O . ASP B 1 168 ? 7.156 22.812 26.484 1 93.31 168 ASP B O 1
ATOM 5243 N N . TYR B 1 169 ? 5.586 22.844 24.906 1 93.19 169 TYR B N 1
ATOM 5244 C CA . TYR B 1 169 ? 4.734 23.797 25.609 1 93.19 169 TYR B CA 1
ATOM 5245 C C . TYR B 1 169 ? 3.518 23.094 26.203 1 93.19 169 TYR B C 1
ATOM 5247 O O . TYR B 1 169 ? 2.49 22.953 25.531 1 93.19 169 TYR B O 1
ATOM 5255 N N . THR B 1 170 ? 3.523 22.812 27.438 1 89.12 170 THR B N 1
ATOM 5256 C CA . THR B 1 170 ? 2.607 21.922 28.156 1 89.12 170 THR B CA 1
ATOM 5257 C C . THR B 1 170 ? 1.18 22.453 28.078 1 89.12 170 THR B C 1
ATOM 5259 O O . THR B 1 170 ? 0.232 21.688 27.906 1 89.12 170 THR B O 1
ATOM 5262 N N . PRO B 1 171 ? 1.062 23.797 28.234 1 88.69 171 PRO B N 1
ATOM 5263 C CA . PRO B 1 171 ? -0.316 24.281 28.234 1 88.69 171 PRO B CA 1
ATOM 5264 C C . PRO B 1 171 ? -1.066 23.938 26.938 1 88.69 171 PRO B C 1
ATOM 5266 O O . PRO B 1 171 ? -2.287 23.766 26.969 1 88.69 171 PRO B O 1
ATOM 5269 N N . SER B 1 172 ? -0.363 23.875 25.875 1 85.56 172 SER B N 1
ATOM 5270 C CA . SER B 1 172 ? -0.989 23.531 24.594 1 85.56 172 SER B CA 1
ATOM 5271 C C . SER B 1 172 ? -0.801 22.062 24.266 1 85.56 172 SER B C 1
ATOM 5273 O O . SER B 1 172 ? -1.329 21.562 23.266 1 85.56 172 SER B O 1
ATOM 5275 N N . SER B 1 173 ? -0.027 21.281 25.031 1 81.94 173 SER B N 1
ATOM 5276 C CA . SER B 1 173 ? 0.322 19.875 24.797 1 81.94 173 SER B CA 1
ATOM 5277 C C . SER B 1 173 ? 0.898 19.672 23.406 1 81.94 173 SER B C 1
ATOM 5279 O O . SER B 1 173 ? 0.559 18.703 22.719 1 81.94 173 SER B O 1
ATOM 5281 N N . GLU B 1 174 ? 1.616 20.688 22.891 1 85.62 174 GLU B N 1
ATOM 5282 C CA . GLU B 1 174 ? 2.264 20.625 21.594 1 85.62 174 GLU B CA 1
ATOM 5283 C C . GLU B 1 174 ? 3.514 21.5 21.562 1 85.62 174 GLU B C 1
ATOM 5285 O O . GLU B 1 174 ? 3.652 22.422 22.359 1 85.62 174 GLU B O 1
ATOM 5290 N N . PRO B 1 175 ? 4.414 21.188 20.625 1 92.25 175 PRO B N 1
ATOM 5291 C CA . PRO B 1 175 ? 5.562 22.078 20.453 1 92.25 175 PRO B CA 1
ATOM 5292 C C . PRO B 1 175 ? 5.16 23.484 20.016 1 92.25 175 PRO B C 1
ATOM 5294 O O . PRO B 1 175 ? 4.254 23.656 19.203 1 92.25 175 PRO B O 1
ATOM 5297 N N . ALA B 1 176 ? 5.812 24.484 20.641 1 94.12 176 ALA B N 1
ATOM 5298 C CA . ALA B 1 176 ? 5.488 25.859 20.297 1 94.12 176 ALA B CA 1
ATOM 5299 C C . ALA B 1 176 ? 6.719 26.766 20.422 1 94.12 176 ALA B C 1
ATOM 5301 O O . ALA B 1 176 ? 7.613 26.484 21.219 1 94.12 176 ALA B O 1
ATOM 5302 N N . ALA B 1 177 ? 6.777 27.703 19.578 1 96.56 177 ALA B N 1
ATOM 5303 C CA . ALA B 1 177 ? 7.688 28.828 19.688 1 96.56 177 ALA B CA 1
ATOM 5304 C C . ALA B 1 177 ? 6.926 30.125 19.969 1 96.56 177 ALA B C 1
ATOM 5306 O O . ALA B 1 177 ? 5.699 30.172 19.844 1 96.56 177 ALA B O 1
ATOM 5307 N N . PHE B 1 178 ? 7.633 31.188 20.469 1 97.81 178 PHE B N 1
ATOM 5308 C CA . PHE B 1 178 ? 6.957 32.438 20.812 1 97.81 178 PHE B CA 1
ATOM 5309 C C . PHE B 1 178 ? 7.75 33.625 20.312 1 97.81 178 PHE B C 1
ATOM 5311 O O . PHE B 1 178 ? 8.977 33.625 20.375 1 97.81 178 PHE B O 1
ATOM 5318 N N . LEU B 1 179 ? 7.113 34.531 19.734 1 98.06 179 LEU B N 1
ATOM 5319 C CA . LEU B 1 179 ? 7.609 35.906 19.609 1 98.06 179 LEU B CA 1
ATOM 5320 C C . LEU B 1 179 ? 7.043 36.781 20.719 1 98.06 179 LEU B C 1
ATOM 5322 O O . LEU B 1 179 ? 5.836 37.031 20.766 1 98.06 179 LEU B O 1
ATOM 5326 N N . VAL B 1 180 ? 7.895 37.219 21.594 1 98 180 VAL B N 1
ATOM 5327 C CA . VAL B 1 180 ? 7.48 38.031 22.734 1 98 180 VAL B CA 1
ATOM 5328 C C . VAL B 1 180 ? 7.789 39.5 22.469 1 98 180 VAL B C 1
ATOM 5330 O O . VAL B 1 180 ? 8.93 39.875 22.156 1 98 180 VAL B O 1
ATOM 5333 N N . GLU B 1 181 ? 6.75 40.312 22.531 1 97.44 181 GLU B N 1
ATOM 5334 C CA . GLU B 1 181 ? 6.887 41.719 22.281 1 97.44 181 GLU B CA 1
ATOM 5335 C C . GLU B 1 181 ? 6.465 42.531 23.484 1 97.44 181 GLU B C 1
ATOM 5337 O O . GLU B 1 181 ? 5.344 42.406 23.984 1 97.44 181 GLU B O 1
ATOM 5342 N N . PRO B 1 182 ? 7.324 43.438 23.984 1 96.69 182 PRO B N 1
ATOM 5343 C CA . PRO B 1 182 ? 6.871 44.406 25 1 96.69 182 PRO B CA 1
ATOM 5344 C C . PRO B 1 182 ? 5.973 45.5 24.422 1 96.69 182 PRO B C 1
ATOM 5346 O O . PRO B 1 182 ? 6.207 45.969 23.297 1 96.69 182 PRO B O 1
ATOM 5349 N N . ILE B 1 183 ? 4.93 45.75 25.078 1 96.62 183 ILE B N 1
ATOM 5350 C CA . ILE B 1 183 ? 4.055 46.844 24.703 1 96.62 183 ILE B CA 1
ATOM 5351 C C . ILE B 1 183 ? 4.391 48.062 25.547 1 96.62 183 ILE B C 1
ATOM 5353 O O . ILE B 1 183 ? 4.203 48.062 26.766 1 96.62 183 ILE B O 1
ATOM 5357 N N . LEU B 1 184 ? 4.871 49.094 24.828 1 92.44 184 LEU B N 1
ATOM 5358 C CA . LEU B 1 184 ? 5.285 50.344 25.5 1 92.44 184 LEU B CA 1
ATOM 5359 C C . LEU B 1 184 ? 4.367 51.5 25.125 1 92.44 184 LEU B C 1
ATOM 5361 O O . LEU B 1 184 ? 3.924 51.594 23.969 1 92.44 184 LEU B O 1
ATOM 5365 N N . LYS B 1 185 ? 3.926 52.188 26.031 1 87.56 185 LYS B N 1
ATOM 5366 C CA . LYS B 1 185 ? 3.248 53.469 25.828 1 87.56 185 LYS B CA 1
ATOM 5367 C C . LYS B 1 185 ? 4.043 54.625 26.453 1 87.56 185 LYS B C 1
ATOM 5369 O O . LYS B 1 185 ? 4.152 54.719 27.672 1 87.56 185 LYS B O 1
ATOM 5374 N N . GLN B 1 186 ? 4.508 55.656 25.672 1 86.69 186 GLN B N 1
ATOM 5375 C CA . GLN B 1 186 ? 5.34 56.75 26.156 1 86.69 186 GLN B CA 1
ATOM 5376 C C . GLN B 1 186 ? 6.469 56.219 27.047 1 86.69 186 GLN B C 1
ATOM 5378 O O . GLN B 1 186 ? 6.656 56.719 28.172 1 86.69 186 GLN B O 1
ATOM 5383 N N . ASP B 1 187 ? 7.129 55.156 26.766 1 85.5 187 ASP B N 1
ATOM 5384 C CA . ASP B 1 187 ? 8.312 54.562 27.391 1 85.5 187 ASP B CA 1
ATOM 5385 C C . ASP B 1 187 ? 7.945 53.812 28.672 1 85.5 187 ASP B C 1
ATOM 5387 O O . ASP B 1 187 ? 8.828 53.375 29.422 1 85.5 187 ASP B O 1
ATOM 5391 N N . GLN B 1 188 ? 6.664 53.781 28.891 1 91.62 188 GLN B N 1
ATOM 5392 C CA . GLN B 1 188 ? 6.195 53 30.016 1 91.62 188 GLN B CA 1
ATOM 5393 C C . GLN B 1 188 ? 5.723 51.625 29.562 1 91.62 188 GLN B C 1
ATOM 5395 O O . GLN B 1 188 ? 4.969 51.5 28.594 1 91.62 188 GLN B O 1
ATOM 5400 N N . LEU B 1 189 ? 6.227 50.656 30.266 1 94.5 189 LEU B N 1
ATOM 5401 C CA . LEU B 1 189 ? 5.848 49.281 29.953 1 94.5 189 LEU B CA 1
ATOM 5402 C C . LEU B 1 189 ? 4.422 49 30.406 1 94.5 189 LEU B C 1
ATOM 5404 O O . LEU B 1 189 ? 4.117 49.094 31.594 1 94.5 189 LEU B O 1
ATOM 5408 N N . LEU B 1 190 ? 3.547 48.656 29.5 1 95.12 190 LEU B N 1
ATOM 5409 C CA . LEU B 1 190 ? 2.164 48.312 29.797 1 95.12 190 LEU B CA 1
ATOM 5410 C C . LEU B 1 190 ? 2.02 46.812 30.031 1 95.12 190 LEU B C 1
ATOM 5412 O O . LEU B 1 190 ? 1.079 46.375 30.688 1 95.12 190 LEU B O 1
ATOM 5416 N N . GLY B 1 191 ? 2.971 46.062 29.5 1 96.56 191 GLY B N 1
ATOM 5417 C CA . GLY B 1 191 ? 2.965 44.625 29.547 1 96.56 191 GLY B CA 1
ATOM 5418 C C . GLY B 1 191 ? 3.611 44 28.328 1 96.56 191 GLY B C 1
ATOM 5419 O O . GLY B 1 191 ? 4.52 44.562 27.734 1 96.56 191 GLY B O 1
ATOM 5420 N N . TRP B 1 192 ? 3.299 42.719 28.062 1 97.44 192 TRP B N 1
ATOM 5421 C CA . TRP B 1 192 ? 3.855 42 26.938 1 97.44 192 TRP B CA 1
ATOM 5422 C C . TRP B 1 192 ? 2.76 41.25 26.172 1 97.44 192 TRP B C 1
ATOM 5424 O O . TRP B 1 192 ? 1.695 40.969 26.719 1 97.44 192 TRP B O 1
ATOM 5434 N N . ILE B 1 193 ? 2.971 41.031 24.938 1 97.81 193 ILE B N 1
ATOM 5435 C CA . ILE B 1 193 ? 2.225 40.031 24.188 1 97.81 193 ILE B CA 1
ATOM 5436 C C . ILE B 1 193 ? 3.162 38.906 23.766 1 97.81 193 ILE B C 1
ATOM 5438 O O . ILE B 1 193 ? 4.32 39.156 23.422 1 97.81 193 ILE B O 1
ATOM 5442 N N . ALA B 1 194 ? 2.785 37.75 23.938 1 98 194 ALA B N 1
ATOM 5443 C CA . ALA B 1 194 ? 3.486 36.562 23.422 1 98 194 ALA B CA 1
ATOM 5444 C C . ALA B 1 194 ? 2.699 35.875 22.312 1 98 194 ALA B C 1
ATOM 5446 O O . ALA B 1 194 ? 1.615 35.344 22.531 1 98 194 ALA B O 1
ATOM 5447 N N . LEU B 1 195 ? 3.205 35.969 21.125 1 97.88 195 LEU B N 1
ATOM 5448 C CA . LEU B 1 195 ? 2.586 35.375 19.953 1 97.88 195 LEU B CA 1
ATOM 5449 C C . LEU B 1 195 ? 3.096 33.938 19.734 1 97.88 195 LEU B C 1
ATOM 5451 O O . LEU B 1 195 ? 4.281 33.75 19.453 1 97.88 195 LEU B O 1
ATOM 5455 N N . GLN B 1 196 ? 2.223 33 19.875 1 96.06 196 GLN B N 1
ATOM 5456 C CA . GLN B 1 196 ? 2.584 31.578 19.797 1 96.06 196 GLN B CA 1
ATOM 5457 C C . GLN B 1 196 ? 2.662 31.109 18.344 1 96.06 196 GLN B C 1
ATOM 5459 O O . GLN B 1 196 ? 1.716 31.297 17.578 1 96.06 196 GLN B O 1
ATOM 5464 N N . CYS B 1 197 ? 3.76 30.547 17.984 1 94.19 197 CYS B N 1
ATOM 5465 C CA . CYS B 1 197 ? 3.967 29.984 16.656 1 94.19 197 CYS B CA 1
ATOM 5466 C C . CYS B 1 197 ? 3.791 28.469 16.672 1 94.19 197 CYS B C 1
ATOM 5468 O O . CYS B 1 197 ? 4.523 27.766 17.375 1 94.19 197 CYS B O 1
ATOM 5470 N N . SER B 1 198 ? 2.848 28.031 15.859 1 87.81 198 SER B N 1
ATOM 5471 C CA . SER B 1 198 ? 2.6 26.594 15.773 1 87.81 198 SER B CA 1
ATOM 5472 C C . SER B 1 198 ? 3.672 25.906 14.938 1 87.81 198 SER B C 1
ATOM 5474 O O . SER B 1 198 ? 4.141 26.453 13.938 1 87.81 198 SER B O 1
ATOM 5476 N N . VAL B 1 199 ? 3.998 24.672 15.367 1 87.25 199 VAL B N 1
ATOM 5477 C CA . VAL B 1 199 ? 4.992 23.891 14.625 1 87.25 199 VAL B CA 1
ATOM 5478 C C . VAL B 1 199 ? 4.367 23.328 13.359 1 87.25 199 VAL B C 1
ATOM 5480 O O . VAL B 1 199 ? 5.07 23.031 12.391 1 87.25 199 VAL B O 1
ATOM 5483 N N . ASN B 1 200 ? 3.064 23.219 13.297 1 81.12 200 ASN B N 1
ATOM 5484 C CA . ASN B 1 200 ? 2.352 22.625 12.164 1 81.12 200 ASN B CA 1
ATOM 5485 C C . ASN B 1 200 ? 2.545 23.453 10.891 1 81.12 200 ASN B C 1
ATOM 5487 O O . ASN B 1 200 ? 2.576 22.891 9.789 1 81.12 200 ASN B O 1
ATOM 5491 N N . LYS B 1 201 ? 2.656 24.734 11.023 1 81.38 201 LYS B N 1
ATOM 5492 C CA . LYS B 1 201 ? 2.873 25.578 9.859 1 81.38 201 LYS B CA 1
ATOM 5493 C C . LYS B 1 201 ? 4.242 25.328 9.234 1 81.38 201 LYS B C 1
ATOM 5495 O O . LYS B 1 201 ? 4.371 25.281 8.008 1 81.38 201 LYS B O 1
ATOM 5500 N N . ILE B 1 202 ? 5.195 25.188 10.102 1 87.69 202 ILE B N 1
ATOM 5501 C CA . ILE B 1 202 ? 6.531 24.844 9.633 1 87.69 202 ILE B CA 1
ATOM 5502 C C . ILE B 1 202 ? 6.527 23.453 9.023 1 87.69 202 ILE B C 1
ATOM 5504 O O . ILE B 1 202 ? 7.129 23.219 7.969 1 87.69 202 ILE B O 1
ATOM 5508 N N . ASN B 1 203 ? 5.883 22.578 9.703 1 87.31 203 ASN B N 1
ATOM 5509 C CA . ASN B 1 203 ? 5.789 21.203 9.227 1 87.31 203 ASN B CA 1
ATOM 5510 C C . ASN B 1 203 ? 5.18 21.141 7.828 1 87.31 203 ASN B C 1
ATOM 5512 O O . ASN B 1 203 ? 5.621 20.344 6.988 1 87.31 203 ASN B O 1
ATOM 5516 N N . ALA B 1 204 ? 4.172 21.875 7.605 1 80.81 204 ALA B N 1
ATOM 5517 C CA . ALA B 1 204 ? 3.494 21.891 6.309 1 80.81 204 ALA B CA 1
ATOM 5518 C C . ALA B 1 204 ? 4.438 22.344 5.203 1 80.81 204 ALA B C 1
ATOM 5520 O O . ALA B 1 204 ? 4.355 21.859 4.07 1 80.81 204 ALA B O 1
ATOM 5521 N N . LEU B 1 205 ? 5.316 23.234 5.508 1 85.38 205 LEU B N 1
ATOM 5522 C CA . LEU B 1 205 ? 6.285 23.75 4.551 1 85.38 205 LEU B CA 1
ATOM 5523 C C . LEU B 1 205 ? 7.246 22.656 4.102 1 85.38 205 LEU B C 1
ATOM 5525 O O . LEU B 1 205 ? 7.719 22.656 2.961 1 85.38 205 LEU B O 1
ATOM 5529 N N . PHE B 1 206 ? 7.488 21.781 4.965 1 91 206 PHE B N 1
ATOM 5530 C CA . PHE B 1 206 ? 8.508 20.766 4.703 1 91 206 PHE B CA 1
ATOM 5531 C C . PHE B 1 206 ? 7.871 19.453 4.266 1 91 206 PHE B C 1
ATOM 5533 O O . PHE B 1 206 ? 8.57 18.469 4.055 1 91 206 PHE B O 1
ATOM 5540 N N . ALA B 1 207 ? 6.582 19.469 4.113 1 83.06 207 ALA B N 1
ATOM 5541 C CA . ALA B 1 207 ? 5.887 18.281 3.645 1 83.06 207 ALA B CA 1
ATOM 5542 C C . ALA B 1 207 ? 6.289 17.938 2.213 1 83.06 207 ALA B C 1
ATOM 5544 O O . ALA B 1 207 ? 6.582 18.828 1.413 1 83.06 207 ALA B O 1
ATOM 5545 N N . PRO B 1 208 ? 6.281 16.609 1.91 1 83.94 208 PRO B N 1
ATOM 5546 C CA . PRO B 1 208 ? 6.605 16.203 0.538 1 83.94 208 PRO B CA 1
ATOM 5547 C C . PRO B 1 208 ? 5.633 16.781 -0.489 1 83.94 208 PRO B C 1
ATOM 5549 O O . PRO B 1 208 ? 4.434 16.891 -0.22 1 83.94 208 PRO B O 1
ATOM 5552 N N . THR B 1 209 ? 6.07 17.172 -1.652 1 75.19 209 THR B N 1
ATOM 5553 C CA . THR B 1 209 ? 5.266 17.75 -2.723 1 75.19 209 THR B CA 1
ATOM 5554 C C . THR B 1 209 ? 5.336 16.891 -3.979 1 75.19 209 THR B C 1
ATOM 5556 O O . THR B 1 209 ? 5.09 17.375 -5.086 1 75.19 209 THR B O 1
ATOM 5559 N N . GLY B 1 210 ? 5.672 15.602 -3.805 1 76 210 GLY B N 1
ATOM 5560 C CA . GLY B 1 210 ? 5.781 14.727 -4.965 1 76 210 GLY B CA 1
ATOM 5561 C C . GLY B 1 210 ? 7.172 14.711 -5.57 1 76 210 GLY B C 1
ATOM 5562 O O . GLY B 1 210 ? 7.324 14.844 -6.785 1 76 210 GLY B O 1
ATOM 5563 N N . GLU B 1 211 ? 8.133 14.477 -4.82 1 72.94 211 GLU B N 1
ATOM 5564 C CA . GLU B 1 211 ? 9.531 14.484 -5.227 1 72.94 211 GLU B CA 1
ATOM 5565 C C . GLU B 1 211 ? 9.867 13.281 -6.102 1 72.94 211 GLU B C 1
ATOM 5567 O O . GLU B 1 211 ? 9.148 12.281 -6.094 1 72.94 211 GLU B O 1
ATOM 5572 N N . GLU B 1 212 ? 10.938 13.531 -6.793 1 79.5 212 GLU B N 1
ATOM 5573 C CA . GLU B 1 212 ? 11.398 12.555 -7.777 1 79.5 212 GLU B CA 1
ATOM 5574 C C . GLU B 1 212 ? 11.766 11.227 -7.109 1 79.5 212 GLU B C 1
ATOM 5576 O O . GLU B 1 212 ? 11.539 10.156 -7.672 1 79.5 212 GLU B O 1
ATOM 5581 N N . TYR B 1 213 ? 12.398 11.344 -5.953 1 91.88 213 TYR B N 1
ATOM 5582 C CA . TYR B 1 213 ? 12.797 10.148 -5.215 1 91.88 213 TYR B CA 1
ATOM 5583 C C . TYR B 1 213 ? 11.812 9.844 -4.09 1 91.88 213 TYR B C 1
ATOM 5585 O O . TYR B 1 213 ? 11.375 10.75 -3.377 1 91.88 213 TYR B O 1
ATOM 5593 N N . GLU B 1 214 ? 11.508 8.594 -3.92 1 92.31 214 GLU B N 1
ATOM 5594 C CA . GLU B 1 214 ? 10.594 8.164 -2.865 1 92.31 214 GLU B CA 1
ATOM 5595 C C . GLU B 1 214 ? 11.164 8.477 -1.483 1 92.31 214 GLU B C 1
ATOM 5597 O O . GLU B 1 214 ? 10.406 8.781 -0.555 1 92.31 214 GLU B O 1
ATOM 5602 N N . THR B 1 215 ? 12.516 8.508 -1.359 1 94.75 215 THR B N 1
ATOM 5603 C CA . THR B 1 215 ? 13.133 8.656 -0.045 1 94.75 215 THR B CA 1
ATOM 5604 C C . THR B 1 215 ? 13.602 10.094 0.178 1 94.75 215 THR B C 1
ATOM 5606 O O . THR B 1 215 ? 14.234 10.391 1.192 1 94.75 215 THR B O 1
ATOM 5609 N N . MET B 1 216 ? 13.344 10.922 -0.774 1 94.62 216 MET B N 1
ATOM 5610 C CA . MET B 1 216 ? 13.773 12.305 -0.629 1 94.62 216 MET B CA 1
ATOM 5611 C C . MET B 1 216 ? 13 13 0.488 1 94.62 216 MET B C 1
ATOM 5613 O O . MET B 1 216 ? 11.773 12.906 0.552 1 94.62 216 MET B O 1
ATOM 5617 N N . GLU B 1 217 ? 13.773 13.664 1.378 1 94.12 217 GLU B N 1
ATOM 5618 C CA . GLU B 1 217 ? 13.164 14.297 2.543 1 94.12 217 GLU B CA 1
ATOM 5619 C C . GLU B 1 217 ? 13.852 15.617 2.881 1 94.12 217 GLU B C 1
ATOM 5621 O O . GLU B 1 217 ? 15.055 15.773 2.652 1 94.12 217 GLU B O 1
ATOM 5626 N N . THR B 1 218 ? 13.086 16.516 3.283 1 96.06 218 THR B N 1
ATOM 5627 C CA . THR B 1 218 ? 13.609 17.75 3.85 1 96.06 218 THR B CA 1
ATOM 5628 C C . THR B 1 218 ? 13.258 17.859 5.332 1 96.06 218 THR B C 1
ATOM 5630 O O . THR B 1 218 ? 12.164 17.484 5.742 1 96.06 218 THR B O 1
ATOM 5633 N N . LEU B 1 219 ? 14.219 18.406 6.094 1 96.19 219 LEU B N 1
ATOM 5634 C CA . LEU B 1 219 ? 14.047 18.516 7.539 1 96.19 219 LEU B CA 1
ATOM 5635 C C . LEU B 1 219 ? 14.562 19.859 8.055 1 96.19 219 LEU B C 1
ATOM 5637 O O . LEU B 1 219 ? 15.469 20.453 7.461 1 96.19 219 LEU B O 1
ATOM 5641 N N . LEU B 1 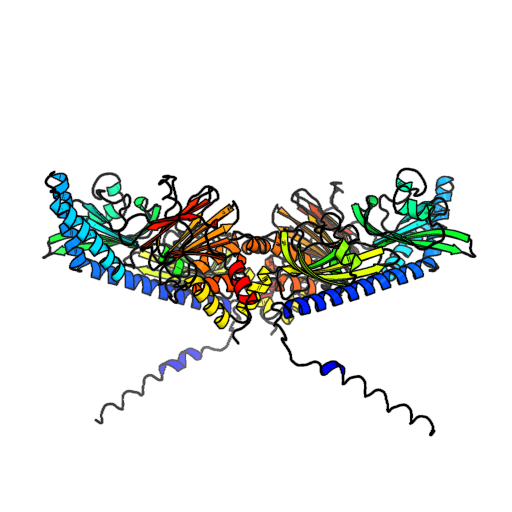220 ? 13.945 20.297 9.047 1 97.06 220 LEU B N 1
ATOM 5642 C CA . LEU B 1 220 ? 14.43 21.391 9.867 1 97.06 220 LEU B CA 1
ATOM 5643 C C . LEU B 1 220 ? 14.883 20.891 11.234 1 97.06 220 LEU B C 1
ATOM 5645 O O . LEU B 1 220 ? 14.148 20.172 11.906 1 97.06 220 LEU B O 1
ATOM 5649 N N . VAL B 1 221 ? 16.094 21.281 11.594 1 96.25 221 VAL B N 1
ATOM 5650 C CA . VAL B 1 221 ? 16.672 20.781 12.844 1 96.25 221 VAL B CA 1
ATOM 5651 C C . VAL B 1 221 ? 17.266 21.953 13.633 1 96.25 221 VAL B C 1
ATOM 5653 O O . VAL B 1 221 ? 17.797 22.891 13.055 1 96.25 221 VAL B O 1
ATOM 5656 N N . ASN B 1 222 ? 17.141 21.844 14.977 1 95.5 222 ASN B N 1
ATOM 5657 C CA . ASN B 1 222 ? 17.75 22.891 15.789 1 95.5 222 ASN B CA 1
ATOM 5658 C C . ASN B 1 222 ? 19.219 22.578 16.078 1 95.5 222 ASN B C 1
ATOM 5660 O O . ASN B 1 222 ? 19.766 21.594 15.578 1 95.5 222 ASN B O 1
ATOM 5664 N N . GLU B 1 223 ? 19.859 23.375 16.828 1 93.44 223 GLU B N 1
ATOM 5665 C CA . GLU B 1 223 ? 21.312 23.297 17.031 1 93.44 223 GLU B CA 1
ATOM 5666 C C . GLU B 1 223 ? 21.688 22.031 17.812 1 93.44 223 GLU B C 1
ATOM 5668 O O . GLU B 1 223 ? 22.828 21.578 17.734 1 93.44 223 GLU B O 1
ATOM 5673 N N . LYS B 1 224 ? 20.75 21.484 18.484 1 92.06 224 LYS B N 1
ATOM 5674 C CA . LYS B 1 224 ? 21 20.25 19.25 1 92.06 224 LYS B CA 1
ATOM 5675 C C . LYS B 1 224 ? 20.797 19.016 18.359 1 92.06 224 LYS B C 1
ATOM 5677 O O . LYS B 1 224 ? 21 17.891 18.812 1 92.06 224 LYS B O 1
ATOM 5682 N N . GLY B 1 225 ? 20.406 19.234 17.203 1 93.94 225 GLY B N 1
ATOM 5683 C CA . GLY B 1 225 ? 20.188 18.141 16.281 1 93.94 225 GLY B CA 1
ATOM 5684 C C . GLY B 1 225 ? 18.781 17.562 16.359 1 93.94 225 GLY B C 1
ATOM 5685 O O . GLY B 1 225 ? 18.5 16.5 15.797 1 93.94 225 GLY B O 1
ATOM 5686 N N . ILE B 1 226 ? 17.922 18.266 17.094 1 95.5 226 ILE B N 1
ATOM 5687 C CA . ILE B 1 226 ? 16.562 17.781 17.281 1 95.5 226 ILE B CA 1
ATOM 5688 C C . ILE B 1 226 ? 15.68 18.234 16.125 1 95.5 226 ILE B C 1
ATOM 5690 O O . ILE B 1 226 ? 15.742 19.391 15.703 1 95.5 226 ILE B O 1
ATOM 5694 N N . MET B 1 227 ? 14.836 17.297 15.648 1 95.44 227 MET B N 1
ATOM 5695 C CA . MET B 1 227 ? 13.992 17.578 14.492 1 95.44 227 MET B CA 1
ATOM 5696 C C . MET B 1 227 ? 12.852 18.516 14.875 1 95.44 227 MET B C 1
ATOM 5698 O O . MET B 1 227 ? 12.219 18.344 15.922 1 95.44 227 MET B O 1
ATOM 5702 N N . LEU B 1 228 ? 12.594 19.5 14.039 1 95.5 228 LEU B N 1
ATOM 5703 C CA . LEU B 1 228 ? 11.484 20.438 14.227 1 95.5 228 LEU B CA 1
ATOM 5704 C C . LEU B 1 228 ? 10.391 20.188 13.203 1 95.5 228 LEU B C 1
ATOM 5706 O O . LEU B 1 228 ? 9.383 20.891 13.172 1 95.5 228 LEU B O 1
ATOM 5710 N N . THR B 1 229 ? 10.617 19.25 12.344 1 94 229 THR B N 1
ATOM 5711 C CA . THR B 1 229 ? 9.648 18.828 11.344 1 94 229 THR B CA 1
ATOM 5712 C C . THR B 1 229 ? 9.469 17.312 11.359 1 94 229 THR B C 1
ATOM 5714 O O . THR B 1 229 ? 10.336 16.578 11.844 1 94 229 THR B O 1
ATOM 5717 N N . ASP B 1 230 ? 8.312 16.906 10.828 1 90.75 230 ASP B N 1
ATOM 5718 C CA . ASP B 1 230 ? 8.031 15.484 10.773 1 90.75 230 ASP B CA 1
ATOM 5719 C C . ASP B 1 230 ? 8.805 14.812 9.633 1 90.75 230 ASP B C 1
ATOM 5721 O O . ASP B 1 230 ? 8.961 15.391 8.562 1 90.75 230 ASP B O 1
ATOM 5725 N N . SER B 1 231 ? 9.281 13.641 9.977 1 91.81 231 SER B N 1
ATOM 5726 C CA . SER B 1 231 ? 9.898 12.789 8.961 1 91.81 231 SER B CA 1
ATOM 5727 C C . SER B 1 231 ? 8.852 11.953 8.234 1 91.81 231 SER B C 1
ATOM 5729 O O . SER B 1 231 ? 7.902 11.461 8.844 1 91.81 231 SER B O 1
ATOM 5731 N N . GLN B 1 232 ? 9.039 11.758 6.941 1 87.75 232 GLN B N 1
ATOM 5732 C CA . GLN B 1 232 ? 8.125 10.922 6.168 1 87.75 232 GLN B CA 1
ATOM 5733 C C . GLN B 1 232 ? 8.344 9.445 6.465 1 87.75 232 GLN B C 1
ATOM 5735 O O . GLN B 1 232 ? 7.586 8.594 5.996 1 87.75 232 GLN B O 1
ATOM 5740 N N . PHE B 1 233 ? 9.297 9.109 7.227 1 90.5 233 PHE B N 1
ATOM 5741 C CA . PHE B 1 233 ? 9.617 7.711 7.492 1 90.5 233 PHE B CA 1
ATOM 5742 C C . PHE B 1 233 ? 9.023 7.262 8.82 1 90.5 233 PHE B C 1
ATOM 5744 O O . PHE B 1 233 ? 9.125 6.09 9.195 1 90.5 233 PHE B O 1
ATOM 5751 N N . PHE B 1 234 ? 8.414 8.273 9.523 1 85.88 234 PHE B N 1
ATOM 5752 C CA . PHE B 1 234 ? 7.754 7.941 10.781 1 85.88 234 PHE B CA 1
ATOM 5753 C C . PHE B 1 234 ? 6.246 8.125 10.664 1 85.88 234 PHE B C 1
ATOM 5755 O O . PHE B 1 234 ? 5.773 9.109 10.094 1 85.88 234 PHE B O 1
ATOM 5762 N N . GLY B 1 235 ? 5.543 7.172 11.172 1 79.12 235 GLY B N 1
ATOM 5763 C CA . GLY B 1 235 ? 4.102 7.324 11.258 1 79.12 235 GLY B CA 1
ATOM 5764 C C . GLY B 1 235 ? 3.668 8.352 12.289 1 79.12 235 GLY B C 1
ATOM 5765 O O . GLY B 1 235 ? 2.746 9.133 12.047 1 79.12 235 GLY B O 1
ATOM 5766 N N . ASP B 1 236 ? 4.41 8.398 13.312 1 82.88 236 ASP B N 1
ATOM 5767 C CA . ASP B 1 236 ? 4.172 9.367 14.375 1 82.88 236 ASP B CA 1
ATOM 5768 C C . ASP B 1 236 ? 5.016 10.625 14.164 1 82.88 236 ASP B C 1
ATOM 5770 O O . ASP B 1 236 ? 5.98 10.609 13.398 1 82.88 236 ASP B O 1
ATOM 5774 N N . SER B 1 237 ? 4.668 11.594 14.891 1 86.94 237 SER B N 1
ATOM 5775 C CA . SER B 1 237 ? 5.402 12.844 14.75 1 86.94 237 SER B CA 1
ATOM 5776 C C . SER B 1 237 ? 6.836 12.703 15.242 1 86.94 237 SER B C 1
ATOM 5778 O O . SER B 1 237 ? 7.082 12.102 16.297 1 86.94 237 SER B O 1
ATOM 5780 N N . SER B 1 238 ? 7.715 13.242 14.5 1 91.81 238 SER B N 1
ATOM 5781 C CA . SER B 1 238 ? 9.125 13.25 14.883 1 91.81 238 SER B CA 1
ATOM 5782 C C . SER B 1 238 ? 9.523 14.57 15.523 1 91.81 238 SER B C 1
ATOM 5784 O O . SER B 1 238 ? 10.625 14.703 16.047 1 91.81 238 SER B O 1
ATOM 5786 N N . VAL B 1 239 ? 8.688 15.5 15.547 1 93.12 239 VAL B N 1
ATOM 5787 C CA . VAL B 1 239 ? 8.984 16.844 16.047 1 93.12 239 VAL B CA 1
ATOM 5788 C C . VAL B 1 239 ? 9.391 16.766 17.516 1 93.12 239 VAL B C 1
ATOM 5790 O O . VAL B 1 239 ? 8.641 16.234 18.344 1 93.12 239 VAL B O 1
ATOM 5793 N N . LEU B 1 240 ? 10.57 17.219 17.859 1 93.88 240 LEU B N 1
ATOM 5794 C CA . LEU B 1 240 ? 11.18 17.281 19.188 1 93.88 240 LEU B CA 1
ATOM 5795 C C . LEU B 1 240 ? 11.352 15.883 19.781 1 93.88 240 LEU B C 1
ATOM 5797 O O . LEU B 1 240 ? 11.523 15.727 20.984 1 93.88 240 LEU B O 1
ATOM 5801 N N . ARG B 1 241 ? 11.258 14.875 18.953 1 91.06 241 ARG B N 1
ATOM 5802 C CA . ARG B 1 241 ? 11.375 13.492 19.422 1 91.06 241 ARG B CA 1
ATOM 5803 C C . ARG B 1 241 ? 12.539 12.781 18.734 1 91.06 241 ARG B C 1
ATOM 5805 O O . ARG B 1 241 ? 13.273 12.031 19.359 1 91.06 241 ARG B O 1
ATOM 5812 N N . ALA B 1 242 ? 12.625 13.055 17.484 1 90.81 242 ALA B N 1
ATOM 5813 C CA . ALA B 1 242 ? 13.695 12.414 16.734 1 90.81 242 ALA B CA 1
ATOM 5814 C C . ALA B 1 242 ? 14.914 13.328 16.609 1 90.81 242 ALA B C 1
ATOM 5816 O O . ALA B 1 242 ? 14.781 14.555 16.672 1 90.81 242 ALA B O 1
ATOM 5817 N N . HIS B 1 243 ? 16.094 12.695 16.531 1 90.88 243 HIS B N 1
ATOM 5818 C CA . HIS B 1 243 ? 17.359 13.414 16.438 1 90.88 243 HIS B CA 1
ATOM 5819 C C . HIS B 1 243 ? 18.203 12.898 15.281 1 90.88 243 HIS B C 1
ATOM 5821 O O . HIS B 1 243 ? 18.219 11.695 15.008 1 90.88 243 HIS B O 1
ATOM 5827 N N . LEU B 1 244 ? 18.828 13.852 14.672 1 90.19 244 LEU B N 1
ATOM 5828 C CA . LEU B 1 244 ? 19.812 13.422 13.68 1 90.19 244 LEU B CA 1
ATOM 5829 C C . LEU B 1 244 ? 21 12.734 14.344 1 90.19 244 LEU B C 1
ATOM 5831 O O . LEU B 1 244 ? 21.109 12.742 15.578 1 90.19 244 LEU B O 1
ATOM 5835 N N . ASN B 1 245 ? 21.766 12.133 13.484 1 83.19 245 ASN B N 1
ATOM 5836 C CA . ASN B 1 245 ? 23 11.578 14.008 1 83.19 245 ASN B CA 1
ATOM 5837 C C . ASN B 1 245 ? 23.953 12.68 14.5 1 83.19 245 ASN B C 1
ATOM 5839 O O . ASN B 1 245 ? 24.344 13.547 13.727 1 83.19 245 ASN B O 1
ATOM 5843 N N . PHE B 1 246 ? 24.359 12.625 15.648 1 77.31 246 PHE B N 1
ATOM 5844 C CA . PHE B 1 246 ? 25.125 13.664 16.344 1 77.31 246 PHE B CA 1
ATOM 5845 C C . PHE B 1 246 ? 26.469 13.898 15.664 1 77.31 246 PHE B C 1
ATOM 5847 O O . PHE B 1 246 ? 26.984 15.016 15.672 1 77.31 246 PHE B O 1
ATOM 5854 N N . SER B 1 247 ? 26.938 12.906 15.031 1 81.12 247 SER B N 1
ATOM 5855 C CA . SER B 1 247 ? 28.297 12.992 14.516 1 81.12 247 SER B CA 1
ATOM 5856 C C . SER B 1 247 ? 28.391 14.008 13.383 1 81.12 247 SER B C 1
ATOM 5858 O O . SER B 1 247 ? 29.453 14.586 13.148 1 81.12 247 SER B O 1
ATOM 5860 N N . ASN B 1 248 ? 27.297 14.375 12.805 1 84.5 248 ASN B N 1
ATOM 5861 C CA . ASN B 1 248 ? 27.422 15.211 11.617 1 84.5 248 ASN B CA 1
ATOM 5862 C C . ASN B 1 248 ? 26.781 16.594 11.836 1 84.5 248 ASN B C 1
ATOM 5864 O O . ASN B 1 248 ? 26.969 17.5 11.023 1 84.5 248 ASN B O 1
ATOM 5868 N N . VAL B 1 249 ? 26.188 16.859 12.953 1 90.75 249 VAL B N 1
ATOM 5869 C CA . VAL B 1 249 ? 25.375 18.062 13.148 1 90.75 249 VAL B CA 1
ATOM 5870 C C . VAL B 1 249 ? 26.297 19.25 13.438 1 90.75 249 VAL B C 1
ATOM 5872 O O . VAL B 1 249 ? 26.219 20.281 12.766 1 90.75 249 VAL B O 1
ATOM 5875 N N . PRO B 1 250 ? 27.266 19.109 14.344 1 91 250 PRO B N 1
ATOM 5876 C CA . PRO B 1 250 ? 28.141 20.266 14.625 1 91 250 PRO B CA 1
ATOM 5877 C C . PRO B 1 250 ? 28.922 20.719 13.406 1 91 250 PRO B C 1
ATOM 5879 O O . PRO B 1 250 ? 29.094 21.922 13.195 1 91 250 PRO B O 1
ATOM 5882 N N . SER B 1 251 ? 29.391 19.797 12.664 1 91.5 251 SER B N 1
ATOM 5883 C CA . SER B 1 251 ? 30.156 20.141 11.477 1 91.5 251 SER B CA 1
ATOM 5884 C C . SER B 1 251 ? 29.312 20.906 10.461 1 91.5 251 SER B C 1
ATOM 5886 O O . SER B 1 251 ? 29.797 21.828 9.805 1 91.5 251 SER B O 1
ATOM 5888 N N . LYS B 1 252 ? 28.078 20.562 10.344 1 94.25 252 LYS B N 1
ATOM 5889 C CA . LYS B 1 252 ? 27.188 21.234 9.406 1 94.25 252 LYS B CA 1
ATOM 5890 C C . LYS B 1 252 ? 26.922 22.672 9.828 1 94.25 252 LYS B C 1
ATOM 5892 O O . LYS B 1 252 ? 26.938 23.578 9 1 94.25 252 LYS B O 1
ATOM 5897 N N . PHE B 1 253 ? 26.75 22.859 11.109 1 95.62 253 PHE B N 1
ATOM 5898 C CA . PHE B 1 253 ? 26.516 24.203 11.609 1 95.62 253 PHE B CA 1
ATOM 5899 C C . PHE B 1 253 ? 27.766 25.062 11.438 1 95.62 253 PHE B C 1
ATOM 5901 O O . PHE B 1 253 ? 27.672 26.266 11.148 1 95.62 253 PHE B O 1
ATOM 5908 N N . ALA B 1 254 ? 28.906 24.438 11.617 1 94.94 254 ALA B N 1
ATOM 5909 C CA . ALA B 1 254 ? 30.156 25.156 11.445 1 94.94 254 ALA B CA 1
ATOM 5910 C C . ALA B 1 254 ? 30.375 25.531 9.984 1 94.94 254 ALA B C 1
ATOM 5912 O O . ALA B 1 254 ? 30.828 26.641 9.688 1 94.94 254 ALA B O 1
ATOM 5913 N N . GLN B 1 255 ? 30.078 24.688 9.055 1 95.38 255 GLN B N 1
ATOM 5914 C CA . GLN B 1 255 ? 30.266 24.922 7.629 1 95.38 255 GLN B CA 1
ATOM 5915 C C . GLN B 1 255 ? 29.25 25.906 7.082 1 95.38 255 GLN B C 1
ATOM 5917 O O . GLN B 1 255 ? 29.531 26.625 6.125 1 95.38 255 GLN B O 1
ATOM 5922 N N . GLY B 1 256 ? 28.094 25.922 7.613 1 96.56 256 GLY B N 1
ATOM 5923 C CA . GLY B 1 256 ? 27.047 26.859 7.199 1 96.56 256 GLY B CA 1
ATOM 5924 C C . GLY B 1 256 ? 26.219 26.344 6.039 1 96.56 256 GLY B C 1
ATOM 5925 O O . GLY B 1 256 ? 24.984 26.438 6.062 1 96.56 256 GLY B O 1
ATOM 5926 N N . GLN B 1 257 ? 26.875 25.922 5.039 1 97.5 257 GLN B N 1
ATOM 5927 C CA . GLN B 1 257 ? 26.234 25.344 3.861 1 97.5 257 GLN B CA 1
ATOM 5928 C C . GLN B 1 257 ? 27.141 24.344 3.17 1 97.5 257 GLN B C 1
ATOM 5930 O O . GLN B 1 257 ? 28.359 24.484 3.186 1 97.5 257 GLN B O 1
ATOM 5935 N N . GLY B 1 258 ? 26.5 23.281 2.631 1 96.31 258 GLY B N 1
ATOM 5936 C CA . GLY B 1 258 ? 27.328 22.297 1.933 1 96.31 258 GLY B CA 1
ATOM 5937 C C . GLY B 1 258 ? 26.578 21.016 1.604 1 96.31 258 GLY B C 1
ATOM 5938 O O . GLY B 1 258 ? 25.344 21 1.561 1 96.31 258 GLY B O 1
ATOM 5939 N N . ARG B 1 259 ? 27.312 20.078 1.121 1 95.06 259 ARG B N 1
ATOM 5940 C CA . ARG B 1 259 ? 26.797 18.75 0.844 1 95.06 259 ARG B CA 1
ATOM 5941 C C . ARG B 1 259 ? 27.719 17.672 1.427 1 95.06 259 ARG B C 1
ATOM 5943 O O . ARG B 1 259 ? 28.906 17.906 1.636 1 95.06 259 ARG B O 1
ATOM 5950 N N . MET B 1 260 ? 27.188 16.562 1.773 1 92.81 260 MET B N 1
ATOM 5951 C CA . MET B 1 260 ? 27.953 15.445 2.33 1 92.81 260 MET B CA 1
ATOM 5952 C C . MET B 1 260 ? 27.188 14.141 2.229 1 92.81 260 MET B C 1
ATOM 5954 O O . MET B 1 260 ? 25.953 14.148 2.174 1 92.81 260 MET B O 1
ATOM 5958 N N . GLU B 1 261 ? 27.953 13.047 2.113 1 93.19 261 GLU B N 1
ATOM 5959 C CA . GLU B 1 261 ? 27.391 11.711 2.309 1 93.19 261 GLU B CA 1
ATOM 5960 C C . GLU B 1 261 ? 27.422 11.312 3.779 1 93.19 261 GLU B C 1
ATOM 5962 O O . GLU B 1 261 ? 28.438 11.438 4.445 1 93.19 261 GLU B O 1
ATOM 5967 N N . VAL B 1 262 ? 26.281 10.898 4.289 1 93.88 262 VAL B N 1
ATOM 5968 C CA . VAL B 1 262 ? 26.219 10.578 5.711 1 93.88 262 VAL B CA 1
ATOM 5969 C C . VAL B 1 262 ? 25.344 9.336 5.922 1 93.88 262 VAL B C 1
ATOM 5971 O O . VAL B 1 262 ? 24.656 8.891 5.004 1 93.88 262 VAL B O 1
ATOM 5974 N N . THR B 1 263 ? 25.469 8.703 7.102 1 93.75 263 THR B N 1
ATOM 5975 C CA . THR B 1 263 ? 24.469 7.77 7.609 1 93.75 263 THR B CA 1
ATOM 5976 C C . THR B 1 263 ? 23.406 8.508 8.406 1 93.75 263 THR B C 1
ATOM 5978 O O . THR B 1 263 ? 23.703 9.188 9.391 1 93.75 263 THR B O 1
ATOM 5981 N N . ASP B 1 264 ? 22.172 8.43 7.984 1 92.19 264 ASP B N 1
ATOM 5982 C CA . ASP B 1 264 ? 21.141 9.258 8.594 1 92.19 264 ASP B CA 1
ATOM 5983 C C . ASP B 1 264 ? 20.625 8.633 9.883 1 92.19 264 ASP B C 1
ATOM 5985 O O . ASP B 1 264 ? 21.203 7.676 10.398 1 92.19 264 ASP B O 1
ATOM 5989 N N . TYR B 1 265 ? 19.578 9.234 10.461 1 90.88 265 TYR B N 1
ATOM 5990 C CA . TYR B 1 265 ? 19.031 8.859 11.766 1 90.88 265 TYR B CA 1
ATOM 5991 C C . TYR B 1 265 ? 18.391 7.48 11.703 1 90.88 265 TYR B C 1
ATOM 5993 O O . TYR B 1 265 ? 18.141 6.859 12.742 1 90.88 265 TYR B O 1
ATOM 6001 N N . ARG B 1 266 ? 18.188 6.922 10.516 1 91.81 266 ARG B N 1
ATOM 6002 C CA . ARG B 1 266 ? 17.609 5.59 10.32 1 91.81 266 ARG B CA 1
ATOM 6003 C C . ARG B 1 266 ? 18.719 4.555 10.102 1 91.81 266 ARG B C 1
ATOM 6005 O O . ARG B 1 266 ? 18.422 3.375 9.883 1 91.81 266 ARG B O 1
ATOM 6012 N N . GLY B 1 267 ? 19.953 4.969 9.992 1 91.5 267 GLY B N 1
ATOM 6013 C CA . GLY B 1 267 ? 21.062 4.086 9.68 1 91.5 267 GLY B CA 1
ATOM 6014 C C . GLY B 1 267 ? 21.266 3.875 8.188 1 91.5 267 GLY B C 1
ATOM 6015 O O . GLY B 1 267 ? 21.938 2.936 7.777 1 91.5 267 GLY B O 1
ATOM 6016 N N . GLN B 1 268 ? 20.703 4.672 7.418 1 93.19 268 GLN B N 1
ATOM 6017 C CA . GLN B 1 268 ? 20.781 4.562 5.965 1 93.19 268 GLN B CA 1
ATOM 6018 C C . GLN B 1 268 ? 21.812 5.535 5.398 1 93.19 268 GLN B C 1
ATOM 6020 O O . GLN B 1 268 ? 21.906 6.68 5.848 1 93.19 268 GLN B O 1
ATOM 6025 N N . GLU B 1 269 ? 22.609 5.066 4.461 1 95.38 269 GLU B N 1
ATOM 6026 C CA . GLU B 1 269 ? 23.516 5.965 3.746 1 95.38 269 GLU B CA 1
ATOM 6027 C C . GLU B 1 269 ? 22.734 6.918 2.84 1 95.38 269 GLU B C 1
ATOM 6029 O O . GLU B 1 269 ? 21.875 6.484 2.07 1 95.38 269 GLU B O 1
ATOM 6034 N N . CYS B 1 270 ? 23.078 8.211 2.982 1 95.69 270 CYS B N 1
ATOM 6035 C CA . CYS B 1 270 ? 22.312 9.211 2.24 1 95.69 270 CYS B CA 1
ATOM 6036 C C . CYS B 1 270 ? 23.234 10.289 1.67 1 95.69 270 CYS B C 1
ATOM 6038 O O . CYS B 1 270 ? 24.312 10.531 2.195 1 95.69 270 CYS B O 1
ATOM 6040 N N . LEU B 1 271 ? 22.766 10.852 0.546 1 96.5 271 LEU B N 1
ATOM 6041 C CA . LEU B 1 271 ? 23.281 12.133 0.078 1 96.5 271 LEU B CA 1
ATOM 6042 C C . LEU B 1 271 ? 22.516 13.289 0.733 1 96.5 271 LEU B C 1
ATOM 6044 O O . LEU B 1 271 ? 21.297 13.266 0.803 1 96.5 271 LEU B O 1
ATOM 6048 N N . THR B 1 272 ? 23.297 14.234 1.253 1 96.31 272 THR B N 1
ATOM 6049 C CA . THR B 1 272 ? 22.656 15.328 1.965 1 96.31 272 THR B CA 1
ATOM 6050 C C . THR B 1 272 ? 23.188 16.672 1.494 1 96.31 272 THR B C 1
ATOM 6052 O O . THR B 1 272 ? 24.359 16.781 1.122 1 96.31 272 THR B O 1
ATOM 6055 N N . THR B 1 273 ? 22.359 17.656 1.356 1 97.5 273 THR B N 1
ATOM 6056 C CA . THR B 1 273 ? 22.703 19.062 1.3 1 97.5 273 THR B CA 1
ATOM 6057 C C . THR B 1 273 ? 22.062 19.828 2.469 1 97.5 273 THR B C 1
ATOM 6059 O O . THR B 1 273 ? 21.016 19.422 2.979 1 97.5 273 THR B O 1
ATOM 6062 N N . PHE B 1 274 ? 22.766 20.828 2.951 1 97.88 274 PHE B N 1
ATOM 6063 C CA . PHE B 1 274 ? 22.281 21.5 4.145 1 97.88 274 PHE B CA 1
ATOM 6064 C C . PHE B 1 274 ? 22.625 22.984 4.105 1 97.88 274 PHE B C 1
ATOM 6066 O O . PHE B 1 274 ? 23.516 23.391 3.365 1 97.88 274 PHE B O 1
ATOM 6073 N N . GLN B 1 275 ? 21.922 23.75 4.836 1 98.56 275 GLN B N 1
ATOM 6074 C CA . GLN B 1 275 ? 22.141 25.172 4.992 1 98.56 275 GLN B CA 1
ATOM 6075 C C . GLN B 1 275 ? 21.641 25.672 6.344 1 98.56 275 GLN B C 1
ATOM 6077 O O . GLN B 1 275 ? 20.547 25.312 6.77 1 98.56 275 GLN B O 1
ATOM 6082 N N . VAL B 1 276 ? 22.484 26.422 7.059 1 98.31 276 VAL B N 1
ATOM 6083 C CA . VAL B 1 276 ? 22.094 27.016 8.336 1 98.31 276 VAL B CA 1
ATOM 6084 C C . VAL B 1 276 ? 21.266 28.266 8.094 1 98.31 276 VAL B C 1
ATOM 6086 O O . VAL B 1 276 ? 21.578 29.062 7.207 1 98.31 276 VAL B O 1
ATOM 6089 N N . VAL B 1 277 ? 20.188 28.375 8.773 1 98.12 277 VAL B N 1
ATOM 6090 C CA . VAL B 1 277 ? 19.312 29.547 8.75 1 98.12 277 VAL B CA 1
ATOM 6091 C C . VAL B 1 277 ? 19.297 30.203 10.133 1 98.12 277 VAL B C 1
ATOM 6093 O O . VAL B 1 277 ? 19.219 29.516 11.148 1 98.12 277 VAL B O 1
ATOM 6096 N N . ASN B 1 278 ? 19.391 31.516 10.102 1 96.81 278 ASN B N 1
ATOM 6097 C CA . ASN B 1 278 ? 19.375 32.281 11.336 1 96.81 278 ASN B CA 1
ATOM 6098 C C . ASN B 1 278 ? 18.078 33.094 11.461 1 96.81 278 ASN B C 1
ATOM 6100 O O . ASN B 1 278 ? 17.641 33.719 10.492 1 96.81 278 ASN B O 1
ATOM 6104 N N . PHE B 1 279 ? 17.516 33.031 12.648 1 96.62 279 PHE B N 1
ATOM 6105 C CA . PHE B 1 279 ? 16.328 33.812 12.938 1 96.62 279 PHE B CA 1
ATOM 6106 C C . PHE B 1 279 ? 16.344 34.312 14.367 1 96.62 279 PHE B C 1
ATOM 6108 O O . PHE B 1 279 ? 16.125 33.562 15.312 1 96.62 279 PHE B O 1
ATOM 6115 N N . LYS B 1 280 ? 16.516 35.656 14.516 1 95.56 280 LYS B N 1
ATOM 6116 C CA . LYS B 1 280 ? 16.469 36.344 15.797 1 95.56 280 LYS B CA 1
ATOM 6117 C C . LYS B 1 280 ? 17.344 35.656 16.844 1 95.56 280 LYS B C 1
ATOM 6119 O O . LYS B 1 280 ? 16.875 35.344 17.953 1 95.56 280 LYS B O 1
ATOM 6124 N N . GLY B 1 281 ? 18.5 35.219 16.438 1 93.5 281 GLY B N 1
ATOM 6125 C CA . GLY B 1 281 ? 19.484 34.656 17.344 1 93.5 281 GLY B CA 1
ATOM 6126 C C . GLY B 1 281 ? 19.422 33.125 17.391 1 93.5 281 GLY B C 1
ATOM 6127 O O . GLY B 1 281 ? 20.328 32.5 17.95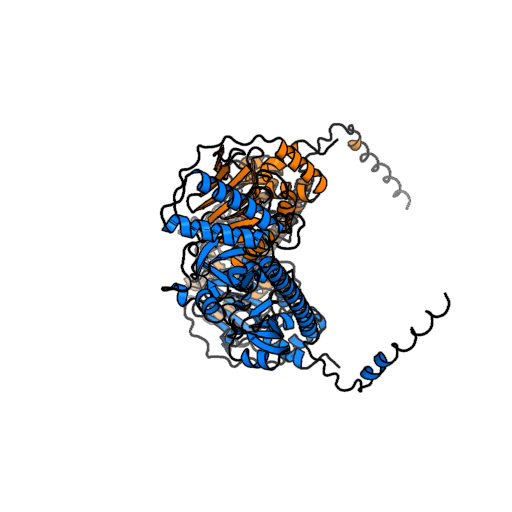3 1 93.5 281 GLY B O 1
ATOM 6128 N N . THR B 1 282 ? 18.422 32.625 16.891 1 96.19 282 THR B N 1
ATOM 6129 C CA . THR B 1 282 ? 18.312 31.156 16.828 1 96.19 282 THR B CA 1
ATOM 6130 C C . THR B 1 282 ? 18.828 30.625 15.484 1 96.19 282 THR B C 1
ATOM 6132 O O . THR B 1 282 ? 18.594 31.234 14.438 1 96.19 282 THR B O 1
ATOM 6135 N N . ARG B 1 283 ? 19.594 29.469 15.539 1 97.06 283 ARG B N 1
ATOM 6136 C CA . ARG B 1 283 ? 20.125 28.844 14.336 1 97.06 283 ARG B CA 1
ATOM 6137 C C . ARG B 1 283 ? 19.469 27.5 14.086 1 97.06 283 ARG B C 1
ATOM 6139 O O . ARG B 1 283 ? 19.375 26.672 15 1 97.06 283 ARG B O 1
ATOM 6146 N N . TRP B 1 284 ? 18.969 27.328 12.906 1 97.94 284 TRP B N 1
ATOM 6147 C CA . TRP B 1 284 ? 18.406 26.062 12.461 1 97.94 284 TRP B CA 1
ATOM 6148 C C . TRP B 1 284 ? 19.141 25.531 11.25 1 97.94 284 TRP B C 1
ATOM 6150 O O . TRP B 1 284 ? 19.859 26.266 10.57 1 97.94 284 TRP B O 1
ATOM 6160 N N . LEU B 1 285 ? 19.094 24.312 11.078 1 97.56 285 LEU B N 1
ATOM 6161 C CA . LEU B 1 285 ? 19.688 23.641 9.93 1 97.56 285 LEU B CA 1
ATOM 6162 C C . LEU B 1 285 ? 18.609 23.062 9.023 1 97.56 285 LEU B C 1
ATOM 6164 O O . LEU B 1 285 ? 17.766 22.297 9.469 1 97.56 285 LEU B O 1
ATOM 6168 N N . VAL B 1 286 ? 18.562 23.516 7.773 1 98.25 286 VAL B N 1
ATOM 6169 C CA . VAL B 1 286 ? 17.719 22.906 6.762 1 98.25 286 VAL B CA 1
ATOM 6170 C C . VAL B 1 286 ? 18.5 21.812 6.031 1 98.25 286 VAL B C 1
ATOM 6172 O O . VAL B 1 286 ? 19.578 22.047 5.512 1 98.25 286 VAL B O 1
ATOM 6175 N N . VAL B 1 287 ? 17.938 20.641 6.016 1 96.94 287 VAL B N 1
ATOM 6176 C CA . VAL B 1 287 ? 18.609 19.5 5.398 1 96.94 287 VAL B CA 1
ATOM 6177 C C . VAL B 1 287 ? 17.719 18.906 4.312 1 96.94 287 VAL B C 1
ATOM 6179 O O . VAL B 1 287 ? 16.516 18.734 4.52 1 96.94 287 VAL B O 1
ATOM 6182 N N . ALA B 1 288 ? 18.203 18.688 3.176 1 97 288 ALA B N 1
ATOM 6183 C CA . ALA B 1 288 ? 17.609 17.844 2.139 1 97 288 ALA B CA 1
ATOM 6184 C C . ALA B 1 288 ? 18.438 16.578 1.919 1 97 288 ALA B C 1
ATOM 6186 O O . ALA B 1 288 ? 19.656 16.641 1.798 1 97 288 ALA B O 1
ATOM 6187 N N . LYS B 1 289 ? 17.781 15.477 1.873 1 96.69 289 LYS B N 1
ATOM 6188 C CA . LYS B 1 289 ? 18.531 14.227 1.754 1 96.69 289 LYS B CA 1
ATOM 6189 C C . LYS B 1 289 ? 17.797 13.219 0.881 1 96.69 289 LYS B C 1
ATOM 6191 O O . LYS B 1 289 ? 16.578 13.344 0.667 1 96.69 289 LYS B O 1
ATOM 6196 N N . VAL B 1 290 ? 18.484 12.242 0.388 1 97.06 290 VAL B N 1
ATOM 6197 C CA . VAL B 1 290 ? 17.969 11.109 -0.375 1 97.06 290 VAL B CA 1
ATOM 6198 C C . VAL B 1 290 ? 18.812 9.875 -0.121 1 97.06 290 VAL B C 1
ATOM 6200 O O . VAL B 1 290 ? 20.031 9.969 0.039 1 97.06 290 VAL B O 1
ATOM 6203 N N . ASP B 1 291 ? 18.188 8.758 0.004 1 97.31 291 ASP B N 1
ATOM 6204 C CA . ASP B 1 291 ? 18.922 7.523 0.247 1 97.31 291 ASP B CA 1
ATOM 6205 C C . ASP B 1 291 ? 19.828 7.184 -0.931 1 97.31 291 ASP B C 1
ATOM 6207 O O . ASP B 1 291 ? 19.406 7.23 -2.086 1 97.31 291 ASP B O 1
ATOM 6211 N N . LYS B 1 292 ? 21.016 6.809 -0.634 1 97 292 LYS B N 1
ATOM 6212 C CA . LYS B 1 292 ? 22 6.535 -1.669 1 97 292 LYS B CA 1
ATOM 6213 C C . LYS B 1 292 ? 21.578 5.344 -2.529 1 97 292 LYS B C 1
ATOM 6215 O O . LYS B 1 292 ? 21.781 5.355 -3.746 1 97 292 LYS B O 1
ATOM 6220 N N . ASP B 1 293 ? 21.047 4.344 -1.915 1 97.38 293 ASP B N 1
ATOM 6221 C CA . ASP B 1 293 ? 20.672 3.145 -2.662 1 97.38 293 ASP B CA 1
ATOM 6222 C C . ASP B 1 293 ? 19.578 3.441 -3.67 1 97.38 293 ASP B C 1
ATOM 6224 O O . ASP B 1 293 ? 19.531 2.838 -4.746 1 97.38 293 ASP B O 1
ATOM 6228 N N . GLU B 1 294 ? 18.625 4.301 -3.328 1 97 294 GLU B N 1
ATOM 6229 C CA . GLU B 1 294 ? 17.625 4.707 -4.312 1 97 294 GLU B CA 1
ATOM 6230 C C . GLU B 1 294 ? 18.266 5.449 -5.477 1 97 294 GLU B C 1
ATOM 6232 O O . GLU B 1 294 ? 17.891 5.254 -6.633 1 97 294 GLU B O 1
ATOM 6237 N N . VAL B 1 295 ? 19.25 6.301 -5.215 1 96.44 295 VAL B N 1
ATOM 6238 C CA . VAL B 1 295 ? 19.969 7.035 -6.25 1 96.44 295 VAL B CA 1
ATOM 6239 C C . VAL B 1 295 ? 20.688 6.059 -7.184 1 96.44 295 VAL B C 1
ATOM 6241 O O . VAL B 1 295 ? 20.609 6.191 -8.406 1 96.44 295 VAL B O 1
ATOM 6244 N N . VAL B 1 296 ? 21.312 5.094 -6.613 1 96.31 296 VAL B N 1
ATOM 6245 C CA . VAL B 1 296 ? 22.031 4.074 -7.371 1 96.31 296 VAL B CA 1
ATOM 6246 C C . VAL B 1 296 ? 21.062 3.316 -8.266 1 96.31 296 VAL B C 1
ATOM 6248 O O . VAL B 1 296 ? 21.328 3.102 -9.453 1 96.31 296 VAL B O 1
ATOM 6251 N N . THR B 1 297 ? 19.969 2.93 -7.711 1 96.94 297 THR B N 1
ATOM 6252 C CA . THR B 1 297 ? 18.953 2.188 -8.461 1 96.94 297 THR B CA 1
ATOM 6253 C C . THR B 1 297 ? 18.406 3.031 -9.609 1 96.94 297 THR B C 1
ATOM 6255 O O . THR B 1 297 ? 18.203 2.525 -10.711 1 96.94 297 THR B O 1
ATOM 6258 N N . ARG B 1 298 ? 18.172 4.266 -9.32 1 94.31 298 ARG B N 1
ATOM 6259 C CA . ARG B 1 298 ? 17.672 5.164 -10.359 1 94.31 298 ARG B CA 1
ATOM 6260 C C . ARG B 1 298 ? 18.703 5.34 -11.477 1 94.31 298 ARG B C 1
ATOM 6262 O O . ARG B 1 298 ? 18.344 5.383 -12.648 1 94.31 298 ARG B O 1
ATOM 6269 N N . GLU B 1 299 ? 19.938 5.516 -11.117 1 92.62 299 GLU B N 1
ATOM 6270 C CA . GLU B 1 299 ? 21 5.594 -12.125 1 92.62 299 GLU B CA 1
ATOM 6271 C C . GLU B 1 299 ? 21.016 4.355 -13.008 1 92.62 299 GLU B C 1
ATOM 6273 O O . GLU B 1 299 ? 21.141 4.461 -14.234 1 92.62 299 GLU B O 1
ATOM 6278 N N . PHE B 1 300 ? 20.891 3.203 -12.438 1 94.56 300 PHE B N 1
ATOM 6279 C CA . PHE B 1 300 ? 20.797 1.952 -13.172 1 94.56 300 PHE B CA 1
ATOM 6280 C C . PHE B 1 300 ? 19.641 2.006 -14.172 1 94.56 300 PHE B C 1
ATOM 6282 O O . PHE B 1 300 ? 19.812 1.668 -15.344 1 94.56 300 PHE B O 1
ATOM 6289 N N . ALA B 1 301 ? 18.484 2.465 -13.68 1 92.62 301 ALA B N 1
ATOM 6290 C CA . ALA B 1 301 ? 17.266 2.482 -14.492 1 92.62 301 ALA B CA 1
ATOM 6291 C C . ALA B 1 301 ? 17.406 3.453 -15.664 1 92.62 301 ALA B C 1
ATOM 6293 O O . ALA B 1 301 ? 16.891 3.201 -16.75 1 92.62 301 ALA B O 1
ATOM 6294 N N . LEU B 1 302 ? 18.078 4.543 -15.477 1 89.75 302 LEU B N 1
ATOM 6295 C CA . LEU B 1 302 ? 18.25 5.559 -16.516 1 89.75 302 LEU B CA 1
ATOM 6296 C C . LEU B 1 302 ? 19.156 5.051 -17.625 1 89.75 302 LEU B C 1
ATOM 6298 O O . LEU B 1 302 ? 19.016 5.457 -18.781 1 89.75 302 LEU B O 1
ATOM 6302 N N . HIS B 1 303 ? 20.094 4.18 -17.266 1 91.25 303 HIS B N 1
ATOM 6303 C CA . HIS B 1 303 ? 21.031 3.582 -18.219 1 91.25 303 HIS B CA 1
ATOM 6304 C C . HIS B 1 303 ? 20.969 2.059 -18.156 1 91.25 303 HIS B C 1
ATOM 6306 O O . HIS B 1 303 ? 22.016 1.4 -18.047 1 91.25 303 HIS B O 1
ATOM 6312 N N . GLU B 1 304 ? 19.844 1.561 -18.297 1 92.06 304 GLU B N 1
ATOM 6313 C CA . GLU B 1 304 ? 19.531 0.17 -17.969 1 92.06 304 GLU B CA 1
ATOM 6314 C C . GLU B 1 304 ? 20.359 -0.79 -18.828 1 92.06 304 GLU B C 1
ATOM 6316 O O . GLU B 1 304 ? 20.969 -1.72 -18.312 1 92.06 304 GLU B O 1
ATOM 6321 N N . ARG B 1 305 ? 20.391 -0.596 -20.156 1 91.38 305 ARG B N 1
ATOM 6322 C CA . ARG B 1 305 ? 21.094 -1.517 -21.047 1 91.38 305 ARG B CA 1
ATOM 6323 C C . ARG B 1 305 ? 22.578 -1.57 -20.734 1 91.38 305 ARG B C 1
ATOM 6325 O O . ARG B 1 305 ? 23.156 -2.654 -20.609 1 91.38 305 ARG B O 1
ATOM 6332 N N . TYR B 1 306 ? 23.125 -0.42 -20.578 1 91.88 306 TYR B N 1
ATOM 6333 C CA . TYR B 1 306 ? 24.547 -0.319 -20.266 1 91.88 306 TYR B CA 1
ATOM 6334 C C . TYR B 1 306 ? 24.875 -0.977 -18.938 1 91.88 306 TYR B C 1
ATOM 6336 O O . TYR B 1 306 ? 25.766 -1.824 -18.859 1 91.88 306 TYR B O 1
ATOM 6344 N N . TYR B 1 307 ? 24.125 -0.681 -17.891 1 93.69 307 TYR B N 1
ATOM 6345 C CA . TYR B 1 307 ? 24.469 -1.139 -16.547 1 93.69 307 TYR B CA 1
ATOM 6346 C C . TYR B 1 307 ? 24.094 -2.602 -16.359 1 93.69 307 TYR B C 1
ATOM 6348 O O . TYR B 1 307 ? 24.703 -3.311 -15.555 1 93.69 307 TYR B O 1
ATOM 6356 N N . THR B 1 308 ? 23.094 -3.057 -17.078 1 94.56 308 THR B N 1
ATOM 6357 C CA . THR B 1 308 ? 22.781 -4.477 -17 1 94.56 308 THR B CA 1
ATOM 6358 C C . THR B 1 308 ? 23.953 -5.32 -17.5 1 94.56 308 THR B C 1
ATOM 6360 O O . THR B 1 308 ? 24.328 -6.309 -16.859 1 94.56 308 THR B O 1
ATOM 6363 N N . GLN B 1 309 ? 24.5 -4.891 -18.594 1 93.69 309 GLN B N 1
ATOM 6364 C CA . GLN B 1 309 ? 25.641 -5.613 -19.141 1 93.69 309 GLN B CA 1
ATOM 6365 C C . GLN B 1 309 ? 26.828 -5.598 -18.172 1 93.69 309 GLN B C 1
ATOM 6367 O O . GLN B 1 309 ? 27.469 -6.629 -17.953 1 93.69 309 GLN B O 1
ATOM 6372 N N . ARG B 1 310 ? 27.062 -4.469 -17.594 1 94.44 310 ARG B N 1
ATOM 6373 C CA . ARG B 1 310 ? 28.172 -4.352 -16.641 1 94.44 310 ARG B CA 1
ATOM 6374 C C . ARG B 1 310 ? 27.906 -5.195 -15.391 1 94.44 310 ARG B C 1
ATOM 6376 O O . ARG B 1 310 ? 28.828 -5.797 -14.844 1 94.44 310 ARG B O 1
ATOM 6383 N N . LEU B 1 311 ? 26.75 -5.168 -14.984 1 95.12 311 LEU B N 1
ATOM 6384 C CA . LEU B 1 311 ? 26.359 -5.938 -13.812 1 95.12 311 LEU B CA 1
ATOM 6385 C C . LEU B 1 311 ? 26.547 -7.434 -14.055 1 95.12 311 LEU B C 1
ATOM 6387 O O . LEU B 1 311 ? 27.125 -8.133 -13.219 1 95.12 311 LEU B O 1
ATOM 6391 N N . LEU B 1 312 ? 26.109 -7.91 -15.211 1 93.88 312 LEU B N 1
ATOM 6392 C CA . LEU B 1 312 ? 26.234 -9.32 -15.539 1 93.88 312 LEU B CA 1
ATOM 6393 C C . LEU B 1 312 ? 27.703 -9.719 -15.672 1 93.88 312 LEU B C 1
ATOM 6395 O O . LEU B 1 312 ? 28.094 -10.805 -15.234 1 93.88 312 LEU B O 1
ATOM 6399 N N . GLN B 1 313 ? 28.469 -8.828 -16.219 1 93.06 313 GLN B N 1
ATOM 6400 C CA . GLN B 1 313 ? 29.906 -9.078 -16.328 1 93.06 313 GLN B CA 1
ATOM 6401 C C . GLN B 1 313 ? 30.562 -9.148 -14.953 1 93.06 313 GLN B C 1
ATOM 6403 O O . GLN B 1 313 ? 31.391 -10.031 -14.703 1 93.06 313 GLN B O 1
ATOM 6408 N N . ALA B 1 314 ? 30.172 -8.242 -14.117 1 93.5 314 ALA B N 1
ATOM 6409 C CA . ALA B 1 314 ? 30.719 -8.234 -12.766 1 93.5 314 ALA B CA 1
ATOM 6410 C C . ALA B 1 314 ? 30.312 -9.492 -12 1 93.5 314 ALA B C 1
ATOM 6412 O O . ALA B 1 314 ? 31.125 -10.047 -11.25 1 93.5 314 ALA B O 1
ATOM 6413 N N . MET B 1 315 ? 29.156 -9.914 -12.25 1 92.31 315 MET B N 1
ATOM 6414 C CA . MET B 1 315 ? 28.656 -11.109 -11.586 1 92.31 315 MET B CA 1
ATOM 6415 C C . MET B 1 315 ? 29.375 -12.359 -12.078 1 92.31 315 MET B C 1
ATOM 6417 O O . MET B 1 315 ? 29.688 -13.258 -11.289 1 92.31 315 MET B O 1
ATOM 6421 N N . ALA B 1 316 ? 29.609 -12.398 -13.32 1 88.81 316 ALA B N 1
ATOM 6422 C CA . ALA B 1 316 ? 30.281 -13.547 -13.922 1 88.81 316 ALA B CA 1
ATOM 6423 C C . ALA B 1 316 ? 31.719 -13.672 -13.391 1 88.81 316 ALA B C 1
ATOM 6425 O O . ALA B 1 316 ? 32.25 -14.781 -13.312 1 88.81 316 ALA B O 1
ATOM 6426 N N . LYS B 1 317 ? 32.219 -12.547 -13.008 1 86 317 LYS B N 1
ATOM 6427 C CA . LYS B 1 317 ? 33.625 -12.539 -12.539 1 86 317 LYS B CA 1
ATOM 6428 C C . LYS B 1 317 ? 33.688 -12.883 -11.055 1 86 317 LYS B C 1
ATOM 6430 O O . LYS B 1 317 ? 34.781 -13.219 -10.547 1 86 317 LYS B O 1
ATOM 6435 N N . GLN B 1 318 ? 32.594 -12.805 -10.461 1 81.19 318 GLN B N 1
ATOM 6436 C CA . GLN B 1 318 ? 32.594 -13.094 -9.023 1 81.19 318 GLN B CA 1
ATOM 6437 C C . GLN B 1 318 ? 32.75 -14.578 -8.758 1 81.19 318 GLN B C 1
ATOM 6439 O O . GLN B 1 318 ? 32.156 -15.414 -9.43 1 81.19 318 GLN B O 1
ATOM 6444 N N . SER B 1 319 ? 33.75 -14.93 -8 1 76 319 SER B N 1
ATOM 6445 C CA . SER B 1 319 ? 33.969 -16.312 -7.59 1 76 319 SER B CA 1
ATOM 6446 C C . SER B 1 319 ? 32.875 -16.766 -6.621 1 76 319 SER B C 1
ATOM 6448 O O . SER B 1 319 ? 32.344 -15.945 -5.859 1 76 319 SER B O 1
ATOM 6450 N N . CYS B 1 320 ? 32.469 -17.984 -6.754 1 76.19 320 CYS B N 1
ATOM 6451 C CA . CYS B 1 320 ? 31.531 -18.547 -5.797 1 76.19 320 CYS B CA 1
ATOM 6452 C C . CYS B 1 320 ? 32.062 -18.406 -4.371 1 76.19 320 CYS B C 1
ATOM 6454 O O . CYS B 1 320 ? 33.219 -18.75 -4.098 1 76.19 320 CYS B O 1
ATOM 6456 N N . PRO B 1 321 ? 31.219 -17.844 -3.572 1 76.88 321 PRO B N 1
ATOM 6457 C CA . PRO B 1 321 ? 31.656 -17.719 -2.184 1 76.88 321 PRO B CA 1
ATOM 6458 C C . PRO B 1 321 ? 32 -19.062 -1.552 1 76.88 321 PRO B C 1
ATOM 6460 O O . PRO B 1 321 ? 31.578 -20.109 -2.041 1 76.88 321 PRO B O 1
ATOM 6463 N N . ALA B 1 322 ? 32.812 -18.969 -0.509 1 81.44 322 ALA B N 1
ATOM 6464 C CA . ALA B 1 322 ? 33.188 -20.172 0.22 1 81.44 322 ALA B CA 1
ATOM 6465 C C . ALA B 1 322 ? 31.938 -20.891 0.754 1 81.44 322 ALA B C 1
ATOM 6467 O O . ALA B 1 322 ? 31 -20.25 1.243 1 81.44 322 ALA B O 1
ATOM 6468 N N . MET B 1 323 ? 31.922 -22.172 0.537 1 86.88 323 MET B N 1
ATOM 6469 C CA . MET B 1 323 ? 30.75 -22.953 0.909 1 86.88 323 MET B CA 1
ATOM 6470 C C . MET B 1 323 ? 30.922 -23.578 2.287 1 86.88 323 MET B C 1
ATOM 6472 O O . MET B 1 323 ? 32.031 -23.953 2.662 1 86.88 323 MET B O 1
ATOM 6476 N N . ASN B 1 324 ? 29.859 -23.547 3.021 1 82.81 324 ASN B N 1
ATOM 6477 C CA . ASN B 1 324 ? 29.812 -24.281 4.281 1 82.81 324 ASN B CA 1
ATOM 6478 C C . ASN B 1 324 ? 29.516 -25.766 4.055 1 82.81 324 ASN B C 1
ATOM 6480 O O . ASN B 1 324 ? 28.984 -26.141 3.004 1 82.81 324 ASN B O 1
ATOM 6484 N N . PRO B 1 325 ? 30 -26.578 5.113 1 77.38 325 PRO B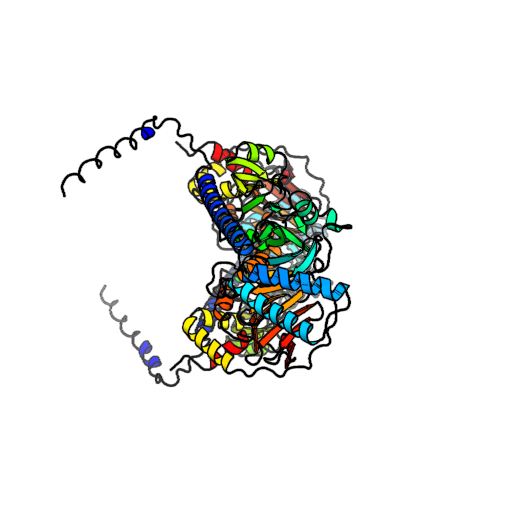 N 1
ATOM 6485 C CA . PRO B 1 325 ? 29.656 -27.984 4.984 1 77.38 325 PRO B CA 1
ATOM 6486 C C . PRO B 1 325 ? 28.141 -28.203 4.859 1 77.38 325 PRO B C 1
ATOM 6488 O O . PRO B 1 325 ? 27.359 -27.406 5.371 1 77.38 325 PRO B O 1
ATOM 6491 N N . PRO B 1 326 ? 27.859 -29.188 4.082 1 66.56 326 PRO B N 1
ATOM 6492 C CA . PRO B 1 326 ? 26.438 -29.422 3.801 1 66.56 326 PRO B CA 1
ATOM 6493 C C . PRO B 1 326 ? 25.594 -29.516 5.07 1 66.56 326 PRO B C 1
ATOM 6495 O O . PRO B 1 326 ? 26.031 -30.094 6.066 1 66.56 326 PRO B O 1
ATOM 6498 N N . ALA B 1 327 ? 24.703 -28.531 5.293 1 58.44 327 ALA B N 1
ATOM 6499 C CA . ALA B 1 327 ? 23.828 -28.453 6.461 1 58.44 327 ALA B CA 1
ATOM 6500 C C . ALA B 1 327 ? 23.078 -29.766 6.668 1 58.44 327 ALA B C 1
ATOM 6502 O O . ALA B 1 327 ? 22.703 -30.438 5.703 1 58.44 327 ALA B O 1
ATOM 6503 N N . GLN B 1 328 ? 23.188 -30.375 7.887 1 55.44 328 GLN B N 1
ATOM 6504 C CA . GLN B 1 328 ? 22.438 -31.562 8.234 1 55.44 328 GLN B CA 1
ATOM 6505 C C . GLN B 1 328 ? 20.953 -31.391 7.93 1 55.44 328 GLN B C 1
ATOM 6507 O O . GLN B 1 328 ? 20.391 -30.312 8.117 1 55.44 328 GLN B O 1
ATOM 6512 N N . ARG B 1 329 ? 20.375 -32.375 7.164 1 50.34 329 ARG B N 1
ATOM 6513 C CA . ARG B 1 329 ? 19 -32.5 6.727 1 50.34 329 ARG B CA 1
ATOM 6514 C C . ARG B 1 329 ? 18.031 -32.188 7.867 1 50.34 329 ARG B C 1
ATOM 6516 O O . ARG B 1 329 ? 17.797 -33.031 8.742 1 50.34 329 ARG B O 1
ATOM 6523 N N . ALA B 1 330 ? 18.125 -31.109 8.555 1 49.44 330 ALA B N 1
ATOM 6524 C CA . ALA B 1 330 ? 17.062 -31.031 9.562 1 49.44 330 ALA B CA 1
ATOM 6525 C C . ALA B 1 330 ? 15.688 -31.125 8.914 1 49.44 330 ALA B C 1
ATOM 6527 O O . ALA B 1 330 ? 15.398 -30.406 7.945 1 49.44 330 ALA B O 1
ATOM 6528 N N . LYS B 1 331 ? 15 -32.219 9.156 1 52.72 331 LYS B N 1
ATOM 6529 C CA . LYS B 1 331 ? 13.695 -32.75 8.742 1 52.72 331 LYS B CA 1
ATOM 6530 C C . LYS B 1 331 ? 12.578 -31.781 9.125 1 52.72 331 LYS B C 1
ATOM 6532 O O . LYS B 1 331 ? 11.438 -32.188 9.344 1 52.72 331 LYS B O 1
ATOM 6537 N N . LYS B 1 332 ? 12.805 -30.469 9.516 1 56.5 332 LYS B N 1
ATOM 6538 C CA . LYS B 1 332 ? 11.523 -29.875 9.875 1 56.5 332 LYS B CA 1
ATOM 6539 C C . LYS B 1 332 ? 10.594 -29.812 8.664 1 56.5 332 LYS B C 1
ATOM 6541 O O . LYS B 1 332 ? 11.047 -29.734 7.523 1 56.5 332 LYS B O 1
ATOM 6546 N N . THR B 1 333 ? 9.344 -29.984 8.867 1 70.19 333 THR B N 1
ATOM 6547 C CA . THR B 1 333 ? 8.211 -30 7.949 1 70.19 333 THR B CA 1
ATOM 6548 C C . THR B 1 333 ? 8.141 -28.703 7.152 1 70.19 333 THR B C 1
ATOM 6550 O O . THR B 1 333 ? 8.055 -27.625 7.73 1 70.19 333 THR B O 1
ATOM 6553 N N . ALA B 1 334 ? 8.82 -28.672 6.027 1 85.62 334 ALA B N 1
ATOM 6554 C CA . ALA B 1 334 ? 8.727 -27.531 5.109 1 85.62 334 ALA B CA 1
ATOM 6555 C C . ALA B 1 334 ? 7.77 -27.844 3.957 1 85.62 334 ALA B C 1
ATOM 6557 O O . ALA B 1 334 ? 7.68 -28.984 3.502 1 85.62 334 ALA B O 1
ATOM 6558 N N . VAL B 1 335 ? 7.094 -26.812 3.697 1 84.44 335 VAL B N 1
ATOM 6559 C CA . VAL B 1 335 ? 6.215 -26.938 2.539 1 84.44 335 VAL B CA 1
ATOM 6560 C C . VAL B 1 335 ? 7.043 -26.969 1.259 1 84.44 335 VAL B C 1
ATOM 6562 O O . VAL B 1 335 ? 7.906 -26.125 1.047 1 84.44 335 VAL B O 1
ATOM 6565 N N . ARG B 1 336 ? 6.824 -27.984 0.535 1 85.56 336 ARG B N 1
ATOM 6566 C CA . ARG B 1 336 ? 7.547 -28.141 -0.726 1 85.56 336 ARG B CA 1
ATOM 6567 C C . ARG B 1 336 ? 6.957 -27.234 -1.805 1 85.56 336 ARG B C 1
ATOM 6569 O O . ARG B 1 336 ? 5.738 -27.219 -2.006 1 85.56 336 ARG B O 1
ATOM 6576 N N . VAL B 1 337 ? 7.789 -26.516 -2.457 1 89.12 337 VAL B N 1
ATOM 6577 C CA . VAL B 1 337 ? 7.402 -25.656 -3.576 1 89.12 337 VAL B CA 1
ATOM 6578 C C . VAL B 1 337 ? 7.914 -26.25 -4.883 1 89.12 337 VAL B C 1
ATOM 6580 O O . VAL B 1 337 ? 9.125 -26.328 -5.109 1 89.12 337 VAL B O 1
ATOM 6583 N N . ASP B 1 338 ? 7.047 -26.578 -5.738 1 82.88 338 ASP B N 1
ATOM 6584 C CA . ASP B 1 338 ? 7.426 -27.25 -6.98 1 82.88 338 ASP B CA 1
ATOM 6585 C C . ASP B 1 338 ? 7.625 -26.234 -8.109 1 82.88 338 ASP B C 1
ATOM 6587 O O . ASP B 1 338 ? 7.344 -25.047 -7.941 1 82.88 338 ASP B O 1
ATOM 6591 N N . MET B 1 339 ? 8.141 -26.734 -9.188 1 85.5 339 MET B N 1
ATOM 6592 C CA . MET B 1 339 ? 8.422 -25.906 -10.344 1 85.5 339 MET B CA 1
ATOM 6593 C C . MET B 1 339 ? 7.148 -25.203 -10.836 1 85.5 339 MET B C 1
ATOM 6595 O O . MET B 1 339 ? 6.086 -25.828 -10.891 1 85.5 339 MET B O 1
ATOM 6599 N N . ASP B 1 340 ? 7.281 -23.938 -11.141 1 85 340 ASP B N 1
ATOM 6600 C CA . ASP B 1 340 ? 6.246 -23.078 -11.719 1 85 340 ASP B CA 1
ATOM 6601 C C . ASP B 1 340 ? 5.145 -22.797 -10.695 1 85 340 ASP B C 1
ATOM 6603 O O . ASP B 1 340 ? 3.988 -22.562 -11.07 1 85 340 ASP B O 1
ATOM 6607 N N . GLU B 1 341 ? 5.527 -22.969 -9.469 1 85.69 341 GLU B N 1
ATOM 6608 C CA . GLU B 1 341 ? 4.621 -22.609 -8.383 1 85.69 341 GLU B CA 1
ATOM 6609 C C . GLU B 1 341 ? 5.309 -21.703 -7.367 1 85.69 341 GLU B C 1
ATOM 6611 O O . GLU B 1 341 ? 6.535 -21.562 -7.371 1 85.69 341 GLU B O 1
ATOM 6616 N N . PHE B 1 342 ? 4.496 -21.062 -6.613 1 90.94 342 PHE B N 1
ATOM 6617 C CA . PHE B 1 342 ? 5.008 -20.359 -5.445 1 90.94 342 PHE B CA 1
ATOM 6618 C C . PHE B 1 342 ? 4.109 -20.578 -4.238 1 90.94 342 PHE B C 1
ATOM 6620 O O . PHE B 1 342 ? 2.951 -20.984 -4.387 1 90.94 342 PHE B O 1
ATOM 6627 N N . TYR B 1 343 ? 4.684 -20.375 -3.082 1 89.56 343 TYR B N 1
ATOM 6628 C CA . TYR B 1 343 ? 3.959 -20.531 -1.826 1 89.56 343 TYR B CA 1
ATOM 6629 C C . TYR B 1 343 ? 4.285 -19.391 -0.866 1 89.56 343 TYR B C 1
ATOM 6631 O O . TYR B 1 343 ? 5.414 -18.906 -0.839 1 89.56 343 TYR B O 1
ATOM 6639 N N . ARG B 1 344 ? 3.279 -19 -0.142 1 90.69 344 ARG B N 1
ATOM 6640 C CA . ARG B 1 344 ? 3.457 -18.047 0.937 1 90.69 344 ARG B CA 1
ATOM 6641 C C . ARG B 1 344 ? 3.51 -18.734 2.293 1 90.69 344 ARG B C 1
ATOM 6643 O O . ARG B 1 344 ? 2.631 -19.531 2.623 1 90.69 344 ARG B O 1
ATOM 6650 N N . ALA B 1 345 ? 4.52 -18.438 3.014 1 89.44 345 ALA B N 1
ATOM 6651 C CA . ALA B 1 345 ? 4.656 -19 4.355 1 89.44 345 ALA B CA 1
ATOM 6652 C C . ALA B 1 345 ? 4.34 -17.953 5.418 1 89.44 345 ALA B C 1
ATOM 6654 O O . ALA B 1 345 ? 4.707 -16.781 5.277 1 89.44 345 ALA B O 1
ATOM 6655 N N . GLU B 1 346 ? 3.643 -18.453 6.41 1 84.94 346 GLU B N 1
ATOM 6656 C CA . GLU B 1 346 ? 3.504 -17.641 7.617 1 84.94 346 GLU B CA 1
ATOM 6657 C C . GLU B 1 346 ? 4.711 -17.812 8.531 1 84.94 346 GLU B C 1
ATOM 6659 O O . GLU B 1 346 ? 5.57 -18.656 8.289 1 84.94 346 GLU B O 1
ATOM 6664 N N . ARG B 1 347 ? 4.852 -17.016 9.508 1 76.69 347 ARG B N 1
ATOM 6665 C CA . ARG B 1 347 ? 6.02 -16.906 10.375 1 76.69 347 ARG B CA 1
ATOM 6666 C C . ARG B 1 347 ? 6.52 -18.281 10.797 1 76.69 347 ARG B C 1
ATOM 6668 O O . ARG B 1 347 ? 7.727 -18.531 10.828 1 76.69 347 ARG B O 1
ATOM 6675 N N . SER B 1 348 ? 5.789 -19.297 10.977 1 77.25 348 SER B N 1
ATOM 6676 C CA . SER B 1 348 ? 6.262 -20.547 11.547 1 77.25 348 SER B CA 1
ATOM 6677 C C . SER B 1 348 ? 6.328 -21.641 10.484 1 77.25 348 SER B C 1
ATOM 6679 O O . SER B 1 348 ? 6.754 -22.766 10.773 1 77.25 348 SER B O 1
ATOM 6681 N N . GLN B 1 349 ? 6.184 -21.203 9.328 1 84.81 349 GLN B N 1
ATOM 6682 C CA . GLN B 1 349 ? 6.164 -22.219 8.297 1 84.81 349 GLN B CA 1
ATOM 6683 C C . GLN B 1 349 ? 7.449 -22.188 7.469 1 84.81 349 GLN B C 1
ATOM 6685 O O . GLN B 1 349 ? 7.961 -21.125 7.152 1 84.81 349 GLN B O 1
ATOM 6690 N N . GLY B 1 350 ? 7.996 -23.375 7.238 1 90 350 GLY B N 1
ATOM 6691 C CA . GLY B 1 350 ? 9.164 -23.484 6.383 1 90 350 GLY B CA 1
ATOM 6692 C C . GLY B 1 350 ? 8.82 -23.781 4.938 1 90 350 GLY B C 1
ATOM 6693 O O . GLY B 1 350 ? 7.781 -24.375 4.652 1 90 350 GLY B O 1
ATOM 6694 N N . LEU B 1 351 ? 9.633 -23.312 4.039 1 93.19 351 LEU B N 1
ATOM 6695 C CA . LEU B 1 351 ? 9.484 -23.578 2.615 1 93.19 351 LEU B CA 1
ATOM 6696 C C . LEU B 1 351 ? 10.734 -24.25 2.045 1 93.19 351 LEU B C 1
ATOM 6698 O O . LEU B 1 351 ? 11.844 -24.016 2.537 1 93.19 351 LEU B O 1
ATOM 6702 N N . ARG B 1 352 ? 10.492 -25.094 1.076 1 93.12 352 ARG B N 1
ATOM 6703 C CA . ARG B 1 352 ? 11.617 -25.781 0.447 1 93.12 352 ARG B CA 1
ATOM 6704 C C . ARG B 1 352 ? 11.367 -26 -1.042 1 93.12 352 ARG B C 1
ATOM 6706 O O . ARG B 1 352 ? 10.242 -26.297 -1.45 1 93.12 352 ARG B O 1
ATOM 6713 N N . THR B 1 353 ? 12.312 -25.703 -1.861 1 93.75 353 THR B N 1
ATOM 6714 C CA . THR B 1 353 ? 12.305 -26.109 -3.266 1 93.75 353 THR B CA 1
ATOM 6715 C C . THR B 1 353 ? 13.656 -26.672 -3.674 1 93.75 353 THR B C 1
ATOM 6717 O O . THR B 1 353 ? 14.688 -26.328 -3.086 1 93.75 353 THR B O 1
ATOM 6720 N N . PHE B 1 354 ? 13.68 -27.562 -4.555 1 89.94 354 PHE B N 1
ATOM 6721 C CA . PHE B 1 354 ? 14.914 -28.234 -4.957 1 89.94 354 PHE B CA 1
ATOM 6722 C C . PHE B 1 354 ? 14.914 -28.484 -6.461 1 89.94 354 PHE B C 1
ATOM 6724 O O . PHE B 1 354 ? 13.906 -28.281 -7.137 1 89.94 354 PHE B O 1
ATOM 6731 N N . GLY B 1 355 ? 16.047 -28.828 -6.891 1 88.69 355 GLY B N 1
ATOM 6732 C CA . GLY B 1 355 ? 16.188 -29.141 -8.305 1 88.69 355 GLY B CA 1
ATOM 6733 C C . GLY B 1 355 ? 16.344 -27.906 -9.18 1 88.69 355 GLY B C 1
ATOM 6734 O O . GLY B 1 355 ? 15.93 -27.906 -10.336 1 88.69 355 GLY B O 1
ATOM 6735 N N . ILE B 1 356 ? 16.859 -26.875 -8.625 1 93.94 356 ILE B N 1
ATOM 6736 C CA . ILE B 1 356 ? 17.094 -25.656 -9.398 1 93.94 356 ILE B CA 1
ATOM 6737 C C . ILE B 1 356 ? 18.312 -25.859 -10.305 1 93.94 356 ILE B C 1
ATOM 6739 O O . ILE B 1 356 ? 19.453 -25.906 -9.828 1 93.94 356 ILE B O 1
ATOM 6743 N N . SER B 1 357 ? 18.125 -26.016 -11.57 1 92.56 357 SER B N 1
ATOM 6744 C CA . SER B 1 357 ? 19.203 -26.234 -12.539 1 92.56 357 SER B CA 1
ATOM 6745 C C . SER B 1 357 ? 19.141 -25.203 -13.664 1 92.56 357 SER B C 1
ATOM 6747 O O . SER B 1 357 ? 19.828 -24.188 -13.602 1 92.56 357 SER B O 1
ATOM 6749 N N . THR B 1 358 ? 18.156 -25.375 -14.617 1 90.25 358 THR B N 1
ATOM 6750 C CA . THR B 1 358 ? 17.969 -24.391 -15.672 1 90.25 358 THR B CA 1
ATOM 6751 C C . THR B 1 358 ? 16.922 -23.359 -15.258 1 90.25 358 THR B C 1
ATOM 6753 O O . THR B 1 358 ? 16.703 -22.375 -15.977 1 90.25 358 THR B O 1
ATOM 6756 N N . CYS B 1 359 ? 16.312 -23.625 -14.141 1 93.62 359 CYS B N 1
ATOM 6757 C CA . CYS B 1 359 ? 15.305 -22.734 -13.562 1 93.62 359 CYS B CA 1
ATOM 6758 C C . CYS B 1 359 ? 15.93 -21.797 -12.555 1 93.62 359 CYS B C 1
ATOM 6760 O O . CYS B 1 359 ? 17.156 -21.672 -12.477 1 93.62 359 CYS B O 1
ATOM 6762 N N . THR B 1 360 ? 15.156 -20.953 -11.922 1 96.56 360 THR B N 1
ATOM 6763 C CA . THR B 1 360 ? 15.578 -19.984 -10.914 1 96.56 360 THR B CA 1
ATOM 6764 C C . THR B 1 360 ? 14.711 -20.094 -9.656 1 96.56 360 THR B C 1
ATOM 6766 O O . THR B 1 360 ? 13.5 -20.266 -9.75 1 96.56 360 THR B O 1
ATOM 6769 N N . GLY B 1 361 ? 15.391 -20.188 -8.508 1 97.75 361 GLY B N 1
ATOM 6770 C CA . GLY B 1 361 ? 14.688 -20.016 -7.246 1 97.75 361 GLY B CA 1
ATOM 6771 C C . GLY B 1 361 ? 14.562 -18.562 -6.824 1 97.75 361 GLY B C 1
ATOM 6772 O O . GLY B 1 361 ? 15.492 -17.781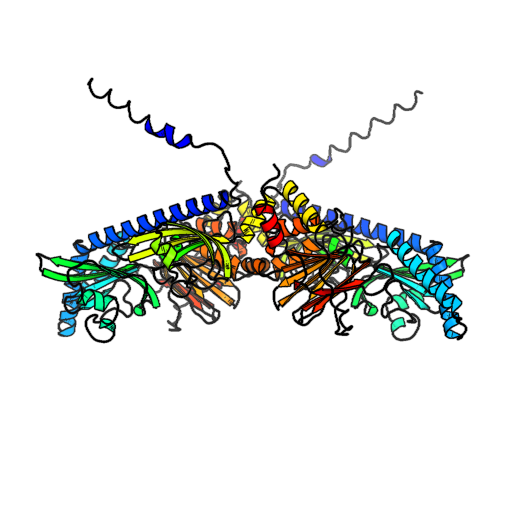 -7.004 1 97.75 361 GLY B O 1
ATOM 6773 N N . PHE B 1 362 ? 13.391 -18.234 -6.336 1 97.94 362 PHE B N 1
ATOM 6774 C CA . PHE B 1 362 ? 13.133 -16.859 -5.902 1 97.94 362 PHE B CA 1
ATOM 6775 C C . PHE B 1 362 ? 12.516 -16.844 -4.508 1 97.94 362 PHE B C 1
ATOM 6777 O O . PHE B 1 362 ? 11.539 -17.547 -4.242 1 97.94 362 PHE B O 1
ATOM 6784 N N . LEU B 1 363 ? 13.094 -16.062 -3.652 1 97.25 363 LEU B N 1
ATOM 6785 C CA . LEU B 1 363 ? 12.609 -15.898 -2.287 1 97.25 363 LEU B CA 1
ATOM 6786 C C . LEU B 1 363 ? 12.406 -14.43 -1.949 1 97.25 363 LEU B C 1
ATOM 6788 O O . LEU B 1 363 ? 13.258 -13.594 -2.25 1 97.25 363 LEU B O 1
ATOM 6792 N N . ALA B 1 364 ? 11.227 -14.07 -1.466 1 96.62 364 ALA B N 1
ATOM 6793 C CA . ALA B 1 364 ? 10.922 -12.742 -0.941 1 96.62 364 ALA B CA 1
ATOM 6794 C C . ALA B 1 364 ? 10.602 -12.805 0.549 1 96.62 364 ALA B C 1
ATOM 6796 O O . ALA B 1 364 ? 9.719 -13.562 0.971 1 96.62 364 ALA B O 1
ATOM 6797 N N . VAL B 1 365 ? 11.297 -12.016 1.35 1 92 365 VAL B N 1
ATOM 6798 C CA . VAL B 1 365 ? 11.055 -12.117 2.785 1 92 365 VAL B CA 1
ATOM 6799 C C . VAL B 1 365 ? 11.195 -10.742 3.434 1 92 365 VAL B C 1
ATOM 6801 O O . VAL B 1 365 ? 12.055 -9.945 3.033 1 92 365 VAL B O 1
ATOM 6804 N N . PRO B 1 366 ? 10.156 -10.359 4.293 1 85.25 366 PRO B N 1
ATOM 6805 C CA . PRO B 1 366 ? 10.453 -9.32 5.281 1 85.25 366 PRO B CA 1
ATOM 6806 C C . PRO B 1 366 ? 11.078 -9.875 6.559 1 85.25 366 PRO B C 1
ATOM 6808 O O . PRO B 1 366 ? 11.055 -11.086 6.781 1 85.25 366 PRO B O 1
ATOM 6811 N N . PRO B 1 367 ? 11.672 -9.07 7.215 1 71.38 367 PRO B N 1
ATOM 6812 C CA . PRO B 1 367 ? 12.211 -9.57 8.477 1 71.38 367 PRO B CA 1
ATOM 6813 C C . PRO B 1 367 ? 11.125 -10.055 9.438 1 71.38 367 PRO B C 1
ATOM 6815 O O . PRO B 1 367 ? 10.266 -9.266 9.844 1 71.38 367 PRO B O 1
ATOM 6818 N N . GLY B 1 368 ? 11.133 -11.422 9.742 1 68.31 368 GLY B N 1
ATOM 6819 C CA . GLY B 1 368 ? 10.383 -12.016 10.844 1 68.31 368 GLY B CA 1
ATOM 6820 C C . GLY B 1 368 ? 8.906 -12.172 10.547 1 68.31 368 GLY B C 1
ATOM 6821 O O . GLY B 1 368 ? 8.109 -12.438 11.445 1 68.31 368 GLY B O 1
ATOM 6822 N N . GLU B 1 369 ? 8.391 -12.016 9.383 1 82.06 369 GLU B N 1
ATOM 6823 C CA . GLU B 1 369 ? 6.945 -12.062 9.164 1 82.06 369 GLU B CA 1
ATOM 6824 C C . GLU B 1 369 ? 6.574 -13.156 8.164 1 82.06 369 GLU B C 1
ATOM 6826 O O . GLU B 1 369 ? 6.738 -14.352 8.453 1 82.06 369 GLU B O 1
ATOM 6831 N N . PHE B 1 370 ? 6.336 -12.914 6.902 1 89.12 370 PHE B N 1
ATOM 6832 C CA . PHE B 1 370 ? 5.938 -13.859 5.863 1 89.12 370 PHE B CA 1
ATOM 6833 C C . PHE B 1 370 ? 7.086 -14.109 4.891 1 89.12 370 PHE B C 1
ATOM 6835 O O . PHE B 1 370 ? 8.117 -13.445 4.961 1 89.12 370 PHE B O 1
ATOM 6842 N N . ALA B 1 371 ? 6.91 -15.156 4.102 1 93.69 371 ALA B N 1
ATOM 6843 C CA . ALA B 1 371 ? 7.871 -15.43 3.033 1 93.69 371 ALA B CA 1
ATOM 6844 C C . ALA B 1 371 ? 7.176 -16 1.804 1 93.69 371 ALA B C 1
ATOM 6846 O O . ALA B 1 371 ? 6.145 -16.672 1.921 1 93.69 371 ALA B O 1
ATOM 6847 N N . TYR B 1 372 ? 7.664 -15.633 0.662 1 95.31 372 TYR B N 1
ATOM 6848 C CA . TYR B 1 372 ? 7.234 -16.25 -0.587 1 95.31 372 TYR B CA 1
ATOM 6849 C C . TYR B 1 372 ? 8.391 -17 -1.248 1 95.31 372 TYR B C 1
ATOM 6851 O O . TYR B 1 372 ? 9.484 -16.453 -1.4 1 95.31 372 TYR B O 1
ATOM 6859 N N . LEU B 1 373 ? 8.227 -18.219 -1.545 1 96.44 373 LEU B N 1
ATOM 6860 C CA . LEU B 1 373 ? 9.203 -19.016 -2.285 1 96.44 373 LEU B CA 1
ATOM 6861 C C . LEU B 1 373 ? 8.625 -19.484 -3.613 1 96.44 373 LEU B C 1
ATOM 6863 O O . LEU B 1 373 ? 7.488 -19.969 -3.664 1 96.44 373 LEU B O 1
ATOM 6867 N N . ALA B 1 374 ? 9.328 -19.25 -4.688 1 96.25 374 ALA B N 1
ATOM 6868 C CA . ALA B 1 374 ? 8.891 -19.672 -6.016 1 96.25 374 ALA B CA 1
ATOM 6869 C C . ALA B 1 374 ? 9.977 -20.484 -6.719 1 96.25 374 ALA B C 1
ATOM 6871 O O . ALA B 1 374 ? 11.172 -20.297 -6.453 1 96.25 374 ALA B O 1
ATOM 6872 N N . HIS B 1 375 ? 9.57 -21.406 -7.469 1 95.06 375 HIS B N 1
ATOM 6873 C CA . HIS B 1 375 ? 10.406 -22.141 -8.406 1 95.06 375 HIS B CA 1
ATOM 6874 C C . HIS B 1 375 ? 10.055 -21.812 -9.852 1 95.06 375 HIS B C 1
ATOM 6876 O O . HIS B 1 375 ? 9.086 -22.328 -10.391 1 95.06 375 HIS B O 1
ATOM 6882 N N . VAL B 1 376 ? 10.938 -20.984 -10.453 1 94.56 376 VAL B N 1
ATOM 6883 C CA . VAL B 1 376 ? 10.609 -20.344 -11.719 1 94.56 376 VAL B CA 1
ATOM 6884 C C . VAL B 1 376 ? 11.297 -21.094 -12.867 1 94.56 376 VAL B C 1
ATOM 6886 O O . VAL B 1 376 ? 12.523 -21.125 -12.938 1 94.56 376 VAL B O 1
ATOM 6889 N N . SER B 1 377 ? 10.547 -21.625 -13.812 1 90.44 377 SER B N 1
ATOM 6890 C CA . SER B 1 377 ? 11.125 -22.328 -14.961 1 90.44 377 SER B CA 1
ATOM 6891 C C . SER B 1 377 ? 11.398 -21.359 -16.109 1 90.44 377 SER B C 1
ATOM 6893 O O . SER B 1 377 ? 11.094 -20.172 -16.016 1 90.44 377 SER B O 1
ATOM 6895 N N . ASN B 1 378 ? 11.992 -21.891 -17.188 1 89.56 378 ASN B N 1
ATOM 6896 C CA . ASN B 1 378 ? 12.336 -21.062 -18.344 1 89.56 378 ASN B CA 1
ATOM 6897 C C . ASN B 1 378 ? 11.109 -20.719 -19.172 1 89.56 378 ASN B C 1
ATOM 6899 O O . ASN B 1 378 ? 11.203 -19.984 -20.156 1 89.56 378 ASN B O 1
ATOM 6903 N N . LYS B 1 379 ? 9.93 -21.125 -18.766 1 85.81 379 LYS B N 1
ATOM 6904 C CA . LYS B 1 379 ? 8.688 -20.797 -19.453 1 85.81 379 LYS B CA 1
ATOM 6905 C C . LYS B 1 379 ? 8.031 -19.562 -18.844 1 85.81 379 LYS B C 1
ATOM 6907 O O . LYS B 1 379 ? 7.02 -19.078 -19.344 1 85.81 379 LYS B O 1
ATOM 6912 N N . ASP B 1 380 ? 8.586 -19.109 -17.797 1 90.69 380 ASP B N 1
ATOM 6913 C CA . ASP B 1 380 ? 8.086 -17.938 -17.094 1 90.69 380 ASP B CA 1
ATOM 6914 C C . ASP B 1 380 ? 8.445 -16.641 -17.828 1 90.69 380 ASP B C 1
ATOM 6916 O O . ASP B 1 380 ? 9.438 -16.594 -18.547 1 90.69 380 ASP B O 1
ATOM 6920 N N . GLN B 1 381 ? 7.707 -15.633 -17.531 1 90.56 381 GLN B N 1
ATOM 6921 C CA . GLN B 1 381 ? 7.934 -14.336 -18.172 1 90.56 381 GLN B CA 1
ATOM 6922 C C . GLN B 1 381 ? 9.32 -13.789 -17.828 1 90.56 381 GLN B C 1
ATOM 6924 O O . GLN B 1 381 ? 9.875 -12.984 -18.562 1 90.56 381 GLN B O 1
ATOM 6929 N N . THR B 1 382 ? 9.883 -14.18 -16.734 1 92.81 382 THR B N 1
ATOM 6930 C CA . THR B 1 382 ? 11.234 -13.812 -16.344 1 92.81 382 THR B CA 1
ATOM 6931 C C . THR B 1 382 ? 12.234 -14.211 -17.438 1 92.81 382 THR B C 1
ATOM 6933 O O . THR B 1 382 ? 13.25 -13.539 -17.625 1 92.81 382 THR B O 1
ATOM 6936 N N . TYR B 1 383 ? 11.969 -15.328 -18.125 1 93.5 383 TYR B N 1
ATOM 6937 C CA . TYR B 1 383 ? 12.844 -15.844 -19.172 1 93.5 383 TYR B CA 1
ATOM 6938 C C . TYR B 1 383 ? 12.305 -15.5 -20.562 1 93.5 383 TYR B C 1
ATOM 6940 O O . TYR B 1 383 ? 12.789 -16.016 -21.562 1 93.5 383 TYR B O 1
ATOM 6948 N N . GLY B 1 384 ? 11.273 -14.664 -20.594 1 90.81 384 GLY B N 1
ATOM 6949 C CA . GLY B 1 384 ? 10.648 -14.344 -21.859 1 90.81 384 GLY B CA 1
ATOM 6950 C C . GLY B 1 384 ? 9.539 -15.305 -22.25 1 90.81 384 GLY B C 1
ATOM 6951 O O . GLY B 1 384 ? 8.992 -15.219 -23.359 1 90.81 384 GLY B O 1
ATOM 6952 N N . GLY B 1 385 ? 9.203 -16.234 -21.406 1 88.38 385 GLY B N 1
ATOM 6953 C CA . GLY B 1 385 ? 8.102 -17.141 -21.641 1 88.38 385 GLY B CA 1
ATOM 6954 C C . GLY B 1 385 ? 6.742 -16.5 -21.438 1 88.38 385 GLY B C 1
ATOM 6955 O O . GLY B 1 385 ? 6.645 -15.289 -21.234 1 88.38 385 GLY B O 1
ATOM 6956 N N . THR B 1 386 ? 5.629 -17.328 -21.547 1 81.94 386 THR B N 1
ATOM 6957 C CA . THR B 1 386 ? 4.285 -16.766 -21.438 1 81.94 386 THR B CA 1
ATOM 6958 C C . THR B 1 386 ? 3.408 -17.641 -20.547 1 81.94 386 THR B C 1
ATOM 6960 O O . THR B 1 386 ? 2.244 -17.312 -20.297 1 81.94 386 THR B O 1
ATOM 6963 N N . GLU B 1 387 ? 3.984 -18.672 -20.047 1 79 387 GLU B N 1
ATOM 6964 C CA . GLU B 1 387 ? 3.148 -19.641 -19.344 1 79 387 GLU B CA 1
ATOM 6965 C C . GLU B 1 387 ? 2.826 -19.156 -17.922 1 79 387 GLU B C 1
ATOM 6967 O O . GLU B 1 387 ? 1.696 -19.312 -17.453 1 79 387 GLU B O 1
ATOM 6972 N N . THR B 1 388 ? 3.912 -18.641 -17.266 1 84.12 388 THR B N 1
ATOM 6973 C CA . THR B 1 388 ? 3.705 -18.172 -15.906 1 84.12 388 THR B CA 1
ATOM 6974 C C . THR B 1 388 ? 4.336 -16.797 -15.711 1 84.12 388 THR B C 1
ATOM 6976 O O . THR B 1 388 ? 5.078 -16.312 -16.578 1 84.12 388 THR B O 1
ATOM 6979 N N . ASN B 1 389 ? 3.93 -16.172 -14.703 1 88.94 389 ASN B N 1
ATOM 6980 C CA . ASN B 1 389 ? 4.492 -14.898 -14.25 1 88.94 389 ASN B CA 1
ATOM 6981 C C . ASN B 1 389 ? 4.547 -14.82 -12.727 1 88.94 389 ASN B C 1
ATOM 6983 O O . ASN B 1 389 ? 3.912 -13.953 -12.125 1 88.94 389 ASN B O 1
ATOM 6987 N N . LEU B 1 390 ? 5.355 -15.68 -12.211 1 92.19 390 LEU B N 1
ATOM 6988 C CA . LEU B 1 390 ? 5.293 -15.953 -10.781 1 92.19 390 LEU B CA 1
ATOM 6989 C C . LEU B 1 390 ? 5.785 -14.75 -9.977 1 92.19 390 LEU B C 1
ATOM 6991 O O . LEU B 1 390 ? 5.18 -14.383 -8.969 1 92.19 390 LEU B O 1
ATOM 6995 N N . LEU B 1 391 ? 6.859 -14.148 -10.43 1 94.75 391 LEU B N 1
ATOM 6996 C CA . LEU B 1 391 ? 7.418 -13.023 -9.688 1 94.75 391 LEU B CA 1
ATOM 6997 C C . LEU B 1 391 ? 6.422 -11.875 -9.609 1 94.75 391 LEU B C 1
ATOM 6999 O O . LEU B 1 391 ? 6.219 -11.297 -8.539 1 94.75 391 LEU B O 1
ATOM 7003 N N . ASP B 1 392 ? 5.867 -11.594 -10.688 1 91.94 392 ASP B N 1
ATOM 7004 C CA . ASP B 1 392 ? 4.883 -10.516 -10.711 1 91.94 392 ASP B CA 1
ATOM 7005 C C . ASP B 1 392 ? 3.705 -10.828 -9.789 1 91.94 392 ASP B C 1
ATOM 7007 O O . ASP B 1 392 ? 3.209 -9.938 -9.086 1 91.94 392 ASP B O 1
ATOM 7011 N N . GLN B 1 393 ? 3.266 -12.031 -9.812 1 88.69 393 GLN B N 1
ATOM 7012 C CA . GLN B 1 393 ? 2.146 -12.43 -8.969 1 88.69 393 GLN B CA 1
ATOM 7013 C C . GLN B 1 393 ? 2.508 -12.305 -7.488 1 88.69 393 GLN B C 1
ATOM 7015 O O . GLN B 1 393 ? 1.701 -11.836 -6.684 1 88.69 393 GLN B O 1
ATOM 7020 N N . ILE B 1 394 ? 3.682 -12.75 -7.156 1 92.94 394 ILE B N 1
ATOM 7021 C CA . ILE B 1 394 ? 4.148 -12.664 -5.777 1 92.94 394 ILE B CA 1
ATOM 7022 C C . ILE B 1 394 ? 4.191 -11.203 -5.34 1 92.94 394 ILE B C 1
ATOM 7024 O O . ILE B 1 394 ? 3.672 -10.852 -4.277 1 92.94 394 ILE B O 1
ATOM 7028 N N . LEU B 1 395 ? 4.801 -10.391 -6.18 1 94.56 395 LEU B N 1
ATOM 7029 C CA . LEU B 1 395 ? 4.945 -8.977 -5.832 1 94.56 395 LEU B CA 1
ATOM 7030 C C . LEU B 1 395 ? 3.582 -8.297 -5.742 1 94.56 395 LEU B C 1
ATOM 7032 O O . LEU B 1 395 ? 3.365 -7.445 -4.879 1 94.56 395 LEU B O 1
ATOM 7036 N N . GLU B 1 396 ? 2.725 -8.672 -6.594 1 91 396 GLU B N 1
ATOM 7037 C CA . GLU B 1 396 ? 1.357 -8.164 -6.527 1 91 396 GLU B CA 1
ATOM 7038 C C . GLU B 1 396 ? 0.692 -8.539 -5.207 1 91 396 GLU B C 1
ATOM 7040 O O . GLU B 1 396 ? 0.056 -7.699 -4.566 1 91 396 GLU B O 1
ATOM 7045 N N . ASN B 1 397 ? 0.811 -9.742 -4.824 1 90.88 397 ASN B N 1
ATOM 7046 C CA . ASN B 1 397 ? 0.223 -10.195 -3.57 1 90.88 397 ASN B CA 1
ATOM 7047 C C . ASN B 1 397 ? 0.804 -9.445 -2.375 1 90.88 397 ASN B C 1
ATOM 7049 O O . ASN B 1 397 ? 0.068 -9.039 -1.475 1 90.88 397 ASN B O 1
ATOM 7053 N N . ILE B 1 398 ? 2.07 -9.312 -2.439 1 93.31 398 ILE B N 1
ATOM 7054 C CA . ILE B 1 398 ? 2.748 -8.633 -1.34 1 93.31 398 ILE B CA 1
ATOM 7055 C C . ILE B 1 398 ? 2.205 -7.211 -1.197 1 93.31 398 ILE B C 1
ATOM 7057 O O . ILE B 1 398 ? 1.84 -6.785 -0.099 1 93.31 398 ILE B O 1
ATOM 7061 N N . GLU B 1 399 ? 2.121 -6.469 -2.254 1 92.38 399 GLU B N 1
ATOM 7062 C CA . GLU B 1 399 ? 1.688 -5.074 -2.225 1 92.38 399 GLU B CA 1
ATOM 7063 C C . GLU B 1 399 ? 0.2 -4.965 -1.907 1 92.38 399 GLU B C 1
ATOM 7065 O O . GLU B 1 399 ? -0.234 -4.004 -1.268 1 92.38 399 GLU B O 1
ATOM 7070 N N . ARG B 1 400 ? -0.513 -5.895 -2.312 1 91.31 400 ARG B N 1
ATOM 7071 C CA . ARG B 1 400 ? -1.961 -5.852 -2.129 1 91.31 400 ARG B CA 1
ATOM 7072 C C . ARG B 1 400 ? -2.344 -6.234 -0.704 1 91.31 400 ARG B C 1
ATOM 7074 O O . ARG B 1 400 ? -3.279 -5.672 -0.134 1 91.31 400 ARG B O 1
ATOM 7081 N N . PHE B 1 401 ? -1.605 -7.176 -0.092 1 90.12 401 PHE B N 1
ATOM 7082 C CA . PHE B 1 401 ? -2.146 -7.758 1.13 1 90.12 401 PHE B CA 1
ATOM 7083 C C . PHE B 1 401 ? -1.151 -7.633 2.277 1 90.12 401 PHE B C 1
ATOM 7085 O O . PHE B 1 401 ? -1.541 -7.645 3.447 1 90.12 401 PHE B O 1
ATOM 7092 N N . ASP B 1 402 ? 0.118 -7.598 1.944 1 90.5 402 ASP B N 1
ATOM 7093 C CA . ASP B 1 402 ? 1.074 -7.914 3.002 1 90.5 402 ASP B CA 1
ATOM 7094 C C . ASP B 1 402 ? 1.726 -6.645 3.549 1 90.5 402 ASP B C 1
ATOM 7096 O O . ASP B 1 402 ? 2.094 -6.59 4.727 1 90.5 402 ASP B O 1
ATOM 7100 N N . VAL B 1 403 ? 1.918 -5.656 2.67 1 91.44 403 VAL B N 1
ATOM 7101 C CA . VAL B 1 403 ? 2.713 -4.531 3.156 1 91.44 403 VAL B CA 1
ATOM 7102 C C . VAL B 1 403 ? 2.098 -3.219 2.682 1 91.44 403 VAL B C 1
ATOM 7104 O O . VAL B 1 403 ? 1.468 -3.166 1.622 1 91.44 403 VAL B O 1
ATOM 7107 N N . SER B 1 404 ? 2.289 -2.127 3.486 1 91.44 404 SER B N 1
ATOM 7108 C CA . SER B 1 404 ? 2.039 -0.759 3.045 1 91.44 404 SER B CA 1
ATOM 7109 C C . SER B 1 404 ? 3.182 -0.244 2.174 1 91.44 404 SER B C 1
ATOM 7111 O O . SER B 1 404 ? 4.164 -0.953 1.945 1 91.44 404 SER B O 1
ATOM 7113 N N . ARG B 1 405 ? 3.055 0.911 1.696 1 91.69 405 ARG B N 1
ATOM 7114 C CA . ARG B 1 405 ? 4.078 1.474 0.824 1 91.69 405 ARG B CA 1
ATOM 7115 C C . ARG B 1 405 ? 5.418 1.569 1.545 1 91.69 405 ARG B C 1
ATOM 7117 O O . ARG B 1 405 ? 6.461 1.247 0.972 1 91.69 405 ARG B O 1
ATOM 7124 N N . SER B 1 406 ? 5.43 1.995 2.789 1 90.88 406 SER B N 1
ATOM 7125 C CA . SER B 1 406 ? 6.672 2.088 3.549 1 90.88 406 SER B CA 1
ATOM 7126 C C . SER B 1 406 ? 7.238 0.705 3.854 1 90.88 406 SER B C 1
ATOM 7128 O O . SER B 1 406 ? 8.453 0.539 3.975 1 90.88 406 SER B O 1
ATOM 7130 N N . GLY B 1 407 ? 6.359 -0.292 3.912 1 91.75 407 GLY B N 1
ATOM 7131 C CA . GLY B 1 407 ? 6.789 -1.65 4.203 1 91.75 407 GLY B CA 1
ATOM 7132 C C . GLY B 1 407 ? 7.543 -2.295 3.055 1 91.75 407 GLY B C 1
ATOM 7133 O O . GLY B 1 407 ? 8.258 -3.281 3.252 1 91.75 407 GLY B O 1
ATOM 7134 N N . LYS B 1 408 ? 7.395 -1.762 1.899 1 93.31 408 LYS B N 1
ATOM 7135 C CA . LYS B 1 408 ? 8.094 -2.295 0.733 1 93.31 408 LYS B CA 1
ATOM 7136 C C . LYS B 1 408 ? 9.602 -2.281 0.944 1 93.31 408 LYS B C 1
ATOM 7138 O O . LYS B 1 408 ? 10.312 -3.18 0.481 1 93.31 408 LYS B O 1
ATOM 7143 N N . ARG B 1 409 ? 10.07 -1.312 1.689 1 92.88 409 ARG B N 1
ATOM 7144 C CA . ARG B 1 409 ? 11.5 -1.098 1.869 1 92.88 409 ARG B CA 1
ATOM 7145 C C . ARG B 1 409 ? 12.109 -2.186 2.746 1 92.88 409 ARG B C 1
ATOM 7147 O O . ARG B 1 409 ? 13.328 -2.391 2.732 1 92.88 409 ARG B O 1
ATOM 7154 N N . GLU B 1 410 ? 11.312 -2.873 3.414 1 92.75 410 GLU B N 1
ATOM 7155 C CA . GLU B 1 410 ? 11.812 -3.865 4.363 1 92.75 410 GLU B CA 1
ATOM 7156 C C . GLU B 1 410 ? 12 -5.223 3.691 1 92.75 410 GLU B C 1
ATOM 7158 O O . GLU B 1 410 ? 12.609 -6.125 4.27 1 92.75 410 GLU B O 1
ATOM 7163 N N . LEU B 1 411 ? 11.562 -5.344 2.496 1 95.81 411 LEU B N 1
ATOM 7164 C CA . LEU B 1 411 ? 11.625 -6.629 1.812 1 95.81 411 LEU B CA 1
ATOM 7165 C C . LEU B 1 411 ? 13.031 -6.898 1.287 1 95.81 411 LEU B C 1
ATOM 7167 O O . LEU B 1 411 ? 13.758 -5.965 0.934 1 95.81 411 LEU B O 1
ATOM 7171 N N . SER B 1 412 ? 13.406 -8.117 1.297 1 96.12 412 SER B N 1
ATOM 7172 C CA . SER B 1 412 ? 14.625 -8.625 0.666 1 96.12 412 SER B CA 1
ATOM 7173 C C . SER B 1 412 ? 14.305 -9.75 -0.317 1 96.12 412 SER B C 1
ATOM 7175 O O . SER B 1 412 ? 13.438 -10.586 -0.05 1 96.12 412 SER B O 1
ATOM 7177 N N . PHE B 1 413 ? 14.953 -9.711 -1.41 1 97.88 413 PHE B N 1
ATOM 7178 C CA . PHE B 1 413 ? 14.742 -10.719 -2.441 1 97.88 413 PHE B CA 1
ATOM 7179 C C . PHE B 1 413 ? 16 -11.562 -2.648 1 97.88 413 PHE B C 1
ATOM 7181 O O . PHE B 1 413 ? 17.109 -11.039 -2.609 1 97.88 413 PHE B O 1
ATOM 7188 N N . LEU B 1 414 ? 15.836 -12.828 -2.793 1 97.75 414 LEU B N 1
ATOM 7189 C CA . LEU B 1 414 ? 16.938 -13.742 -3.088 1 97.75 414 LEU B CA 1
ATOM 7190 C C . LEU B 1 414 ? 16.672 -14.5 -4.387 1 97.75 414 LEU B C 1
ATOM 7192 O O . LEU B 1 414 ? 15.609 -15.094 -4.562 1 97.75 414 LEU B O 1
ATOM 7196 N N . ILE B 1 415 ? 17.562 -14.375 -5.312 1 98 415 ILE B N 1
ATOM 7197 C CA . ILE B 1 415 ? 17.516 -15.086 -6.582 1 98 415 ILE B CA 1
ATOM 7198 C C . ILE B 1 415 ? 18.625 -16.141 -6.621 1 98 415 ILE B C 1
ATOM 7200 O O . ILE B 1 415 ? 19.812 -15.805 -6.469 1 98 415 ILE B O 1
ATOM 7204 N N . VAL B 1 416 ? 18.297 -17.375 -6.832 1 97.06 416 VAL B N 1
ATOM 7205 C CA . VAL B 1 416 ? 19.25 -18.484 -6.758 1 97.06 416 VAL B CA 1
ATOM 7206 C C . VAL B 1 416 ? 19.188 -19.297 -8.047 1 97.06 416 VAL B C 1
ATOM 7208 O O . VAL B 1 416 ? 18.125 -19.75 -8.453 1 97.06 416 VAL B O 1
ATOM 7211 N N . ALA B 1 417 ? 20.297 -19.5 -8.664 1 96 417 ALA B N 1
ATOM 7212 C CA . ALA B 1 417 ? 20.469 -20.391 -9.797 1 96 417 ALA B CA 1
ATOM 7213 C C . ALA B 1 417 ? 21.938 -20.703 -10.047 1 96 417 ALA B C 1
ATOM 7215 O O . ALA B 1 417 ? 22.812 -19.906 -9.68 1 96 417 ALA B O 1
ATOM 7216 N N . PRO B 1 418 ? 22.234 -21.859 -10.633 1 94.12 418 PRO B N 1
ATOM 7217 C CA . PRO B 1 418 ? 23.625 -22.109 -11.008 1 94.12 418 PRO B CA 1
ATOM 7218 C C . PRO B 1 418 ? 24.125 -21.156 -12.094 1 94.12 418 PRO B C 1
ATOM 7220 O O . PRO B 1 418 ? 25.344 -21.016 -12.281 1 94.12 418 PRO B O 1
ATOM 7223 N N . HIS B 1 419 ? 23.297 -20.5 -12.781 1 93.69 419 HIS B N 1
ATOM 7224 C CA . HIS B 1 419 ? 23.578 -19.625 -13.898 1 93.69 419 HIS B CA 1
ATOM 7225 C C . HIS B 1 419 ? 22.953 -18.25 -13.695 1 93.69 419 HIS B C 1
ATOM 7227 O O . HIS B 1 419 ? 22.281 -18 -12.688 1 93.69 419 HIS B O 1
ATOM 7233 N N . LEU B 1 420 ? 23.188 -17.391 -14.648 1 93.94 420 LEU B N 1
ATOM 7234 C CA . LEU B 1 420 ? 22.656 -16.031 -14.531 1 93.94 420 LEU B CA 1
ATOM 7235 C C . LEU B 1 420 ? 21.578 -15.789 -15.578 1 93.94 420 LEU B C 1
ATOM 7237 O O . LEU B 1 420 ? 21.125 -14.656 -15.75 1 93.94 420 LEU B O 1
ATOM 7241 N N . ASP B 1 421 ? 21.109 -16.969 -16.047 1 91 421 ASP B N 1
ATOM 7242 C CA . ASP B 1 421 ? 20.062 -16.828 -17.047 1 91 421 ASP B CA 1
ATOM 7243 C C . ASP B 1 421 ? 18.75 -16.344 -16.406 1 91 421 ASP B C 1
ATOM 7245 O O . ASP B 1 421 ? 18.453 -16.703 -15.273 1 91 421 ASP B O 1
ATOM 7249 N N . GLY B 1 422 ? 18.109 -15.359 -16.781 1 91.94 422 GLY B N 1
ATOM 7250 C CA . GLY B 1 422 ? 16.828 -14.844 -16.297 1 91.94 422 GLY B CA 1
ATOM 7251 C C . GLY B 1 422 ? 16.984 -13.688 -15.336 1 91.94 422 GLY B C 1
ATOM 7252 O O . GLY B 1 422 ? 15.984 -13.086 -14.922 1 91.94 422 GLY B O 1
ATOM 7253 N N . LEU B 1 423 ? 18.281 -13.555 -14.859 1 95.12 423 LEU B N 1
ATOM 7254 C CA . LEU B 1 423 ? 18.516 -12.484 -13.883 1 95.12 423 LEU B CA 1
ATOM 7255 C C . LEU B 1 423 ? 17.984 -11.156 -14.406 1 95.12 423 LEU B C 1
ATOM 7257 O O . LEU B 1 423 ? 17.312 -10.422 -13.68 1 95.12 423 LEU B O 1
ATOM 7261 N N . GLU B 1 424 ? 18.234 -10.875 -15.641 1 94.94 424 GLU B N 1
ATOM 7262 C CA . GLU B 1 424 ? 17.781 -9.617 -16.219 1 94.94 424 GLU B CA 1
ATOM 7263 C C . GLU B 1 424 ? 16.266 -9.492 -16.156 1 94.94 424 GLU B C 1
ATOM 7265 O O . GLU B 1 424 ? 15.734 -8.453 -15.758 1 94.94 424 GLU B O 1
ATOM 7270 N N . GLY B 1 425 ? 15.562 -10.531 -16.547 1 95.38 425 GLY B N 1
ATOM 7271 C CA . GLY B 1 425 ? 14.109 -10.523 -16.453 1 95.38 425 GLY B CA 1
ATOM 7272 C C . GLY B 1 425 ? 13.602 -10.344 -15.039 1 95.38 425 GLY B C 1
ATOM 7273 O O . GLY B 1 425 ? 12.609 -9.641 -14.82 1 95.38 425 GLY B O 1
ATOM 7274 N N . SER B 1 426 ? 14.25 -11.016 -14.086 1 96.69 426 SER B N 1
ATOM 7275 C CA . SER B 1 426 ? 13.883 -10.852 -12.68 1 96.69 426 SER B CA 1
ATOM 7276 C C . SER B 1 426 ? 14.07 -9.414 -12.227 1 96.69 426 SER B C 1
ATOM 7278 O O . SER B 1 426 ? 13.203 -8.852 -11.539 1 96.69 426 SER B O 1
ATOM 7280 N N . LEU B 1 427 ? 15.18 -8.82 -12.609 1 96.69 427 LEU B N 1
ATOM 7281 C CA . LEU B 1 427 ? 15.477 -7.445 -12.227 1 96.69 427 LEU B CA 1
ATOM 7282 C C . LEU B 1 427 ? 14.422 -6.492 -12.781 1 96.69 427 LEU B C 1
ATOM 7284 O O . LEU B 1 427 ? 13.922 -5.629 -12.062 1 96.69 427 LEU B O 1
ATOM 7288 N N . ASP B 1 428 ? 14.078 -6.668 -13.977 1 95.69 428 ASP B N 1
ATOM 7289 C CA . ASP B 1 428 ? 13.086 -5.805 -14.609 1 95.69 428 ASP B CA 1
ATOM 7290 C C . ASP B 1 428 ? 11.766 -5.832 -13.836 1 95.69 428 ASP B C 1
ATOM 7292 O O . ASP B 1 428 ? 11.195 -4.781 -13.539 1 95.69 428 ASP B O 1
ATOM 7296 N N . GLN B 1 429 ? 11.32 -6.996 -13.492 1 95.38 429 GLN B N 1
ATOM 7297 C CA . GLN B 1 429 ? 10.031 -7.141 -12.812 1 95.38 429 GLN B CA 1
ATOM 7298 C C . GLN B 1 429 ? 10.078 -6.527 -11.414 1 95.38 429 GLN B C 1
ATOM 7300 O O . GLN B 1 429 ? 9.133 -5.867 -10.992 1 95.38 429 GLN B O 1
ATOM 7305 N N . ILE B 1 430 ? 11.188 -6.707 -10.734 1 97.25 430 ILE B N 1
ATOM 7306 C CA . ILE B 1 430 ? 11.32 -6.207 -9.367 1 97.25 430 ILE B CA 1
ATOM 7307 C C . ILE B 1 430 ? 11.461 -4.684 -9.391 1 97.25 430 ILE B C 1
ATOM 7309 O O . ILE B 1 430 ? 10.766 -3.982 -8.648 1 97.25 430 ILE B O 1
ATOM 7313 N N . LEU B 1 431 ? 12.273 -4.191 -10.289 1 96.94 431 LEU B N 1
ATOM 7314 C CA . LEU B 1 431 ? 12.562 -2.764 -10.328 1 96.94 431 LEU B CA 1
ATOM 7315 C C . LEU B 1 431 ? 11.375 -1.982 -10.883 1 96.94 431 LEU B C 1
ATOM 7317 O O . LEU B 1 431 ? 11.133 -0.844 -10.477 1 96.94 431 LEU B O 1
ATOM 7321 N N . ASP B 1 432 ? 10.648 -2.568 -11.773 1 94.19 432 ASP B N 1
ATOM 7322 C CA . ASP B 1 432 ? 9.469 -1.923 -12.336 1 94.19 432 ASP B CA 1
ATOM 7323 C C . ASP B 1 432 ? 8.422 -1.654 -11.25 1 94.19 432 ASP B C 1
ATOM 7325 O O . ASP B 1 432 ? 7.594 -0.754 -11.391 1 94.19 432 ASP B O 1
ATOM 7329 N N . ARG B 1 433 ? 8.5 -2.4 -10.203 1 94.25 433 ARG B N 1
ATOM 7330 C CA . ARG B 1 433 ? 7.527 -2.244 -9.133 1 94.25 433 ARG B CA 1
ATOM 7331 C C . ARG B 1 433 ? 8.039 -1.274 -8.07 1 94.25 433 ARG B C 1
ATOM 7333 O O . ARG B 1 433 ? 7.371 -1.052 -7.055 1 94.25 433 ARG B O 1
ATOM 7340 N N . GLY B 1 434 ? 9.188 -0.719 -8.281 1 94.44 434 GLY B N 1
ATOM 7341 C CA . GLY B 1 434 ? 9.688 0.341 -7.422 1 94.44 434 GLY B CA 1
ATOM 7342 C C . GLY B 1 434 ? 10.633 -0.16 -6.344 1 94.44 434 GLY B C 1
ATOM 7343 O O . GLY B 1 434 ? 10.992 0.589 -5.434 1 94.44 434 GLY B O 1
ATOM 7344 N N . TYR B 1 435 ? 10.969 -1.447 -6.387 1 97.44 435 TYR B N 1
ATOM 7345 C CA . TYR B 1 435 ? 11.961 -1.952 -5.438 1 97.44 435 TYR B CA 1
ATOM 7346 C C . TYR B 1 435 ? 13.367 -1.554 -5.855 1 97.44 435 TYR B C 1
ATOM 7348 O O . TYR B 1 435 ? 13.578 -1.076 -6.969 1 97.44 435 TYR B O 1
ATOM 7356 N N . LEU B 1 436 ? 14.297 -1.675 -4.922 1 98.06 436 LEU B N 1
ATOM 7357 C CA . LEU B 1 436 ? 15.648 -1.174 -5.145 1 98.06 436 LEU B CA 1
ATOM 7358 C C . LEU B 1 436 ? 16.625 -2.324 -5.352 1 98.06 436 LEU B C 1
ATOM 7360 O O . LEU B 1 436 ? 16.375 -3.445 -4.906 1 98.06 436 LEU B O 1
ATOM 7364 N N . LEU B 1 437 ? 17.719 -2.025 -6.031 1 98.31 437 LEU B N 1
ATOM 7365 C CA . LEU B 1 437 ? 18.781 -3.002 -6.23 1 98.31 437 LEU B CA 1
ATOM 7366 C C . LEU B 1 437 ? 19.328 -3.502 -4.895 1 98.31 437 LEU B C 1
ATOM 7368 O O . LEU B 1 437 ? 19.719 -4.664 -4.773 1 98.31 437 LEU B O 1
ATOM 7372 N N . SER B 1 438 ? 19.344 -2.643 -3.879 1 97.94 438 SER B N 1
ATOM 7373 C CA . SER B 1 438 ? 19.875 -2.979 -2.564 1 97.94 438 SER B CA 1
ATOM 7374 C C . SER B 1 438 ? 19.047 -4.059 -1.885 1 97.94 438 SER B C 1
ATOM 7376 O O . SER B 1 438 ? 19.469 -4.664 -0.903 1 97.94 438 SER B O 1
ATOM 7378 N N . GLN B 1 439 ? 17.844 -4.285 -2.385 1 97.38 439 GLN B N 1
ATOM 7379 C CA . GLN B 1 439 ? 16.969 -5.293 -1.801 1 97.38 439 GLN B CA 1
ATOM 7380 C C . GLN B 1 439 ? 17.141 -6.645 -2.482 1 97.38 439 GLN B C 1
ATOM 7382 O O . GLN B 1 439 ? 16.547 -7.641 -2.062 1 97.38 439 GLN B O 1
ATOM 7387 N N . ILE B 1 440 ? 17.922 -6.711 -3.531 1 98 440 ILE B N 1
ATOM 7388 C CA . ILE B 1 440 ? 18.047 -7.914 -4.344 1 98 440 ILE B CA 1
ATOM 7389 C C . ILE B 1 440 ? 19.391 -8.594 -4.059 1 98 440 ILE B C 1
ATOM 7391 O O . ILE B 1 440 ? 20.453 -7.984 -4.219 1 98 440 ILE B O 1
ATOM 7395 N N . ASN B 1 441 ? 19.344 -9.797 -3.645 1 97.25 441 ASN B N 1
ATOM 7396 C CA . ASN B 1 441 ? 20.484 -10.664 -3.418 1 97.25 441 ASN B CA 1
ATOM 7397 C C . ASN B 1 441 ? 20.516 -11.82 -4.402 1 97.25 441 ASN B C 1
ATOM 7399 O O . ASN B 1 441 ? 19.484 -12.438 -4.684 1 97.25 441 ASN B O 1
ATOM 7403 N N . VAL B 1 442 ? 21.719 -12.094 -4.93 1 96.88 442 VAL B N 1
ATOM 7404 C CA . VAL B 1 442 ? 21.828 -13.125 -5.957 1 96.88 442 VAL B CA 1
ATOM 7405 C C . VAL B 1 442 ? 22.891 -14.148 -5.559 1 96.88 442 VAL B C 1
ATOM 7407 O O . VAL B 1 442 ? 24 -13.773 -5.164 1 96.88 442 VAL B O 1
ATOM 7410 N N . LEU B 1 443 ? 22.531 -15.344 -5.582 1 95.38 443 LEU B N 1
ATOM 7411 C CA . LEU B 1 443 ? 23.469 -16.438 -5.387 1 95.38 443 LEU B CA 1
ATOM 7412 C C . LEU B 1 443 ? 23.531 -17.328 -6.625 1 95.38 443 LEU B C 1
ATOM 7414 O O . LEU B 1 443 ? 22.531 -17.922 -7.016 1 95.38 443 LEU B O 1
ATOM 7418 N N . SER B 1 444 ? 24.656 -17.359 -7.211 1 93.81 444 SER B N 1
ATOM 7419 C CA . SER B 1 444 ? 24.906 -18.219 -8.359 1 93.81 444 SER B CA 1
ATOM 7420 C C . SER B 1 444 ? 26.109 -19.109 -8.125 1 93.81 444 SER B C 1
ATOM 7422 O O . SER B 1 444 ? 27.094 -18.703 -7.508 1 93.81 444 SER B O 1
ATOM 7424 N N . CYS B 1 445 ? 26 -20.328 -8.539 1 92.75 445 CYS B N 1
ATOM 7425 C CA . CYS B 1 445 ? 27.094 -21.312 -8.453 1 92.75 445 CYS B CA 1
ATOM 7426 C C . CYS B 1 445 ? 27.234 -22.078 -9.758 1 92.75 445 CYS B C 1
ATOM 7428 O O . CYS B 1 445 ? 26.703 -23.188 -9.898 1 92.75 445 CYS B O 1
ATOM 7430 N N . PRO B 1 446 ? 28.141 -21.609 -10.641 1 90.81 446 PRO B N 1
ATOM 7431 C CA . PRO B 1 446 ? 28.25 -22.203 -11.984 1 90.81 446 PRO B CA 1
ATOM 7432 C C . PRO B 1 446 ? 28.75 -23.641 -11.953 1 90.81 446 PRO B C 1
ATOM 7434 O O . PRO B 1 446 ? 28.516 -24.391 -12.898 1 90.81 446 PRO B O 1
ATOM 7437 N N . GLN B 1 447 ? 29.422 -24.016 -10.938 1 90.12 447 GLN B N 1
ATOM 7438 C CA . GLN B 1 447 ? 29.969 -25.375 -10.859 1 90.12 447 GLN B CA 1
ATOM 7439 C C . GLN B 1 447 ? 28.906 -26.375 -10.414 1 90.12 447 GLN B C 1
ATOM 7441 O O . GLN B 1 447 ? 29.125 -27.578 -10.5 1 90.12 447 GLN B O 1
ATOM 7446 N N . ALA B 1 448 ? 27.828 -25.844 -9.93 1 93.31 448 ALA B N 1
ATOM 7447 C CA . ALA B 1 448 ? 26.781 -26.719 -9.414 1 93.31 448 ALA B CA 1
ATOM 7448 C C . ALA B 1 448 ? 25.875 -27.203 -10.531 1 93.31 448 ALA B C 1
ATOM 7450 O O . ALA B 1 448 ? 25.609 -26.469 -11.492 1 93.31 448 ALA B O 1
ATOM 7451 N N . ARG B 1 449 ? 25.422 -28.406 -10.359 1 93.19 449 ARG B N 1
ATOM 7452 C CA . ARG B 1 449 ? 24.391 -28.938 -11.258 1 93.19 449 ARG B CA 1
ATOM 7453 C C . ARG B 1 449 ? 23 -28.469 -10.836 1 93.19 449 ARG B C 1
ATOM 7455 O O . ARG B 1 449 ? 22.188 -28.094 -11.68 1 93.19 449 ARG B O 1
ATOM 7462 N N . THR B 1 450 ? 22.734 -28.531 -9.531 1 93.5 450 THR B N 1
ATOM 7463 C CA . THR B 1 450 ? 21.438 -28.125 -9.016 1 93.5 450 THR B CA 1
ATOM 7464 C C . THR B 1 450 ? 21.578 -27.406 -7.688 1 93.5 450 THR B C 1
ATOM 7466 O O . THR B 1 450 ? 22.625 -27.484 -7.035 1 93.5 450 THR B O 1
ATOM 7469 N N . GLY B 1 451 ? 20.578 -26.625 -7.355 1 94.25 451 GLY B N 1
ATOM 7470 C CA . GLY B 1 451 ? 20.484 -25.953 -6.062 1 94.25 451 GLY B CA 1
ATOM 7471 C C . GLY B 1 451 ? 19.172 -26.234 -5.348 1 94.25 451 GLY B C 1
ATOM 7472 O O . GLY B 1 451 ? 18.203 -26.641 -5.969 1 94.25 451 GLY B O 1
ATOM 7473 N N . GLU B 1 452 ? 19.234 -26.062 -4.031 1 94.38 452 GLU B N 1
ATOM 7474 C CA . GLU B 1 452 ? 18.078 -26.188 -3.145 1 94.38 452 GLU B CA 1
ATOM 7475 C C . GLU B 1 452 ? 17.984 -25 -2.188 1 94.38 452 GLU B C 1
ATOM 7477 O O . GLU B 1 452 ? 19.016 -24.547 -1.657 1 94.38 452 GLU B O 1
ATOM 7482 N N . ILE B 1 453 ? 16.812 -24.453 -2.092 1 95.75 453 ILE B N 1
ATOM 7483 C CA . ILE B 1 453 ? 16.562 -23.375 -1.13 1 95.75 453 ILE B CA 1
ATOM 7484 C C . ILE B 1 453 ? 15.727 -23.906 0.03 1 95.75 453 ILE B C 1
ATOM 7486 O O . ILE B 1 453 ? 14.68 -24.516 -0.184 1 95.75 453 ILE B O 1
ATOM 7490 N N . ARG B 1 454 ? 16.156 -23.703 1.189 1 93.62 454 ARG B N 1
ATOM 7491 C CA . ARG B 1 454 ? 15.391 -23.984 2.4 1 93.62 454 ARG B CA 1
ATOM 7492 C C . ARG B 1 454 ? 15.234 -22.734 3.252 1 93.62 454 ARG B C 1
ATOM 7494 O O . ARG B 1 454 ? 16.234 -22.125 3.668 1 93.62 454 ARG B O 1
ATOM 7501 N N . TYR B 1 455 ? 14.016 -22.406 3.422 1 93.19 455 TYR B N 1
ATOM 7502 C CA . TYR B 1 455 ? 13.688 -21.25 4.25 1 93.19 455 TYR B CA 1
ATOM 7503 C C . TYR B 1 455 ? 12.961 -21.688 5.52 1 93.19 455 TYR B C 1
ATOM 7505 O O . TYR B 1 455 ? 12.062 -22.531 5.473 1 93.19 455 TYR B O 1
ATOM 7513 N N . ASP B 1 456 ? 13.32 -21.078 6.66 1 88.62 456 ASP B N 1
ATOM 7514 C CA . ASP B 1 456 ? 12.578 -21.234 7.91 1 88.62 456 ASP B CA 1
ATOM 7515 C C . ASP B 1 456 ? 12.859 -20.062 8.852 1 88.62 456 ASP B C 1
ATOM 7517 O O . ASP B 1 456 ? 13.484 -19.078 8.461 1 88.62 456 ASP B O 1
ATOM 7521 N N . CYS B 1 457 ? 12.289 -20.094 10.055 1 81.19 457 CYS B N 1
ATOM 7522 C CA . CYS B 1 457 ? 12.391 -19 11.016 1 81.19 457 CYS B CA 1
ATOM 7523 C C . CYS B 1 457 ? 13.844 -18.781 11.422 1 81.19 457 CYS B C 1
ATOM 7525 O O . CYS B 1 457 ? 14.188 -17.719 11.938 1 81.19 457 CYS B O 1
ATOM 7527 N N . GLU B 1 458 ? 14.648 -19.781 11.172 1 81 458 GLU B N 1
ATOM 7528 C CA . GLU B 1 458 ? 16.047 -19.672 11.586 1 81 458 GLU B CA 1
ATOM 7529 C C . GLU B 1 458 ? 16.906 -19.078 10.477 1 81 458 GLU B C 1
ATOM 7531 O O . GLU B 1 458 ? 18.031 -18.625 10.727 1 81 458 GLU B O 1
ATOM 7536 N N . GLY B 1 459 ? 16.312 -19.141 9.32 1 87.06 459 GLY B N 1
ATOM 7537 C CA . GLY B 1 459 ? 17.062 -18.547 8.227 1 87.06 459 GLY B CA 1
ATOM 7538 C C . GLY B 1 459 ? 16.875 -19.266 6.906 1 87.06 459 GLY B C 1
ATOM 7539 O O . GLY B 1 459 ? 15.961 -20.078 6.77 1 87.06 459 GLY B O 1
ATOM 7540 N N . THR B 1 460 ? 17.688 -18.812 5.902 1 91.44 460 THR B N 1
ATOM 7541 C CA . THR B 1 460 ? 17.609 -19.375 4.562 1 91.44 460 THR B CA 1
ATOM 7542 C C . THR B 1 460 ? 18.938 -20.047 4.191 1 91.44 460 THR B C 1
ATOM 7544 O O . THR B 1 460 ? 20 -19.438 4.281 1 91.44 460 THR B O 1
ATOM 7547 N N . VAL B 1 461 ? 18.844 -21.297 3.811 1 93.19 461 VAL B N 1
ATOM 7548 C CA . VAL B 1 461 ? 20.016 -22.062 3.418 1 93.19 461 VAL B CA 1
ATOM 7549 C C . VAL B 1 461 ? 19.875 -22.516 1.97 1 93.19 461 VAL B C 1
ATOM 7551 O O . VAL B 1 461 ? 18.812 -22.969 1.556 1 93.19 461 VAL B O 1
ATOM 7554 N N . ILE B 1 462 ? 20.922 -22.391 1.239 1 95.06 462 ILE B N 1
ATOM 7555 C CA . ILE B 1 462 ? 21 -22.875 -0.137 1 95.06 462 ILE B CA 1
ATOM 7556 C C . ILE B 1 462 ? 22.031 -23.984 -0.242 1 95.06 462 ILE B C 1
ATOM 7558 O O . ILE B 1 462 ? 23.203 -23.797 0.093 1 95.06 462 ILE B O 1
ATOM 7562 N N . THR B 1 463 ? 21.578 -25.094 -0.687 1 94.75 463 THR B N 1
ATOM 7563 C CA . THR B 1 463 ? 22.484 -26.219 -0.858 1 94.75 463 THR B CA 1
ATOM 7564 C C . THR B 1 463 ? 22.703 -26.516 -2.34 1 94.75 463 THR B C 1
ATOM 7566 O O . THR B 1 463 ? 21.766 -26.469 -3.133 1 94.75 463 THR B O 1
ATOM 7569 N N . TRP B 1 464 ? 24 -26.875 -2.625 1 94 464 TRP B N 1
ATOM 7570 C CA . TRP B 1 464 ? 24.359 -27.125 -4.016 1 94 464 TRP B CA 1
ATOM 7571 C C . TRP B 1 464 ? 24.781 -28.578 -4.211 1 94 464 TRP B C 1
ATOM 7573 O O . TRP B 1 464 ? 25.438 -29.172 -3.342 1 94 464 TRP B O 1
ATOM 7583 N N . THR B 1 465 ? 24.406 -29.078 -5.34 1 93.06 465 THR B N 1
ATOM 7584 C CA . THR B 1 465 ? 24.828 -30.406 -5.758 1 93.06 465 THR B CA 1
ATOM 7585 C C . THR B 1 465 ? 25.688 -30.344 -7.016 1 93.06 465 THR B C 1
ATOM 7587 O O . THR B 1 465 ? 25.344 -29.641 -7.977 1 93.06 465 THR B O 1
ATOM 7590 N N . GLY B 1 466 ? 26.766 -31.094 -6.977 1 91.31 466 GLY B N 1
ATOM 7591 C CA . GLY B 1 466 ? 27.703 -31.078 -8.102 1 91.31 466 GLY B CA 1
ATOM 7592 C C . GLY B 1 466 ? 27.266 -31.969 -9.25 1 91.31 466 GLY B C 1
ATOM 7593 O O . GLY B 1 466 ? 26.234 -32.656 -9.156 1 91.31 466 GLY B O 1
ATOM 7594 N N . PRO B 1 467 ? 28.016 -31.875 -10.383 1 89.38 467 PRO B N 1
ATOM 7595 C CA . PRO B 1 467 ? 27.688 -32.688 -11.555 1 89.38 467 PRO B CA 1
ATOM 7596 C C . PRO B 1 467 ? 27.75 -34.188 -11.258 1 89.38 467 PRO B C 1
ATOM 7598 O O . PRO B 1 467 ? 27.062 -34.969 -11.914 1 89.38 467 PRO B O 1
ATOM 7601 N N . ASP B 1 468 ? 28.562 -34.625 -10.273 1 87.31 468 ASP B N 1
ATOM 7602 C CA . ASP B 1 468 ? 28.688 -36 -9.875 1 87.31 468 ASP B CA 1
ATOM 7603 C C . ASP B 1 468 ? 27.594 -36.406 -8.891 1 87.31 468 ASP B C 1
ATOM 7605 O O . ASP B 1 468 ? 27.641 -37.469 -8.289 1 87.31 468 ASP B O 1
ATOM 7609 N N . LEU B 1 469 ? 26.672 -35.5 -8.625 1 84.25 469 LEU B N 1
ATOM 7610 C CA . LEU B 1 469 ? 25.516 -35.719 -7.754 1 84.25 469 LEU B CA 1
ATOM 7611 C C . LEU B 1 469 ? 25.953 -35.75 -6.289 1 84.25 469 LEU B C 1
ATOM 7613 O O . LEU B 1 469 ? 25.219 -36.25 -5.438 1 84.25 469 LEU B O 1
ATOM 7617 N N . LYS B 1 470 ? 27.141 -35.281 -6.043 1 86.62 470 LYS B N 1
ATOM 7618 C CA . LYS B 1 470 ? 27.609 -35.125 -4.668 1 86.62 470 LYS B CA 1
ATOM 7619 C C . LYS B 1 470 ? 27.406 -33.688 -4.176 1 86.62 470 LYS B C 1
ATOM 7621 O O . LYS B 1 470 ? 27.422 -32.75 -4.969 1 86.62 470 LYS B O 1
ATOM 7626 N N . PRO B 1 471 ? 27.234 -33.656 -2.91 1 88.44 471 PRO B N 1
ATOM 7627 C CA . PRO B 1 471 ? 27.078 -32.312 -2.357 1 88.44 471 PRO B CA 1
ATOM 7628 C C . PRO B 1 471 ? 28.328 -31.438 -2.512 1 88.44 471 PRO B C 1
ATOM 7630 O O . PRO B 1 471 ? 29.438 -31.922 -2.273 1 88.44 471 PRO B O 1
ATOM 7633 N N . LEU B 1 472 ? 28.172 -30.25 -3.004 1 90.12 472 LEU B N 1
ATOM 7634 C CA . LEU B 1 472 ? 29.281 -29.297 -3.137 1 90.12 472 LEU B CA 1
ATOM 7635 C C . LEU B 1 472 ? 29.422 -28.469 -1.871 1 90.12 472 LEU B C 1
ATOM 7637 O O . LEU B 1 472 ? 30.547 -28.172 -1.44 1 90.12 472 LEU B O 1
ATOM 7641 N N . GLY B 1 473 ? 28.281 -28.078 -1.286 1 92.12 473 GLY B N 1
ATOM 7642 C CA . GLY B 1 473 ? 28.281 -27.203 -0.121 1 92.12 473 GLY B CA 1
ATOM 7643 C C . GLY B 1 473 ? 27 -26.406 0.017 1 92.12 473 GLY B C 1
ATOM 7644 O O . GLY B 1 473 ? 26 -26.703 -0.63 1 92.12 473 GLY B O 1
ATOM 7645 N N . ALA B 1 474 ? 27.109 -25.484 1.014 1 93.5 474 ALA B N 1
ATOM 7646 C CA . ALA B 1 474 ? 25.906 -24.703 1.305 1 93.5 474 ALA B CA 1
ATOM 7647 C C . ALA B 1 474 ? 26.266 -23.219 1.49 1 93.5 474 ALA B C 1
ATOM 7649 O O . ALA B 1 474 ? 27.406 -22.891 1.81 1 93.5 474 ALA B O 1
ATOM 7650 N N . HIS B 1 475 ? 25.391 -22.422 1.152 1 93.69 475 HIS B N 1
ATOM 7651 C CA . HIS B 1 475 ? 25.469 -20.984 1.396 1 93.69 475 HIS B CA 1
ATOM 7652 C C . HIS B 1 475 ? 24.281 -20.484 2.207 1 93.69 475 HIS B C 1
ATOM 7654 O O . HIS B 1 475 ? 23.25 -21.172 2.273 1 93.69 475 HIS B O 1
ATOM 7660 N N . ASN B 1 476 ? 24.469 -19.391 2.836 1 91.75 476 ASN B N 1
ATOM 7661 C CA . ASN B 1 476 ? 23.375 -18.641 3.453 1 91.75 476 ASN B CA 1
ATOM 7662 C C . ASN B 1 476 ? 23.078 -17.359 2.678 1 91.75 476 ASN B C 1
ATOM 7664 O O . ASN B 1 476 ? 23.812 -16.984 1.768 1 91.75 476 ASN B O 1
ATOM 7668 N N . ILE B 1 477 ? 21.953 -16.766 3.018 1 87.94 477 ILE B N 1
ATOM 7669 C CA . ILE B 1 477 ? 21.516 -15.555 2.309 1 87.94 477 ILE B CA 1
ATOM 7670 C C . ILE B 1 477 ? 22.594 -14.477 2.441 1 87.94 477 ILE B C 1
ATOM 7672 O O . ILE B 1 477 ? 22.766 -13.656 1.536 1 87.94 477 ILE B O 1
ATOM 7676 N N . GLU B 1 478 ? 23.359 -14.477 3.527 1 88.88 478 GLU B N 1
ATOM 7677 C CA . GLU B 1 478 ? 24.391 -13.469 3.775 1 88.88 478 GLU B CA 1
ATOM 7678 C C . GLU B 1 478 ? 25.562 -13.617 2.809 1 88.88 478 GLU B C 1
ATOM 7680 O O . GLU B 1 478 ? 26.344 -12.688 2.627 1 88.88 478 GLU B O 1
ATOM 7685 N N . ASP B 1 479 ? 25.672 -14.766 2.195 1 92.25 479 ASP B N 1
ATOM 7686 C CA . ASP B 1 479 ? 26.766 -15.039 1.264 1 92.25 479 ASP B CA 1
ATOM 7687 C C . ASP B 1 479 ? 26.422 -14.523 -0.136 1 92.25 479 ASP B C 1
ATOM 7689 O O . ASP B 1 479 ? 27.281 -14.516 -1.019 1 92.25 479 ASP B O 1
ATOM 7693 N N . ALA B 1 480 ? 25.188 -14.062 -0.31 1 94.31 480 ALA B N 1
ATOM 7694 C CA . ALA B 1 480 ? 24.75 -13.641 -1.635 1 94.31 480 ALA B CA 1
ATOM 7695 C C . ALA B 1 480 ? 25.328 -12.281 -2.002 1 94.31 480 ALA B C 1
ATOM 7697 O O . ALA B 1 480 ? 25.719 -11.5 -1.122 1 94.31 480 ALA B O 1
ATOM 7698 N N . VAL B 1 481 ? 25.5 -12.062 -3.238 1 95.31 481 VAL B N 1
ATOM 7699 C CA . VAL B 1 481 ? 25.938 -10.766 -3.736 1 95.31 481 VAL B CA 1
ATOM 7700 C C . VAL B 1 481 ? 24.781 -9.781 -3.703 1 95.31 481 VAL B C 1
ATOM 7702 O O . VAL B 1 481 ? 23.719 -10.031 -4.297 1 95.31 481 VAL B O 1
ATOM 7705 N N . ASN B 1 482 ? 24.969 -8.75 -3.004 1 96.62 482 ASN B N 1
ATOM 7706 C CA . ASN B 1 482 ? 23.969 -7.691 -3.002 1 96.62 482 ASN B CA 1
ATOM 7707 C C . ASN B 1 482 ? 24.141 -6.766 -4.203 1 96.62 482 ASN B C 1
ATOM 7709 O O . ASN B 1 482 ? 25.203 -6.164 -4.391 1 96.62 482 ASN B O 1
ATOM 7713 N N . LEU B 1 483 ? 23.094 -6.574 -4.949 1 97.5 483 LEU B N 1
ATOM 7714 C CA . LEU B 1 483 ? 23.203 -5.875 -6.227 1 97.5 483 LEU B CA 1
ATOM 7715 C C . LEU B 1 483 ? 23.328 -4.371 -6.012 1 97.5 483 LEU B C 1
ATOM 7717 O O . LEU B 1 483 ? 23.859 -3.658 -6.867 1 97.5 483 LEU B O 1
ATOM 7721 N N . GLY B 1 484 ? 22.766 -3.877 -4.898 1 97.38 484 GLY B N 1
ATOM 7722 C CA . GLY B 1 484 ? 22.969 -2.475 -4.578 1 97.38 484 GLY B CA 1
ATOM 7723 C C . GLY B 1 484 ? 24.438 -2.125 -4.359 1 97.38 484 GLY B C 1
ATOM 7724 O O . GLY B 1 484 ? 24.938 -1.166 -4.941 1 97.38 484 GLY B O 1
ATOM 7725 N N . LYS B 1 485 ? 25.078 -2.902 -3.598 1 95.56 485 LYS B N 1
ATOM 7726 C CA . LYS B 1 485 ? 26.484 -2.697 -3.307 1 95.56 485 LYS B CA 1
ATOM 7727 C C . LYS B 1 485 ? 27.344 -2.895 -4.555 1 95.56 485 LYS B C 1
ATOM 7729 O O . LYS B 1 485 ? 28.25 -2.109 -4.824 1 95.56 485 LYS B O 1
ATOM 7734 N N . LEU B 1 486 ? 27.062 -3.91 -5.238 1 95.81 486 LEU B N 1
ATOM 7735 C CA . LEU B 1 486 ? 27.812 -4.176 -6.469 1 95.81 486 LEU B CA 1
ATOM 7736 C C . LEU B 1 486 ? 27.656 -3.021 -7.453 1 95.81 486 LEU B C 1
ATOM 7738 O O . LEU B 1 486 ? 28.641 -2.582 -8.062 1 95.81 486 LEU B O 1
ATOM 7742 N N . MET B 1 487 ? 26.469 -2.559 -7.602 1 95.62 487 MET B N 1
ATOM 7743 C CA . MET B 1 487 ? 26.203 -1.492 -8.562 1 95.62 487 MET B CA 1
ATOM 7744 C C . MET B 1 487 ? 26.875 -0.195 -8.141 1 95.62 487 MET B C 1
ATOM 7746 O O . MET B 1 487 ? 27.344 0.578 -8.984 1 95.62 487 MET B O 1
ATOM 7750 N N . GLU B 1 488 ? 26.875 0.051 -6.848 1 94.06 488 GLU B N 1
ATOM 7751 C CA . GLU B 1 488 ? 27.609 1.217 -6.352 1 94.06 488 GLU B CA 1
ATOM 7752 C C . GLU B 1 488 ? 29.062 1.186 -6.789 1 94.06 488 GLU B C 1
ATOM 7754 O O . GLU B 1 488 ? 29.625 2.207 -7.207 1 94.06 488 GLU B O 1
ATOM 7759 N N . THR B 1 489 ? 29.625 0.027 -6.719 1 92.44 489 THR B N 1
ATOM 7760 C CA . THR B 1 489 ? 31.016 -0.149 -7.133 1 92.44 489 THR B CA 1
ATOM 7761 C C . THR B 1 489 ? 31.156 0.069 -8.633 1 92.44 489 THR B C 1
ATOM 7763 O O . THR B 1 489 ? 32.125 0.698 -9.086 1 92.44 489 THR B O 1
ATOM 7766 N N . ILE B 1 490 ? 30.25 -0.388 -9.336 1 93.12 490 ILE B N 1
ATOM 7767 C CA . ILE B 1 490 ? 30.297 -0.272 -10.789 1 93.12 490 ILE B CA 1
ATOM 7768 C C . ILE B 1 490 ? 30.172 1.195 -11.195 1 93.12 490 ILE B C 1
ATOM 7770 O O . ILE B 1 490 ? 30.906 1.667 -12.062 1 93.12 490 ILE B O 1
ATOM 7774 N N . ILE B 1 491 ? 29.266 1.879 -10.57 1 90.75 491 ILE B N 1
ATOM 7775 C CA . ILE B 1 491 ? 29.031 3.281 -10.898 1 90.75 491 ILE B CA 1
ATOM 7776 C C . ILE B 1 491 ? 30.266 4.109 -10.555 1 90.75 491 ILE B C 1
ATOM 7778 O O . ILE B 1 491 ? 30.609 5.047 -11.273 1 90.75 491 ILE B O 1
ATOM 7782 N N . ALA B 1 492 ? 30.891 3.756 -9.477 1 86.12 492 ALA B N 1
ATOM 7783 C CA . ALA B 1 492 ? 32.062 4.484 -9.039 1 86.12 492 ALA B CA 1
ATOM 7784 C C . ALA B 1 492 ? 33.219 4.332 -10.039 1 86.12 492 ALA B C 1
ATOM 7786 O O . ALA B 1 492 ? 34.125 5.164 -10.094 1 86.12 492 ALA B O 1
ATOM 7787 N N . GLN B 1 493 ? 33.188 3.273 -10.82 1 83 493 GLN B N 1
ATOM 7788 C CA . GLN B 1 493 ? 34.219 3.016 -11.805 1 83 493 GLN B CA 1
ATOM 7789 C C . GLN B 1 493 ? 34 3.838 -13.07 1 83 493 GLN B C 1
ATOM 7791 O O . GLN B 1 493 ? 34.906 4.004 -13.875 1 83 493 GLN B O 1
ATOM 7796 N N . GLY B 1 494 ? 32.969 4.672 -13.227 1 71.56 494 GLY B N 1
ATOM 7797 C CA . GLY B 1 494 ? 32.719 5.605 -14.312 1 71.56 494 GLY B CA 1
ATOM 7798 C C . GLY B 1 494 ? 32.125 4.953 -15.539 1 71.56 494 GLY B C 1
ATOM 7799 O O . GLY B 1 494 ? 32.031 3.725 -15.617 1 71.56 494 GLY B O 1
ATOM 7800 N N . PRO B 1 495 ? 31.328 5.82 -16.391 1 62.53 495 PRO B N 1
ATOM 7801 C CA . PRO B 1 495 ? 30.797 5.289 -17.656 1 62.53 495 PRO B CA 1
ATOM 7802 C C . PRO B 1 495 ? 31.891 4.781 -18.594 1 62.53 495 PRO B C 1
ATOM 7804 O O . PRO B 1 495 ? 33.062 5.113 -18.406 1 62.53 495 PRO B O 1
ATOM 7807 N N . PRO B 1 496 ? 31.484 3.691 -19.469 1 50.34 496 PRO B N 1
ATOM 7808 C CA . PRO B 1 496 ? 32.562 3.379 -20.422 1 50.34 496 PRO B CA 1
ATOM 7809 C C . PRO B 1 496 ? 33.094 4.621 -21.125 1 50.34 496 PRO B C 1
ATOM 7811 O O . PRO B 1 496 ? 32.375 5.594 -21.328 1 50.34 496 PRO B O 1
ATOM 7814 N N . GLU B 1 497 ? 34.5 4.781 -21.172 1 41.94 497 GLU B N 1
ATOM 7815 C CA . GLU B 1 497 ? 35.125 5.727 -22.094 1 41.94 497 GLU B CA 1
ATOM 7816 C C . GLU B 1 497 ? 34.5 5.633 -23.484 1 41.94 497 GLU B C 1
ATOM 7818 O O . GLU B 1 497 ? 34.125 4.547 -23.938 1 41.94 497 GLU B O 1
#

Organism: Desulfomicrobium norvegicum (strain DSM 1741 / NCIMB 8310) (NCBI:txid52561)

InterPro domains:
  IPR033479 Double Cache domain 1 [PF02743] (43-288)

Nearest PDB structures (foldseek):
  6mni-assembly1_B  TM=6.887E-01  e=9.450E-09  Pseudomonas syringae pv. actinidiae
  7psg-assembly2_D  TM=5.061E-01  e=3.556E-11  Pectobacterium atrosepticum SCRI1043
  6py5-assembly1_A  TM=6.024E-01  e=9.093E-10  Pseudomonas fluorescens Pf0-1
  6pzj-assembly1_A-2  TM=6.210E-01  e=9.249E-08  Leptospira interrogans serovar Copenhageni str. Fiocruz L1-130
  5ltv-assembly2_B  TM=5.470E-01  e=1.176E-07  Pseudomonas aeruginosa

pLDDT: mean 87.3, std 15.98, range [20.94, 98.56]

Radius of gyration: 37.1 Å; Cα contacts (8 Å, |Δi|>4): 1799; chains: 2; bounding box: 77×128×110 Å

Foldseek 3Di:
DPDPPDPPPDPPPPPPPVPPDDPPCPVPPLCPVVVVQLVVVLVQLQVVVVVLLVVLVVLQVCLLPPPLNLVLLLLLVVVVVCVVVVNDDPVSVVVNVVSLVVVLVVCVVRVVQFPKKFRAFPQQARRDMNVPFPSHRDRCCDDPNCPPPSNVCCVVPVADWAKADWDQDVRVRATWIWTKHFRDDPNHTGGIMIGIHHLVVSQVSFDDPDDPFPQKGKFKAFLQQQTSYAHPLDPDRRHRPAGWDNVCRNVCVVVQWDWDWDQTSVRFTKTKTWHWDDDRHTIMIMMIIDGPQRSLQVSCVVVVVQLVVVLQVVVVPDDADDFAAAPPPPPDDADEAEALGKDKDFLAHKHKYKFFAQWKWKKKDFQRGMIMIHTYHCLEVLVPHDPHDHLLVVVVCCDVPNDDPSCLQRMAMEMEHQHCNSVSSNCCSQVVVPYTLQRYWYHHNVQFRMKMWMDGNVAIKIWTAGPVRHTPHIDGSVSTDRRSVVSVVVSSVDRDD/DPPPPPPPPDPPPPPPPVPPDDPPCPVPPLCPVVVVQLVVVLVQLLVVVVVLLVVLVVLQVCLLPPPLNLVLLLLLVVVVVCVVVVNDDPVSVVVNVVSLVVVLVVCVVRVVQFPKKFRAFPQQARRDMNVPFPSHRDRCCDDPNCPPPSNVCCVVPVADWAKADWDQDVRVRATWIWTKHFRDDPNHTGGIMIGIHHLVVSQVSFDDPDDPFPQKGKFKAFLQQQTSYAHPLDPDRRHRPAGWDNVCRNVCVVVQWDWDWDQTSVRFTKTKTWHWDDDRHTIMIMMIIDGPQRSLQVSCVVVVVQLVVVLQVVVVPDDADDFAAAPPPPPDDADEAEALGKDKDFLAHKHKYKFFAQWKWKKKDFQRGMIMIHTYHCLEVLVPHDPHDHLLVVVVCCDVPNDDPSSLQRMAMEMEHQDCRSVSSNCCSQVVVPYTLQRYWYHHNVQFRMKMWMQGNVAIKIWGAGPVRHTPHMDGSVSTDRRSVVSVVVVSVPRDD

Secondary structure (DSSP, 8-state):
--GGGGGGSGGGGGGSGGG-S-STT----TTHHHHHHHHHHHHHHHHHHHHHHHHHHHHHHHHHH-HHHHHHHHHHHHHHHHHHTT---HHHHHHHHHHHHHHHHHHHHH-TTSSEEEEE-TTSBEEEESS--TTTT-BTTSGGGGGSHHHHHHHH-TTS-EEEEEEEEGGGTEEEEEEEEEEEETTEEEEEEEEEEEHHHHHHHTS----SSTT-EEEEEETTSBBSS--TT-SS--TTT-B--GGGHHHHHHH-EEEEEEE-TTS-EEEEEEEEEEETTEEEEEEEEEEHHHHHHHHHHHTHHHHHHHHHHHHHHSPPPPPBP--------EEE--BTEEEEEPTT-EEEEEEESSSEEEEEE-TTS-EEEEEE-TTBGGGT-SSB-HHHHHHHHIIIII--TGGGGG-EEEEEESSSTTHHHHHHHHHHTT--GGGEEEEE-TT-SEEEEEEETTEEEEEEE-TTSSEEEEEEGGGSEEHHHHHHHHHHT-S--/--TTSSTTSGGGGGGSGGG-S--TT----TTHHHHHHHHHHHHHHHHHHHHHHHHHHHHHHHHHH-HHHHHHHHHHHHHHHHHHTT---HHHHHHHHHHHHHHHHHHHHH-TTSSEEEEE-TTSBEEEESS--TTTT-BTTSGGGGGSHHHHHHHH-TTS-EEEEEEEEGGGTEEEEEEEEEEEETTEEEEEEEEEEEHHHHHHHTS----SSTT-EEEEEETTSBBSS--TT-SS--TTT-B--GGGHHHHHHH-EEEEEEE-TTS-EEEEEEEEEEETTEEEEEEEEEEHHHHHHHHHHHTHHHHHHHHHHHHHHSPPPPPBP--------EEE--BTEEEEE-TT-EEEEEEESSSEEEEEE-TTS-EEEEEE-TTBGGGT-SSB-HHHHHHHHIIIII--TGGGGG-EEEEEESS-TTHHHHHHHHHHTT--GGGEEEEE-TT-SEEEEEEETTEEEEEEE-TTSSEEEEEEGGGSEEHHHHHHHHHHT-S--